Protein AF-A0A962VLW4-F1 (afdb_monomer)

Structure (mmCIF, N/CA/C/O backbone):
data_AF-A0A962VLW4-F1
#
_entry.id   AF-A0A962VLW4-F1
#
loop_
_atom_site.group_PDB
_atom_site.id
_atom_site.type_symbol
_atom_site.label_atom_id
_atom_site.label_alt_id
_atom_site.label_comp_id
_atom_site.label_asym_id
_atom_site.label_entity_id
_atom_site.label_seq_id
_atom_site.pdbx_PDB_ins_code
_atom_site.Cartn_x
_atom_site.Cartn_y
_atom_site.Cartn_z
_atom_site.occupancy
_atom_site.B_iso_or_equiv
_atom_site.auth_seq_id
_atom_site.auth_comp_id
_atom_site.auth_asym_id
_atom_site.auth_atom_id
_atom_site.pdbx_PDB_model_num
ATOM 1 N N . MET A 1 1 ? -20.636 58.704 33.403 1.00 30.73 1 MET A N 1
ATOM 2 C CA . MET A 1 1 ? -20.203 59.084 32.041 1.00 30.73 1 MET A CA 1
ATOM 3 C C . MET A 1 1 ? -18.701 58.892 31.957 1.00 30.73 1 MET A C 1
ATOM 5 O O . MET A 1 1 ? -17.996 59.416 32.808 1.00 30.73 1 MET A O 1
ATOM 9 N N . LYS A 1 2 ? -18.241 58.069 31.011 1.00 22.84 2 LYS A N 1
ATOM 10 C CA . LYS A 1 2 ? -16.819 57.825 30.738 1.00 22.84 2 LYS A CA 1
ATOM 11 C C . LYS A 1 2 ? -16.169 59.066 30.100 1.00 22.84 2 LYS A C 1
ATOM 13 O O . LYS A 1 2 ? -16.806 59.657 29.228 1.00 22.84 2 LYS A O 1
ATOM 18 N N . PRO A 1 3 ? -14.923 59.407 30.467 1.00 27.75 3 PRO A N 1
ATOM 19 C CA . PRO A 1 3 ? -14.009 60.211 29.666 1.00 27.75 3 PRO A CA 1
ATOM 20 C C . PRO A 1 3 ? -12.998 59.316 28.918 1.00 27.75 3 PRO A C 1
ATOM 22 O O . PRO A 1 3 ? -12.924 58.110 29.159 1.00 27.75 3 PRO A O 1
ATOM 25 N N . GLY A 1 4 ? -12.267 59.910 27.973 1.00 22.94 4 GLY A N 1
ATOM 26 C CA . GLY A 1 4 ? -11.311 59.228 27.097 1.00 22.94 4 GLY A CA 1
ATOM 27 C C . GLY A 1 4 ? -9.841 59.293 27.533 1.00 22.94 4 GLY A C 1
ATOM 28 O O . GLY A 1 4 ? -9.542 59.617 28.678 1.00 22.94 4 GLY A O 1
ATOM 29 N N . PHE A 1 5 ? -8.989 59.063 26.520 1.00 19.98 5 PHE A N 1
ATOM 30 C CA . PHE A 1 5 ? -7.532 59.253 26.383 1.00 19.98 5 PHE A CA 1
ATOM 31 C C . PHE A 1 5 ? -6.547 58.071 26.584 1.00 19.98 5 PHE A C 1
ATOM 33 O O . PHE A 1 5 ? -6.580 57.365 27.581 1.00 19.98 5 PHE A O 1
ATOM 40 N N . PHE A 1 6 ? -5.615 58.016 25.610 1.00 19.75 6 PHE A N 1
ATOM 41 C CA . PHE A 1 6 ? -4.212 57.548 25.584 1.00 19.75 6 PHE A CA 1
ATOM 42 C C . PHE A 1 6 ? -3.833 56.052 25.727 1.00 19.75 6 PHE A C 1
ATOM 44 O O . PHE A 1 6 ? -4.103 55.398 26.725 1.00 19.75 6 PHE A O 1
ATOM 51 N N . LEU A 1 7 ? -3.053 55.575 24.740 1.00 19.34 7 LEU A N 1
ATOM 52 C CA . LEU A 1 7 ? -1.964 54.592 24.905 1.00 19.34 7 LEU A CA 1
ATOM 53 C C . LEU A 1 7 ? -0.778 55.286 25.620 1.00 19.34 7 LEU A C 1
ATOM 55 O O . LEU A 1 7 ? -0.547 56.465 25.327 1.00 19.34 7 LEU A O 1
ATOM 59 N N . PRO A 1 8 ? -0.000 54.602 26.490 1.00 24.66 8 PRO A N 1
ATOM 60 C CA . PRO A 1 8 ? 1.215 53.934 25.997 1.00 24.66 8 PRO A CA 1
ATOM 61 C C . PRO A 1 8 ? 1.656 52.629 26.719 1.00 24.66 8 PRO A C 1
ATOM 63 O O . PRO A 1 8 ? 1.255 52.298 27.827 1.00 24.66 8 PRO A O 1
ATOM 66 N N . THR A 1 9 ? 2.513 51.928 25.979 1.00 19.70 9 THR A N 1
ATOM 67 C CA . THR A 1 9 ? 3.559 50.904 26.190 1.00 19.70 9 THR A CA 1
ATOM 68 C C . THR A 1 9 ? 4.062 50.415 27.579 1.00 19.70 9 THR A C 1
ATOM 70 O O . THR A 1 9 ? 4.363 51.205 28.464 1.00 19.70 9 THR A O 1
ATOM 73 N N . LEU A 1 10 ? 4.407 49.105 27.580 1.00 18.92 10 LEU A N 1
ATOM 74 C CA . LEU A 1 10 ? 5.617 48.404 28.108 1.00 18.92 10 LEU A CA 1
ATOM 75 C C . LEU A 1 10 ? 5.630 47.664 29.490 1.00 18.92 10 LEU A C 1
ATOM 77 O O . LEU A 1 10 ? 5.864 48.259 30.531 1.00 18.92 10 LEU A O 1
ATOM 81 N N . PHE A 1 11 ? 5.564 46.321 29.385 1.00 19.94 11 PHE A N 1
ATOM 82 C CA . PHE A 1 11 ? 6.452 45.243 29.908 1.00 19.94 11 PHE A CA 1
ATOM 83 C C . PHE A 1 11 ? 6.591 44.803 31.392 1.00 19.94 11 PHE A C 1
ATOM 85 O O . PHE A 1 11 ? 6.696 45.597 32.317 1.00 19.94 11 PHE A O 1
ATOM 92 N N . ALA A 1 12 ? 6.816 43.472 31.479 1.00 20.23 12 ALA A N 1
ATOM 93 C CA . ALA A 1 12 ? 7.325 42.585 32.547 1.00 20.23 12 ALA A CA 1
ATOM 94 C C . ALA A 1 12 ? 6.319 42.131 33.631 1.00 20.23 12 ALA A C 1
ATOM 96 O O . ALA A 1 12 ? 5.674 42.947 34.265 1.00 20.23 12 ALA A O 1
ATOM 97 N N . GLY A 1 13 ? 6.140 40.849 33.961 1.00 19.59 13 GLY A N 1
ATOM 98 C CA . GLY A 1 13 ? 6.722 39.586 33.506 1.00 19.59 13 GLY A CA 1
ATOM 99 C C . GLY A 1 13 ? 6.389 38.497 34.540 1.00 19.59 13 GLY A C 1
ATOM 100 O O . GLY A 1 13 ? 6.589 38.712 35.731 1.00 19.59 13 GLY A O 1
ATOM 101 N N . LEU A 1 14 ? 5.897 37.335 34.107 1.00 20.20 14 LEU A N 1
ATOM 102 C CA . LEU A 1 14 ? 6.077 36.084 34.845 1.00 20.20 14 LEU A CA 1
ATOM 103 C C . LEU A 1 14 ? 6.247 34.958 33.826 1.00 20.20 14 LEU A C 1
ATOM 105 O O . LEU A 1 14 ? 5.323 34.574 33.116 1.00 20.20 14 LEU A O 1
ATOM 109 N N . VAL A 1 15 ? 7.489 34.502 33.747 1.00 21.55 15 VAL A N 1
ATOM 110 C CA . VAL A 1 15 ? 7.930 33.301 33.052 1.00 21.55 15 VAL A CA 1
ATOM 111 C C . VAL A 1 15 ? 7.350 32.098 33.793 1.00 21.55 15 VAL A C 1
ATOM 113 O O . VAL A 1 15 ? 7.672 31.888 34.961 1.00 21.55 15 VAL A O 1
ATOM 116 N N . LEU A 1 16 ? 6.531 31.297 33.115 1.00 22.72 16 LEU A N 1
ATOM 117 C CA . LEU A 1 16 ? 6.403 29.878 33.426 1.00 22.72 16 LEU A CA 1
ATOM 118 C C . LEU A 1 16 ? 7.197 29.123 32.365 1.00 22.72 16 LEU A C 1
ATOM 120 O O . LEU A 1 16 ? 6.906 29.195 31.173 1.00 22.72 16 LEU A O 1
ATOM 124 N N . PHE A 1 17 ? 8.251 28.467 32.837 1.00 21.45 17 PHE A N 1
ATOM 125 C CA . PHE A 1 17 ? 9.095 27.565 32.077 1.00 21.45 17 PHE A CA 1
ATOM 126 C C . PHE A 1 17 ? 8.232 26.462 31.451 1.00 21.45 17 PHE A C 1
ATOM 128 O O . PHE A 1 17 ? 7.760 25.571 32.154 1.00 21.45 17 PHE A O 1
ATOM 135 N N . ALA A 1 18 ? 8.069 26.493 30.129 1.00 24.59 18 ALA A N 1
ATOM 136 C CA . ALA A 1 18 ? 7.929 25.255 29.382 1.00 24.59 18 ALA A CA 1
ATOM 137 C C . ALA A 1 18 ? 9.285 24.547 29.482 1.00 24.59 18 ALA A C 1
ATOM 139 O O . ALA A 1 18 ? 10.319 25.127 29.140 1.00 24.59 18 ALA A O 1
ATOM 140 N N . ALA A 1 19 ? 9.297 23.332 30.026 1.00 23.81 19 ALA A N 1
ATOM 141 C CA . ALA A 1 19 ? 10.472 22.483 29.945 1.00 23.81 19 ALA A CA 1
ATOM 142 C C . ALA A 1 19 ? 10.856 22.344 28.459 1.00 23.81 19 ALA A C 1
ATOM 144 O O . ALA A 1 19 ? 9.965 22.110 27.639 1.00 23.81 19 ALA A O 1
ATOM 145 N N . PRO A 1 20 ? 12.135 22.507 28.083 1.00 29.62 20 PRO A N 1
ATOM 146 C CA . PRO A 1 20 ? 12.558 22.186 26.733 1.00 29.62 20 PRO A CA 1
ATOM 147 C C . PRO A 1 20 ? 12.284 20.696 26.508 1.00 29.62 20 PRO A C 1
ATOM 149 O O . PRO A 1 20 ? 12.851 19.840 27.196 1.00 29.62 20 PRO A O 1
ATOM 152 N N . GLY A 1 21 ? 11.402 20.393 25.552 1.00 30.17 21 GLY A N 1
ATOM 153 C CA . GLY A 1 21 ? 11.440 19.101 24.881 1.00 30.17 21 GLY A CA 1
ATOM 154 C C . GLY A 1 21 ? 12.889 18.869 24.471 1.00 30.17 21 GLY A C 1
ATOM 155 O O . GLY A 1 21 ? 13.541 19.777 23.949 1.00 30.17 21 GLY A O 1
ATOM 156 N N . HIS A 1 22 ? 13.444 17.724 24.850 1.00 34.12 22 HIS A N 1
ATOM 157 C CA . HIS A 1 22 ? 14.814 17.404 24.490 1.00 34.12 22 HIS A CA 1
ATOM 158 C C . HIS A 1 22 ? 14.878 17.358 22.963 1.00 34.12 22 HIS A C 1
ATOM 160 O O . HIS A 1 22 ? 14.206 16.554 22.331 1.00 34.12 22 HIS A O 1
ATOM 166 N N . CYS A 1 23 ? 15.624 18.303 22.396 1.00 41.56 23 CYS A N 1
ATOM 167 C CA . CYS A 1 23 ? 15.861 18.433 20.968 1.00 41.56 23 CYS A CA 1
ATOM 168 C C . CYS A 1 23 ? 16.852 17.325 20.582 1.00 41.56 23 CYS A C 1
ATOM 170 O O . CYS A 1 23 ? 18.064 17.504 20.728 1.00 41.56 23 CYS A O 1
ATOM 172 N N . GLU A 1 24 ? 16.350 16.147 20.210 1.00 63.06 24 GLU A N 1
ATOM 173 C CA . GLU A 1 24 ? 17.194 15.043 19.751 1.00 63.06 24 GLU A CA 1
ATOM 174 C C . GLU A 1 24 ? 17.619 15.287 18.294 1.00 63.06 24 GLU A C 1
ATOM 176 O O . GLU A 1 24 ? 16.833 15.661 17.422 1.00 63.06 24 GLU A O 1
ATOM 181 N N . THR A 1 25 ? 18.921 15.161 18.030 1.00 78.50 25 THR A N 1
ATOM 182 C CA . THR A 1 25 ? 19.453 15.234 16.664 1.00 78.50 25 THR A CA 1
ATOM 183 C C . THR A 1 25 ? 18.962 14.034 15.858 1.00 78.50 25 THR A C 1
ATOM 185 O O . THR A 1 25 ? 18.935 12.949 16.429 1.00 78.50 25 THR A O 1
ATOM 188 N N . PRO A 1 26 ? 18.651 14.179 14.556 1.00 82.12 26 PRO A N 1
ATOM 189 C CA . PRO A 1 26 ? 18.207 13.043 13.751 1.00 82.12 26 PRO A CA 1
ATOM 190 C C . PRO A 1 26 ? 19.300 11.975 13.672 1.00 82.12 26 PRO A C 1
ATOM 192 O O . PRO A 1 26 ? 20.486 12.317 13.599 1.00 82.12 26 PRO A O 1
ATOM 195 N N . HIS A 1 27 ? 18.902 10.706 13.617 1.00 81.19 27 HIS A N 1
ATOM 196 C CA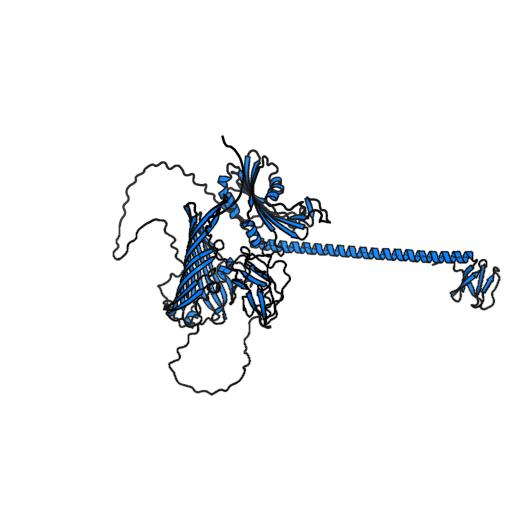 . HIS A 1 27 ? 19.777 9.552 13.431 1.00 81.19 27 HIS A CA 1
ATOM 197 C C . HIS A 1 27 ? 19.361 8.733 12.212 1.00 81.19 27 HIS A C 1
ATOM 199 O O . HIS A 1 27 ? 18.186 8.571 11.894 1.00 81.19 27 HIS A O 1
ATOM 205 N N . LEU A 1 28 ? 20.360 8.162 11.542 1.00 73.50 28 LEU A N 1
ATOM 206 C CA . LEU A 1 28 ? 20.132 7.125 10.546 1.00 73.50 28 LEU A CA 1
ATOM 207 C C . LEU A 1 28 ? 19.833 5.808 11.274 1.00 73.50 28 LEU A C 1
ATOM 209 O O . LEU A 1 28 ? 20.719 5.252 11.921 1.00 73.50 28 LEU A O 1
ATOM 213 N N . ILE A 1 29 ? 18.607 5.308 11.146 1.00 62.53 29 ILE A N 1
ATOM 214 C CA . ILE A 1 29 ? 18.164 4.065 11.795 1.00 62.53 29 ILE A CA 1
ATOM 215 C C . ILE A 1 29 ? 18.390 2.835 10.923 1.00 62.53 29 ILE A C 1
ATOM 217 O O . ILE A 1 29 ? 18.586 1.742 11.447 1.00 62.53 29 ILE A O 1
ATOM 221 N N . LYS A 1 30 ? 18.388 2.997 9.594 1.00 60.53 30 LYS A N 1
ATOM 222 C CA . LYS A 1 30 ? 18.561 1.886 8.654 1.00 60.53 30 LYS A CA 1
ATOM 223 C C . LYS A 1 30 ? 19.209 2.349 7.359 1.00 60.53 30 LYS A C 1
ATOM 225 O O . LYS A 1 30 ? 18.971 3.459 6.892 1.00 60.53 30 LYS A O 1
ATOM 230 N N . SER A 1 31 ? 20.008 1.470 6.762 1.00 64.44 31 SER A N 1
ATOM 231 C CA . SER A 1 31 ? 20.480 1.609 5.385 1.00 64.44 31 SER A CA 1
ATOM 232 C C . SER A 1 31 ? 20.332 0.292 4.627 1.00 64.44 31 SER A C 1
ATOM 234 O O . SER A 1 31 ? 20.364 -0.784 5.224 1.00 64.44 31 SER A O 1
ATOM 236 N N . ILE A 1 32 ? 20.134 0.371 3.315 1.00 65.62 32 ILE A N 1
ATOM 237 C CA . ILE A 1 32 ? 20.092 -0.765 2.394 1.00 65.62 32 ILE A CA 1
ATOM 238 C C . ILE A 1 32 ? 20.982 -0.396 1.209 1.00 65.62 32 ILE A C 1
ATOM 240 O O . ILE A 1 32 ? 20.646 0.562 0.535 1.00 65.62 32 ILE A O 1
ATOM 244 N N . PRO A 1 33 ? 22.076 -1.106 0.906 1.00 67.50 33 PRO A N 1
ATOM 245 C CA . PRO A 1 33 ? 22.703 -2.114 1.750 1.00 67.50 33 PRO A CA 1
ATOM 246 C C . PRO A 1 33 ? 23.015 -1.554 3.139 1.00 67.50 33 PRO A C 1
ATOM 248 O O . PRO A 1 33 ? 23.306 -0.366 3.277 1.00 67.50 33 PRO A O 1
ATOM 251 N N . ALA A 1 34 ? 22.941 -2.407 4.159 1.00 63.78 34 ALA A N 1
ATOM 252 C CA . ALA A 1 34 ? 23.273 -1.993 5.515 1.00 63.78 34 ALA A CA 1
ATOM 253 C C . ALA A 1 34 ? 24.737 -1.542 5.606 1.00 63.78 34 ALA A C 1
ATOM 255 O O . ALA A 1 34 ? 25.591 -2.030 4.859 1.00 63.78 34 ALA A O 1
ATOM 256 N N . ASP A 1 35 ? 25.040 -0.652 6.550 1.00 76.81 35 ASP A N 1
ATOM 257 C CA . ASP A 1 35 ? 26.423 -0.274 6.830 1.00 76.81 35 ASP A CA 1
ATOM 258 C C . ASP A 1 35 ? 27.287 -1.516 7.115 1.00 76.81 35 ASP A C 1
ATOM 260 O O . ASP A 1 35 ? 26.920 -2.417 7.871 1.00 76.81 35 ASP A O 1
ATOM 264 N N . ARG A 1 36 ? 28.452 -1.547 6.472 1.00 80.62 36 ARG A N 1
ATOM 265 C CA . ARG A 1 36 ? 29.439 -2.629 6.412 1.00 80.62 36 ARG A CA 1
ATOM 266 C C . ARG A 1 36 ? 28.944 -3.931 5.773 1.00 80.62 36 ARG A C 1
ATOM 268 O O . ARG A 1 36 ? 29.578 -4.966 5.977 1.00 80.62 36 ARG A O 1
ATOM 275 N N . ALA A 1 37 ? 27.866 -3.908 4.982 1.00 63.50 37 ALA A N 1
ATOM 276 C CA . ALA A 1 37 ? 27.416 -5.084 4.234 1.00 63.50 37 ALA A CA 1
ATOM 277 C C . ALA A 1 37 ? 28.526 -5.631 3.319 1.00 63.50 37 ALA A C 1
ATOM 279 O O . ALA A 1 37 ? 29.297 -4.869 2.738 1.00 63.50 37 ALA A O 1
ATOM 280 N N . VAL A 1 38 ? 28.598 -6.952 3.178 1.00 77.38 38 VAL A N 1
ATOM 281 C CA . VAL A 1 38 ? 29.501 -7.658 2.252 1.00 77.38 38 VAL A CA 1
ATOM 282 C C . VAL A 1 38 ? 28.675 -8.513 1.297 1.00 77.38 38 VAL A C 1
ATOM 284 O O . VAL A 1 38 ? 27.499 -8.760 1.557 1.00 77.38 38 VAL A O 1
ATOM 287 N N . ASP A 1 39 ? 29.272 -8.950 0.188 1.00 72.50 39 ASP A N 1
ATOM 288 C CA . ASP A 1 39 ? 28.590 -9.709 -0.869 1.00 72.50 39 ASP A CA 1
ATOM 289 C C . ASP A 1 39 ? 27.353 -8.998 -1.447 1.00 72.50 39 ASP A C 1
ATOM 291 O O . ASP A 1 39 ? 26.414 -9.632 -1.932 1.00 72.50 39 ASP A O 1
ATOM 295 N N . VAL A 1 40 ? 27.351 -7.661 -1.429 1.00 69.44 40 VAL A N 1
ATOM 296 C CA . VAL A 1 40 ? 26.283 -6.864 -2.039 1.00 69.44 40 VAL A CA 1
ATOM 297 C C . VAL A 1 40 ? 26.247 -7.147 -3.538 1.00 69.44 40 VAL A C 1
ATOM 299 O O . VAL A 1 40 ? 27.288 -7.164 -4.205 1.00 69.44 40 VAL A O 1
ATOM 302 N N . SER A 1 41 ? 25.047 -7.371 -4.077 1.00 72.69 41 SER A N 1
ATOM 303 C CA . SER A 1 41 ? 24.894 -7.626 -5.506 1.00 72.69 41 SER A CA 1
ATOM 304 C C . SER A 1 41 ? 25.476 -6.470 -6.319 1.00 72.69 41 SER A C 1
ATOM 306 O O . SER A 1 41 ? 25.178 -5.304 -6.072 1.00 72.69 41 SER A O 1
ATOM 308 N N . VAL A 1 42 ? 26.248 -6.787 -7.357 1.00 77.56 42 VAL A N 1
ATOM 309 C CA . VAL A 1 42 ? 26.709 -5.787 -8.335 1.00 77.56 42 VAL A CA 1
ATOM 310 C C . VAL A 1 42 ? 25.547 -5.154 -9.112 1.00 77.56 42 VAL A C 1
ATOM 312 O O . VAL A 1 42 ? 25.704 -4.081 -9.692 1.00 77.56 42 VAL A O 1
ATOM 315 N N . THR A 1 43 ? 24.372 -5.797 -9.092 1.00 72.50 43 THR A N 1
ATOM 316 C CA . THR A 1 43 ? 23.112 -5.287 -9.653 1.00 72.50 43 THR A CA 1
ATOM 317 C C . THR A 1 43 ? 22.252 -4.543 -8.632 1.00 72.50 43 THR A C 1
ATOM 319 O O . THR A 1 43 ? 21.115 -4.203 -8.951 1.00 72.50 43 THR A O 1
ATOM 322 N N . GLN A 1 44 ? 22.749 -4.303 -7.413 1.00 72.25 44 GLN A N 1
ATOM 323 C CA . GLN A 1 44 ? 22.084 -3.438 -6.440 1.00 72.25 44 GLN A CA 1
ATOM 324 C C . GLN A 1 44 ? 21.913 -2.052 -7.073 1.00 72.25 44 GLN A C 1
ATOM 326 O O . GLN A 1 44 ? 22.883 -1.318 -7.214 1.00 72.25 44 GLN A O 1
ATOM 331 N N . GLY A 1 45 ? 20.694 -1.713 -7.499 1.00 70.88 45 GLY A N 1
ATOM 332 C CA . GLY A 1 45 ? 20.424 -0.474 -8.240 1.00 70.88 45 GLY A CA 1
ATOM 333 C C . GLY A 1 45 ? 20.068 0.724 -7.361 1.00 70.88 45 GLY A C 1
ATOM 334 O O . GLY A 1 45 ? 19.928 1.838 -7.865 1.00 70.88 45 GLY A O 1
ATOM 335 N N . ARG A 1 46 ? 19.875 0.507 -6.056 1.00 77.56 46 ARG A N 1
ATOM 336 C CA . ARG A 1 46 ? 19.365 1.508 -5.111 1.00 77.56 46 ARG A CA 1
ATOM 337 C C . ARG A 1 46 ? 20.040 1.368 -3.753 1.00 77.56 46 ARG A C 1
ATOM 339 O O . ARG A 1 46 ? 20.308 0.249 -3.307 1.00 77.56 46 ARG A O 1
ATOM 346 N N . ILE A 1 47 ? 20.278 2.503 -3.108 1.00 79.19 47 ILE A N 1
ATOM 347 C CA . ILE A 1 47 ? 20.736 2.612 -1.731 1.00 79.19 47 ILE A CA 1
ATOM 348 C C . ILE A 1 47 ? 19.679 3.383 -0.940 1.00 79.19 47 ILE A C 1
ATOM 350 O O . ILE A 1 47 ? 19.449 4.545 -1.238 1.00 79.19 47 ILE A O 1
ATOM 354 N N . VAL A 1 48 ? 19.032 2.765 0.041 1.00 72.31 48 VAL A N 1
ATOM 355 C CA . VAL A 1 48 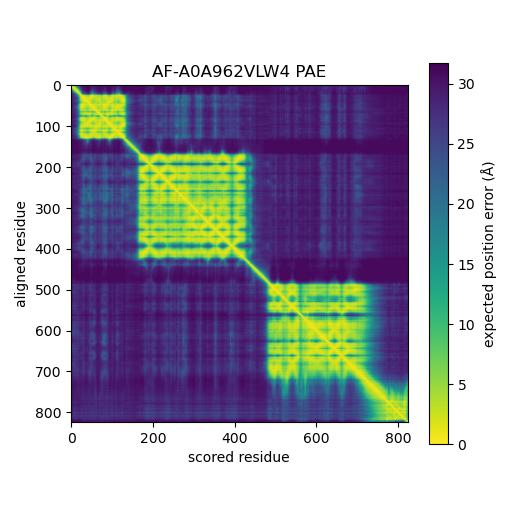? 17.951 3.375 0.835 1.00 72.31 48 VAL A CA 1
ATOM 356 C C . VAL A 1 48 ? 18.468 3.728 2.222 1.00 72.31 48 VAL A C 1
ATOM 358 O O . VAL A 1 48 ? 19.195 2.939 2.816 1.00 72.31 48 VAL A O 1
ATOM 361 N N . LEU A 1 49 ? 18.097 4.892 2.742 1.00 75.38 49 LEU A N 1
ATOM 362 C CA . LEU A 1 49 ? 18.463 5.429 4.049 1.00 75.38 49 LEU A CA 1
ATOM 363 C C . LEU A 1 49 ? 17.181 5.807 4.792 1.00 75.38 49 LEU A C 1
ATOM 365 O O . LEU A 1 49 ? 16.374 6.545 4.238 1.00 75.38 49 LEU A O 1
ATOM 369 N N . MET A 1 50 ? 16.999 5.331 6.021 1.00 60.34 50 MET A N 1
ATOM 370 C CA . MET A 1 50 ? 15.835 5.667 6.849 1.00 60.34 50 MET A CA 1
ATOM 371 C C . MET A 1 50 ? 16.262 6.396 8.120 1.00 60.34 50 MET A C 1
ATOM 373 O O . MET A 1 50 ? 17.266 6.020 8.736 1.00 60.34 50 MET A O 1
ATOM 377 N N . PHE A 1 51 ? 15.485 7.399 8.523 1.00 69.38 51 PHE A N 1
ATOM 378 C CA . PHE A 1 51 ? 15.735 8.253 9.685 1.00 69.38 51 PHE A CA 1
ATOM 379 C C . PHE A 1 51 ? 14.697 8.032 10.796 1.00 69.38 51 PHE A C 1
ATOM 381 O O . PHE A 1 51 ? 13.584 7.586 10.535 1.00 69.38 51 PHE A O 1
ATOM 388 N N . ASP A 1 52 ? 15.069 8.329 12.041 1.00 61.75 52 ASP A N 1
ATOM 389 C CA . ASP A 1 52 ? 14.200 8.233 13.231 1.00 61.75 52 ASP A CA 1
ATOM 390 C C . ASP A 1 52 ? 13.134 9.335 13.323 1.00 61.75 52 ASP A C 1
ATOM 392 O O . ASP A 1 52 ? 12.240 9.264 14.167 1.00 61.75 52 ASP A O 1
ATOM 396 N N . GLN A 1 53 ? 13.226 10.357 12.474 1.00 60.81 53 GLN A N 1
ATOM 397 C CA . GLN A 1 53 ? 12.334 11.507 12.477 1.00 60.81 53 GLN A CA 1
ATOM 398 C C . GLN A 1 53 ? 12.271 12.183 11.109 1.00 60.81 53 GLN A C 1
ATOM 400 O O . GLN A 1 53 ? 13.167 12.023 10.278 1.00 60.81 53 GLN A O 1
ATOM 405 N N . ASN A 1 54 ? 11.219 12.977 10.894 1.00 62.12 54 ASN A N 1
ATOM 406 C CA . ASN A 1 54 ? 10.986 13.666 9.628 1.00 62.12 54 ASN A CA 1
ATOM 407 C C . ASN A 1 54 ? 12.160 14.584 9.264 1.00 62.12 54 ASN A C 1
ATOM 409 O O . ASN A 1 54 ? 12.542 15.479 10.024 1.00 62.12 54 ASN A O 1
ATOM 413 N N . MET A 1 55 ? 12.677 14.400 8.058 1.00 74.94 55 MET A N 1
ATOM 414 C CA . MET A 1 55 ? 13.765 15.147 7.452 1.00 74.94 55 MET A CA 1
ATOM 415 C C . MET A 1 55 ? 13.236 16.128 6.408 1.00 74.94 55 MET A C 1
ATOM 417 O O . MET A 1 55 ? 12.155 15.984 5.837 1.00 74.94 55 MET A O 1
ATOM 421 N N . LYS A 1 56 ? 14.018 17.171 6.161 1.00 80.81 56 LYS A N 1
ATOM 422 C CA . LYS A 1 56 ? 13.734 18.187 5.157 1.00 80.81 56 LYS A CA 1
ATOM 423 C C . LYS A 1 56 ? 13.986 17.623 3.749 1.00 80.81 56 LYS A C 1
ATOM 425 O O . LYS A 1 56 ? 15.134 17.379 3.390 1.00 80.81 56 LYS A O 1
ATOM 430 N N . MET A 1 57 ? 12.929 17.461 2.951 1.00 76.75 57 MET A N 1
ATOM 431 C CA . MET A 1 57 ? 13.001 16.769 1.651 1.00 76.75 57 MET A CA 1
ATOM 432 C C . MET A 1 57 ? 13.614 17.599 0.505 1.00 76.75 57 MET A C 1
ATOM 434 O O . MET A 1 57 ? 14.069 17.057 -0.492 1.00 76.75 57 MET A O 1
ATOM 438 N N . ASP A 1 58 ? 13.705 18.922 0.630 1.00 76.19 58 ASP A N 1
ATOM 439 C CA . ASP A 1 58 ? 14.376 19.801 -0.344 1.00 76.19 58 ASP A CA 1
ATOM 440 C C . ASP A 1 58 ? 15.881 19.976 -0.054 1.00 76.19 58 ASP A C 1
ATOM 442 O O . ASP A 1 58 ? 16.533 20.862 -0.608 1.00 76.19 58 ASP A O 1
ATOM 446 N N . SER A 1 59 ? 16.458 19.169 0.845 1.00 79.38 59 SER A N 1
ATOM 447 C CA . SER A 1 59 ? 17.852 19.300 1.271 1.00 79.38 59 SER A CA 1
ATOM 448 C C . SER A 1 59 ? 18.496 17.943 1.560 1.00 79.38 59 SER A C 1
ATOM 450 O O . SER A 1 59 ? 17.925 17.086 2.220 1.00 79.38 59 SER A O 1
ATOM 452 N N . TRP A 1 60 ? 19.720 17.737 1.077 1.00 87.31 60 TRP A N 1
ATOM 453 C CA . TRP A 1 60 ? 20.550 16.576 1.410 1.00 87.31 60 TRP A CA 1
ATOM 454 C C . TRP A 1 60 ? 22.021 16.897 1.153 1.00 87.31 60 TRP A C 1
ATOM 456 O O . TRP A 1 60 ? 22.359 17.821 0.409 1.00 87.31 60 TRP A O 1
ATOM 466 N N . SER A 1 61 ? 22.937 16.158 1.781 1.00 85.12 61 SER A N 1
ATOM 467 C CA . SER A 1 61 ? 24.350 16.249 1.402 1.00 85.12 61 SER A CA 1
ATOM 468 C C . SER A 1 61 ? 25.055 14.910 1.505 1.00 85.12 61 SER A C 1
ATOM 470 O O . SER A 1 61 ? 25.329 14.423 2.602 1.00 85.12 61 SER A O 1
ATOM 472 N N . LEU A 1 62 ? 25.366 14.367 0.331 1.00 89.06 62 LEU A N 1
ATOM 473 C CA . LEU A 1 62 ? 26.199 13.191 0.128 1.00 89.06 62 LEU A CA 1
ATOM 474 C C . LEU A 1 62 ? 27.621 13.652 -0.193 1.00 89.06 62 LEU A C 1
ATOM 476 O O . LEU A 1 62 ? 27.822 14.568 -0.994 1.00 89.06 62 LEU A O 1
ATOM 480 N N . MET A 1 63 ? 28.598 13.044 0.461 1.00 83.56 63 MET A N 1
ATOM 481 C CA . MET A 1 63 ? 30.007 13.401 0.377 1.00 83.56 63 MET A CA 1
ATOM 482 C C . MET A 1 63 ? 30.841 12.134 0.182 1.00 83.56 63 MET A C 1
ATOM 484 O O . MET A 1 63 ? 30.492 11.054 0.666 1.00 83.56 63 MET A O 1
ATOM 488 N N . GLU A 1 64 ? 31.975 12.275 -0.496 1.00 84.50 64 GLU A N 1
ATOM 489 C CA . GLU A 1 64 ? 33.001 11.234 -0.522 1.00 84.50 64 GLU A CA 1
ATOM 490 C C . GLU A 1 64 ? 33.667 11.153 0.859 1.00 84.50 64 GLU A C 1
ATOM 492 O O . GLU A 1 64 ? 34.034 12.179 1.435 1.00 84.50 64 GLU A O 1
ATOM 497 N N . SER A 1 65 ? 33.831 9.942 1.399 1.00 78.06 65 SER A N 1
ATOM 498 C CA . SER A 1 65 ? 34.471 9.738 2.710 1.00 78.06 65 SER A CA 1
ATOM 499 C C . SER A 1 65 ? 36.000 9.878 2.666 1.00 78.06 65 SER A C 1
ATOM 501 O O . SER A 1 65 ? 36.643 9.995 3.706 1.00 78.06 65 SER A O 1
ATOM 503 N N . GLY A 1 66 ? 36.595 9.826 1.466 1.00 72.38 66 GLY A N 1
ATOM 504 C CA . GLY A 1 66 ? 38.043 9.866 1.235 1.00 72.38 66 GLY A CA 1
ATOM 505 C C . GLY A 1 66 ? 38.788 8.552 1.511 1.00 72.38 66 GLY A C 1
ATOM 506 O O . GLY A 1 66 ? 39.985 8.481 1.246 1.00 72.38 66 GLY A O 1
ATOM 507 N N . VAL A 1 67 ? 38.105 7.517 2.021 1.00 77.56 67 VAL A N 1
ATOM 508 C CA . VAL A 1 67 ? 38.704 6.207 2.361 1.00 77.56 67 VAL A CA 1
ATOM 509 C C . VAL A 1 67 ? 38.408 5.147 1.298 1.00 77.56 67 VAL A C 1
ATOM 511 O O . VAL A 1 67 ? 39.281 4.362 0.936 1.00 77.56 67 VAL A O 1
ATOM 514 N N . HIS A 1 68 ? 37.184 5.140 0.775 1.00 88.75 68 HIS A N 1
ATOM 515 C CA . HIS A 1 68 ? 36.712 4.201 -0.241 1.00 88.75 68 HIS A CA 1
ATOM 516 C C . HIS A 1 68 ? 36.007 4.968 -1.366 1.00 88.75 68 HIS A C 1
ATOM 518 O O . HIS A 1 68 ? 35.505 6.069 -1.114 1.00 88.75 68 HIS A O 1
ATOM 524 N N . PRO A 1 69 ? 35.970 4.426 -2.599 1.00 88.88 69 PRO A N 1
ATOM 525 C CA . PRO A 1 69 ? 35.283 5.069 -3.711 1.00 88.88 69 PRO A CA 1
ATOM 526 C C . PRO A 1 69 ? 33.808 5.322 -3.387 1.00 88.88 69 PRO A C 1
ATOM 528 O O . PRO A 1 69 ? 33.142 4.516 -2.734 1.00 88.88 69 PRO A O 1
ATOM 531 N N . PHE A 1 70 ? 33.291 6.445 -3.879 1.00 89.25 70 PHE A N 1
ATOM 532 C CA . PHE A 1 70 ? 31.864 6.734 -3.835 1.00 89.25 70 PHE A CA 1
ATOM 533 C C . PHE A 1 70 ? 31.142 5.914 -4.921 1.00 89.25 70 PHE A C 1
ATOM 535 O O . PHE A 1 70 ? 31.669 5.790 -6.033 1.00 89.25 70 PHE A O 1
ATOM 542 N N . PRO A 1 71 ? 29.969 5.318 -4.640 1.00 89.88 71 PRO A N 1
ATOM 543 C CA . PRO A 1 71 ? 29.281 4.488 -5.621 1.00 89.88 71 PRO A CA 1
ATOM 544 C C . PRO A 1 71 ? 28.822 5.305 -6.840 1.00 89.88 71 PRO A C 1
ATOM 546 O O . PRO A 1 71 ? 28.336 6.427 -6.689 1.00 89.88 71 PRO A O 1
ATOM 549 N N . PRO A 1 72 ? 28.961 4.771 -8.068 1.00 86.50 72 PRO A N 1
ATOM 550 C CA . PRO A 1 72 ? 28.621 5.504 -9.282 1.00 86.50 72 PRO A CA 1
ATOM 551 C C . PRO A 1 72 ? 27.115 5.796 -9.333 1.00 86.50 72 PRO A C 1
ATOM 553 O O . PRO A 1 72 ? 26.310 4.892 -9.527 1.00 86.50 72 PRO A O 1
ATOM 556 N N . MET A 1 73 ? 26.726 7.063 -9.186 1.00 84.44 73 MET A N 1
ATOM 557 C CA . MET A 1 73 ? 25.315 7.467 -9.170 1.00 84.44 73 MET A CA 1
ATOM 558 C C . MET A 1 73 ? 24.710 7.553 -10.575 1.00 84.44 73 MET A C 1
ATOM 560 O O . MET A 1 73 ? 25.390 7.862 -11.564 1.00 84.44 73 MET A O 1
ATOM 564 N N . SER A 1 74 ? 23.401 7.328 -10.646 1.00 75.50 74 SER A N 1
ATOM 565 C CA . SER A 1 74 ? 22.567 7.746 -11.775 1.00 75.50 74 SER A CA 1
ATOM 566 C C . SER A 1 74 ? 22.020 9.162 -11.528 1.00 75.50 74 SER A C 1
ATOM 568 O O . SER A 1 74 ? 21.841 9.533 -10.369 1.00 75.50 74 SER A O 1
ATOM 570 N N . PRO A 1 75 ? 21.765 9.975 -12.574 1.00 54.69 75 PRO A N 1
ATOM 571 C CA . PRO A 1 75 ? 21.093 11.265 -12.408 1.00 54.69 75 PRO A CA 1
ATOM 572 C C . PRO A 1 75 ? 19.728 11.069 -11.736 1.00 54.69 75 PRO A C 1
ATOM 574 O O . PRO A 1 75 ? 18.988 10.161 -12.119 1.00 54.69 75 PRO A O 1
ATOM 577 N N . MET A 1 76 ? 19.413 11.901 -10.746 1.00 59.16 76 MET A N 1
ATOM 578 C CA . MET A 1 76 ? 18.150 11.876 -10.009 1.00 59.16 76 MET A CA 1
ATOM 579 C C . MET A 1 76 ? 17.680 13.295 -9.737 1.00 59.16 76 MET A C 1
ATOM 581 O O . MET A 1 76 ? 18.459 14.103 -9.232 1.00 59.16 76 MET A O 1
ATOM 585 N N . ASP A 1 77 ? 16.409 13.547 -10.039 1.00 44.97 77 ASP A N 1
ATOM 586 C CA . ASP A 1 77 ? 15.769 14.837 -9.792 1.00 44.97 77 ASP A CA 1
ATOM 587 C C . ASP A 1 77 ? 15.185 14.920 -8.365 1.00 44.97 77 ASP A C 1
ATOM 589 O O . ASP A 1 77 ? 15.208 15.996 -7.773 1.00 44.97 77 ASP A O 1
ATOM 593 N N . GLU A 1 78 ? 14.769 13.791 -7.764 1.00 66.31 78 GLU A N 1
ATOM 594 C CA . GLU A 1 78 ? 14.201 13.744 -6.405 1.00 66.31 78 GLU A CA 1
ATOM 595 C C . GLU A 1 78 ? 14.603 12.451 -5.652 1.00 66.31 78 GLU A C 1
ATOM 597 O O . GLU A 1 78 ? 14.186 11.358 -6.035 1.00 66.31 78 GLU A O 1
ATOM 602 N N . PRO A 1 79 ? 15.484 12.532 -4.632 1.00 70.12 79 PRO A N 1
ATOM 603 C CA . PRO A 1 79 ? 15.980 11.367 -3.891 1.00 70.12 79 PRO A CA 1
ATOM 604 C C . PRO A 1 79 ? 15.208 11.026 -2.610 1.00 70.12 79 PRO A C 1
ATOM 606 O O . PRO A 1 79 ? 15.494 10.012 -1.983 1.00 70.12 79 PRO A O 1
ATOM 609 N N . TRP A 1 80 ? 14.248 11.847 -2.191 1.00 69.00 80 TRP A N 1
ATOM 610 C CA . TRP A 1 80 ? 13.408 11.558 -1.028 1.00 69.00 80 TRP A CA 1
ATOM 611 C C . TRP A 1 80 ? 12.157 10.797 -1.470 1.00 69.00 80 TRP A C 1
ATOM 613 O O . TRP A 1 80 ? 11.442 11.265 -2.349 1.00 69.00 80 TRP A O 1
ATOM 623 N N . LEU A 1 81 ? 11.912 9.627 -0.878 1.00 46.69 81 LEU A N 1
ATOM 624 C CA . LEU A 1 81 ? 10.685 8.851 -1.101 1.00 46.69 81 LEU A CA 1
ATOM 625 C C . LEU A 1 81 ? 9.549 9.354 -0.199 1.00 46.69 81 LEU A C 1
ATOM 627 O O . LEU A 1 81 ? 8.394 9.411 -0.609 1.00 46.69 81 LEU A O 1
ATOM 631 N N . ASP A 1 82 ? 9.902 9.737 1.026 1.00 46.12 82 ASP A N 1
ATOM 632 C CA . ASP A 1 82 ? 9.039 10.328 2.044 1.00 46.12 82 ASP A CA 1
ATOM 633 C C . ASP A 1 82 ? 9.926 11.101 3.056 1.00 46.12 82 ASP A C 1
ATOM 635 O O . ASP A 1 82 ? 11.157 11.081 2.929 1.00 46.12 82 ASP A O 1
ATOM 639 N N . PRO A 1 83 ? 9.366 11.795 4.068 1.00 58.72 83 PRO A N 1
ATOM 640 C CA . PRO A 1 83 ? 10.168 12.541 5.041 1.00 58.72 83 PRO A CA 1
ATOM 641 C C . PRO A 1 83 ? 11.138 11.696 5.883 1.00 58.72 83 PRO A C 1
ATOM 643 O O . PRO A 1 83 ? 12.049 12.256 6.484 1.00 58.72 83 PRO A O 1
ATOM 646 N N . LEU A 1 84 ? 10.969 10.380 5.968 1.00 54.81 84 LEU A N 1
ATOM 647 C CA . LEU A 1 84 ? 11.823 9.462 6.725 1.00 54.81 84 LEU A CA 1
ATOM 648 C C . LEU A 1 84 ? 12.799 8.694 5.832 1.00 54.81 84 LEU A C 1
ATOM 650 O O . LEU A 1 84 ? 13.786 8.172 6.349 1.00 54.81 84 LEU A O 1
ATOM 654 N N . THR A 1 85 ? 12.562 8.636 4.520 1.00 52.31 85 THR A N 1
ATOM 655 C CA . THR A 1 85 ? 13.242 7.702 3.620 1.00 52.31 85 THR A CA 1
ATOM 656 C C . THR A 1 85 ? 13.899 8.408 2.435 1.00 52.31 85 THR A C 1
ATOM 658 O O . THR A 1 85 ? 13.246 9.033 1.600 1.00 52.31 85 THR A O 1
ATOM 661 N N . PHE A 1 86 ? 15.216 8.244 2.313 1.00 81.31 86 PHE A N 1
ATOM 662 C CA . PHE A 1 86 ? 16.033 8.761 1.217 1.00 81.31 86 PHE A CA 1
ATOM 663 C C . PHE A 1 86 ? 16.584 7.609 0.371 1.00 81.31 86 PHE A C 1
ATOM 665 O O . PHE A 1 86 ? 17.297 6.745 0.877 1.00 81.31 86 PHE A O 1
ATOM 672 N N . GLU A 1 87 ? 16.293 7.599 -0.924 1.00 84.25 87 GLU A N 1
ATOM 673 C CA . GLU A 1 87 ? 16.780 6.620 -1.893 1.00 84.25 87 GLU A CA 1
ATOM 674 C C . GLU A 1 87 ? 17.834 7.246 -2.810 1.00 84.25 87 GLU A C 1
ATOM 676 O O . GLU A 1 87 ? 17.645 8.310 -3.386 1.00 84.25 87 GLU A O 1
ATOM 681 N N . LEU A 1 88 ? 18.946 6.546 -3.007 1.00 83.38 88 LEU A N 1
ATOM 682 C CA . LEU A 1 88 ? 19.996 6.882 -3.953 1.00 83.38 88 LEU A CA 1
ATOM 683 C C . LEU A 1 88 ? 20.098 5.801 -5.033 1.00 83.38 88 LEU A C 1
ATOM 685 O O . LEU A 1 88 ? 20.503 4.672 -4.762 1.00 83.38 88 LEU A O 1
ATOM 689 N N . LYS A 1 89 ? 19.805 6.148 -6.286 1.00 83.62 89 LYS A N 1
ATOM 690 C CA . LYS A 1 89 ? 19.979 5.253 -7.436 1.00 83.62 89 LYS A CA 1
ATOM 691 C C . LYS A 1 89 ? 21.447 5.181 -7.830 1.00 83.62 89 LYS A C 1
ATOM 693 O O . LYS A 1 89 ? 22.095 6.188 -8.132 1.00 83.62 89 LYS A O 1
ATOM 698 N N . VAL A 1 90 ? 21.956 3.961 -7.892 1.00 83.50 90 VAL A N 1
ATOM 699 C CA . VAL A 1 90 ? 23.335 3.663 -8.273 1.00 83.50 90 VAL A CA 1
ATOM 700 C C . VAL A 1 90 ? 23.353 2.844 -9.558 1.00 83.50 90 VAL A C 1
ATOM 702 O O . VAL A 1 90 ? 22.447 2.066 -9.853 1.00 83.50 90 VAL A O 1
ATOM 705 N N . LYS A 1 91 ? 24.378 3.070 -10.371 1.00 86.12 91 LYS A N 1
ATOM 706 C CA . LYS A 1 91 ? 24.679 2.251 -11.545 1.00 86.12 91 LYS A CA 1
ATOM 707 C C . LYS A 1 91 ? 25.246 0.911 -11.089 1.00 86.12 91 LYS A C 1
ATOM 709 O O . LYS A 1 91 ? 25.617 0.751 -9.928 1.00 86.12 91 LYS A O 1
ATOM 714 N N . THR A 1 92 ? 25.372 -0.020 -12.032 1.00 84.62 92 THR A N 1
ATOM 715 C CA . THR A 1 92 ? 26.062 -1.293 -11.814 1.00 84.62 92 THR A CA 1
ATOM 716 C C . THR A 1 92 ? 27.390 -1.067 -11.098 1.00 84.62 92 THR A C 1
ATOM 718 O O . THR A 1 92 ? 28.225 -0.270 -11.536 1.00 84.62 92 THR A O 1
ATOM 721 N N . LEU A 1 93 ? 27.553 -1.758 -9.977 1.00 87.19 93 LEU A N 1
ATOM 722 C CA . LEU A 1 93 ? 28.698 -1.610 -9.096 1.00 87.19 93 LEU A CA 1
ATOM 723 C C . LEU A 1 93 ? 29.841 -2.519 -9.562 1.00 87.19 93 LEU A C 1
ATOM 725 O O . LEU A 1 93 ? 29.613 -3.557 -10.184 1.00 87.19 93 LEU A O 1
ATOM 729 N N . GLN A 1 94 ? 31.083 -2.144 -9.258 1.00 90.25 94 GLN A N 1
ATOM 730 C CA . GLN A 1 94 ? 32.240 -2.981 -9.575 1.00 90.25 94 GLN A CA 1
ATOM 731 C C . GLN A 1 94 ? 32.283 -4.188 -8.631 1.00 90.25 94 GLN A C 1
ATOM 733 O O . GLN A 1 94 ? 32.061 -3.990 -7.437 1.00 90.25 94 GLN A O 1
ATOM 738 N N . PRO A 1 95 ? 32.563 -5.413 -9.111 1.00 87.56 95 PRO A N 1
ATOM 739 C CA . PRO A 1 95 ? 32.739 -6.584 -8.252 1.00 87.56 95 PRO A CA 1
ATOM 740 C C . PRO A 1 95 ? 33.879 -6.409 -7.236 1.00 87.56 95 PRO A C 1
ATOM 742 O O . PRO A 1 95 ? 34.862 -5.721 -7.510 1.00 87.56 95 PRO A O 1
ATOM 745 N N . GLY A 1 96 ? 33.764 -7.041 -6.065 1.00 87.12 96 GLY A N 1
ATOM 746 C CA . GLY A 1 96 ? 34.812 -7.076 -5.033 1.00 87.12 96 GLY A CA 1
ATOM 747 C C . GLY A 1 96 ? 35.247 -5.706 -4.498 1.00 87.12 96 GLY A C 1
ATOM 748 O O . GLY A 1 96 ? 36.369 -5.568 -4.015 1.00 87.12 96 GLY A O 1
ATOM 749 N N . THR A 1 97 ? 34.403 -4.683 -4.625 1.00 91.12 97 THR A N 1
ATOM 750 C CA . THR A 1 97 ? 34.748 -3.285 -4.345 1.00 91.12 97 THR A CA 1
ATOM 751 C C . THR A 1 97 ? 34.026 -2.798 -3.098 1.00 91.12 97 THR A C 1
ATOM 753 O O . THR A 1 97 ? 32.802 -2.901 -3.003 1.00 91.12 97 THR A O 1
ATOM 756 N N . THR A 1 98 ? 34.777 -2.239 -2.146 1.00 92.81 98 THR A N 1
ATOM 757 C CA . THR A 1 98 ? 34.213 -1.533 -0.990 1.00 92.81 98 THR A CA 1
ATOM 758 C C . THR A 1 98 ? 33.895 -0.092 -1.371 1.00 92.81 98 THR A C 1
ATOM 760 O O . THR A 1 98 ? 34.789 0.648 -1.774 1.00 92.81 98 THR A O 1
ATOM 763 N N . TYR A 1 99 ? 32.637 0.305 -1.224 1.00 92.88 99 TYR A N 1
ATOM 764 C CA . TYR A 1 99 ? 32.129 1.655 -1.427 1.00 92.88 99 TYR A CA 1
ATOM 765 C C . TYR A 1 99 ? 31.865 2.352 -0.092 1.00 92.88 99 TYR A C 1
ATOM 767 O O . TYR A 1 99 ? 31.577 1.696 0.910 1.00 92.88 99 TYR A O 1
ATOM 775 N N . ALA A 1 100 ? 31.933 3.686 -0.083 1.00 92.69 100 ALA A N 1
ATOM 776 C CA . ALA A 1 100 ? 31.541 4.498 1.066 1.00 92.69 100 ALA A CA 1
ATOM 777 C C . ALA A 1 100 ? 30.739 5.741 0.669 1.00 92.69 100 ALA A C 1
ATOM 779 O O . ALA A 1 100 ? 31.043 6.410 -0.317 1.00 92.69 100 ALA A O 1
ATOM 780 N N . ILE A 1 101 ? 29.753 6.078 1.497 1.00 92.88 101 ILE A N 1
ATOM 781 C CA . ILE A 1 101 ? 28.910 7.267 1.385 1.00 92.88 101 ILE A CA 1
ATOM 782 C C . ILE A 1 101 ? 28.963 7.994 2.720 1.00 92.88 101 ILE A C 1
ATOM 784 O O . ILE A 1 101 ? 28.599 7.429 3.748 1.00 92.88 101 ILE A O 1
ATOM 788 N N . GLN A 1 102 ? 29.387 9.254 2.714 1.00 93.62 102 GLN A N 1
ATOM 789 C CA . GLN A 1 102 ? 29.306 10.098 3.897 1.00 93.62 102 GLN A CA 1
ATOM 790 C C . GLN A 1 102 ? 28.079 11.014 3.808 1.00 93.62 102 GLN A C 1
ATOM 792 O O . GLN A 1 102 ? 27.916 11.772 2.852 1.00 93.62 102 GLN A O 1
ATOM 797 N N . LEU A 1 103 ? 27.224 10.948 4.822 1.00 92.38 103 LEU A N 1
ATOM 798 C CA . LEU A 1 103 ? 26.076 11.817 5.037 1.00 92.38 103 LEU A CA 1
ATOM 799 C C . LEU A 1 103 ? 26.517 13.003 5.892 1.00 92.38 103 LEU A C 1
ATOM 801 O O . LEU A 1 103 ? 27.004 12.833 7.013 1.00 92.38 103 LEU A O 1
ATOM 805 N N . ASN A 1 104 ? 26.330 14.207 5.353 1.00 92.12 104 ASN A N 1
ATOM 806 C CA . ASN A 1 104 ? 26.819 15.458 5.928 1.00 92.12 104 ASN A CA 1
ATOM 807 C C . ASN A 1 104 ? 28.354 15.503 6.097 1.00 92.12 104 ASN A C 1
ATOM 809 O O . ASN A 1 104 ? 29.099 14.542 5.941 1.00 92.12 104 ASN A O 1
ATOM 813 N N . GLY A 1 105 ? 28.877 16.687 6.372 1.00 82.81 105 GLY A N 1
ATOM 814 C CA . GLY A 1 105 ? 30.281 16.927 6.665 1.00 82.81 105 GLY A CA 1
ATOM 815 C C . GLY A 1 105 ? 30.433 18.179 7.516 1.00 82.81 105 GLY A C 1
ATOM 816 O O . GLY A 1 105 ? 29.467 18.891 7.788 1.00 82.81 105 GLY A O 1
ATOM 817 N N . ASN A 1 106 ? 31.669 18.512 7.886 1.00 76.62 106 ASN A N 1
ATOM 818 C CA . ASN A 1 106 ? 31.932 19.658 8.766 1.00 76.62 106 ASN A CA 1
ATOM 819 C C . ASN A 1 106 ? 31.426 21.003 8.201 1.00 76.62 106 ASN A C 1
ATOM 821 O O . ASN A 1 106 ? 31.156 21.921 8.970 1.00 76.62 106 ASN A O 1
ATOM 825 N N . LYS A 1 107 ? 31.288 21.121 6.869 1.00 73.88 107 LYS A N 1
ATOM 826 C CA . LYS A 1 107 ? 30.836 22.343 6.172 1.00 73.88 107 LYS A CA 1
ATOM 827 C C . LYS A 1 107 ? 29.495 22.215 5.436 1.00 73.88 107 LYS A C 1
ATOM 829 O O . LYS A 1 107 ? 28.876 23.237 5.168 1.00 73.88 107 LYS A O 1
ATOM 834 N N . ARG A 1 108 ? 29.056 21.003 5.075 1.00 78.56 108 ARG A N 1
ATOM 835 C CA . ARG A 1 108 ? 27.799 20.754 4.344 1.00 78.56 108 ARG A CA 1
ATOM 836 C C . ARG A 1 108 ? 26.897 19.884 5.206 1.00 78.56 108 ARG A C 1
ATOM 838 O O . ARG A 1 108 ? 27.281 18.771 5.540 1.00 78.56 108 ARG A O 1
ATOM 845 N N . LYS A 1 109 ? 25.742 20.415 5.596 1.00 88.19 109 LYS A N 1
ATOM 846 C CA . LYS A 1 109 ? 24.805 19.773 6.522 1.00 88.19 109 LYS A CA 1
ATOM 847 C C . LYS A 1 109 ? 23.414 19.751 5.900 1.00 88.19 109 LYS A C 1
ATOM 849 O O . LYS A 1 109 ? 22.543 20.495 6.324 1.00 88.19 109 LYS A O 1
ATOM 854 N N . GLY A 1 110 ? 23.273 19.009 4.808 1.00 82.31 110 GLY A N 1
ATOM 855 C CA . GLY A 1 110 ? 22.054 18.980 4.008 1.00 82.31 110 GLY A CA 1
ATOM 856 C C . GLY A 1 110 ? 20.992 18.026 4.552 1.00 82.31 110 GLY A C 1
ATOM 857 O O . GLY A 1 110 ? 19.814 18.320 4.415 1.00 82.31 110 GLY A O 1
ATOM 858 N N . PHE A 1 111 ? 21.372 16.935 5.220 1.00 89.44 111 PHE A N 1
ATOM 859 C CA . PHE A 1 111 ? 20.424 16.107 5.968 1.00 89.44 111 PHE A CA 1
ATOM 860 C C . PHE A 1 111 ? 20.084 16.797 7.287 1.00 89.44 111 PHE A C 1
ATOM 862 O O . PHE A 1 111 ? 20.942 16.906 8.169 1.00 89.44 111 PHE A O 1
ATOM 869 N N . VAL A 1 112 ? 18.856 17.303 7.389 1.00 87.12 112 VAL A N 1
ATOM 870 C CA . VAL A 1 112 ? 18.382 18.163 8.478 1.00 87.12 112 VAL A CA 1
ATOM 871 C C . VAL A 1 112 ? 16.955 17.771 8.851 1.00 87.12 112 VAL A C 1
ATOM 873 O O . VAL A 1 112 ? 16.154 17.506 7.960 1.00 87.12 112 VAL A O 1
ATOM 876 N N . ALA A 1 113 ? 16.631 17.766 10.144 1.00 78.81 113 ALA A N 1
ATOM 877 C CA . ALA A 1 113 ? 15.275 17.525 10.633 1.00 78.81 113 ALA A CA 1
ATOM 878 C C . ALA A 1 113 ? 14.293 18.606 10.139 1.00 78.81 113 ALA A C 1
ATOM 880 O O . ALA A 1 113 ? 14.616 19.795 10.152 1.00 78.81 113 ALA A O 1
ATOM 881 N N . ALA A 1 114 ? 13.085 18.214 9.735 1.00 65.56 114 ALA A N 1
ATOM 882 C CA . ALA A 1 114 ? 12.081 19.119 9.174 1.00 65.56 114 ALA A CA 1
ATOM 883 C C . ALA A 1 114 ? 11.544 20.137 10.198 1.00 65.56 114 ALA A C 1
ATOM 885 O O . ALA A 1 114 ? 11.294 21.287 9.844 1.00 65.56 114 ALA A O 1
ATOM 886 N N . GLN A 1 115 ? 11.386 19.722 11.460 1.00 62.94 115 GLN A N 1
ATOM 887 C CA . GLN A 1 115 ? 10.758 20.530 12.508 1.00 62.94 115 GLN A CA 1
ATOM 888 C C . GLN A 1 115 ? 11.756 21.473 13.198 1.00 62.94 115 GLN A C 1
ATOM 890 O O . GLN A 1 115 ? 11.578 22.690 13.167 1.00 62.94 115 GLN A O 1
ATOM 895 N N . ASP A 1 116 ? 12.849 20.926 13.737 1.00 74.38 116 ASP A N 1
ATOM 896 C CA . ASP A 1 116 ? 13.789 21.687 14.579 1.00 74.38 116 ASP A CA 1
ATOM 897 C C . ASP A 1 116 ? 15.047 22.159 13.839 1.00 74.38 116 ASP A C 1
ATOM 899 O O . ASP A 1 116 ? 15.923 22.809 14.412 1.00 74.38 116 ASP A O 1
ATOM 903 N N . GLN A 1 117 ? 15.161 21.822 12.552 1.00 81.06 117 GLN A N 1
ATOM 904 C CA . GLN A 1 117 ? 16.298 22.159 11.691 1.00 81.06 117 GLN A CA 1
ATOM 905 C C . GLN A 1 117 ? 17.670 21.724 12.238 1.00 81.06 117 GLN A C 1
ATOM 907 O O . GLN A 1 117 ? 18.714 22.270 11.865 1.00 81.06 117 GLN A O 1
ATOM 912 N N . LEU A 1 118 ? 17.688 20.702 13.099 1.00 86.25 118 LEU A N 1
ATOM 913 C CA . LEU A 1 118 ? 18.918 20.096 13.589 1.00 86.25 118 LEU A CA 1
ATOM 914 C C . LEU A 1 118 ? 19.541 19.198 12.508 1.00 86.25 118 LEU A C 1
ATOM 916 O O . LEU A 1 118 ? 18.854 18.345 11.942 1.00 86.25 118 LEU A O 1
ATOM 920 N N . PRO A 1 119 ? 20.838 19.364 12.196 1.00 90.19 119 PRO A N 1
ATOM 921 C CA . PRO A 1 119 ? 21.501 18.559 11.182 1.00 90.19 119 PRO A CA 1
ATOM 922 C C . PRO A 1 119 ? 21.865 17.168 11.706 1.00 90.19 119 PRO A C 1
ATOM 924 O O . PRO A 1 119 ? 22.339 17.034 12.834 1.00 90.19 119 PRO A O 1
ATOM 927 N N . LEU A 1 120 ? 21.753 16.161 10.838 1.00 91.12 120 LEU A N 1
ATOM 928 C CA . LEU A 1 120 ? 22.300 14.820 11.066 1.00 91.12 120 LEU A CA 1
ATOM 929 C C . LEU A 1 120 ? 23.811 14.928 11.359 1.00 91.12 120 LEU A C 1
ATOM 931 O O . LEU A 1 120 ? 24.533 15.586 10.589 1.00 91.12 120 LEU A O 1
ATOM 935 N N . PRO A 1 121 ? 24.320 14.318 12.445 1.00 90.75 121 PRO A N 1
ATOM 936 C CA . PRO A 1 121 ? 25.754 14.196 12.680 1.00 90.75 121 PRO A CA 1
ATOM 937 C C . PRO A 1 121 ? 26.465 13.539 11.490 1.00 90.75 121 PRO A C 1
ATOM 939 O O . PRO A 1 121 ? 25.865 12.778 10.734 1.00 90.75 121 PRO A O 1
ATOM 942 N N . VAL A 1 122 ? 27.758 13.822 11.305 1.00 90.06 122 VAL A N 1
ATOM 943 C CA . VAL A 1 122 ? 28.528 13.216 10.205 1.00 90.06 122 VAL A CA 1
ATOM 944 C C . VAL A 1 122 ? 28.470 11.695 10.334 1.00 90.06 122 VAL A C 1
ATOM 946 O O . VAL A 1 122 ? 28.979 11.138 11.304 1.00 90.06 122 VAL A O 1
ATOM 949 N N . THR A 1 123 ? 27.841 11.047 9.358 1.00 90.12 123 THR A N 1
ATOM 950 C CA . THR A 1 123 ? 27.537 9.614 9.388 1.00 90.12 123 THR A CA 1
ATOM 951 C C . THR A 1 123 ? 28.074 8.981 8.116 1.00 90.12 123 THR A C 1
ATOM 953 O O . THR A 1 123 ? 27.744 9.437 7.028 1.00 90.12 123 THR A O 1
ATOM 956 N N . THR A 1 124 ? 28.902 7.945 8.224 1.00 91.06 124 THR A N 1
ATOM 957 C CA . THR A 1 124 ? 29.477 7.262 7.055 1.00 91.06 124 THR A CA 1
ATOM 958 C C . THR A 1 124 ? 28.948 5.845 6.975 1.00 91.06 124 THR A C 1
ATOM 960 O O . THR A 1 124 ? 29.008 5.116 7.958 1.00 91.06 124 THR A O 1
ATOM 963 N N . ILE A 1 125 ? 28.486 5.467 5.788 1.00 89.94 125 ILE A N 1
ATOM 964 C CA . ILE A 1 125 ? 28.019 4.126 5.451 1.00 89.94 125 ILE A CA 1
ATOM 965 C C . ILE A 1 125 ? 29.026 3.512 4.491 1.00 89.94 125 ILE A C 1
ATOM 967 O O . ILE A 1 125 ? 29.508 4.179 3.574 1.00 89.94 125 ILE A O 1
ATOM 971 N N . THR A 1 126 ? 29.337 2.241 4.686 1.00 89.31 126 THR A N 1
ATOM 972 C CA . THR A 1 126 ? 30.247 1.460 3.848 1.00 89.31 126 THR A CA 1
ATOM 973 C C . THR A 1 126 ? 29.585 0.161 3.405 1.00 89.31 126 THR A C 1
ATOM 975 O O . THR A 1 126 ? 28.736 -0.353 4.115 1.00 89.31 126 THR A O 1
ATOM 978 N N . PHE A 1 127 ? 29.939 -0.396 2.250 1.00 85.44 127 PHE A N 1
ATOM 979 C CA . PHE A 1 127 ? 29.516 -1.750 1.857 1.00 85.44 127 PHE A CA 1
ATOM 980 C C . PHE A 1 127 ? 30.454 -2.321 0.789 1.00 85.44 127 PHE A C 1
ATOM 982 O O . PHE A 1 127 ? 31.110 -1.564 0.085 1.00 85.44 127 PHE A O 1
ATOM 989 N N . THR A 1 128 ? 30.531 -3.643 0.650 1.00 87.56 128 THR A N 1
ATOM 990 C CA . THR A 1 128 ? 31.427 -4.351 -0.276 1.00 87.56 128 THR A CA 1
ATOM 991 C C . THR A 1 128 ? 30.634 -5.274 -1.191 1.00 87.56 128 THR A C 1
ATOM 993 O O . THR A 1 128 ? 29.812 -6.064 -0.728 1.00 87.56 128 THR A O 1
ATOM 996 N N . THR A 1 129 ? 30.875 -5.180 -2.495 1.00 85.81 129 THR A N 1
ATOM 997 C CA . THR A 1 129 ? 30.205 -6.005 -3.509 1.00 85.81 129 THR A CA 1
ATOM 998 C C . THR A 1 129 ? 30.830 -7.391 -3.657 1.00 85.81 129 THR A C 1
ATOM 1000 O O . THR A 1 129 ? 32.012 -7.592 -3.374 1.00 85.81 129 THR A O 1
ATOM 1003 N N . ALA A 1 130 ? 30.045 -8.355 -4.143 1.00 78.00 130 ALA A N 1
ATOM 1004 C CA . ALA A 1 130 ? 30.524 -9.709 -4.427 1.00 78.00 130 ALA A CA 1
ATOM 1005 C C . ALA A 1 130 ? 31.640 -9.718 -5.495 1.00 78.00 130 ALA A C 1
ATOM 1007 O O . ALA A 1 130 ? 31.609 -8.928 -6.440 1.00 78.00 130 ALA A O 1
ATOM 1008 N N . ALA A 1 131 ? 32.628 -10.610 -5.362 1.00 75.50 131 ALA A N 1
ATOM 1009 C CA . ALA A 1 131 ? 33.697 -10.790 -6.351 1.00 75.50 131 ALA A CA 1
ATOM 1010 C C . ALA A 1 131 ? 33.176 -11.436 -7.655 1.00 75.50 131 ALA A C 1
ATOM 1012 O O . ALA A 1 131 ? 32.210 -12.199 -7.648 1.00 75.50 131 ALA A O 1
ATOM 1013 N N . GLU A 1 132 ? 33.816 -11.131 -8.786 1.00 45.00 132 GLU A N 1
ATOM 1014 C CA . GLU A 1 132 ? 33.396 -11.600 -10.111 1.00 45.00 132 GLU A CA 1
ATOM 1015 C C . GLU A 1 132 ? 33.524 -13.135 -10.216 1.00 45.00 132 GLU A C 1
ATOM 1017 O O . GLU A 1 132 ? 34.613 -13.682 -10.036 1.00 45.00 132 GLU A O 1
ATOM 1022 N N . GLY A 1 133 ? 32.411 -13.837 -10.485 1.00 44.34 133 GLY A N 1
ATOM 1023 C CA . GLY A 1 133 ? 32.406 -15.290 -10.734 1.00 44.34 133 GLY A CA 1
ATOM 1024 C C . GLY A 1 133 ? 31.460 -16.161 -9.894 1.00 44.34 133 GLY A C 1
ATOM 1025 O O . GLY A 1 133 ? 31.567 -17.383 -9.974 1.00 44.34 133 GLY A O 1
ATOM 1026 N N . VAL A 1 134 ? 30.524 -15.598 -9.121 1.00 35.69 134 VAL A N 1
ATOM 1027 C CA . VAL A 1 134 ? 29.551 -16.390 -8.339 1.00 35.69 134 VAL A CA 1
ATOM 1028 C C . VAL A 1 134 ? 28.129 -16.254 -8.904 1.00 35.69 134 VAL A C 1
ATOM 1030 O O . VAL A 1 134 ? 27.450 -15.269 -8.639 1.00 35.69 134 VAL A O 1
ATOM 1033 N N . LEU A 1 135 ? 27.668 -17.260 -9.659 1.00 29.97 135 LEU A N 1
ATOM 1034 C CA . LEU A 1 135 ? 26.264 -17.526 -10.042 1.00 29.97 135 LEU A CA 1
ATOM 1035 C C . LEU A 1 135 ? 26.055 -19.067 -10.193 1.00 29.97 135 LEU A C 1
ATOM 1037 O O . LEU A 1 135 ? 27.047 -19.785 -10.309 1.00 29.97 135 LEU A O 1
ATOM 1041 N N . PRO A 1 136 ? 24.813 -19.605 -10.119 1.00 36.34 136 PRO A N 1
ATOM 1042 C CA . PRO A 1 136 ? 24.248 -20.428 -9.038 1.00 36.34 136 PRO A CA 1
ATOM 1043 C C . PRO A 1 136 ? 24.480 -21.956 -9.169 1.00 36.34 136 PRO A C 1
ATOM 1045 O O . PRO A 1 136 ? 24.899 -22.465 -10.202 1.00 36.34 136 PRO A O 1
ATOM 1048 N N . ALA A 1 137 ? 24.192 -22.676 -8.077 1.00 41.84 137 ALA A N 1
ATOM 1049 C CA . ALA A 1 137 ? 24.555 -24.066 -7.763 1.00 41.84 137 ALA A CA 1
ATOM 1050 C C . ALA A 1 137 ? 24.239 -25.152 -8.820 1.00 41.84 137 ALA A C 1
ATOM 1052 O O . ALA A 1 137 ? 23.090 -25.308 -9.208 1.00 41.84 137 ALA A O 1
ATOM 1053 N N . ASP A 1 138 ? 25.234 -25.978 -9.185 1.00 31.05 138 ASP A N 1
ATOM 1054 C CA . ASP A 1 138 ? 25.299 -27.422 -8.866 1.00 31.05 138 ASP A CA 1
ATOM 1055 C C . ASP A 1 138 ? 26.559 -28.088 -9.468 1.00 31.05 138 ASP A C 1
ATOM 1057 O O . ASP A 1 138 ? 26.915 -27.835 -10.618 1.00 31.05 138 ASP A O 1
ATOM 1061 N N . LYS A 1 139 ? 27.149 -29.018 -8.697 1.00 28.67 139 LYS A N 1
ATOM 1062 C CA . LYS A 1 139 ? 28.211 -30.018 -8.995 1.00 28.67 139 LYS A CA 1
ATOM 1063 C C . LYS A 1 139 ? 29.528 -29.843 -8.231 1.00 28.67 139 LYS A C 1
ATOM 1065 O O . LYS A 1 139 ? 30.353 -28.973 -8.484 1.00 28.67 139 LYS A O 1
ATOM 1070 N N . ALA A 1 140 ? 29.733 -30.796 -7.327 1.00 31.89 140 ALA A N 1
ATOM 1071 C CA . ALA A 1 140 ? 30.925 -31.009 -6.526 1.00 31.89 140 ALA A CA 1
ATOM 1072 C C . ALA A 1 140 ? 32.145 -31.480 -7.344 1.00 31.89 140 ALA A C 1
ATOM 1074 O O . ALA A 1 140 ? 32.051 -32.457 -8.088 1.00 31.89 140 ALA A O 1
ATOM 1075 N N . LYS A 1 141 ? 33.314 -30.870 -7.090 1.00 25.30 141 LYS A N 1
ATOM 1076 C CA . LYS A 1 141 ? 34.601 -31.542 -6.786 1.00 25.30 141 LYS A CA 1
ATOM 1077 C C . LYS A 1 141 ? 35.650 -30.518 -6.291 1.00 25.30 141 LYS A C 1
ATOM 1079 O O . LYS A 1 141 ? 35.470 -29.329 -6.524 1.00 25.30 141 LYS A O 1
ATOM 1084 N N . PRO A 1 142 ? 36.686 -30.948 -5.541 1.00 29.64 142 PRO A N 1
ATOM 1085 C CA . PRO A 1 142 ? 37.261 -30.189 -4.434 1.00 29.64 142 PRO A CA 1
ATOM 1086 C C . PRO A 1 142 ? 38.430 -29.297 -4.856 1.00 29.64 142 PRO A C 1
ATOM 1088 O O . PRO A 1 142 ? 39.133 -29.585 -5.824 1.00 29.64 142 PRO A O 1
ATOM 1091 N N . ALA A 1 143 ? 38.655 -28.249 -4.064 1.00 27.66 143 ALA A N 1
ATOM 1092 C CA . ALA A 1 143 ? 39.772 -27.325 -4.205 1.00 27.66 143 ALA A CA 1
ATOM 1093 C C . ALA A 1 143 ? 41.146 -28.013 -3.999 1.00 27.66 143 ALA A C 1
ATOM 1095 O O . ALA A 1 143 ? 41.241 -28.966 -3.217 1.00 27.66 143 ALA A O 1
ATOM 1096 N N . PRO A 1 144 ? 42.222 -27.528 -4.654 1.00 26.12 144 PRO A N 1
ATOM 1097 C CA . PRO A 1 144 ? 43.576 -28.030 -4.454 1.00 26.12 144 PRO A CA 1
ATOM 1098 C C . PRO A 1 144 ? 44.110 -27.658 -3.067 1.00 26.12 144 PRO A C 1
ATOM 1100 O O . PRO A 1 144 ? 43.975 -26.526 -2.608 1.00 26.12 144 PRO A O 1
ATOM 1103 N N . GLN A 1 145 ? 44.751 -28.633 -2.427 1.00 27.14 145 GLN A N 1
ATOM 1104 C CA . GLN A 1 145 ? 45.469 -28.502 -1.164 1.00 27.14 145 GLN A CA 1
ATOM 1105 C C . GLN A 1 145 ? 46.664 -27.546 -1.290 1.00 27.14 145 GLN A C 1
ATOM 1107 O O . GLN A 1 145 ? 47.497 -27.704 -2.182 1.00 27.14 145 GLN A O 1
ATOM 1112 N N . VAL A 1 146 ? 46.802 -26.633 -0.328 1.00 29.02 146 VAL A N 1
ATOM 1113 C CA . VAL A 1 146 ? 48.076 -25.970 -0.028 1.00 29.02 146 VAL A CA 1
ATOM 1114 C C . VAL A 1 146 ? 48.807 -26.822 1.013 1.00 29.02 146 VAL A C 1
ATOM 1116 O O . VAL A 1 146 ? 48.272 -27.116 2.080 1.00 29.02 146 VAL A O 1
ATOM 1119 N N . GLN A 1 147 ? 50.007 -27.273 0.648 1.00 27.02 147 GLN A N 1
ATOM 1120 C CA . GLN A 1 147 ? 50.901 -28.113 1.444 1.00 27.02 147 GLN A CA 1
ATOM 1121 C C . GLN A 1 147 ? 51.750 -27.305 2.439 1.00 27.02 147 GLN A C 1
ATOM 1123 O O . GLN A 1 147 ? 52.210 -26.211 2.123 1.00 27.02 147 GLN A O 1
ATOM 1128 N N . GLY A 1 148 ? 52.054 -27.948 3.575 1.00 25.73 148 GLY A N 1
ATOM 1129 C CA . GLY A 1 148 ? 53.131 -27.628 4.528 1.00 25.73 148 GLY A CA 1
ATOM 1130 C C . GLY A 1 148 ? 52.579 -27.491 5.953 1.00 25.73 148 GLY A C 1
ATOM 1131 O O . GLY A 1 148 ? 51.944 -26.492 6.245 1.00 25.73 148 GLY A O 1
ATOM 1132 N N . ALA A 1 149 ? 52.718 -28.441 6.886 1.00 23.58 149 ALA A N 1
ATOM 1133 C CA . ALA A 1 149 ? 53.914 -29.192 7.294 1.00 23.58 149 ALA A CA 1
ATOM 1134 C C . ALA A 1 149 ? 53.548 -30.607 7.871 1.00 23.58 149 ALA A C 1
ATOM 1136 O O . ALA A 1 149 ? 52.369 -30.952 7.894 1.00 23.58 149 ALA A O 1
ATOM 1137 N N . PRO A 1 150 ? 54.524 -31.465 8.255 1.00 28.91 150 PRO A N 1
ATOM 1138 C CA . PRO A 1 150 ? 54.573 -32.907 7.944 1.00 28.91 150 PRO A CA 1
ATOM 1139 C C . PRO A 1 150 ? 53.755 -33.850 8.856 1.00 28.91 150 PRO A C 1
ATOM 1141 O O . PRO A 1 150 ? 53.412 -33.484 9.979 1.00 28.91 150 PRO A O 1
ATOM 1144 N N . PRO A 1 151 ? 53.497 -35.100 8.408 1.00 29.72 151 PRO A N 1
ATOM 1145 C CA . PRO A 1 151 ? 52.709 -36.078 9.147 1.00 29.72 151 PRO A CA 1
ATOM 1146 C C . PRO A 1 151 ? 53.580 -36.924 10.086 1.00 29.72 151 PRO A C 1
ATOM 1148 O O . PRO A 1 151 ? 54.665 -37.371 9.711 1.00 29.72 151 PRO A O 1
ATOM 1151 N N . LEU A 1 152 ? 53.059 -37.231 11.273 1.00 26.86 152 LEU A N 1
ATOM 1152 C CA . LEU A 1 152 ? 53.480 -38.402 12.041 1.00 26.86 152 LEU A CA 1
ATOM 1153 C C . LEU A 1 152 ? 52.340 -39.420 12.050 1.00 26.86 152 LEU A C 1
ATOM 1155 O O . LEU A 1 152 ? 51.173 -39.092 12.252 1.00 26.86 152 LEU A O 1
ATOM 1159 N N . ALA A 1 153 ? 52.723 -40.645 11.712 1.00 27.70 153 ALA A N 1
ATOM 1160 C CA . ALA A 1 153 ? 51.874 -41.751 11.326 1.00 27.70 153 ALA A CA 1
ATOM 1161 C C . ALA A 1 153 ? 51.216 -42.482 12.510 1.00 27.70 153 ALA A C 1
ATOM 1163 O O . ALA A 1 153 ? 51.780 -42.576 13.593 1.00 27.70 153 ALA A O 1
ATOM 1164 N N . ASN A 1 154 ? 50.038 -43.035 12.206 1.00 33.88 154 ASN A N 1
ATOM 1165 C CA . ASN A 1 154 ? 49.329 -44.190 12.767 1.00 33.88 154 ASN A CA 1
ATOM 1166 C C . ASN A 1 154 ? 49.855 -44.858 14.052 1.00 33.88 154 ASN A C 1
ATOM 1168 O O . ASN A 1 154 ? 50.906 -45.494 14.032 1.00 33.88 154 ASN A O 1
ATOM 1172 N N . SER A 1 155 ? 48.965 -44.996 15.040 1.00 25.50 155 SER A N 1
ATOM 1173 C CA . SER A 1 155 ? 48.762 -46.278 15.734 1.00 25.50 155 SER A CA 1
ATOM 1174 C C . SER A 1 155 ? 47.404 -46.338 16.436 1.00 25.50 155 SER A C 1
ATOM 1176 O O . SER A 1 155 ? 46.970 -45.387 17.080 1.00 25.50 155 SER A O 1
ATOM 1178 N N . GLN A 1 156 ? 46.749 -47.485 16.279 1.00 31.45 156 GLN A N 1
ATOM 1179 C CA . GLN A 1 156 ? 45.516 -47.903 16.934 1.00 31.45 156 GLN A CA 1
ATOM 1180 C C . GLN A 1 156 ? 45.605 -47.852 18.467 1.00 31.45 156 GLN A C 1
ATOM 1182 O O . GLN A 1 156 ? 46.652 -48.139 19.036 1.00 31.45 156 GLN A O 1
ATOM 1187 N N . GLY A 1 157 ? 44.443 -47.657 19.097 1.00 30.80 157 GLY A N 1
ATOM 1188 C CA . GLY A 1 157 ? 44.110 -48.258 20.388 1.00 30.80 157 GLY A CA 1
ATOM 1189 C C . GLY A 1 157 ? 44.567 -47.503 21.631 1.00 30.80 157 GLY A C 1
ATOM 1190 O O . GLY A 1 157 ? 45.614 -47.803 22.185 1.00 30.80 157 GLY A O 1
ATOM 1191 N N . ASN A 1 158 ? 43.706 -46.631 22.153 1.00 25.59 158 ASN A N 1
ATOM 1192 C CA . ASN A 1 158 ? 43.242 -46.762 23.535 1.00 25.59 158 ASN A CA 1
ATOM 1193 C C . ASN A 1 158 ? 42.028 -45.863 23.767 1.00 25.59 158 ASN A C 1
ATOM 1195 O O . ASN A 1 158 ? 41.975 -44.733 23.289 1.00 25.59 158 ASN A O 1
ATOM 1199 N N . GLN A 1 159 ? 41.040 -46.401 24.476 1.00 36.59 159 GLN A N 1
ATOM 1200 C CA . GLN A 1 159 ? 39.954 -45.621 25.049 1.00 36.59 159 GLN A CA 1
ATOM 1201 C C . GLN A 1 159 ? 40.556 -44.608 26.024 1.00 36.59 159 GLN A C 1
ATOM 1203 O O . GLN A 1 159 ? 41.211 -45.014 26.981 1.00 36.59 159 GLN A O 1
ATOM 1208 N N . ASP A 1 160 ? 40.303 -43.323 25.789 1.00 25.64 160 ASP A N 1
ATOM 1209 C CA . ASP A 1 160 ? 40.435 -42.285 26.807 1.00 25.64 160 ASP A CA 1
ATOM 1210 C C . ASP A 1 160 ? 39.022 -41.733 27.083 1.00 25.64 160 ASP A C 1
ATOM 1212 O O . ASP A 1 160 ? 38.383 -41.185 26.177 1.00 25.64 160 ASP A O 1
ATOM 1216 N N . PRO A 1 161 ? 38.460 -41.945 28.286 1.00 33.94 161 PRO A N 1
ATOM 1217 C CA . PRO A 1 161 ? 37.080 -41.618 28.614 1.00 33.94 161 PRO A CA 1
ATOM 1218 C C . PRO A 1 161 ? 36.952 -40.159 29.069 1.00 33.94 161 PRO A C 1
ATOM 1220 O O . PRO A 1 161 ? 36.497 -39.904 30.172 1.00 33.94 161 PRO A O 1
ATOM 1223 N N . THR A 1 162 ? 37.362 -39.188 28.252 1.00 29.86 162 THR A N 1
ATOM 1224 C CA . THR A 1 162 ? 37.250 -37.750 28.584 1.00 29.86 162 THR A CA 1
ATOM 1225 C C . THR A 1 162 ? 37.305 -36.869 27.330 1.00 29.86 162 THR A C 1
ATOM 1227 O O . THR A 1 162 ? 38.121 -35.963 27.200 1.00 29.86 162 THR A O 1
ATOM 1230 N N . ALA A 1 163 ? 36.381 -37.084 26.397 1.00 27.61 163 ALA A N 1
ATOM 1231 C CA . ALA A 1 163 ? 36.012 -36.065 25.419 1.00 27.61 163 ALA A CA 1
ATOM 1232 C C . ALA A 1 163 ? 34.504 -35.846 25.529 1.00 27.61 163 ALA A C 1
ATOM 1234 O O . ALA A 1 163 ? 33.719 -36.465 24.814 1.00 27.61 163 ALA A O 1
ATOM 1235 N N . ASN A 1 164 ? 34.101 -34.994 26.478 1.00 30.39 164 ASN A N 1
ATOM 1236 C CA . ASN A 1 164 ? 32.771 -34.393 26.482 1.00 30.39 164 ASN A CA 1
ATOM 1237 C C . ASN A 1 164 ? 32.581 -33.715 25.122 1.00 30.39 164 ASN A C 1
ATOM 1239 O O . ASN A 1 164 ? 33.150 -32.653 24.862 1.00 30.39 164 ASN A O 1
ATOM 1243 N N . GLY A 1 165 ? 31.853 -34.397 24.237 1.00 31.97 165 GLY A N 1
ATOM 1244 C CA . GLY A 1 165 ? 31.539 -33.938 22.898 1.00 31.97 165 GLY A CA 1
ATOM 1245 C C . GLY A 1 165 ? 30.845 -32.593 22.994 1.00 31.97 165 GLY A C 1
ATOM 1246 O O . GLY A 1 165 ? 29.730 -32.498 23.498 1.00 31.97 165 GLY A O 1
ATOM 1247 N N . MET A 1 166 ? 31.528 -31.549 22.532 1.00 35.50 166 MET A N 1
ATOM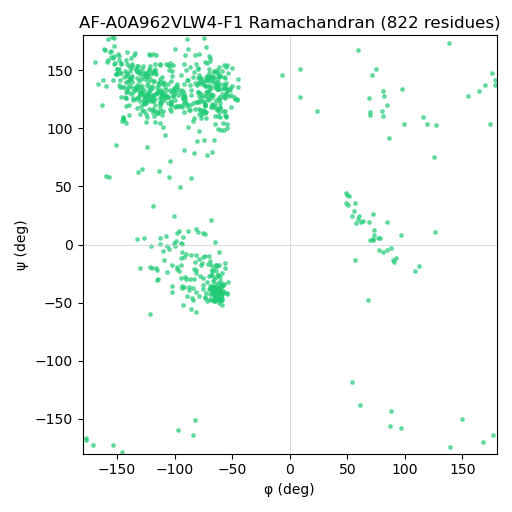 1248 C CA . MET A 1 166 ? 30.925 -30.246 22.305 1.00 35.50 166 MET A CA 1
ATOM 1249 C C . MET A 1 166 ? 29.763 -30.444 21.321 1.00 35.50 166 MET A C 1
ATOM 1251 O O . MET A 1 166 ? 29.991 -30.575 20.120 1.00 35.50 166 MET A O 1
ATOM 1255 N N . GLN A 1 167 ? 28.527 -30.531 21.828 1.00 47.72 167 GLN A N 1
ATOM 1256 C CA . GLN A 1 167 ? 27.310 -30.530 21.016 1.00 47.72 167 GLN A CA 1
ATOM 1257 C C . GLN A 1 167 ? 27.200 -29.160 20.345 1.00 47.72 167 GLN A C 1
ATOM 1259 O O . GLN A 1 167 ? 26.665 -28.200 20.895 1.00 47.72 167 GLN A O 1
ATOM 1264 N N . GLN A 1 168 ? 27.791 -29.050 19.162 1.00 54.91 168 GLN A N 1
ATOM 1265 C CA . GLN A 1 168 ? 27.669 -27.879 18.315 1.00 54.91 168 GLN A CA 1
ATOM 1266 C C . GLN A 1 168 ? 26.223 -27.821 17.804 1.00 54.91 168 GLN A C 1
ATOM 1268 O O . GLN A 1 168 ? 25.720 -28.823 17.298 1.00 54.91 168 GLN A O 1
ATOM 1273 N N . LEU A 1 169 ? 25.554 -26.670 17.962 1.00 62.44 169 LEU A N 1
ATOM 1274 C CA . LEU A 1 169 ? 24.216 -26.424 17.406 1.00 62.44 169 LEU A CA 1
ATOM 1275 C C . LEU A 1 169 ? 24.196 -26.864 15.939 1.00 62.44 169 LEU A C 1
ATOM 1277 O O . LEU A 1 169 ? 25.043 -26.421 15.168 1.00 62.44 169 LEU A O 1
ATOM 1281 N N . ARG A 1 170 ? 23.264 -27.732 15.550 1.00 71.69 170 ARG A N 1
ATOM 1282 C CA . ARG A 1 170 ? 23.193 -28.267 14.187 1.00 71.69 170 ARG A CA 1
ATOM 1283 C C . ARG A 1 170 ? 21.862 -27.899 13.547 1.00 71.69 170 ARG A C 1
ATOM 1285 O O . ARG A 1 170 ? 20.824 -27.984 14.196 1.00 71.69 170 ARG A O 1
ATOM 1292 N N . ILE A 1 171 ? 21.913 -27.481 12.284 1.00 81.94 171 ILE A N 1
ATOM 1293 C CA . ILE A 1 171 ? 20.766 -27.364 11.377 1.00 81.94 171 ILE A CA 1
ATOM 1294 C C . ILE A 1 171 ? 21.247 -27.866 10.017 1.00 81.94 171 ILE A C 1
ATOM 1296 O O . ILE A 1 171 ? 22.189 -27.297 9.458 1.00 81.94 171 ILE A O 1
ATOM 1300 N N . ASP A 1 172 ? 20.620 -28.915 9.485 1.00 84.69 172 ASP A N 1
ATOM 1301 C CA . ASP A 1 172 ? 20.995 -29.468 8.183 1.00 84.69 172 ASP A CA 1
ATOM 1302 C C . ASP A 1 172 ? 19.962 -29.160 7.099 1.00 84.69 172 ASP A C 1
ATOM 1304 O O . ASP A 1 172 ? 18.766 -28.998 7.347 1.00 84.69 172 ASP A O 1
ATOM 1308 N N . ARG A 1 173 ? 20.439 -29.160 5.853 1.00 89.62 173 ARG A N 1
ATOM 1309 C CA . ARG A 1 173 ? 19.586 -29.160 4.664 1.00 89.62 173 ARG A CA 1
ATOM 1310 C C . ARG A 1 173 ? 18.645 -30.371 4.670 1.00 89.62 173 ARG A C 1
ATOM 1312 O O . ARG A 1 173 ? 19.066 -31.490 4.951 1.00 89.62 173 ARG A O 1
ATOM 1319 N N . GLY A 1 174 ? 17.393 -30.142 4.286 1.00 88.12 174 GLY A N 1
ATOM 1320 C CA . GLY A 1 174 ? 16.325 -31.138 4.221 1.00 88.12 174 GLY A CA 1
ATOM 1321 C C . GLY A 1 174 ? 15.604 -31.364 5.549 1.00 88.12 174 GLY A C 1
ATOM 1322 O O . GLY A 1 174 ? 14.632 -32.115 5.584 1.00 88.12 174 GLY A O 1
ATOM 1323 N N . TRP A 1 175 ? 16.043 -30.730 6.641 1.00 91.19 175 TRP A N 1
ATOM 1324 C CA . TRP A 1 175 ? 15.297 -30.765 7.894 1.00 91.19 175 TRP A CA 1
ATOM 1325 C C . TRP A 1 175 ? 13.967 -30.044 7.748 1.00 91.19 175 TRP A C 1
ATOM 1327 O O . TRP A 1 175 ? 13.881 -28.995 7.106 1.00 91.19 175 TRP A O 1
ATOM 1337 N N . ARG A 1 176 ? 12.935 -30.631 8.356 1.00 92.75 176 ARG A N 1
ATOM 1338 C CA . ARG A 1 176 ? 11.566 -30.138 8.282 1.00 92.75 176 ARG A CA 1
ATOM 1339 C C . ARG A 1 176 ? 11.000 -29.864 9.660 1.00 92.75 176 ARG A C 1
ATOM 1341 O O . ARG A 1 176 ? 11.198 -30.646 10.592 1.00 92.75 176 ARG A O 1
ATOM 1348 N N . PHE A 1 177 ? 10.259 -28.770 9.744 1.00 88.31 177 PHE A N 1
ATOM 1349 C CA . PHE A 1 177 ? 9.600 -28.320 10.958 1.00 88.31 177 PHE A CA 1
ATOM 1350 C C . PHE A 1 177 ? 8.164 -27.945 10.639 1.00 88.31 177 PHE A C 1
ATOM 1352 O O . PHE A 1 177 ? 7.907 -27.223 9.679 1.00 88.31 177 PHE A O 1
ATOM 1359 N N . LYS A 1 178 ? 7.228 -28.403 11.463 1.00 86.56 178 LYS A N 1
ATOM 1360 C CA . LYS A 1 178 ? 5.870 -27.875 11.449 1.00 86.56 178 LYS A CA 1
ATOM 1361 C C . LYS A 1 178 ? 5.827 -26.659 12.359 1.00 86.56 178 LYS A C 1
ATOM 1363 O O . LYS A 1 178 ? 6.028 -26.783 13.566 1.00 86.56 178 LYS A O 1
ATOM 1368 N N . VAL A 1 179 ? 5.570 -25.493 11.785 1.00 85.62 179 VAL A N 1
ATOM 1369 C CA . VAL A 1 179 ? 5.586 -24.218 12.496 1.00 85.62 179 VAL A CA 1
ATOM 1370 C C . VAL A 1 179 ? 4.164 -23.699 12.633 1.00 85.62 179 VAL A C 1
ATOM 1372 O O . VAL A 1 179 ? 3.426 -23.605 11.657 1.00 85.62 179 VAL A O 1
ATOM 1375 N N . THR A 1 180 ? 3.777 -23.352 13.857 1.00 82.00 180 THR A N 1
ATOM 1376 C CA . THR A 1 180 ? 2.558 -22.588 14.138 1.00 82.00 180 THR A CA 1
ATOM 1377 C C . THR A 1 180 ? 2.957 -21.221 14.660 1.00 82.00 180 THR A C 1
ATOM 1379 O O . THR A 1 180 ? 3.628 -21.127 15.685 1.00 82.00 180 THR A O 1
ATOM 1382 N N . ARG A 1 181 ? 2.531 -20.165 13.970 1.00 84.25 181 ARG A N 1
ATOM 1383 C CA . ARG A 1 181 ? 2.639 -18.779 14.425 1.00 84.25 181 ARG A CA 1
ATOM 1384 C C . ARG A 1 181 ? 1.269 -18.244 14.775 1.00 84.25 181 ARG A C 1
ATOM 1386 O O . ARG A 1 181 ? 0.284 -18.514 14.089 1.00 84.25 181 ARG A O 1
ATOM 1393 N N . SER A 1 182 ? 1.189 -17.492 15.857 1.00 78.44 182 SER A N 1
ATOM 1394 C CA . SER A 1 182 ? -0.033 -16.831 16.282 1.00 78.44 182 SER A CA 1
ATOM 1395 C C . SER A 1 182 ? 0.289 -15.463 16.849 1.00 78.44 182 SER A C 1
ATOM 1397 O O . SER A 1 182 ? 1.170 -15.337 17.695 1.00 78.44 182 SER A O 1
ATOM 1399 N N . ILE A 1 183 ? -0.433 -14.454 16.385 1.00 79.38 183 ILE A N 1
ATOM 1400 C CA . ILE A 1 183 ? -0.370 -13.089 16.900 1.00 79.38 183 ILE A CA 1
ATOM 1401 C C . ILE A 1 183 ? -1.795 -12.726 17.268 1.00 79.38 183 ILE A C 1
ATOM 1403 O O . ILE A 1 183 ? -2.690 -12.821 16.435 1.00 79.38 183 ILE A O 1
ATOM 1407 N N . GLY A 1 184 ? -2.029 -12.367 18.520 1.00 76.25 184 GLY A N 1
ATOM 1408 C CA . GLY A 1 184 ? -3.352 -12.001 18.989 1.00 76.25 184 GLY A CA 1
ATOM 1409 C C . GLY A 1 184 ? -3.296 -10.796 19.899 1.00 76.25 184 GLY A C 1
ATOM 1410 O O . GLY A 1 184 ? -2.364 -10.643 20.683 1.00 76.25 184 GLY A O 1
ATOM 1411 N N . PHE A 1 185 ? -4.314 -9.956 19.806 1.00 77.31 185 PHE A N 1
ATOM 1412 C CA . PHE A 1 185 ? -4.497 -8.827 20.696 1.00 77.31 185 PHE A CA 1
ATOM 1413 C C . PHE A 1 185 ? -5.965 -8.677 21.061 1.00 77.31 185 PHE A C 1
ATOM 1415 O O . PHE A 1 185 ? -6.856 -8.892 20.242 1.00 77.31 185 PHE A O 1
ATOM 1422 N N . GLU A 1 186 ? -6.226 -8.322 22.310 1.00 79.12 186 GLU A N 1
ATOM 1423 C CA . GLU A 1 186 ? -7.561 -8.016 22.802 1.00 79.12 186 GLU A CA 1
ATOM 1424 C C . GLU A 1 186 ? -7.509 -6.835 23.753 1.00 79.12 186 GLU A C 1
ATOM 1426 O O . GLU A 1 186 ? -6.644 -6.765 24.625 1.00 79.12 186 GLU A O 1
ATOM 1431 N N . GLY A 1 187 ? -8.434 -5.901 23.606 1.00 78.62 187 GLY A N 1
ATOM 1432 C CA . GLY A 1 187 ? -8.406 -4.704 24.418 1.00 78.62 187 GLY A CA 1
ATOM 1433 C C . GLY A 1 187 ? -9.638 -3.853 24.293 1.00 78.62 187 GLY A C 1
ATOM 1434 O O . GLY A 1 187 ? -10.655 -4.239 23.717 1.00 78.62 187 GLY A O 1
ATOM 1435 N N . THR A 1 188 ? -9.537 -2.688 24.904 1.00 76.94 188 THR A N 1
ATOM 1436 C CA . THR A 1 188 ? -10.566 -1.664 24.877 1.00 76.94 188 THR A CA 1
ATOM 1437 C C . THR A 1 188 ? -9.920 -0.348 24.491 1.00 76.94 188 THR A C 1
ATOM 1439 O O . THR A 1 188 ? -8.925 0.075 25.081 1.00 76.94 188 THR A O 1
ATOM 1442 N N . GLU A 1 189 ? -10.502 0.292 23.492 1.00 76.75 189 GLU A N 1
ATOM 1443 C CA . GLU A 1 189 ? -10.258 1.680 23.154 1.00 76.75 189 GLU A CA 1
ATOM 1444 C C . GLU A 1 189 ? -11.269 2.537 23.922 1.00 76.75 189 GLU A C 1
ATOM 1446 O O . GLU A 1 189 ? -12.469 2.263 23.911 1.00 76.75 189 GLU A O 1
ATOM 1451 N N . SER A 1 190 ? -10.780 3.526 24.664 1.00 79.12 190 SER A N 1
ATOM 1452 C CA . SER A 1 190 ? -11.588 4.437 25.473 1.00 79.12 190 SER A CA 1
ATOM 1453 C C . SER A 1 190 ? -11.477 5.851 24.927 1.00 79.12 190 SER A C 1
ATOM 1455 O O . SER A 1 190 ? -10.367 6.359 24.762 1.00 79.12 190 SER A O 1
ATOM 1457 N N . TYR A 1 191 ? -12.618 6.502 24.723 1.00 72.75 191 TYR A N 1
ATOM 1458 C CA . TYR A 1 191 ? -12.699 7.881 24.248 1.00 72.75 191 TYR A CA 1
ATOM 1459 C C . TYR A 1 191 ? -13.086 8.838 25.384 1.00 72.75 191 TYR A C 1
ATOM 1461 O O . TYR A 1 191 ? -13.760 8.451 26.344 1.00 72.75 191 TYR A O 1
ATOM 1469 N N . GLN A 1 192 ? -12.713 10.120 25.273 1.00 64.69 192 GLN A N 1
ATOM 1470 C CA . GLN A 1 192 ? -13.083 11.153 26.263 1.00 64.69 192 GLN A CA 1
ATOM 1471 C C . GLN A 1 192 ? -14.604 11.291 26.489 1.00 64.69 192 GLN A C 1
ATOM 1473 O O . GLN A 1 192 ? -15.030 11.787 27.532 1.00 64.69 192 GLN A O 1
ATOM 1478 N N . THR A 1 193 ? -15.431 10.821 25.554 1.00 53.50 193 THR A N 1
ATOM 1479 C CA . THR A 1 193 ? -16.902 10.851 25.600 1.00 53.50 193 THR A CA 1
ATOM 1480 C C . THR A 1 193 ? -17.543 9.747 26.460 1.00 53.50 193 THR A C 1
ATOM 1482 O O . THR A 1 193 ? -18.763 9.608 26.453 1.00 53.50 193 THR A O 1
ATOM 1485 N N . VAL A 1 194 ? -16.767 9.001 27.263 1.00 48.16 194 VAL A N 1
ATOM 1486 C CA . VAL A 1 194 ? -17.214 7.849 28.091 1.00 48.16 194 VAL A CA 1
ATOM 1487 C C . VAL A 1 194 ? -17.604 6.613 27.252 1.00 48.16 194 VAL A C 1
ATOM 1489 O O . VAL A 1 194 ? -18.012 5.589 27.798 1.00 48.16 194 VAL A O 1
ATOM 1492 N N . GLU A 1 195 ? -17.430 6.658 25.929 1.00 60.72 195 GLU A N 1
ATOM 1493 C CA . GLU A 1 195 ? -17.605 5.497 25.053 1.00 60.72 195 GLU A CA 1
ATOM 1494 C C . GLU A 1 195 ? -16.364 4.592 25.081 1.00 60.72 195 GLU A C 1
ATOM 1496 O O . GLU A 1 195 ? -15.223 5.059 25.061 1.00 60.72 195 GLU A O 1
ATOM 1501 N N . GLN A 1 196 ? -16.602 3.280 25.148 1.00 70.00 196 GLN A N 1
ATOM 1502 C CA . GLN A 1 196 ? -15.576 2.239 25.122 1.00 70.00 196 GLN A CA 1
ATOM 1503 C C . GLN A 1 196 ? -15.882 1.248 24.000 1.00 70.00 196 GLN A C 1
ATOM 1505 O O . GLN A 1 196 ? -16.983 0.693 23.952 1.00 70.00 196 GLN A O 1
ATOM 1510 N N . ALA A 1 197 ? -14.906 1.004 23.128 1.00 66.00 197 ALA A N 1
ATOM 1511 C CA . ALA A 1 197 ? -14.990 0.032 22.047 1.00 66.00 197 ALA A CA 1
ATOM 1512 C C . ALA A 1 197 ? -14.027 -1.128 22.316 1.00 66.00 197 ALA A C 1
ATOM 1514 O O . ALA A 1 197 ? -12.825 -0.936 22.483 1.00 66.00 197 ALA A O 1
ATOM 1515 N N . ALA A 1 198 ? -14.552 -2.351 22.379 1.00 72.38 198 ALA A N 1
ATOM 1516 C CA . ALA A 1 198 ? -13.709 -3.535 22.467 1.00 72.38 198 ALA A CA 1
ATOM 1517 C C . ALA A 1 198 ? -13.168 -3.887 21.079 1.00 72.38 198 ALA A C 1
ATOM 1519 O O . ALA A 1 198 ? -13.915 -3.875 20.102 1.00 72.38 198 ALA A O 1
ATOM 1520 N N . PHE A 1 199 ? -11.901 -4.277 21.011 1.00 67.75 199 PHE A N 1
ATOM 1521 C CA . PHE A 1 199 ? -11.310 -4.863 19.815 1.00 67.75 199 PHE A CA 1
ATOM 1522 C C . PHE A 1 199 ? -10.641 -6.184 20.168 1.00 67.75 199 PHE A C 1
ATOM 1524 O O . PHE A 1 199 ? -10.127 -6.384 21.273 1.00 67.75 199 PHE A O 1
ATOM 1531 N N . ARG A 1 200 ? -10.660 -7.111 19.215 1.00 71.00 200 ARG A N 1
ATOM 1532 C CA . ARG A 1 200 ? -9.939 -8.374 19.317 1.00 71.00 200 ARG A CA 1
ATOM 1533 C C . ARG A 1 200 ? -9.495 -8.802 17.929 1.00 71.00 200 ARG A C 1
ATOM 1535 O O . ARG A 1 200 ? -10.287 -8.753 16.995 1.00 71.00 200 ARG A O 1
ATOM 1542 N N . SER A 1 201 ? -8.254 -9.243 17.818 1.00 73.44 201 SER A N 1
ATOM 1543 C CA . SER A 1 201 ? -7.695 -9.830 16.608 1.00 73.44 201 SER A CA 1
ATOM 1544 C C . SER A 1 201 ? -6.871 -11.059 16.961 1.00 73.44 201 SER A C 1
ATOM 1546 O O . SER A 1 201 ? -6.243 -11.111 18.018 1.00 73.44 201 SER A O 1
ATOM 1548 N N . LEU A 1 202 ? -6.889 -12.059 16.091 1.00 73.38 202 LEU A N 1
ATOM 1549 C CA . LEU A 1 202 ? -6.084 -13.263 16.184 1.00 73.38 202 LEU A CA 1
ATOM 1550 C C . LEU A 1 202 ? -5.699 -13.725 14.782 1.00 73.38 202 LEU A C 1
ATOM 1552 O O . LEU A 1 202 ? -6.496 -14.320 14.060 1.00 73.38 202 LEU A O 1
ATOM 1556 N N . GLN A 1 203 ? -4.444 -13.517 14.435 1.00 81.56 203 GLN A N 1
ATOM 1557 C CA . GLN A 1 203 ? -3.799 -14.148 13.303 1.00 81.56 203 GLN A CA 1
ATOM 1558 C C . GLN A 1 203 ? -3.245 -15.508 13.724 1.00 81.56 203 GLN A C 1
ATOM 1560 O O . GLN A 1 203 ? -2.555 -15.620 14.739 1.00 81.56 203 GLN A O 1
ATOM 1565 N N . LYS A 1 204 ? -3.499 -16.543 12.924 1.00 81.56 204 LYS A N 1
ATOM 1566 C CA . LYS A 1 204 ? -2.911 -17.871 13.085 1.00 81.56 204 LYS A CA 1
ATOM 1567 C C . LYS A 1 204 ? -2.468 -18.426 11.740 1.00 81.56 204 LYS A C 1
ATOM 1569 O O . LYS A 1 204 ? -3.274 -18.589 10.830 1.00 81.56 204 LYS A O 1
ATOM 1574 N N . VAL A 1 205 ? -1.195 -18.789 11.659 1.00 82.56 205 VAL A N 1
ATOM 1575 C CA . VAL A 1 205 ? -0.578 -19.370 10.468 1.00 82.56 205 VAL A CA 1
ATOM 1576 C C . VAL A 1 205 ? 0.097 -20.680 10.843 1.00 82.56 205 VAL A C 1
ATOM 1578 O O . VAL A 1 205 ? 0.816 -20.757 11.838 1.00 82.56 205 VAL A O 1
ATOM 1581 N N . VAL A 1 206 ? -0.136 -21.713 10.045 1.00 85.00 206 VAL A N 1
ATOM 1582 C CA . VAL A 1 206 ? 0.498 -23.025 10.160 1.00 85.00 206 VAL A CA 1
ATOM 1583 C C . VAL A 1 206 ? 1.158 -23.337 8.828 1.00 85.00 206 VAL A C 1
ATOM 1585 O O . VAL A 1 206 ? 0.509 -23.272 7.785 1.00 85.00 206 VAL A O 1
ATOM 1588 N N . PHE A 1 207 ? 2.442 -23.673 8.856 1.00 92.94 207 PHE A N 1
ATOM 1589 C CA . PHE A 1 207 ? 3.198 -24.042 7.666 1.00 92.94 207 PHE A CA 1
ATOM 1590 C C . PHE A 1 207 ? 4.254 -25.092 7.991 1.00 92.94 207 PHE A C 1
ATOM 1592 O O . PHE A 1 207 ? 4.722 -25.202 9.125 1.00 92.94 207 PHE A O 1
ATOM 1599 N N . THR A 1 208 ? 4.648 -25.856 6.980 1.00 94.25 208 THR A N 1
ATOM 1600 C CA . THR A 1 208 ? 5.849 -26.686 7.042 1.00 94.25 208 THR A CA 1
ATOM 1601 C C . THR A 1 208 ? 7.027 -25.890 6.496 1.00 94.25 208 THR A C 1
ATOM 1603 O O . THR A 1 208 ? 6.947 -25.352 5.394 1.00 94.25 208 THR A O 1
ATOM 1606 N N . GLU A 1 209 ? 8.117 -25.813 7.256 1.00 94.69 209 GLU A N 1
ATOM 1607 C CA . GLU A 1 209 ? 9.383 -25.220 6.829 1.00 94.69 209 GLU A CA 1
ATOM 1608 C C . GLU A 1 209 ? 10.388 -26.321 6.485 1.00 94.69 209 GLU A C 1
ATOM 1610 O O . GLU A 1 209 ? 10.720 -27.147 7.334 1.00 94.69 209 GLU A O 1
ATOM 1615 N N . GLU A 1 210 ? 10.869 -26.330 5.243 1.00 95.62 210 GLU A N 1
ATOM 1616 C CA . GLU A 1 210 ? 11.946 -27.190 4.754 1.00 95.62 210 GLU A CA 1
ATOM 1617 C C . GLU A 1 210 ? 13.221 -26.360 4.578 1.00 95.62 210 GLU A C 1
ATOM 1619 O O . GLU A 1 210 ? 13.259 -25.399 3.807 1.00 95.62 210 GLU A O 1
ATOM 1624 N N . VAL A 1 211 ? 14.294 -26.753 5.262 1.00 93.81 211 VAL A N 1
ATOM 1625 C CA . VAL A 1 211 ? 15.592 -26.078 5.166 1.00 93.81 211 VAL A CA 1
ATOM 1626 C C . VAL A 1 211 ? 16.253 -26.413 3.830 1.00 93.81 211 VAL A C 1
ATOM 1628 O O . VAL A 1 211 ? 16.673 -27.547 3.599 1.00 93.81 211 VAL A O 1
ATOM 1631 N N . LEU A 1 212 ? 16.416 -25.423 2.954 1.00 92.69 212 LEU A N 1
ATOM 1632 C CA . LEU A 1 212 ? 17.070 -25.609 1.655 1.00 92.69 212 LEU A CA 1
ATOM 1633 C C . LEU A 1 212 ? 18.571 -25.325 1.729 1.00 92.69 212 LEU A C 1
ATOM 1635 O O . LEU A 1 212 ? 19.367 -26.027 1.097 1.00 92.69 212 LEU A O 1
ATOM 1639 N N . LYS A 1 213 ? 18.965 -24.330 2.529 1.00 89.88 213 LYS A N 1
ATOM 1640 C CA . LYS A 1 213 ? 20.359 -23.915 2.688 1.00 89.88 213 LYS A CA 1
ATOM 1641 C C . LYS A 1 213 ? 20.625 -23.401 4.097 1.00 89.88 213 LYS A C 1
ATOM 1643 O O . LYS A 1 213 ? 19.815 -22.678 4.673 1.00 89.88 213 LYS A O 1
ATOM 1648 N N . THR A 1 214 ? 21.797 -23.736 4.626 1.00 84.12 214 THR A N 1
ATOM 1649 C CA . THR A 1 214 ? 22.266 -23.258 5.929 1.00 84.12 214 THR A CA 1
ATOM 1650 C C . THR A 1 214 ? 23.595 -22.528 5.801 1.00 84.12 214 THR A C 1
ATOM 1652 O O . THR A 1 214 ? 24.408 -22.815 4.919 1.00 84.12 214 THR A O 1
ATOM 1655 N N . ARG A 1 215 ? 23.820 -21.559 6.689 1.00 76.56 215 ARG A N 1
ATOM 1656 C CA . ARG A 1 215 ? 25.077 -20.813 6.812 1.00 76.56 215 ARG A CA 1
ATOM 1657 C C . ARG A 1 215 ? 25.347 -20.562 8.289 1.00 76.56 215 ARG A C 1
ATOM 1659 O O . ARG A 1 215 ? 24.485 -20.026 8.975 1.00 76.56 215 ARG A O 1
ATOM 1666 N N . LEU A 1 216 ? 26.523 -20.952 8.787 1.00 66.25 216 LEU A N 1
ATOM 1667 C CA . LEU A 1 216 ? 26.928 -20.733 10.189 1.00 66.25 216 LEU A CA 1
ATOM 1668 C C . LEU A 1 216 ? 25.852 -21.169 11.213 1.00 66.25 216 LEU A C 1
ATOM 1670 O O . LEU A 1 216 ? 25.556 -20.438 12.151 1.00 66.25 216 LEU A O 1
ATOM 1674 N N . ASN A 1 217 ? 25.239 -22.344 11.007 1.00 64.81 217 ASN A N 1
ATOM 1675 C CA . ASN A 1 217 ? 24.154 -22.892 11.842 1.00 64.81 217 ASN A CA 1
ATOM 1676 C C . ASN A 1 217 ? 22.880 -22.028 11.914 1.00 64.81 217 ASN A C 1
ATOM 1678 O O . ASN A 1 217 ? 22.100 -22.145 12.855 1.00 64.81 217 ASN A O 1
ATOM 1682 N N . THR A 1 218 ? 22.649 -21.197 10.899 1.00 74.75 218 THR A N 1
ATOM 1683 C CA . THR A 1 218 ? 21.390 -20.482 10.662 1.00 74.75 218 THR A CA 1
ATOM 1684 C C . THR A 1 218 ? 20.777 -20.921 9.335 1.00 74.75 218 THR A C 1
ATOM 1686 O O . THR A 1 218 ? 21.483 -21.410 8.446 1.00 74.75 218 THR A O 1
ATOM 1689 N N . ILE A 1 219 ? 19.460 -20.776 9.210 1.00 85.12 219 ILE A N 1
ATOM 1690 C CA . ILE A 1 219 ? 18.724 -21.048 7.972 1.00 85.12 219 ILE A CA 1
ATOM 1691 C C . ILE A 1 219 ? 18.924 -19.844 7.048 1.00 85.12 219 ILE A C 1
ATOM 1693 O O . ILE A 1 219 ? 18.540 -18.737 7.407 1.00 85.12 219 ILE A O 1
ATOM 1697 N N . ASP A 1 220 ? 19.563 -20.062 5.898 1.00 86.62 220 ASP A N 1
ATOM 1698 C CA . ASP A 1 220 ? 19.848 -19.042 4.870 1.00 86.62 220 ASP A CA 1
ATOM 1699 C C . ASP A 1 220 ? 18.740 -19.026 3.808 1.00 86.62 220 ASP A C 1
ATOM 1701 O O . ASP A 1 220 ? 18.352 -17.977 3.309 1.00 86.62 220 ASP A O 1
ATOM 1705 N N . GLU A 1 221 ? 18.201 -20.202 3.484 1.00 92.19 221 GLU A N 1
ATOM 1706 C CA . GLU A 1 221 ? 17.100 -20.370 2.537 1.00 92.19 221 GLU A CA 1
ATOM 1707 C C . GLU A 1 221 ? 16.190 -21.505 3.005 1.00 92.19 221 GLU A C 1
ATOM 1709 O O . GLU A 1 221 ? 16.669 -22.580 3.394 1.00 92.19 221 GLU A O 1
ATOM 1714 N N . ALA A 1 222 ? 14.882 -21.278 2.944 1.00 94.19 222 ALA A N 1
ATOM 1715 C CA . ALA A 1 222 ? 13.872 -22.266 3.286 1.00 94.19 222 ALA A CA 1
ATOM 1716 C C . ALA A 1 222 ? 12.692 -22.231 2.317 1.00 94.19 222 ALA A C 1
ATOM 1718 O O . ALA A 1 222 ? 12.366 -21.194 1.738 1.00 94.19 222 ALA A O 1
ATOM 1719 N N . ARG A 1 223 ? 12.022 -23.373 2.179 1.00 96.50 223 ARG A N 1
ATOM 1720 C CA . ARG A 1 223 ? 10.707 -23.464 1.549 1.00 96.50 223 ARG A CA 1
ATOM 1721 C C . ARG A 1 223 ? 9.645 -23.530 2.638 1.00 96.50 223 ARG A C 1
ATOM 1723 O O . ARG A 1 223 ? 9.753 -24.351 3.545 1.00 96.50 223 ARG A O 1
ATOM 1730 N N . ARG A 1 224 ? 8.613 -22.700 2.525 1.00 96.69 224 ARG A N 1
ATOM 1731 C CA . ARG A 1 224 ? 7.417 -22.738 3.370 1.00 96.69 224 ARG A CA 1
ATOM 1732 C C . ARG A 1 224 ? 6.243 -23.239 2.561 1.00 96.69 224 ARG A C 1
ATOM 1734 O O . ARG A 1 224 ? 5.914 -22.652 1.540 1.00 96.69 224 ARG A O 1
ATOM 1741 N N . GLU A 1 225 ? 5.597 -24.288 3.036 1.00 96.38 225 GLU A N 1
ATOM 1742 C CA . GLU A 1 225 ? 4.324 -24.757 2.496 1.00 96.38 225 GLU A CA 1
ATOM 1743 C C . GLU A 1 225 ? 3.228 -24.479 3.520 1.00 96.38 225 GLU A C 1
ATOM 1745 O O . GLU A 1 225 ? 3.258 -25.009 4.633 1.00 96.38 225 GLU A O 1
ATOM 1750 N N . VAL A 1 226 ? 2.292 -23.599 3.167 1.00 93.50 226 VAL A N 1
ATOM 1751 C CA . VAL A 1 226 ? 1.226 -23.157 4.068 1.00 93.50 226 VAL A CA 1
ATOM 1752 C C . VAL A 1 226 ? 0.181 -24.256 4.204 1.00 93.50 226 VAL A C 1
ATOM 1754 O O . VAL A 1 226 ? -0.409 -24.684 3.219 1.00 93.50 226 VAL A O 1
ATOM 1757 N N . GLU A 1 227 ? -0.089 -24.693 5.431 1.00 89.25 227 GLU A N 1
ATOM 1758 C CA . GLU A 1 227 ? -1.196 -25.607 5.728 1.00 89.25 227 GLU A CA 1
ATOM 1759 C C . GLU A 1 227 ? -2.500 -24.842 5.985 1.00 89.25 227 GLU A C 1
ATOM 1761 O O . GLU A 1 227 ? -3.568 -25.287 5.578 1.00 89.25 227 GLU A O 1
ATOM 1766 N N . SER A 1 228 ? -2.415 -23.699 6.670 1.00 85.19 228 SER A N 1
ATOM 1767 C CA . SER A 1 228 ? -3.556 -22.821 6.960 1.00 85.19 228 SER A CA 1
ATOM 1768 C C . SER A 1 228 ? -3.069 -21.428 7.355 1.00 85.19 228 SER A C 1
ATOM 1770 O O . SER A 1 228 ? -2.099 -21.331 8.111 1.00 85.19 228 SER A O 1
ATOM 1772 N N . ALA A 1 229 ? -3.752 -20.365 6.938 1.00 84.44 229 ALA A N 1
ATOM 1773 C CA . ALA A 1 229 ? -3.435 -18.995 7.341 1.00 84.44 229 ALA A CA 1
ATOM 1774 C C . ALA A 1 229 ? -4.722 -18.176 7.485 1.00 84.44 229 ALA A C 1
ATOM 1776 O O . ALA A 1 229 ? -5.376 -17.872 6.491 1.00 84.44 229 ALA A O 1
ATOM 1777 N N . HIS A 1 230 ? -5.083 -17.832 8.721 1.00 75.75 230 HIS A N 1
ATOM 1778 C CA . HIS A 1 230 ? -6.355 -17.187 9.037 1.00 75.75 230 HIS A CA 1
ATOM 1779 C C . HIS A 1 230 ? -6.155 -15.983 9.952 1.00 75.75 230 HIS A C 1
ATOM 1781 O O . HIS A 1 230 ? -5.462 -16.073 10.969 1.00 75.75 230 HIS A O 1
ATOM 1787 N N . LEU A 1 231 ? -6.832 -14.889 9.634 1.00 77.25 231 LEU A N 1
ATOM 1788 C CA . LEU A 1 231 ? -6.999 -13.726 10.490 1.00 77.25 231 LEU A CA 1
ATOM 1789 C C . LEU A 1 231 ? -8.423 -13.725 11.043 1.00 77.25 231 LEU A C 1
ATOM 1791 O O . LEU A 1 231 ? -9.386 -13.810 10.288 1.00 77.25 231 LEU A O 1
ATOM 1795 N N . HIS A 1 232 ? -8.558 -13.624 12.359 1.00 75.50 232 HIS A N 1
ATOM 1796 C CA . HIS A 1 232 ? -9.842 -13.477 13.025 1.00 75.50 232 HIS A CA 1
ATOM 1797 C C . HIS A 1 232 ? -9.922 -12.096 13.655 1.00 75.50 232 HIS A C 1
ATOM 1799 O O . HIS A 1 232 ? -9.143 -11.821 14.558 1.00 75.50 232 HIS A O 1
ATOM 1805 N N . SER A 1 233 ? -10.867 -11.254 13.258 1.00 70.31 233 SER A N 1
ATOM 1806 C CA . SER A 1 233 ? -11.046 -9.911 13.824 1.00 70.31 233 SER A CA 1
ATOM 1807 C C . SER A 1 233 ? -12.462 -9.724 14.362 1.00 70.31 233 SER A C 1
ATOM 1809 O O . SER A 1 233 ? -13.423 -10.279 13.837 1.00 70.31 233 SER A O 1
ATOM 1811 N N . LEU A 1 234 ? -12.610 -8.991 15.463 1.00 57.41 234 LEU A N 1
ATOM 1812 C CA . LEU A 1 234 ? -13.913 -8.686 16.042 1.00 57.41 234 LEU A CA 1
ATOM 1813 C C . LEU A 1 234 ? -14.629 -7.654 15.173 1.00 57.41 234 LEU A C 1
ATOM 1815 O O . LEU A 1 234 ? -14.139 -6.538 15.019 1.00 57.41 234 LEU A O 1
ATOM 1819 N N . ASP A 1 235 ? -15.807 -8.006 14.668 1.00 63.19 235 ASP A N 1
ATOM 1820 C CA . ASP A 1 235 ? -16.710 -7.043 14.050 1.00 63.19 235 ASP A CA 1
ATOM 1821 C C . ASP A 1 235 ? -17.377 -6.207 15.160 1.00 63.19 235 ASP A C 1
ATOM 1823 O O . ASP A 1 235 ? -18.143 -6.758 15.965 1.00 63.19 235 ASP A O 1
ATOM 1827 N N . PRO A 1 236 ? -17.124 -4.887 15.224 1.00 54.44 236 PRO A N 1
ATOM 1828 C CA . PRO A 1 236 ? -17.676 -4.024 16.264 1.00 54.44 236 PRO A CA 1
ATOM 1829 C C . PRO A 1 236 ? -19.207 -3.887 16.195 1.00 54.44 236 PRO A C 1
ATOM 1831 O O . PRO A 1 236 ? -19.826 -3.539 17.198 1.00 54.44 236 PRO A O 1
ATOM 1834 N N . GLN A 1 237 ? -19.842 -4.175 15.052 1.00 51.25 237 GLN A N 1
ATOM 1835 C CA . GLN A 1 237 ? -21.299 -4.105 14.888 1.00 51.25 237 GLN A CA 1
ATOM 1836 C C . GLN A 1 237 ? -21.988 -5.425 15.239 1.00 51.25 237 GLN A C 1
ATOM 1838 O O . GLN A 1 237 ? -23.021 -5.427 15.912 1.00 51.25 237 GLN A O 1
ATOM 1843 N N . ALA A 1 238 ? -21.430 -6.549 14.784 1.00 61.25 238 ALA A N 1
ATOM 1844 C CA . ALA A 1 238 ? -21.991 -7.871 15.059 1.00 61.25 238 ALA A CA 1
ATOM 1845 C C . ALA A 1 238 ? -21.607 -8.403 16.451 1.00 61.25 238 ALA A C 1
ATOM 1847 O O . ALA A 1 238 ? -22.284 -9.289 16.979 1.00 61.25 238 ALA A O 1
ATOM 1848 N N . GLY A 1 239 ? -20.516 -7.895 17.037 1.00 65.12 239 GLY A N 1
ATOM 1849 C CA . GLY A 1 239 ? -19.924 -8.423 18.266 1.00 65.12 239 GLY A CA 1
ATOM 1850 C C . GLY A 1 239 ? -19.403 -9.857 18.113 1.00 65.12 239 GLY A C 1
ATOM 1851 O O . GLY A 1 239 ? -19.267 -10.571 19.107 1.00 65.12 239 GLY A O 1
ATOM 1852 N N . GLN A 1 240 ? -19.162 -10.302 16.876 1.00 69.19 240 GLN A N 1
ATOM 1853 C CA . GLN A 1 240 ? -18.696 -11.647 16.531 1.00 69.19 240 GLN A CA 1
ATOM 1854 C C . GLN A 1 240 ? -17.320 -11.582 15.869 1.00 69.19 240 GLN A C 1
ATOM 1856 O O . GLN A 1 240 ? -16.984 -10.596 15.219 1.00 69.19 240 GLN A O 1
ATOM 1861 N N . MET A 1 241 ? -16.523 -12.640 16.029 1.00 65.00 241 MET A N 1
ATOM 1862 C CA . MET A 1 241 ? -15.254 -12.772 15.314 1.00 65.00 241 MET A CA 1
ATOM 1863 C C . MET A 1 241 ? -15.537 -13.128 13.850 1.00 65.00 241 MET A C 1
ATOM 1865 O O . MET A 1 241 ? -16.174 -14.147 13.582 1.00 65.00 241 MET A O 1
ATOM 1869 N N . MET A 1 242 ? -15.057 -12.309 12.922 1.00 62.56 242 MET A N 1
ATOM 1870 C CA . MET A 1 242 ? -14.988 -12.613 11.499 1.00 62.56 242 MET A CA 1
ATOM 1871 C C . MET A 1 242 ? -13.693 -13.349 11.194 1.00 62.56 242 MET A C 1
ATOM 1873 O O . MET A 1 242 ? -12.647 -12.964 11.698 1.00 62.56 242 MET A O 1
ATOM 1877 N N . GLU A 1 243 ? -13.765 -14.382 10.363 1.00 77.25 243 GLU A N 1
ATOM 1878 C CA . GLU A 1 243 ? -12.606 -15.126 9.876 1.00 77.25 243 GLU A CA 1
ATOM 1879 C C . GLU A 1 243 ? -12.310 -14.732 8.425 1.00 77.25 243 GLU A C 1
ATOM 1881 O O . GLU A 1 243 ? -13.212 -14.687 7.586 1.00 77.25 243 GLU A O 1
ATOM 1886 N N . GLN A 1 244 ? -11.041 -14.467 8.133 1.00 73.06 244 GLN A N 1
ATOM 1887 C CA . GLN A 1 244 ? -10.514 -14.189 6.806 1.00 73.06 244 GLN A CA 1
ATOM 1888 C C . GLN A 1 244 ? -9.348 -15.139 6.528 1.00 73.06 244 GLN A C 1
ATOM 1890 O O . GLN A 1 244 ? -8.373 -15.175 7.278 1.00 73.06 244 GLN A O 1
ATOM 1895 N N . GLU A 1 245 ? -9.435 -15.897 5.438 1.00 79.88 245 GLU A N 1
ATOM 1896 C CA . GLU A 1 245 ? -8.299 -16.660 4.918 1.00 79.88 245 GLU A CA 1
ATOM 1897 C C . GLU A 1 245 ? -7.299 -15.691 4.267 1.00 79.88 245 GLU A C 1
ATOM 1899 O O . GLU A 1 245 ? -7.683 -14.856 3.448 1.00 79.88 245 GLU A O 1
ATOM 1904 N N . MET A 1 246 ? -6.028 -15.769 4.668 1.00 79.31 246 MET A N 1
ATOM 1905 C CA . MET A 1 246 ? -4.969 -14.866 4.193 1.00 79.31 246 MET A CA 1
ATOM 1906 C C . MET A 1 246 ? -4.385 -15.355 2.867 1.00 79.31 246 MET A C 1
ATOM 1908 O O . MET A 1 246 ? -4.248 -14.591 1.918 1.00 79.31 246 MET A O 1
ATOM 1912 N N . VAL A 1 247 ? -4.067 -16.650 2.803 1.00 81.19 247 VAL A N 1
ATOM 1913 C CA . VAL A 1 247 ? -3.640 -17.349 1.587 1.00 81.19 247 VAL A CA 1
ATOM 1914 C C . VAL A 1 247 ? -4.217 -18.761 1.585 1.00 81.19 247 VAL A C 1
ATOM 1916 O O . VAL A 1 247 ? -4.351 -19.350 2.662 1.00 81.19 247 VAL A O 1
ATOM 1919 N N . PRO A 1 248 ? -4.498 -19.342 0.406 1.00 86.00 248 PRO A N 1
ATOM 1920 C CA . PRO A 1 248 ? -4.981 -20.711 0.318 1.00 86.00 248 PRO A CA 1
ATOM 1921 C C . PRO A 1 248 ? -3.991 -21.723 0.905 1.00 86.00 248 PRO A C 1
ATOM 1923 O O . PRO A 1 248 ? -2.771 -21.605 0.728 1.00 86.00 248 PRO A O 1
ATOM 1926 N N . ALA A 1 249 ? -4.516 -22.778 1.525 1.00 88.88 249 ALA A N 1
ATOM 1927 C CA . ALA A 1 249 ? -3.724 -23.954 1.879 1.00 88.88 249 ALA A CA 1
ATOM 1928 C C . ALA A 1 249 ? -3.006 -24.542 0.643 1.00 88.88 249 ALA A C 1
ATOM 1930 O O . ALA A 1 249 ? -3.569 -24.631 -0.449 1.00 88.88 249 ALA A O 1
ATOM 1931 N N . GLY A 1 250 ? -1.752 -24.956 0.818 1.00 89.06 250 GLY A N 1
ATOM 1932 C CA . GLY A 1 250 ? -0.866 -25.448 -0.240 1.00 89.06 250 GLY A CA 1
ATOM 1933 C C . GLY A 1 250 ? -0.052 -24.361 -0.951 1.00 89.06 250 GLY A C 1
ATOM 1934 O O . GLY A 1 250 ? 0.782 -24.696 -1.796 1.00 89.06 250 GLY A O 1
ATOM 1935 N N . THR A 1 251 ? -0.250 -23.079 -0.615 1.00 90.50 251 THR A N 1
ATOM 1936 C CA . THR A 1 251 ? 0.604 -21.986 -1.111 1.00 90.50 251 THR A CA 1
ATOM 1937 C C . THR A 1 251 ? 2.052 -22.223 -0.680 1.00 90.50 251 THR A C 1
ATOM 1939 O O . THR A 1 251 ? 2.312 -22.556 0.480 1.00 90.50 251 THR A O 1
ATOM 1942 N N . ARG A 1 252 ? 3.000 -22.066 -1.612 1.00 95.06 252 ARG A N 1
ATOM 1943 C CA . ARG A 1 252 ? 4.426 -22.292 -1.360 1.00 95.06 252 ARG A CA 1
ATOM 1944 C C . ARG A 1 252 ? 5.231 -21.019 -1.531 1.00 95.06 252 ARG A C 1
ATOM 1946 O O . ARG A 1 252 ? 5.168 -20.371 -2.572 1.00 95.06 252 ARG A O 1
ATOM 1953 N N . PHE A 1 253 ? 6.046 -20.731 -0.529 1.00 94.00 253 PHE A N 1
ATOM 1954 C CA . PHE A 1 253 ? 6.991 -19.631 -0.548 1.00 94.00 253 PHE A CA 1
ATOM 1955 C C . PHE A 1 253 ? 8.416 -20.145 -0.466 1.00 94.00 253 PHE A C 1
ATOM 1957 O O . PHE A 1 253 ? 8.705 -21.126 0.222 1.00 94.00 253 PHE A O 1
ATOM 1964 N N . ARG A 1 254 ? 9.320 -19.424 -1.114 1.00 94.50 254 ARG A N 1
ATOM 1965 C CA . ARG A 1 254 ? 10.754 -19.543 -0.889 1.00 94.50 254 ARG A CA 1
ATOM 1966 C C . ARG A 1 254 ? 11.216 -18.302 -0.144 1.00 94.50 254 ARG A C 1
ATOM 1968 O O . ARG A 1 254 ? 10.918 -17.183 -0.552 1.00 94.50 254 ARG A O 1
ATOM 1975 N N . VAL A 1 255 ? 11.899 -18.508 0.971 1.00 91.44 255 VAL A N 1
ATOM 1976 C CA . VAL A 1 255 ? 12.283 -17.453 1.908 1.00 91.44 255 VAL A CA 1
ATOM 1977 C C . VAL A 1 255 ? 13.797 -17.418 2.003 1.00 91.44 255 VAL A C 1
ATOM 1979 O O . VAL A 1 255 ? 14.412 -18.430 2.341 1.00 91.44 255 VAL A O 1
ATOM 1982 N N . ASN A 1 256 ? 14.385 -16.255 1.732 1.00 86.69 256 ASN A N 1
ATOM 1983 C CA . ASN A 1 256 ? 15.829 -16.055 1.791 1.00 86.69 256 ASN A CA 1
ATOM 1984 C C . ASN A 1 256 ? 16.172 -15.149 2.968 1.00 86.69 256 ASN A C 1
ATOM 1986 O O . ASN A 1 256 ? 15.883 -13.952 2.953 1.00 86.69 256 ASN A O 1
ATOM 1990 N N . HIS A 1 257 ? 16.818 -15.712 3.981 1.00 78.19 257 HIS A N 1
ATOM 1991 C CA . HIS A 1 257 ? 17.258 -14.981 5.157 1.00 78.19 257 HIS A CA 1
ATOM 1992 C C . HIS A 1 257 ? 18.678 -14.471 4.956 1.00 78.19 257 HIS A C 1
ATOM 1994 O O . HIS A 1 257 ? 19.613 -15.242 4.754 1.00 78.19 257 HIS A O 1
ATOM 2000 N N . SER A 1 258 ? 18.863 -13.161 5.082 1.00 66.56 258 SER A N 1
ATOM 2001 C CA . SER A 1 258 ? 20.185 -12.544 5.075 1.00 66.56 258 SER A CA 1
ATOM 2002 C C . SER A 1 258 ? 20.458 -11.823 6.398 1.00 66.56 258 SER A C 1
ATOM 2004 O O . SER A 1 258 ? 19.541 -11.531 7.170 1.00 66.56 258 SER A O 1
ATOM 2006 N N . PRO A 1 259 ? 21.721 -11.482 6.700 1.00 50.31 259 PRO A N 1
ATOM 2007 C CA . PRO A 1 259 ? 22.042 -10.556 7.781 1.00 50.31 259 PRO A CA 1
ATOM 2008 C C . PRO A 1 259 ? 21.369 -9.178 7.667 1.00 50.31 259 PRO A C 1
ATOM 2010 O O . PRO A 1 259 ? 21.336 -8.478 8.670 1.00 50.31 259 PRO A O 1
ATOM 2013 N N . HIS A 1 260 ? 20.835 -8.816 6.494 1.00 44.22 260 HIS A N 1
ATOM 2014 C CA . HIS A 1 260 ? 20.327 -7.482 6.152 1.00 44.22 260 HIS A CA 1
ATOM 2015 C C . HIS A 1 260 ? 18.803 -7.429 5.939 1.00 44.22 260 HIS A C 1
ATOM 2017 O O . HIS A 1 260 ? 18.276 -6.397 5.530 1.00 44.22 260 HIS A O 1
ATOM 2023 N N . GLY A 1 261 ? 18.096 -8.533 6.194 1.00 58.50 261 GLY A N 1
ATOM 2024 C CA . GLY A 1 261 ? 16.654 -8.657 5.987 1.00 58.50 261 GLY A CA 1
ATOM 2025 C C . GLY A 1 261 ? 16.273 -9.998 5.370 1.00 58.50 261 GLY A C 1
ATOM 2026 O O . GLY A 1 261 ? 17.140 -10.797 4.999 1.00 58.50 261 GLY A O 1
ATOM 2027 N N . THR A 1 262 ? 14.971 -10.247 5.269 1.00 70.12 262 THR A N 1
ATOM 2028 C CA . THR A 1 262 ? 14.433 -11.441 4.614 1.00 70.12 262 THR A CA 1
ATOM 2029 C C . THR A 1 262 ? 13.683 -11.043 3.353 1.00 70.12 262 THR A C 1
ATOM 2031 O O . THR A 1 262 ? 12.925 -10.080 3.387 1.00 70.12 262 THR A O 1
ATOM 2034 N N . THR A 1 263 ? 13.877 -11.788 2.266 1.00 77.50 263 THR A N 1
ATOM 2035 C CA . THR A 1 263 ? 13.092 -11.642 1.034 1.00 77.50 263 THR A CA 1
ATOM 2036 C C . THR A 1 263 ? 12.193 -12.855 0.823 1.00 77.50 263 THR A C 1
ATOM 2038 O O . THR A 1 263 ? 12.548 -13.986 1.177 1.00 77.50 263 THR A O 1
ATOM 2041 N N . LEU A 1 264 ? 11.002 -12.602 0.282 1.00 82.62 264 LEU A N 1
ATOM 2042 C CA . LEU A 1 264 ? 9.944 -13.586 0.085 1.00 82.62 264 LEU A CA 1
ATOM 2043 C C . LEU A 1 264 ? 9.702 -13.769 -1.413 1.00 82.62 264 LEU A C 1
ATOM 2045 O O . LEU A 1 264 ? 9.537 -12.796 -2.137 1.00 82.62 264 LEU A O 1
ATOM 2049 N N . PHE A 1 265 ? 9.656 -15.012 -1.877 1.00 85.12 265 PHE A N 1
ATOM 2050 C CA . PHE A 1 265 ? 9.357 -15.350 -3.265 1.00 85.12 265 PHE A CA 1
ATOM 2051 C C . PHE A 1 265 ? 8.185 -16.322 -3.317 1.00 85.12 265 PHE A C 1
ATOM 2053 O O . PHE A 1 265 ? 8.079 -17.221 -2.479 1.00 85.12 265 PHE A O 1
ATOM 2060 N N . ASP A 1 266 ? 7.350 -16.195 -4.339 1.00 84.19 266 ASP A N 1
ATOM 2061 C CA . ASP A 1 266 ? 6.433 -17.259 -4.733 1.00 84.19 266 ASP A CA 1
ATOM 2062 C C . ASP A 1 266 ? 7.262 -18.422 -5.307 1.00 84.19 266 ASP A C 1
ATOM 2064 O O . ASP A 1 266 ? 7.982 -18.261 -6.296 1.00 84.19 266 ASP A O 1
ATOM 2068 N N . ASP A 1 267 ? 7.200 -19.598 -4.671 1.00 80.19 267 ASP A N 1
ATOM 2069 C CA . ASP A 1 267 ? 8.005 -20.768 -5.063 1.00 80.19 267 ASP A CA 1
ATOM 2070 C C . ASP A 1 267 ? 7.580 -21.325 -6.434 1.00 80.19 267 ASP A C 1
ATOM 2072 O O . ASP A 1 267 ? 8.366 -21.987 -7.109 1.00 80.19 267 ASP A O 1
ATOM 2076 N N . SER A 1 268 ? 6.341 -21.062 -6.866 1.00 77.12 268 SER A N 1
ATOM 2077 C CA . SER A 1 268 ? 5.804 -21.556 -8.136 1.00 77.12 268 SER A CA 1
ATOM 2078 C C . SER A 1 268 ? 6.239 -20.713 -9.335 1.00 77.12 268 SER A C 1
ATOM 2080 O O . SER A 1 268 ? 6.586 -21.263 -10.382 1.00 77.12 268 SER A O 1
ATOM 2082 N N . SER A 1 269 ? 6.245 -19.387 -9.181 1.00 73.69 269 SER A N 1
ATOM 2083 C CA . SER A 1 269 ? 6.577 -18.439 -10.250 1.00 73.69 269 SER A CA 1
ATOM 2084 C C . SER A 1 269 ? 8.026 -17.945 -10.191 1.00 73.69 269 SER A C 1
ATOM 2086 O O . SER A 1 269 ? 8.560 -17.478 -11.198 1.00 73.69 269 SER A O 1
ATOM 2088 N N . GLY A 1 270 ? 8.676 -18.048 -9.028 1.00 74.88 270 GLY A N 1
ATOM 2089 C CA . GLY A 1 270 ? 10.004 -17.497 -8.763 1.00 74.88 270 GLY A CA 1
ATOM 2090 C C . GLY A 1 270 ? 10.028 -15.971 -8.627 1.00 74.88 270 GLY A C 1
ATOM 2091 O O . GLY A 1 270 ? 11.115 -15.405 -8.501 1.00 74.88 270 GLY A O 1
ATOM 2092 N N . GLN A 1 271 ? 8.867 -15.308 -8.665 1.00 70.94 271 GLN A N 1
ATOM 2093 C CA . GLN A 1 271 ? 8.757 -13.861 -8.503 1.00 70.94 271 GLN A CA 1
ATOM 2094 C C . GLN A 1 271 ? 8.887 -13.457 -7.035 1.00 70.94 271 GLN A C 1
ATOM 2096 O O . GLN A 1 271 ? 8.418 -14.154 -6.136 1.00 70.94 271 GLN A O 1
ATOM 2101 N N . GLU A 1 272 ? 9.540 -12.322 -6.804 1.00 75.56 272 GLU A N 1
ATOM 2102 C CA . GLU A 1 272 ? 9.638 -11.707 -5.482 1.00 75.56 272 GLU A CA 1
ATOM 2103 C C . GLU A 1 272 ? 8.298 -11.076 -5.089 1.00 75.56 272 GLU A C 1
ATOM 2105 O O . GLU A 1 272 ? 7.642 -10.428 -5.907 1.00 75.56 272 GLU A O 1
ATOM 2110 N N . ILE A 1 273 ? 7.892 -11.293 -3.841 1.00 65.00 273 ILE A N 1
ATOM 2111 C CA . ILE A 1 273 ? 6.658 -10.776 -3.258 1.00 65.00 273 ILE A CA 1
ATOM 2112 C C . ILE A 1 273 ? 7.000 -9.510 -2.477 1.00 65.00 273 ILE A C 1
ATOM 2114 O O . ILE A 1 273 ? 7.762 -9.559 -1.514 1.00 65.00 273 ILE A O 1
ATOM 2118 N N . TRP A 1 274 ? 6.398 -8.396 -2.894 1.00 60.88 274 TRP A N 1
ATOM 2119 C CA . TRP A 1 274 ? 6.582 -7.065 -2.300 1.00 60.88 274 TRP A CA 1
ATOM 2120 C C . TRP A 1 274 ? 5.394 -6.608 -1.451 1.00 60.88 274 TRP A C 1
ATOM 2122 O O . TRP A 1 274 ? 5.440 -5.536 -0.856 1.00 60.88 274 TRP A O 1
ATOM 2132 N N . ASP A 1 275 ? 4.327 -7.407 -1.411 1.00 67.88 275 ASP A N 1
ATOM 2133 C CA . ASP A 1 275 ? 3.157 -7.147 -0.579 1.00 67.88 275 ASP A CA 1
ATOM 2134 C C . ASP A 1 275 ? 3.573 -7.150 0.899 1.00 67.88 275 ASP A C 1
ATOM 2136 O O . ASP A 1 275 ? 4.077 -8.152 1.412 1.00 67.88 275 ASP A O 1
ATOM 2140 N N . VAL A 1 276 ? 3.418 -5.999 1.554 1.00 57.94 276 VAL A N 1
ATOM 2141 C CA . VAL A 1 276 ? 3.948 -5.750 2.900 1.00 57.94 276 VAL A CA 1
ATOM 2142 C C . VAL A 1 276 ? 3.282 -6.657 3.932 1.00 57.94 276 VAL A C 1
ATOM 2144 O O . VAL A 1 276 ? 3.988 -7.213 4.772 1.00 57.94 276 VAL A O 1
ATOM 2147 N N . ASP A 1 277 ? 1.976 -6.903 3.814 1.00 65.19 277 ASP A N 1
ATOM 2148 C CA . ASP A 1 277 ? 1.227 -7.775 4.725 1.00 65.19 277 ASP A CA 1
ATOM 2149 C C . ASP A 1 277 ? 1.698 -9.228 4.576 1.00 65.19 277 ASP A C 1
ATOM 2151 O O . ASP A 1 277 ? 1.962 -9.938 5.550 1.00 65.19 277 ASP A O 1
ATOM 2155 N N . MET A 1 278 ? 1.888 -9.674 3.334 1.00 75.19 278 MET A N 1
ATOM 2156 C CA . MET A 1 278 ? 2.406 -11.008 3.034 1.00 75.19 278 MET A CA 1
ATOM 2157 C C . MET A 1 278 ? 3.846 -11.184 3.519 1.00 75.19 278 MET A C 1
ATOM 2159 O O . MET A 1 278 ? 4.193 -12.228 4.082 1.00 75.19 278 MET A O 1
ATOM 2163 N N . VAL A 1 279 ? 4.692 -10.173 3.327 1.00 73.56 279 VAL A N 1
ATOM 2164 C CA . VAL A 1 279 ? 6.078 -10.177 3.799 1.00 73.56 279 VAL A CA 1
ATOM 2165 C C . VAL A 1 279 ? 6.115 -10.193 5.326 1.00 73.56 279 VAL A C 1
ATOM 2167 O O . VAL A 1 279 ? 6.784 -11.058 5.887 1.00 73.56 279 VAL A O 1
ATOM 2170 N N . ALA A 1 280 ? 5.354 -9.345 6.017 1.00 72.81 280 ALA A N 1
ATOM 2171 C CA . ALA A 1 280 ? 5.303 -9.307 7.480 1.00 72.81 280 ALA A CA 1
ATOM 2172 C C . ALA A 1 280 ? 4.868 -10.653 8.089 1.00 72.81 280 ALA A C 1
ATOM 2174 O O . ALA A 1 280 ? 5.373 -11.078 9.127 1.00 72.81 280 ALA A O 1
ATOM 2175 N N . VAL A 1 281 ? 3.980 -11.386 7.415 1.00 79.44 281 VAL A N 1
ATOM 2176 C CA . VAL A 1 281 ? 3.442 -12.662 7.910 1.00 79.44 281 VAL A CA 1
ATOM 2177 C C . VAL A 1 281 ? 4.351 -13.849 7.568 1.00 79.44 281 VAL A C 1
ATOM 2179 O O . VAL A 1 281 ? 4.627 -14.708 8.419 1.00 79.44 281 VAL A O 1
ATOM 2182 N N . PHE A 1 282 ? 4.826 -13.918 6.321 1.00 87.56 282 PHE A N 1
ATOM 2183 C CA . PHE A 1 282 ? 5.487 -15.099 5.757 1.00 87.56 282 PHE A CA 1
ATOM 2184 C C . PHE A 1 282 ? 6.987 -14.939 5.520 1.00 87.56 282 PHE A C 1
ATOM 2186 O O . PHE A 1 282 ? 7.626 -15.941 5.200 1.00 87.56 282 PHE A O 1
ATOM 2193 N N . ALA A 1 283 ? 7.583 -13.763 5.715 1.00 84.00 283 ALA A N 1
ATOM 2194 C CA . ALA A 1 283 ? 9.034 -13.582 5.673 1.00 84.00 283 ALA A CA 1
ATOM 2195 C C . ALA A 1 283 ? 9.745 -13.833 7.020 1.00 84.00 283 ALA A C 1
ATOM 2197 O O . ALA A 1 283 ? 10.806 -14.449 6.975 1.00 84.00 283 ALA A O 1
ATOM 2198 N N . PRO A 1 284 ? 9.218 -13.499 8.221 1.00 85.62 284 PRO A N 1
ATOM 2199 C CA . PRO A 1 284 ? 9.954 -13.627 9.486 1.00 85.62 284 PRO A CA 1
ATOM 2200 C C . PRO A 1 284 ? 10.729 -14.940 9.664 1.00 85.62 284 PRO A C 1
ATOM 2202 O O . PRO A 1 284 ? 10.177 -16.010 9.368 1.00 85.62 284 PRO A O 1
ATOM 2205 N N . PRO A 1 285 ? 11.985 -14.926 10.145 1.00 84.75 285 PRO A N 1
ATOM 2206 C CA . PRO A 1 285 ? 12.775 -16.143 10.322 1.00 84.75 285 PRO A CA 1
ATOM 2207 C C . PRO A 1 285 ? 12.181 -17.056 11.397 1.00 84.75 285 PRO A C 1
ATOM 2209 O O . PRO A 1 285 ? 11.657 -16.589 12.405 1.00 84.75 285 PRO A O 1
ATOM 2212 N N . MET A 1 286 ? 12.273 -18.377 11.207 1.00 85.62 286 MET A N 1
ATOM 2213 C CA . MET A 1 286 ? 11.912 -19.332 12.265 1.00 85.62 286 MET A CA 1
ATOM 2214 C C . MET A 1 286 ? 12.871 -19.227 13.461 1.00 85.62 286 MET A C 1
ATOM 2216 O O . MET A 1 286 ? 12.472 -19.460 14.599 1.00 85.62 286 MET A O 1
ATOM 2220 N N . VAL A 1 287 ? 14.126 -18.841 13.216 1.00 85.62 287 VAL A N 1
ATOM 2221 C CA . VAL A 1 287 ? 15.158 -18.688 14.246 1.00 85.62 287 VAL A CA 1
ATOM 2222 C C . VAL A 1 287 ? 15.460 -17.200 14.458 1.00 85.62 287 VAL A C 1
ATOM 2224 O O . VAL A 1 287 ? 16.277 -16.638 13.721 1.00 85.62 287 VAL A O 1
ATOM 2227 N N . PRO A 1 288 ? 14.816 -16.533 15.434 1.00 81.00 288 PRO A N 1
ATOM 2228 C CA . PRO A 1 288 ? 15.156 -15.158 15.782 1.00 81.00 288 PRO A CA 1
ATOM 2229 C C . PRO A 1 288 ? 16.534 -15.094 16.457 1.00 81.00 288 PRO A C 1
ATOM 2231 O O . PRO A 1 288 ? 17.024 -16.073 17.021 1.00 81.00 288 PRO A O 1
ATOM 2234 N N . ARG A 1 289 ? 17.187 -13.929 16.427 1.00 83.25 289 ARG A N 1
ATOM 2235 C CA . ARG A 1 289 ? 18.568 -13.757 16.925 1.00 83.25 289 ARG A CA 1
ATOM 2236 C C . ARG A 1 289 ? 18.595 -13.246 18.368 1.00 83.25 289 ARG A C 1
ATOM 2238 O O . ARG A 1 289 ? 19.283 -12.268 18.665 1.00 83.25 289 ARG A O 1
ATOM 2245 N N . LEU A 1 290 ? 17.835 -13.896 19.251 1.00 86.19 290 LEU A N 1
ATOM 2246 C CA . LEU A 1 290 ? 17.557 -13.426 20.618 1.00 86.19 290 LEU A CA 1
ATOM 2247 C C . LEU A 1 290 ? 18.421 -14.062 21.711 1.00 86.19 290 LEU A C 1
ATOM 2249 O O . LEU A 1 290 ? 18.218 -13.764 22.883 1.00 86.19 290 LEU A O 1
ATOM 2253 N N . TRP A 1 291 ? 19.381 -14.913 21.372 1.00 86.44 291 TRP A N 1
ATOM 2254 C CA . TRP A 1 291 ? 20.305 -15.524 22.328 1.00 86.44 291 TRP A CA 1
ATOM 2255 C C . TRP A 1 291 ? 21.734 -15.519 21.775 1.00 86.44 291 TRP A C 1
ATOM 2257 O O . TRP A 1 291 ? 21.931 -15.462 20.554 1.00 86.44 291 TRP A O 1
ATOM 2267 N N . PRO A 1 292 ? 22.752 -15.548 22.653 1.00 81.38 292 PRO A N 1
ATOM 2268 C CA . PRO A 1 292 ? 24.141 -15.602 22.227 1.00 81.38 292 PRO A CA 1
ATOM 2269 C C . PRO A 1 292 ? 24.450 -16.896 21.466 1.00 81.38 292 PRO A C 1
ATOM 2271 O O . PRO A 1 292 ? 23.902 -17.961 21.744 1.00 81.38 292 PRO A O 1
ATOM 2274 N N . GLN A 1 293 ? 25.384 -16.797 20.521 1.00 70.75 293 GLN A N 1
ATOM 2275 C CA . GLN A 1 293 ? 25.939 -17.957 19.832 1.00 70.75 293 GLN A CA 1
ATOM 2276 C C . GLN A 1 293 ? 26.872 -18.706 20.791 1.00 70.75 293 GLN A C 1
ATOM 2278 O O . GLN A 1 293 ? 27.845 -18.131 21.278 1.00 70.75 293 GLN A O 1
ATOM 2283 N N . GLY A 1 294 ? 26.580 -19.975 21.074 1.00 68.12 294 GLY A N 1
ATOM 2284 C CA . GLY A 1 294 ? 27.380 -20.806 21.977 1.00 68.12 294 GLY A CA 1
ATOM 2285 C C . GLY A 1 294 ? 26.532 -21.679 22.898 1.00 68.12 294 GLY A C 1
ATOM 2286 O O . GLY A 1 294 ? 25.313 -21.751 22.760 1.00 68.12 294 GLY A O 1
ATOM 2287 N N . LEU A 1 295 ? 27.196 -22.367 23.829 1.00 72.81 295 LEU A N 1
ATOM 2288 C CA . LEU A 1 295 ? 26.520 -23.211 24.810 1.00 72.81 295 LEU A CA 1
ATOM 2289 C C . LEU A 1 295 ? 25.828 -22.330 25.856 1.00 72.81 295 LEU A C 1
ATOM 2291 O O . LEU A 1 295 ? 26.491 -21.557 26.550 1.00 72.81 295 LEU A O 1
ATOM 2295 N N . LEU A 1 296 ? 24.509 -22.465 25.967 1.00 84.50 296 LEU A N 1
ATOM 2296 C CA . LEU A 1 296 ? 23.724 -21.791 26.993 1.00 84.50 296 LEU A CA 1
ATOM 2297 C C . LEU A 1 296 ? 23.939 -22.465 28.348 1.00 84.50 296 LEU A C 1
ATOM 2299 O O . LEU A 1 296 ? 23.984 -23.691 28.445 1.00 84.50 296 LEU A O 1
ATOM 2303 N N . GLN A 1 297 ? 24.070 -21.655 29.394 1.00 87.31 297 GLN A N 1
ATOM 2304 C CA . GLN A 1 297 ? 24.251 -22.124 30.766 1.00 87.31 297 GLN A CA 1
ATOM 2305 C C . GLN A 1 297 ? 23.133 -21.599 31.658 1.00 87.31 297 GLN A C 1
ATOM 2307 O O . GLN A 1 297 ? 22.722 -20.447 31.520 1.00 87.31 297 GLN A O 1
ATOM 2312 N N . SER A 1 298 ? 22.667 -22.421 32.601 1.00 87.94 298 SER A N 1
ATOM 2313 C CA . SER A 1 298 ? 21.672 -21.993 33.590 1.00 87.94 298 SER A CA 1
ATOM 2314 C C . SER A 1 298 ? 22.154 -20.746 34.347 1.00 87.94 298 SER A C 1
ATOM 2316 O O . SER A 1 298 ? 23.320 -20.643 34.731 1.00 87.94 298 SER A O 1
ATOM 2318 N N . GLY A 1 299 ? 21.270 -19.761 34.504 1.00 87.69 299 GLY A N 1
ATOM 2319 C CA . GLY A 1 299 ? 21.556 -18.468 35.126 1.00 87.69 299 GLY A CA 1
ATOM 2320 C C . GLY A 1 299 ? 22.248 -17.433 34.229 1.00 87.69 299 GLY A C 1
ATOM 2321 O O . GLY A 1 299 ? 22.381 -16.280 34.648 1.00 87.69 299 GLY A O 1
ATOM 2322 N N . GLN A 1 300 ? 22.668 -17.787 33.009 1.00 91.75 300 GLN A N 1
ATOM 2323 C CA . GLN A 1 300 ? 23.273 -16.844 32.062 1.00 91.75 300 GLN A CA 1
ATOM 2324 C C . GLN A 1 300 ? 22.278 -15.740 31.692 1.00 91.75 300 GLN A C 1
ATOM 2326 O O . GLN A 1 300 ? 21.135 -16.044 31.370 1.00 91.75 300 GLN A O 1
ATOM 2331 N N . LYS A 1 301 ? 22.714 -14.472 31.707 1.00 95.38 301 LYS A N 1
ATOM 2332 C CA . LYS A 1 301 ? 21.878 -13.294 31.413 1.00 95.38 301 LYS A CA 1
ATOM 2333 C C . LYS A 1 301 ? 22.446 -12.465 30.270 1.00 95.38 301 LYS A C 1
ATOM 2335 O O . LYS A 1 301 ? 23.665 -12.370 30.134 1.00 95.38 301 LYS A O 1
ATOM 2340 N N . TRP A 1 302 ? 21.573 -11.841 29.490 1.00 94.69 302 TRP A N 1
ATOM 2341 C CA . TRP A 1 302 ? 21.936 -10.880 28.449 1.00 94.69 302 TRP A CA 1
ATOM 2342 C C . TRP A 1 302 ? 20.770 -9.930 28.161 1.00 94.69 302 TRP A C 1
ATOM 2344 O O . TRP A 1 302 ? 19.635 -10.169 28.572 1.00 94.69 302 TRP A O 1
ATOM 2354 N N . SER A 1 303 ? 21.050 -8.840 27.456 1.00 93.12 303 SER A N 1
ATOM 2355 C CA . SER A 1 303 ? 20.037 -7.882 27.026 1.00 93.12 303 SER A CA 1
ATOM 2356 C C . SER A 1 303 ? 20.401 -7.265 25.681 1.00 93.12 303 SER A C 1
ATOM 2358 O O . SER A 1 303 ? 21.573 -7.232 25.306 1.00 93.12 303 SER A O 1
ATOM 2360 N N . TYR A 1 304 ? 19.385 -6.788 24.962 1.00 90.06 304 TYR A N 1
ATOM 2361 C CA . TYR A 1 304 ? 19.534 -6.034 23.713 1.00 90.06 304 TYR A CA 1
ATOM 2362 C C . TYR A 1 304 ? 18.681 -4.771 23.776 1.00 90.06 304 TYR A C 1
ATOM 2364 O O . TYR A 1 304 ? 17.635 -4.767 24.433 1.00 90.06 304 TYR A O 1
ATOM 2372 N N . GLN A 1 305 ? 19.127 -3.703 23.112 1.00 87.94 305 GLN A N 1
ATOM 2373 C CA . GLN A 1 305 ? 18.470 -2.397 23.176 1.00 87.94 305 GLN A CA 1
ATOM 2374 C C . GLN A 1 305 ? 18.467 -1.674 21.824 1.00 87.94 305 GLN A C 1
ATOM 2376 O O . GLN A 1 305 ? 19.347 -1.886 20.991 1.00 87.94 305 GLN A O 1
ATOM 2381 N N . GLY A 1 306 ? 17.498 -0.777 21.633 1.00 73.06 306 GLY A N 1
ATOM 2382 C CA . GLY A 1 306 ? 17.447 0.135 20.488 1.00 73.06 306 GLY A CA 1
ATOM 2383 C C . GLY A 1 306 ? 17.363 -0.597 19.146 1.00 73.06 306 GLY A C 1
ATOM 2384 O O . GLY A 1 306 ? 16.643 -1.585 19.021 1.00 73.06 306 GLY A O 1
ATOM 2385 N N . ALA A 1 307 ? 18.109 -0.123 18.145 1.00 65.75 307 ALA A N 1
ATOM 2386 C CA . ALA A 1 307 ? 18.121 -0.703 16.798 1.00 65.75 307 ALA A CA 1
ATOM 2387 C C . ALA A 1 307 ? 18.585 -2.172 16.772 1.00 65.75 307 ALA A C 1
ATOM 2389 O O . ALA A 1 307 ? 18.080 -2.966 15.984 1.00 65.75 307 ALA A O 1
ATOM 2390 N N . GLU A 1 308 ? 19.475 -2.569 17.691 1.00 74.94 308 GLU A N 1
ATOM 2391 C CA . GLU A 1 308 ? 19.933 -3.958 17.789 1.00 74.94 308 GLU A CA 1
ATOM 2392 C C . GLU A 1 308 ? 18.776 -4.916 18.120 1.00 74.94 308 GLU A C 1
ATOM 2394 O O . GLU A 1 308 ? 18.759 -6.058 17.666 1.00 74.94 308 GLU A O 1
ATOM 2399 N N . LEU A 1 309 ? 17.791 -4.463 18.900 1.00 76.69 309 LEU A N 1
ATOM 2400 C CA . LEU A 1 309 ? 16.613 -5.261 19.226 1.00 76.69 309 LEU A CA 1
ATOM 2401 C C . LEU A 1 309 ? 15.691 -5.450 18.012 1.00 76.69 309 LEU A C 1
ATOM 2403 O O . LEU A 1 309 ? 15.158 -6.546 17.816 1.00 76.69 309 LEU A O 1
ATOM 2407 N N . VAL A 1 310 ? 15.546 -4.403 17.195 1.00 67.00 310 VAL A N 1
ATOM 2408 C CA . VAL A 1 310 ? 14.700 -4.396 15.990 1.00 67.00 310 VAL A CA 1
ATOM 2409 C C . VAL A 1 310 ? 15.148 -5.472 15.007 1.00 67.00 310 VAL A C 1
ATOM 2411 O O . VAL A 1 310 ? 14.344 -6.298 14.581 1.00 67.00 310 VAL A O 1
ATOM 2414 N N . ASP A 1 311 ? 16.453 -5.562 14.758 1.00 66.31 311 ASP A N 1
ATOM 2415 C CA . ASP A 1 311 ? 17.026 -6.550 13.839 1.00 66.31 311 ASP A CA 1
ATOM 2416 C C . ASP A 1 311 ? 16.937 -8.005 14.351 1.00 66.31 311 ASP A C 1
ATOM 2418 O O . ASP A 1 311 ? 17.181 -8.955 13.598 1.00 66.31 311 ASP A O 1
ATOM 2422 N N . ARG A 1 312 ? 16.631 -8.214 15.641 1.00 74.62 312 ARG A N 1
ATOM 2423 C CA . ARG A 1 312 ? 16.704 -9.530 16.300 1.00 74.62 312 ARG A CA 1
ATOM 2424 C C . ARG A 1 312 ? 15.361 -10.223 16.501 1.00 74.62 312 ARG A C 1
ATOM 2426 O O . ARG A 1 312 ? 15.342 -11.455 16.432 1.00 74.62 312 ARG A O 1
ATOM 2433 N N . ILE A 1 313 ? 14.284 -9.483 16.791 1.00 73.31 313 ILE A N 1
ATOM 2434 C CA . ILE A 1 313 ? 12.973 -10.077 17.109 1.00 73.31 313 ILE A CA 1
ATOM 2435 C C . ILE A 1 313 ? 12.333 -10.669 15.857 1.00 73.31 313 ILE A C 1
ATOM 2437 O O . ILE A 1 313 ? 11.913 -11.822 15.916 1.00 73.31 313 ILE A O 1
ATOM 2441 N N . GLY A 1 314 ? 12.293 -9.926 14.744 1.00 68.50 314 GLY A N 1
ATOM 2442 C CA . GLY A 1 314 ? 11.850 -10.364 13.410 1.00 68.50 314 GLY A CA 1
ATOM 2443 C C . GLY A 1 314 ? 10.428 -10.939 13.288 1.00 68.50 314 GLY A C 1
ATOM 2444 O O . GLY A 1 314 ? 9.963 -11.099 12.172 1.00 68.50 314 GLY A O 1
ATOM 2445 N N . LEU A 1 315 ? 9.765 -11.276 14.400 1.00 69.56 315 LEU A N 1
ATOM 2446 C CA . LEU A 1 315 ? 8.448 -11.911 14.516 1.00 69.56 315 LEU A CA 1
ATOM 2447 C C . LEU A 1 315 ? 7.310 -10.902 14.703 1.00 69.56 315 LEU A C 1
ATOM 2449 O O . LEU A 1 315 ? 6.151 -11.274 14.549 1.00 69.56 315 LEU A O 1
ATOM 2453 N N . ILE A 1 316 ? 7.650 -9.675 15.093 1.00 71.88 316 ILE A N 1
ATOM 2454 C CA . ILE A 1 316 ? 6.758 -8.524 15.237 1.00 71.88 316 ILE A CA 1
ATOM 2455 C C . ILE A 1 316 ? 7.528 -7.253 14.891 1.00 71.88 316 ILE A C 1
ATOM 2457 O O . ILE A 1 316 ? 8.729 -7.168 15.174 1.00 71.88 316 ILE A O 1
ATOM 2461 N N . ASP A 1 317 ? 6.823 -6.273 14.335 1.00 69.12 317 ASP A N 1
ATOM 2462 C CA . ASP A 1 317 ? 7.387 -4.981 13.956 1.00 69.12 317 ASP A CA 1
ATOM 2463 C C . ASP A 1 317 ? 7.537 -4.082 15.183 1.00 69.12 317 ASP A C 1
ATOM 2465 O O . ASP A 1 317 ? 6.595 -3.466 15.685 1.00 69.12 317 ASP A O 1
ATOM 2469 N N . VAL A 1 318 ? 8.756 -4.068 15.718 1.00 70.38 318 VAL A N 1
ATOM 2470 C CA . VAL A 1 318 ? 9.125 -3.313 16.917 1.00 70.38 318 VAL A CA 1
ATOM 2471 C C . VAL A 1 318 ? 9.900 -2.047 16.558 1.00 70.38 318 VAL A C 1
ATOM 2473 O O . VAL A 1 318 ? 10.793 -2.059 15.716 1.00 70.38 318 VAL A O 1
ATOM 2476 N N . LEU A 1 319 ? 9.620 -0.958 17.268 1.00 67.25 319 LEU A N 1
ATOM 2477 C CA . LEU A 1 319 ? 10.252 0.353 17.107 1.00 67.25 319 LEU A CA 1
ATOM 2478 C C . LEU A 1 319 ? 11.242 0.621 18.257 1.00 67.25 319 LEU A C 1
ATOM 2480 O O . LEU A 1 319 ? 11.109 1.576 19.024 1.00 67.25 319 LEU A O 1
ATOM 2484 N N . GLY A 1 320 ? 12.229 -0.267 18.412 1.00 76.81 320 GLY A N 1
ATOM 2485 C CA . GLY A 1 320 ? 13.293 -0.172 19.422 1.00 76.81 320 GLY A CA 1
ATOM 2486 C C . GLY A 1 320 ? 12.939 -0.806 20.772 1.00 76.81 320 GLY A C 1
ATOM 2487 O O . GLY A 1 320 ? 12.291 -1.847 20.829 1.00 76.81 320 GLY A O 1
ATOM 2488 N N . GLY A 1 321 ? 13.387 -0.200 21.876 1.00 84.94 321 GLY A N 1
ATOM 2489 C CA . GLY A 1 321 ? 13.118 -0.679 23.240 1.00 84.94 321 GLY A CA 1
ATOM 2490 C C . GLY A 1 321 ? 14.229 -1.535 23.850 1.00 84.94 321 GLY A C 1
ATOM 2491 O O . GLY A 1 321 ? 15.389 -1.441 23.454 1.00 84.94 321 GLY A O 1
ATOM 2492 N N . THR A 1 322 ? 13.871 -2.344 24.842 1.00 92.69 322 THR A N 1
ATOM 2493 C CA . THR A 1 322 ? 14.768 -3.169 25.658 1.00 92.69 322 THR A CA 1
ATOM 2494 C C . THR A 1 322 ? 14.215 -4.579 25.796 1.00 92.69 322 THR A C 1
ATOM 2496 O O . THR A 1 322 ? 13.041 -4.764 26.111 1.00 92.69 322 THR A O 1
ATOM 2499 N N . ILE A 1 323 ? 15.075 -5.583 25.638 1.00 93.62 323 ILE A N 1
ATOM 2500 C CA . ILE A 1 323 ? 14.780 -6.956 26.048 1.00 93.62 323 ILE A CA 1
ATOM 2501 C C . ILE A 1 323 ? 15.839 -7.426 27.036 1.00 93.62 323 ILE A C 1
ATOM 2503 O O . ILE A 1 323 ? 17.035 -7.267 26.797 1.00 93.62 323 ILE A O 1
ATOM 2507 N N . GLU A 1 324 ? 15.401 -8.009 28.141 1.00 96.12 324 GLU A N 1
ATOM 2508 C CA . GLU A 1 324 ? 16.262 -8.616 29.152 1.00 96.12 324 GLU A CA 1
ATOM 2509 C C . GLU A 1 324 ? 15.925 -10.094 29.248 1.00 96.12 324 GLU A C 1
ATOM 2511 O O . GLU A 1 324 ? 14.767 -10.448 29.457 1.00 96.12 324 GLU A O 1
ATOM 2516 N N . LEU A 1 325 ? 16.926 -10.956 29.089 1.00 96.75 325 LEU A N 1
ATOM 2517 C CA . LEU A 1 325 ? 16.761 -12.402 29.009 1.00 96.75 325 LEU A CA 1
ATOM 2518 C C . LEU A 1 325 ? 17.738 -13.106 29.944 1.00 96.75 325 LEU A C 1
ATOM 2520 O O . LEU A 1 325 ? 18.852 -12.641 30.198 1.00 96.75 325 LEU A O 1
ATOM 2524 N N . HIS A 1 326 ? 17.320 -14.259 30.448 1.00 95.94 326 HIS A N 1
ATOM 2525 C CA . HIS A 1 326 ? 18.193 -15.174 31.160 1.00 95.94 326 HIS A CA 1
ATOM 2526 C C . HIS A 1 326 ? 17.771 -16.623 30.956 1.00 95.94 326 HIS A C 1
ATOM 2528 O O . HIS A 1 326 ? 16.587 -16.906 30.792 1.00 95.94 326 HIS A O 1
ATOM 2534 N N . VAL A 1 327 ? 18.725 -17.550 31.011 1.00 94.25 327 VAL A N 1
ATOM 2535 C CA . VAL A 1 327 ? 18.415 -18.980 31.121 1.00 94.25 327 VAL A CA 1
ATOM 2536 C C . VAL A 1 327 ? 17.922 -19.233 32.542 1.00 94.25 327 VAL A C 1
ATOM 2538 O O . VAL A 1 327 ? 18.697 -19.134 33.494 1.00 94.25 327 VAL A O 1
ATOM 2541 N N . ALA A 1 328 ? 16.631 -19.506 32.693 1.00 90.12 328 ALA A N 1
ATOM 2542 C CA . ALA A 1 328 ? 16.019 -19.816 33.977 1.00 90.12 328 ALA A CA 1
ATOM 2543 C C . ALA A 1 328 ? 16.407 -21.223 34.443 1.00 90.12 328 ALA A C 1
ATOM 2545 O O . ALA A 1 328 ? 16.807 -21.393 35.591 1.00 90.12 328 ALA A O 1
ATOM 2546 N N . ASP A 1 329 ? 16.328 -22.203 33.541 1.00 88.38 329 ASP A N 1
ATOM 2547 C CA . ASP A 1 329 ? 16.719 -23.582 33.813 1.00 88.38 329 ASP A CA 1
ATOM 2548 C C . ASP A 1 329 ? 17.101 -24.326 32.524 1.00 88.38 329 ASP A C 1
ATOM 2550 O O . ASP A 1 329 ? 16.830 -23.856 31.414 1.00 88.38 329 ASP A O 1
ATOM 2554 N N . ILE A 1 330 ? 17.735 -25.486 32.672 1.00 85.94 330 ILE A N 1
ATOM 2555 C CA . ILE A 1 330 ? 17.990 -26.443 31.593 1.00 85.94 330 ILE A CA 1
ATOM 2556 C C . ILE A 1 330 ? 17.407 -27.774 32.046 1.00 85.94 330 ILE A C 1
ATOM 2558 O O . ILE A 1 330 ? 17.881 -28.357 33.020 1.00 85.94 330 ILE A O 1
ATOM 2562 N N . THR A 1 331 ? 16.351 -28.222 31.369 1.00 80.12 331 THR A N 1
ATOM 2563 C CA . THR A 1 331 ? 15.640 -29.450 31.741 1.00 80.12 331 THR A CA 1
ATOM 2564 C C . THR A 1 331 ? 15.285 -30.278 30.510 1.00 80.12 331 THR A C 1
ATOM 2566 O O . THR A 1 331 ? 15.061 -29.702 29.443 1.00 80.12 331 THR A O 1
ATOM 2569 N N . PRO A 1 332 ? 15.178 -31.613 30.633 1.00 71.25 332 PRO A N 1
ATOM 2570 C CA . PRO A 1 332 ? 14.699 -32.454 29.546 1.00 71.25 332 PRO A CA 1
ATOM 2571 C C . PRO A 1 332 ? 13.263 -32.096 29.157 1.00 71.25 332 PRO A C 1
ATOM 2573 O O . PRO A 1 332 ? 12.358 -32.111 29.996 1.00 71.25 332 PRO A O 1
ATOM 2576 N N . ASP A 1 333 ? 13.033 -31.835 27.874 1.00 67.50 333 ASP A N 1
ATOM 2577 C CA . ASP A 1 333 ? 11.692 -31.658 27.337 1.00 67.50 333 ASP A CA 1
ATOM 2578 C C . ASP A 1 333 ? 10.920 -32.988 27.389 1.00 67.50 333 ASP A C 1
ATOM 2580 O O . ASP A 1 333 ? 11.395 -34.006 26.875 1.00 67.50 333 ASP A O 1
ATOM 2584 N N . PRO A 1 334 ? 9.709 -33.016 27.968 1.00 54.75 334 PRO A N 1
ATOM 2585 C CA . PRO A 1 334 ? 8.963 -34.255 28.167 1.00 54.75 334 PRO A CA 1
ATOM 2586 C C . PRO A 1 334 ? 8.467 -34.901 26.865 1.00 54.75 334 PRO A C 1
ATOM 2588 O O . PRO A 1 334 ? 8.109 -36.079 26.877 1.00 54.75 334 PRO A O 1
ATOM 2591 N N . SER A 1 335 ? 8.413 -34.157 25.754 1.00 52.41 335 SER A N 1
ATOM 2592 C CA . SER A 1 335 ? 7.910 -34.656 24.467 1.00 52.41 335 SER A CA 1
ATOM 2593 C C . SER A 1 335 ? 9.000 -35.274 23.584 1.00 52.41 335 SER A C 1
ATOM 2595 O O . SER A 1 335 ? 8.740 -36.207 22.821 1.00 52.41 335 SER A O 1
ATOM 2597 N N . THR A 1 336 ? 10.235 -34.794 23.718 1.00 63.78 336 THR A N 1
ATOM 2598 C CA . THR A 1 336 ? 11.374 -35.163 22.861 1.00 63.78 336 THR A CA 1
ATOM 2599 C C . THR A 1 336 ? 12.532 -35.808 23.623 1.00 63.78 336 THR A C 1
ATOM 2601 O O . THR A 1 336 ? 13.363 -36.487 23.015 1.00 63.78 336 THR A O 1
ATOM 2604 N N . GLY A 1 337 ? 12.599 -35.607 24.941 1.00 65.38 337 GLY A N 1
ATOM 2605 C CA . GLY A 1 337 ? 13.702 -36.027 25.803 1.00 65.38 337 GLY A CA 1
ATOM 2606 C C . GLY A 1 337 ? 14.987 -35.211 25.631 1.00 65.38 337 GLY A C 1
ATOM 2607 O O . GLY A 1 337 ? 15.997 -35.553 26.240 1.00 65.38 337 GLY A O 1
ATOM 2608 N N . LEU A 1 338 ? 14.979 -34.165 24.798 1.00 72.12 338 LEU A N 1
ATOM 2609 C CA . LEU A 1 338 ? 16.136 -33.296 24.586 1.00 72.12 338 LEU A CA 1
ATOM 2610 C C . LEU A 1 338 ? 16.290 -32.326 25.759 1.00 72.12 338 LEU A C 1
ATOM 2612 O O . LEU A 1 338 ? 15.298 -31.788 26.239 1.00 72.12 338 LEU A O 1
ATOM 2616 N N . GLU A 1 339 ? 17.521 -32.059 26.191 1.00 78.31 339 GLU A N 1
ATOM 2617 C CA . GLU A 1 339 ? 17.788 -30.974 27.143 1.00 78.31 339 GLU A CA 1
ATOM 2618 C C . GLU A 1 339 ? 17.378 -29.640 26.521 1.00 78.31 339 GLU A C 1
ATOM 2620 O O . GLU A 1 339 ? 17.849 -29.298 25.440 1.00 78.31 339 GLU A O 1
ATOM 2625 N N . VAL A 1 340 ? 16.512 -28.879 27.183 1.00 81.50 340 VAL A N 1
ATOM 2626 C CA . VAL A 1 340 ? 15.989 -27.599 26.700 1.00 81.50 340 VAL A CA 1
ATOM 2627 C C . VAL A 1 340 ? 16.374 -26.488 27.664 1.00 81.50 340 VAL A C 1
ATOM 2629 O O . VAL A 1 340 ? 16.035 -26.521 28.846 1.00 81.50 340 VAL A O 1
ATOM 2632 N N . ALA A 1 341 ? 17.052 -25.470 27.135 1.00 86.25 341 ALA A N 1
ATOM 2633 C CA . ALA A 1 341 ? 17.272 -24.212 27.826 1.00 86.25 341 ALA A CA 1
ATOM 2634 C C . ALA A 1 341 ? 15.974 -23.397 27.829 1.00 86.25 341 ALA A C 1
ATOM 2636 O O . ALA A 1 341 ? 15.502 -22.946 26.782 1.00 86.25 341 ALA A O 1
ATOM 2637 N N . GLN A 1 342 ? 15.422 -23.192 29.022 1.00 86.50 342 GLN A N 1
ATOM 2638 C CA . GLN A 1 342 ? 14.253 -22.358 29.262 1.00 86.50 342 GLN A CA 1
ATOM 2639 C C . GLN A 1 342 ? 14.712 -20.926 29.510 1.00 86.50 342 GLN A C 1
ATOM 2641 O O . GLN A 1 342 ? 15.176 -20.573 30.592 1.00 86.50 342 GLN A O 1
ATOM 2646 N N . ILE A 1 343 ? 14.599 -20.082 28.497 1.00 90.38 343 ILE A N 1
ATOM 2647 C CA . ILE A 1 343 ? 14.971 -18.674 28.561 1.00 90.38 343 ILE A CA 1
ATOM 2648 C C . ILE A 1 343 ? 13.741 -17.863 28.956 1.00 90.38 343 ILE A C 1
ATOM 2650 O O . ILE A 1 343 ? 12.668 -18.005 28.363 1.00 90.38 343 ILE A O 1
ATOM 2654 N N . ARG A 1 344 ? 13.884 -17.014 29.969 1.00 95.19 344 ARG A N 1
ATOM 2655 C CA . ARG A 1 344 ? 12.818 -16.161 30.495 1.00 95.19 344 ARG A CA 1
ATOM 2656 C C . ARG A 1 344 ? 13.275 -14.714 30.552 1.00 95.19 344 ARG A C 1
ATOM 2658 O O . ARG A 1 344 ? 14.468 -14.430 30.681 1.00 95.19 344 ARG A O 1
ATOM 2665 N N . GLY A 1 345 ? 12.334 -13.786 30.474 1.00 95.50 345 GLY A N 1
ATOM 2666 C CA . GLY A 1 345 ? 12.693 -12.379 30.474 1.00 95.50 345 GLY A CA 1
ATOM 2667 C C . GLY A 1 345 ? 11.539 -11.418 30.293 1.00 95.50 345 GLY A C 1
ATOM 2668 O O . GLY A 1 345 ? 10.377 -11.788 30.458 1.00 95.50 345 GLY A O 1
ATOM 2669 N N . ARG A 1 346 ? 11.886 -10.179 29.953 1.00 97.00 346 ARG A N 1
ATOM 2670 C CA . ARG A 1 346 ? 10.938 -9.088 29.744 1.00 97.00 346 ARG A CA 1
ATOM 2671 C C . ARG A 1 346 ? 11.340 -8.258 28.532 1.00 97.00 346 ARG A C 1
ATOM 2673 O O . ARG A 1 346 ? 12.514 -7.943 28.357 1.00 97.00 346 ARG A O 1
ATOM 2680 N N . LEU A 1 347 ? 10.356 -7.918 27.716 1.00 94.12 347 LEU A N 1
ATOM 2681 C CA . LEU A 1 347 ? 10.442 -7.050 26.554 1.00 94.12 347 LEU A CA 1
ATOM 2682 C C . LEU A 1 347 ? 9.648 -5.780 26.855 1.00 94.12 347 LEU A C 1
ATOM 2684 O O . LEU A 1 347 ? 8.473 -5.862 27.193 1.00 94.12 347 LEU A O 1
ATOM 2688 N N . VAL A 1 348 ? 10.275 -4.620 26.708 1.00 94.31 348 VAL A N 1
ATOM 2689 C CA . VAL A 1 348 ? 9.612 -3.316 26.753 1.00 94.31 348 VAL A CA 1
ATOM 2690 C C . VAL A 1 348 ? 9.934 -2.604 25.452 1.00 94.31 348 VAL A C 1
ATOM 2692 O O . VAL A 1 348 ? 11.077 -2.231 25.206 1.00 94.31 348 VAL A O 1
ATOM 2695 N N . THR A 1 349 ? 8.942 -2.448 24.589 1.00 88.19 349 THR A N 1
ATOM 2696 C CA . THR A 1 349 ? 9.122 -1.906 23.241 1.00 88.19 349 THR A CA 1
ATOM 2697 C C . THR A 1 349 ? 7.910 -1.083 22.814 1.00 88.19 349 THR A C 1
ATOM 2699 O O . THR A 1 349 ? 6.972 -0.884 23.586 1.00 88.19 349 THR A O 1
ATOM 2702 N N . LYS A 1 350 ? 7.945 -0.562 21.594 1.00 81.12 350 LYS A N 1
ATOM 2703 C CA . LYS A 1 350 ? 6.790 -0.026 20.885 1.00 81.12 350 LYS A CA 1
ATOM 2704 C C . LYS A 1 350 ? 6.537 -0.917 19.676 1.00 81.12 350 LYS A C 1
ATOM 2706 O O . LYS A 1 350 ? 7.494 -1.326 19.032 1.00 81.12 350 LYS A O 1
ATOM 2711 N N . VAL A 1 351 ? 5.282 -1.217 19.389 1.00 72.88 351 VAL A N 1
ATOM 2712 C CA . VAL A 1 351 ? 4.860 -2.021 18.241 1.00 72.88 351 VAL A CA 1
ATOM 2713 C C . VAL A 1 351 ? 4.066 -1.122 17.311 1.00 72.88 351 VAL A C 1
ATOM 2715 O O . VAL A 1 351 ? 3.205 -0.373 17.783 1.00 72.88 351 VAL A O 1
ATOM 2718 N N . ASP A 1 352 ? 4.382 -1.182 16.024 1.00 63.06 352 ASP A N 1
ATOM 2719 C CA . ASP A 1 352 ? 3.593 -0.536 14.982 1.00 63.06 352 ASP A CA 1
ATOM 2720 C C . ASP A 1 352 ? 2.458 -1.475 14.550 1.00 63.06 352 ASP A C 1
ATOM 2722 O O . ASP A 1 352 ? 2.690 -2.657 14.305 1.00 63.06 352 ASP A O 1
ATOM 2726 N N . LEU A 1 353 ? 1.226 -0.970 14.537 1.00 58.97 353 LEU A N 1
ATOM 2727 C CA . LEU A 1 353 ? 0.027 -1.690 14.093 1.00 58.97 353 LEU A CA 1
ATOM 2728 C C . LEU A 1 353 ? -0.619 -0.980 12.890 1.00 58.97 353 LEU A C 1
ATOM 2730 O O . LEU A 1 353 ? -1.846 -0.929 12.798 1.00 58.97 353 LEU A O 1
ATOM 2734 N N . ASP A 1 354 ? 0.203 -0.360 12.037 1.00 50.94 354 ASP A N 1
ATOM 2735 C CA . ASP A 1 354 ? -0.118 0.422 10.829 1.00 50.94 354 ASP A CA 1
ATOM 2736 C C . ASP A 1 354 ? -0.843 1.749 11.088 1.00 50.94 354 ASP A C 1
ATOM 2738 O O . ASP A 1 354 ? -0.488 2.796 10.546 1.00 50.94 354 ASP A O 1
ATOM 2742 N N . THR A 1 355 ? -1.885 1.728 11.919 1.00 49.09 355 THR A N 1
ATOM 2743 C CA . THR A 1 355 ? -2.694 2.910 12.251 1.00 49.09 355 THR A CA 1
ATOM 2744 C C . THR A 1 355 ? -2.292 3.556 13.572 1.00 49.09 355 THR A C 1
ATOM 2746 O O . THR A 1 355 ? -2.656 4.702 13.834 1.00 49.09 355 THR A O 1
ATOM 2749 N N . VAL A 1 356 ? -1.594 2.816 14.439 1.00 59.72 356 VAL A N 1
ATOM 2750 C CA . VAL A 1 356 ? -1.215 3.279 15.776 1.00 59.72 356 VAL A CA 1
ATOM 2751 C C . VAL A 1 356 ? 0.051 2.586 16.264 1.00 59.72 356 VAL A C 1
ATOM 2753 O O . VAL A 1 356 ? 0.224 1.381 16.103 1.00 59.72 356 VAL A O 1
ATOM 2756 N N . VAL A 1 357 ? 0.901 3.351 16.944 1.00 67.75 357 VAL A N 1
ATOM 2757 C CA . VAL A 1 357 ? 2.058 2.822 17.666 1.00 67.75 357 VAL A CA 1
ATOM 2758 C C . VAL A 1 357 ? 1.685 2.631 19.132 1.00 67.75 357 VAL A C 1
ATOM 2760 O O . VAL A 1 357 ? 1.358 3.593 19.831 1.00 67.75 357 VAL A O 1
ATOM 2763 N N . LEU A 1 358 ? 1.763 1.395 19.624 1.00 76.81 358 LEU A N 1
ATOM 2764 C CA . LEU A 1 358 ? 1.457 1.057 21.015 1.00 76.81 358 LEU A CA 1
ATOM 2765 C C . LEU A 1 358 ? 2.725 0.672 21.770 1.00 76.81 358 LEU A C 1
ATOM 2767 O O . LEU A 1 358 ? 3.569 -0.058 21.264 1.00 76.81 358 LEU A O 1
ATOM 2771 N N . GLY A 1 359 ? 2.848 1.112 23.020 1.00 87.88 359 GLY A N 1
ATOM 2772 C CA . GLY A 1 359 ? 3.817 0.535 23.945 1.00 87.88 359 GLY A CA 1
ATOM 2773 C C . GLY A 1 359 ? 3.455 -0.919 24.241 1.00 87.88 359 GLY A C 1
ATOM 2774 O O . GLY A 1 359 ? 2.288 -1.220 24.477 1.00 87.88 359 GLY A O 1
ATOM 2775 N N . PHE A 1 360 ? 4.444 -1.807 24.244 1.00 91.50 360 PHE A N 1
ATOM 2776 C CA . PHE A 1 360 ? 4.292 -3.230 24.517 1.00 91.50 360 PHE A CA 1
ATOM 2777 C C . PHE A 1 360 ? 5.255 -3.658 25.623 1.00 91.50 360 PHE A C 1
ATOM 2779 O O . PHE A 1 360 ? 6.474 -3.601 25.461 1.00 91.50 360 PHE A O 1
ATOM 2786 N N . ASP A 1 361 ? 4.692 -4.071 26.755 1.00 95.12 361 ASP A N 1
ATOM 2787 C CA . ASP A 1 361 ? 5.416 -4.556 27.930 1.00 95.12 361 ASP A CA 1
ATOM 2788 C C . ASP A 1 361 ? 5.036 -6.016 28.174 1.00 95.12 361 ASP A C 1
ATOM 2790 O O . ASP A 1 361 ? 3.914 -6.315 28.596 1.00 95.12 361 ASP A O 1
ATOM 2794 N N . ALA A 1 362 ? 5.955 -6.921 27.847 1.00 93.06 362 ALA A N 1
ATOM 2795 C CA . ALA A 1 362 ? 5.686 -8.340 27.713 1.00 93.06 362 ALA A CA 1
ATOM 2796 C C . ALA A 1 362 ? 6.693 -9.228 28.429 1.00 93.06 362 ALA A C 1
ATOM 2798 O O . ALA A 1 362 ? 7.898 -8.989 28.420 1.00 93.06 362 ALA A O 1
ATOM 2799 N N . ASN A 1 363 ? 6.187 -10.317 28.997 1.00 93.50 363 ASN A N 1
ATOM 2800 C CA . ASN A 1 363 ? 7.011 -11.430 29.431 1.00 93.50 363 ASN A CA 1
ATOM 2801 C C . ASN A 1 363 ? 7.503 -12.198 28.205 1.00 93.50 363 ASN A C 1
ATOM 2803 O O . ASN A 1 363 ? 6.764 -12.383 27.236 1.00 93.50 363 ASN A O 1
ATOM 2807 N N . VAL A 1 364 ? 8.747 -12.658 28.273 1.00 94.12 364 VAL A N 1
ATOM 2808 C CA . VAL A 1 364 ? 9.389 -13.445 27.223 1.00 94.12 364 VAL A CA 1
ATOM 2809 C C . VAL A 1 364 ? 9.591 -14.865 27.727 1.00 94.12 364 VAL A C 1
ATOM 2811 O O . VAL A 1 364 ? 10.177 -15.066 28.793 1.00 94.12 364 VAL A O 1
ATOM 2814 N N . GLU A 1 365 ? 9.154 -15.844 26.944 1.00 86.25 365 GLU A N 1
ATOM 2815 C CA . GLU A 1 365 ? 9.411 -17.263 27.177 1.00 86.25 365 GLU A CA 1
ATOM 2816 C C . GLU A 1 365 ? 9.952 -17.884 25.886 1.00 86.25 365 GLU A C 1
ATOM 2818 O O . GLU A 1 365 ? 9.290 -17.859 24.849 1.00 86.25 365 GLU A O 1
ATOM 2823 N N . ILE A 1 366 ? 11.171 -18.415 25.926 1.00 87.56 366 ILE A N 1
ATOM 2824 C CA . ILE A 1 366 ? 11.799 -19.087 24.787 1.00 87.56 366 ILE A CA 1
ATOM 2825 C C . ILE A 1 366 ? 12.337 -20.432 25.266 1.00 87.56 366 ILE A C 1
ATOM 2827 O O . ILE A 1 366 ? 13.048 -20.483 26.265 1.00 87.56 366 ILE A O 1
ATOM 2831 N N . ASP A 1 367 ? 12.029 -21.500 24.541 1.00 82.06 367 ASP A N 1
ATOM 2832 C CA . ASP A 1 367 ? 12.478 -22.853 24.862 1.00 82.06 367 ASP A CA 1
ATOM 2833 C C . ASP A 1 367 ? 13.340 -23.380 23.708 1.00 82.06 367 ASP A C 1
ATOM 2835 O O . ASP A 1 367 ? 12.860 -23.549 22.582 1.00 82.06 367 ASP A O 1
ATOM 2839 N N . ILE A 1 368 ? 14.634 -23.597 23.976 1.00 85.62 368 ILE A N 1
ATOM 2840 C CA . ILE A 1 368 ? 15.636 -23.967 22.963 1.00 85.62 368 ILE A CA 1
ATOM 2841 C C . ILE A 1 368 ? 16.303 -25.293 23.325 1.00 85.62 368 ILE A C 1
ATOM 2843 O O . ILE A 1 368 ? 17.013 -25.351 24.331 1.00 85.62 368 ILE A O 1
ATOM 2847 N N . PRO A 1 369 ? 16.150 -26.347 22.510 1.00 81.31 369 PRO A N 1
ATOM 2848 C CA . PRO A 1 369 ? 16.862 -27.598 22.730 1.00 81.31 369 PRO A CA 1
ATOM 2849 C C . PRO A 1 369 ? 18.366 -27.437 22.524 1.00 81.31 369 PRO A C 1
ATOM 2851 O O . PRO A 1 369 ? 18.833 -26.953 21.492 1.00 81.31 369 PRO A O 1
ATOM 2854 N N . LEU A 1 370 ? 19.144 -27.880 23.505 1.00 75.81 370 LEU A N 1
ATOM 2855 C CA . LEU A 1 370 ? 20.593 -27.927 23.431 1.00 75.81 370 LEU A CA 1
ATOM 2856 C C . LEU A 1 370 ? 21.006 -28.853 22.279 1.00 75.81 370 LEU A C 1
ATOM 2858 O O . LEU A 1 370 ? 20.573 -29.998 22.180 1.00 75.81 370 LEU A O 1
ATOM 2862 N N . GLY A 1 371 ? 21.819 -28.322 21.365 1.00 70.50 371 GLY A N 1
ATOM 2863 C CA . GLY A 1 371 ? 22.240 -29.018 20.146 1.00 70.50 371 GLY A CA 1
ATOM 2864 C C . GLY A 1 371 ? 21.363 -28.759 18.914 1.00 70.50 371 GLY A C 1
ATOM 2865 O O . GLY A 1 371 ? 21.812 -29.043 17.803 1.00 70.50 371 GLY A O 1
ATOM 2866 N N . LEU A 1 372 ? 20.186 -28.137 19.063 1.00 76.38 372 LEU A N 1
ATOM 2867 C CA . LEU A 1 372 ? 19.336 -27.705 17.950 1.00 76.38 372 LEU A CA 1
ATOM 2868 C C . LEU A 1 372 ? 19.294 -26.176 17.870 1.00 76.38 372 LEU A C 1
ATOM 2870 O O . LEU A 1 372 ? 18.896 -25.493 18.806 1.00 76.38 372 LEU A O 1
ATOM 2874 N N . GLY A 1 373 ? 19.663 -25.617 16.718 1.00 71.69 373 GLY A N 1
ATOM 2875 C CA . GLY A 1 373 ? 19.627 -24.165 16.489 1.00 71.69 373 GLY A CA 1
ATOM 2876 C C . GLY A 1 373 ? 18.226 -23.570 16.291 1.00 71.69 373 GLY A C 1
ATOM 2877 O O . GLY A 1 373 ? 18.125 -22.416 15.891 1.00 71.69 373 GLY A O 1
ATOM 2878 N N . VAL A 1 374 ? 17.158 -24.339 16.521 1.00 83.94 374 VAL A N 1
ATOM 2879 C CA . VAL A 1 374 ? 15.759 -23.955 16.283 1.00 83.94 374 VAL A CA 1
ATOM 2880 C C . VAL A 1 374 ? 14.993 -23.987 17.610 1.00 83.94 374 VAL A C 1
ATOM 2882 O O . VAL A 1 374 ? 14.976 -25.039 18.252 1.00 83.94 374 VAL A O 1
ATOM 2885 N N . PRO A 1 375 ? 14.352 -22.881 18.033 1.00 85.06 375 PRO A N 1
ATOM 2886 C CA . PRO A 1 375 ? 13.567 -22.865 19.263 1.00 85.06 375 PRO A CA 1
ATOM 2887 C C . PRO A 1 375 ? 12.278 -23.672 19.085 1.00 85.06 375 PRO A C 1
ATOM 2889 O O . PRO A 1 375 ? 11.581 -23.514 18.083 1.00 85.06 375 PRO A O 1
ATOM 2892 N N . PHE A 1 376 ? 11.917 -24.489 20.073 1.00 78.38 376 PHE A N 1
ATOM 2893 C CA . PHE A 1 376 ? 10.614 -25.162 20.092 1.00 78.38 376 PHE A CA 1
ATOM 2894 C C . PHE A 1 376 ? 9.481 -24.188 20.379 1.00 78.38 376 PHE A C 1
ATOM 2896 O O . PHE A 1 376 ? 8.388 -24.352 19.837 1.00 78.38 376 PHE A O 1
ATOM 2903 N N . MET A 1 377 ? 9.749 -23.155 21.179 1.00 82.62 377 MET A N 1
ATOM 2904 C CA . MET A 1 377 ? 8.790 -22.102 21.477 1.00 82.62 377 MET A CA 1
ATOM 2905 C C . MET A 1 377 ? 9.480 -20.740 21.557 1.00 82.62 377 MET A C 1
ATOM 2907 O O . MET A 1 377 ? 10.553 -20.616 22.142 1.00 82.62 377 MET A O 1
ATOM 2911 N N . VAL A 1 378 ? 8.829 -19.716 21.010 1.00 83.00 378 VAL A N 1
ATOM 2912 C CA . VAL A 1 378 ? 9.098 -18.298 21.280 1.00 83.00 378 VAL A CA 1
ATOM 2913 C C . VAL A 1 378 ? 7.764 -17.641 21.595 1.00 83.00 378 VAL A C 1
ATOM 2915 O O . VAL A 1 378 ? 6.843 -17.709 20.783 1.00 83.00 378 VAL A O 1
ATOM 2918 N N . LYS A 1 379 ? 7.647 -17.015 22.762 1.00 84.69 379 LYS A N 1
ATOM 2919 C CA . LYS A 1 379 ? 6.416 -16.379 23.217 1.00 84.69 379 LYS A CA 1
ATOM 2920 C C . LYS A 1 379 ? 6.705 -15.011 23.826 1.00 84.69 379 LYS A C 1
ATOM 2922 O O . LYS A 1 379 ? 7.567 -14.883 24.694 1.00 84.69 379 LYS A O 1
ATOM 2927 N N . PHE A 1 380 ? 5.936 -14.019 23.394 1.00 88.62 380 PHE A N 1
ATOM 2928 C CA . PHE A 1 380 ? 5.829 -12.702 24.010 1.00 88.62 380 PHE A CA 1
ATOM 2929 C C . PHE A 1 380 ? 4.397 -12.531 24.493 1.00 88.62 380 PHE A C 1
ATOM 2931 O O . PHE A 1 380 ? 3.473 -12.706 23.704 1.00 88.62 380 PHE A O 1
ATOM 2938 N N . ASP A 1 381 ? 4.194 -12.221 25.767 1.00 86.38 381 ASP A N 1
ATOM 2939 C CA . ASP A 1 381 ? 2.852 -12.096 26.338 1.00 86.38 381 ASP A CA 1
ATOM 2940 C C . ASP A 1 381 ? 2.784 -10.949 27.337 1.00 86.38 381 ASP A C 1
ATOM 2942 O O . ASP A 1 381 ? 3.516 -10.934 28.331 1.00 86.38 381 ASP A O 1
ATOM 2946 N N . GLY A 1 382 ? 1.933 -9.962 27.064 1.00 88.88 382 GLY A N 1
ATOM 2947 C CA . GLY A 1 382 ? 1.951 -8.738 27.846 1.00 88.88 382 GLY A CA 1
ATOM 2948 C C . GLY A 1 382 ? 0.904 -7.700 27.514 1.00 88.88 382 GLY A C 1
ATOM 2949 O O . GLY A 1 382 ? -0.089 -7.964 26.838 1.00 88.88 382 GLY A O 1
ATOM 2950 N N . ARG A 1 383 ? 1.121 -6.500 28.049 1.00 93.50 383 ARG A N 1
ATOM 2951 C CA . ARG A 1 383 ? 0.202 -5.370 27.936 1.00 93.50 383 ARG A CA 1
ATOM 2952 C C . ARG A 1 383 ? 0.600 -4.482 26.765 1.00 93.50 383 ARG A C 1
ATOM 2954 O O . ARG A 1 383 ? 1.757 -4.093 26.644 1.00 93.50 383 ARG A O 1
ATOM 2961 N N . LEU A 1 384 ? -0.390 -4.132 25.959 1.00 86.62 384 LEU A N 1
ATOM 2962 C CA . LEU A 1 384 ? -0.330 -3.094 24.942 1.00 86.62 384 LEU A CA 1
ATOM 2963 C C . LEU A 1 384 ? -1.000 -1.833 25.494 1.00 86.62 384 LEU A C 1
ATOM 2965 O O . LEU A 1 384 ? -2.092 -1.907 26.065 1.00 86.62 384 LEU A O 1
ATOM 2969 N N . SER A 1 385 ? -0.364 -0.678 25.342 1.00 88.69 385 SER A N 1
ATOM 2970 C CA . SER A 1 385 ? -0.941 0.595 25.771 1.00 88.69 385 SER A CA 1
ATOM 2971 C C . SER A 1 385 ? -0.499 1.750 24.890 1.00 88.69 385 SER A C 1
ATOM 2973 O O . SER A 1 385 ? 0.685 1.872 24.584 1.00 88.69 385 SER A O 1
ATOM 2975 N N . GLY A 1 386 ? -1.421 2.637 24.546 1.00 81.81 386 GLY A N 1
ATOM 2976 C CA . GLY A 1 386 ? -1.124 3.843 23.780 1.00 81.81 386 GLY A CA 1
ATOM 2977 C C . GLY A 1 386 ? -2.227 4.873 23.934 1.00 81.81 386 GLY A C 1
ATOM 2978 O O . GLY A 1 386 ? -3.301 4.575 24.447 1.00 81.81 386 GLY A O 1
ATOM 2979 N N . SER A 1 387 ? -1.960 6.096 23.510 1.00 80.12 387 SER A N 1
ATOM 2980 C CA . SER A 1 387 ? -2.961 7.156 23.477 1.00 80.12 387 SER A CA 1
ATOM 2981 C C . SER A 1 387 ? -2.664 8.091 22.322 1.00 80.12 387 SER A C 1
ATOM 2983 O O . SER A 1 387 ? -1.496 8.332 22.018 1.00 80.12 387 SER A O 1
ATOM 2985 N N . GLY A 1 388 ? -3.709 8.648 21.732 1.00 69.81 388 GLY A N 1
ATOM 2986 C CA . GLY A 1 388 ? -3.608 9.616 20.652 1.00 69.81 388 GLY A CA 1
ATOM 2987 C C . GLY A 1 388 ? -4.832 10.515 20.626 1.00 69.81 388 GLY A C 1
ATOM 2988 O O . GLY A 1 388 ? -5.671 10.469 21.526 1.00 69.81 388 GLY A O 1
ATOM 2989 N N . ALA A 1 389 ? -4.935 11.334 19.590 1.00 68.19 389 ALA A N 1
ATOM 2990 C CA . ALA A 1 389 ? -6.123 12.121 19.319 1.00 68.19 389 ALA A CA 1
ATOM 2991 C C . ALA A 1 389 ? -6.377 12.163 17.814 1.00 68.19 389 ALA A C 1
ATOM 2993 O O . ALA A 1 389 ? -5.437 12.131 17.019 1.00 68.19 389 ALA A O 1
ATOM 2994 N N . PHE A 1 390 ? -7.648 12.205 17.437 1.00 55.53 390 PHE A N 1
ATOM 2995 C CA . PHE A 1 390 ? -8.087 12.476 16.072 1.00 55.53 390 PHE A CA 1
ATOM 2996 C C . PHE A 1 390 ? -9.193 13.527 16.120 1.00 55.53 390 PHE A C 1
ATOM 2998 O O . PHE A 1 390 ? -9.874 13.669 17.133 1.00 55.53 390 PHE A O 1
ATOM 3005 N N . GLU A 1 391 ? -9.367 14.289 15.047 1.00 60.66 391 GLU A N 1
ATOM 3006 C CA . GLU A 1 391 ? -10.479 15.233 14.952 1.00 60.66 391 GLU A CA 1
ATOM 3007 C C . GLU A 1 391 ? -11.765 14.482 14.598 1.00 60.66 391 GLU A C 1
ATOM 3009 O O . GLU A 1 391 ? -11.797 13.695 13.649 1.00 60.66 391 GLU A O 1
ATOM 3014 N N . ASP A 1 392 ? -12.819 14.703 15.383 1.00 53.94 392 ASP A N 1
ATOM 3015 C CA . ASP A 1 392 ? -14.146 14.176 15.091 1.00 53.94 392 ASP A CA 1
ATOM 3016 C C . ASP A 1 392 ? -14.823 14.937 13.937 1.00 53.94 392 ASP A C 1
ATOM 3018 O O . ASP A 1 392 ? -14.314 15.926 13.405 1.00 53.94 392 ASP A O 1
ATOM 3022 N N . ASP A 1 393 ? -16.026 14.503 13.561 1.00 40.09 393 ASP A N 1
ATOM 3023 C CA . ASP A 1 393 ? -16.792 15.082 12.450 1.00 40.09 393 ASP A CA 1
ATOM 3024 C C . ASP A 1 393 ? -17.158 16.576 12.633 1.00 40.09 393 ASP A C 1
ATOM 3026 O O . ASP A 1 393 ? -17.719 17.191 11.719 1.00 40.09 393 ASP A O 1
ATOM 3030 N N . ARG A 1 394 ? -16.874 17.168 13.803 1.00 51.12 394 ARG A N 1
ATOM 3031 C CA . ARG A 1 394 ? -17.086 18.584 14.140 1.00 51.12 394 ARG A CA 1
ATOM 3032 C C . ARG A 1 394 ? -15.775 19.374 14.221 1.00 51.12 394 ARG A C 1
ATOM 3034 O O . ARG A 1 394 ? -15.811 20.538 14.621 1.00 51.12 394 ARG A O 1
ATOM 3041 N N . GLY A 1 395 ? -14.645 18.765 13.850 1.00 52.03 395 GLY A N 1
ATOM 3042 C CA . GLY A 1 395 ? -13.311 19.350 13.998 1.00 52.03 395 GLY A CA 1
ATOM 3043 C C . GLY A 1 395 ? -12.878 19.463 15.460 1.00 52.03 395 GLY A C 1
ATOM 3044 O O . GLY A 1 395 ? -12.026 20.286 15.790 1.00 52.03 395 GLY A O 1
ATOM 3045 N N . GLN A 1 396 ? -13.510 18.705 16.362 1.00 55.97 396 GLN A N 1
ATOM 3046 C CA . GLN A 1 396 ? -13.149 18.689 17.768 1.00 55.97 396 GLN A CA 1
ATOM 3047 C C . GLN A 1 396 ? -12.143 17.564 18.009 1.00 55.97 396 GLN A C 1
ATOM 3049 O O . GLN A 1 396 ? -12.388 16.408 17.673 1.00 55.97 396 GLN A O 1
ATOM 3054 N N . GLU A 1 397 ? -10.999 17.907 18.596 1.00 64.62 397 GLU A N 1
ATOM 3055 C CA . GLU A 1 397 ? -9.968 16.938 18.954 1.00 64.62 397 GLU A CA 1
ATOM 3056 C C . GLU A 1 397 ? -10.515 15.953 19.999 1.00 64.62 397 GLU A C 1
ATOM 3058 O O . GLU A 1 397 ? -10.873 16.334 21.118 1.00 64.62 397 GLU A O 1
ATOM 3063 N N . LEU A 1 398 ? -10.598 14.680 19.619 1.00 66.06 398 LEU A N 1
ATOM 3064 C CA . LEU A 1 398 ? -11.133 13.599 20.428 1.00 66.06 398 LEU A CA 1
ATOM 3065 C C . LEU A 1 398 ? -9.989 12.651 20.785 1.00 66.06 398 LEU A C 1
ATOM 3067 O O . LEU A 1 398 ? -9.483 11.888 19.960 1.00 66.06 398 LEU A O 1
ATOM 3071 N N . ALA A 1 399 ? -9.539 12.739 22.036 1.00 76.69 399 ALA A N 1
ATOM 3072 C CA . ALA A 1 399 ? -8.469 11.879 22.518 1.00 76.69 399 ALA A CA 1
ATOM 3073 C C . ALA A 1 399 ? -8.983 10.458 22.778 1.00 76.69 399 ALA A C 1
ATOM 3075 O O . ALA A 1 399 ? -10.070 10.262 23.339 1.00 76.69 399 ALA A O 1
ATOM 3076 N N . TYR A 1 400 ? -8.156 9.480 22.426 1.00 75.00 400 TYR A N 1
ATOM 3077 C CA . TYR A 1 400 ? -8.375 8.067 22.686 1.00 75.00 400 TYR A CA 1
ATOM 3078 C C . TYR A 1 400 ? -7.217 7.481 23.496 1.00 75.00 400 TYR A C 1
ATOM 3080 O O . TYR A 1 400 ? -6.068 7.923 23.414 1.00 75.00 400 TYR A O 1
ATOM 3088 N N . ALA A 1 401 ? -7.529 6.458 24.281 1.00 81.88 401 ALA A N 1
ATOM 3089 C CA . ALA A 1 401 ? -6.562 5.637 24.991 1.00 81.88 401 ALA A CA 1
ATOM 3090 C C . ALA A 1 401 ? -6.854 4.163 24.716 1.00 81.88 401 ALA A C 1
ATOM 3092 O O . ALA A 1 401 ? -7.997 3.720 24.795 1.00 81.88 401 ALA A O 1
ATOM 3093 N N . ILE A 1 402 ? -5.812 3.403 24.412 1.00 78.94 402 ILE A N 1
ATOM 3094 C CA . ILE A 1 402 ? -5.875 1.970 24.156 1.00 78.94 402 ILE A CA 1
ATOM 3095 C C . ILE A 1 402 ? -5.229 1.250 25.329 1.00 78.94 402 ILE A C 1
ATOM 3097 O O . ILE A 1 402 ? -4.076 1.512 25.673 1.00 78.94 402 ILE A O 1
ATOM 3101 N N . GLU A 1 403 ? -5.963 0.297 25.896 1.00 86.44 403 GLU A N 1
ATOM 3102 C CA . GLU A 1 403 ? -5.416 -0.711 26.793 1.00 86.44 403 GLU A CA 1
ATOM 3103 C C . GLU A 1 403 ? -5.770 -2.103 26.280 1.00 86.44 403 GLU A C 1
ATOM 3105 O O . GLU A 1 403 ? -6.940 -2.455 26.124 1.00 86.44 403 GLU A O 1
ATOM 3110 N N . ALA A 1 404 ? -4.747 -2.911 26.032 1.00 84.31 404 ALA A N 1
ATOM 3111 C CA . ALA A 1 404 ? -4.890 -4.241 25.472 1.00 84.31 404 ALA A CA 1
ATOM 3112 C C . ALA A 1 404 ? -3.923 -5.238 26.108 1.00 84.31 404 ALA A C 1
ATOM 3114 O O . ALA A 1 404 ? -2.959 -4.887 26.791 1.00 84.31 404 ALA A O 1
ATOM 3115 N N . LYS A 1 405 ? -4.190 -6.514 25.859 1.00 83.94 405 LYS A N 1
ATOM 3116 C CA . LYS A 1 405 ? -3.249 -7.614 26.016 1.00 83.94 405 LYS A CA 1
ATOM 3117 C C . LYS A 1 405 ? -2.859 -8.102 24.635 1.00 83.94 405 LYS A C 1
ATOM 3119 O O . LYS A 1 405 ? -3.724 -8.241 23.775 1.00 83.94 405 LYS A O 1
ATOM 3124 N N . GLY A 1 406 ? -1.573 -8.341 24.437 1.00 80.75 406 GLY A N 1
ATOM 3125 C CA . GLY A 1 406 ? -1.014 -8.868 23.202 1.00 80.75 406 GLY A CA 1
ATOM 3126 C C . GLY A 1 406 ? -0.221 -10.134 23.480 1.00 80.75 406 GLY A C 1
ATOM 3127 O O . GLY A 1 406 ? 0.560 -10.178 24.433 1.00 80.75 406 GLY A O 1
ATOM 3128 N N . THR A 1 407 ? -0.398 -11.137 22.627 1.00 79.88 407 THR A N 1
ATOM 3129 C CA . THR A 1 407 ? 0.396 -12.360 22.637 1.00 79.88 407 THR A CA 1
ATOM 3130 C C . THR A 1 407 ? 0.941 -12.639 21.245 1.00 79.88 407 THR A C 1
ATOM 3132 O O . THR A 1 407 ? 0.206 -12.654 20.260 1.00 79.88 407 THR A O 1
ATOM 3135 N N . VAL A 1 408 ? 2.230 -12.939 21.180 1.00 80.94 408 VAL A N 1
ATOM 3136 C CA . VAL A 1 408 ? 2.921 -13.459 20.002 1.00 80.94 408 VAL A CA 1
ATOM 3137 C C . VAL A 1 408 ? 3.462 -14.823 20.384 1.00 80.94 408 VAL A C 1
ATOM 3139 O O . VAL A 1 408 ? 4.122 -14.957 21.411 1.00 80.94 408 VAL A O 1
ATOM 3142 N N . LEU A 1 409 ? 3.184 -15.841 19.581 1.00 78.56 409 LEU A N 1
ATOM 3143 C CA . LEU A 1 409 ? 3.592 -17.214 19.837 1.00 78.56 409 LEU A CA 1
ATOM 3144 C C . LEU A 1 409 ? 4.080 -17.858 18.544 1.00 78.56 409 LEU A C 1
ATOM 3146 O O . LEU A 1 409 ? 3.373 -17.869 17.541 1.00 78.56 409 LEU A O 1
ATOM 3150 N N . GLN A 1 410 ? 5.261 -18.456 18.595 1.00 86.94 410 GLN A N 1
ATOM 3151 C CA . GLN A 1 410 ? 5.761 -19.371 17.584 1.00 86.94 410 GLN A CA 1
ATOM 3152 C C . GLN A 1 410 ? 6.070 -20.708 18.249 1.00 86.94 410 GLN A C 1
ATOM 3154 O O . GLN A 1 410 ? 6.803 -20.747 19.234 1.00 86.94 410 GLN A O 1
ATOM 3159 N N . ILE A 1 411 ? 5.550 -21.794 17.686 1.00 76.88 411 ILE A N 1
ATOM 3160 C CA . ILE A 1 411 ? 5.893 -23.167 18.058 1.00 76.88 411 ILE A CA 1
ATOM 3161 C C . ILE A 1 411 ? 6.482 -23.852 16.830 1.00 76.88 411 ILE A C 1
ATOM 3163 O O . ILE A 1 411 ? 5.853 -23.828 15.772 1.00 76.88 411 ILE A O 1
ATOM 3167 N N . ALA A 1 412 ? 7.654 -24.471 16.967 1.00 83.00 412 ALA A N 1
ATOM 3168 C CA . ALA A 1 412 ? 8.283 -25.256 15.908 1.00 83.00 412 ALA A CA 1
ATOM 3169 C C . ALA A 1 412 ? 8.425 -26.714 16.352 1.00 83.00 412 ALA A C 1
ATOM 3171 O O . ALA A 1 412 ? 9.218 -27.045 17.230 1.00 83.00 412 ALA A O 1
ATOM 3172 N N . GLN A 1 413 ? 7.651 -27.594 15.724 1.00 82.25 413 GLN A N 1
ATOM 3173 C CA . GLN A 1 413 ? 7.700 -29.025 15.975 1.00 82.25 413 GLN A CA 1
ATOM 3174 C C . GLN A 1 413 ? 8.650 -29.695 14.968 1.00 82.25 413 GLN A C 1
ATOM 3176 O O . GLN A 1 413 ? 8.384 -29.646 13.762 1.00 82.25 413 GLN A O 1
ATOM 3181 N N . PRO A 1 414 ? 9.746 -30.328 15.419 1.00 80.94 414 PRO A N 1
ATOM 3182 C CA . PRO A 1 414 ? 10.673 -31.023 14.532 1.00 80.94 414 PRO A CA 1
ATOM 3183 C C . PRO A 1 414 ? 10.042 -32.289 13.943 1.00 80.94 414 PRO A C 1
ATOM 3185 O O . PRO A 1 414 ? 9.308 -33.010 14.621 1.00 80.94 414 PRO A O 1
ATOM 3188 N N . ALA A 1 415 ? 10.369 -32.596 12.689 1.00 83.19 415 ALA A N 1
ATOM 3189 C CA . ALA A 1 415 ? 10.037 -33.887 12.098 1.00 83.19 415 ALA A CA 1
ATOM 3190 C C . ALA A 1 415 ? 10.861 -35.031 12.729 1.00 83.19 415 ALA A C 1
ATOM 3192 O O . ALA A 1 415 ? 11.919 -34.810 13.327 1.00 83.19 415 ALA A O 1
ATOM 3193 N N . ASN A 1 416 ? 10.398 -36.275 12.576 1.00 77.50 416 ASN A N 1
ATOM 3194 C CA . ASN A 1 416 ? 11.027 -37.452 13.192 1.00 77.50 416 ASN A CA 1
ATOM 3195 C C . ASN A 1 416 ? 12.499 -37.624 12.786 1.00 77.50 416 ASN A C 1
ATOM 3197 O O . ASN A 1 416 ? 13.316 -38.051 13.598 1.00 77.50 416 ASN A O 1
ATOM 3201 N N . GLU A 1 417 ? 12.848 -37.269 11.549 1.00 80.44 417 GLU A N 1
ATOM 3202 C CA . GLU A 1 417 ? 14.223 -37.278 11.049 1.00 80.44 417 GLU A CA 1
ATOM 3203 C C . GLU A 1 417 ? 15.159 -36.344 11.834 1.00 80.44 417 GLU A C 1
ATOM 3205 O O . GLU A 1 417 ? 16.322 -36.685 12.050 1.00 80.44 417 GLU A O 1
ATOM 3210 N N . VAL A 1 418 ? 14.651 -35.205 12.311 1.00 81.56 418 VAL A N 1
ATOM 3211 C CA . VAL A 1 418 ? 15.414 -34.246 13.120 1.00 81.56 418 VAL A CA 1
ATOM 3212 C C . VAL A 1 418 ? 15.620 -34.806 14.527 1.00 81.56 418 VAL A C 1
ATOM 3214 O O . VAL A 1 418 ? 16.739 -34.805 15.034 1.00 81.56 418 VAL A O 1
ATOM 3217 N N . LEU A 1 419 ? 14.566 -35.362 15.135 1.00 74.38 419 LEU A N 1
ATOM 3218 C CA . LEU A 1 419 ? 14.648 -35.994 16.459 1.00 74.38 419 LEU A CA 1
ATOM 3219 C C . LEU A 1 419 ? 15.631 -37.171 16.471 1.00 74.38 419 LEU A C 1
ATOM 3221 O O . LEU A 1 419 ? 16.477 -37.256 17.362 1.00 74.38 419 LEU A O 1
ATOM 3225 N N . ALA A 1 420 ? 15.577 -38.028 15.447 1.00 75.19 420 ALA A N 1
ATOM 3226 C CA . ALA A 1 420 ? 16.492 -39.154 15.294 1.00 75.19 420 ALA A CA 1
ATOM 3227 C C . ALA A 1 420 ? 17.957 -38.701 15.164 1.00 75.19 420 ALA A C 1
ATOM 3229 O O . ALA A 1 420 ? 18.847 -39.327 15.739 1.00 75.19 420 ALA A O 1
ATOM 3230 N N . ALA A 1 421 ? 18.216 -37.600 14.449 1.00 76.12 421 ALA A N 1
ATOM 3231 C CA . ALA A 1 421 ? 19.559 -37.042 14.296 1.00 76.12 421 ALA A CA 1
ATOM 3232 C C . ALA A 1 421 ? 20.129 -36.455 15.601 1.00 76.12 421 ALA A C 1
ATOM 3234 O O . ALA A 1 421 ? 21.349 -36.420 15.769 1.00 76.12 421 ALA A O 1
ATOM 3235 N N . LEU A 1 422 ? 19.263 -36.014 16.517 1.00 71.00 422 LEU A N 1
ATOM 3236 C CA . LEU A 1 422 ? 19.634 -35.422 17.806 1.00 71.00 422 LEU A CA 1
ATOM 3237 C C . LEU A 1 422 ? 19.654 -36.436 18.962 1.00 71.00 422 LEU A C 1
ATOM 3239 O O . LEU A 1 422 ? 19.942 -36.064 20.096 1.00 71.00 422 LEU A O 1
ATOM 3243 N N . GLY A 1 423 ? 19.364 -37.714 18.693 1.00 64.38 423 GLY A N 1
ATOM 3244 C CA . GLY A 1 423 ? 19.290 -38.753 19.725 1.00 64.38 423 GLY A CA 1
ATOM 3245 C C . GLY A 1 423 ? 18.042 -38.666 20.612 1.00 64.38 423 GLY A C 1
ATOM 3246 O O . GLY A 1 423 ? 17.979 -39.345 21.635 1.00 64.38 423 GLY A O 1
ATOM 3247 N N . GLY A 1 424 ? 17.048 -37.858 20.225 1.00 59.09 424 GLY A N 1
ATOM 3248 C CA . GLY A 1 424 ? 15.746 -37.805 20.882 1.00 59.09 424 GLY A CA 1
ATOM 3249 C C . GLY A 1 424 ? 14.945 -39.074 20.598 1.00 59.09 424 GLY A C 1
ATOM 3250 O O . GLY A 1 424 ? 14.980 -39.618 19.492 1.00 59.09 424 GLY A O 1
ATOM 3251 N N . THR A 1 425 ? 14.204 -39.555 21.595 1.00 53.69 425 THR A N 1
ATOM 3252 C CA . THR A 1 425 ? 13.273 -40.676 21.407 1.00 53.69 425 THR A CA 1
ATOM 3253 C C . THR A 1 425 ? 11.867 -40.088 21.343 1.00 53.69 425 THR A C 1
ATOM 3255 O O . THR A 1 425 ? 11.497 -39.391 22.286 1.00 53.69 425 THR A O 1
ATOM 3258 N N . PRO A 1 426 ? 11.069 -40.317 20.283 1.00 49.00 426 PRO A N 1
ATOM 3259 C CA . PRO A 1 426 ? 9.704 -39.809 20.235 1.00 49.00 426 PRO A CA 1
ATOM 3260 C C . PRO A 1 426 ? 8.909 -40.392 21.405 1.00 49.00 426 PRO A C 1
ATOM 3262 O O . PRO A 1 426 ? 8.625 -41.592 21.428 1.00 49.00 426 PRO A O 1
ATOM 3265 N N . VAL A 1 427 ? 8.559 -39.567 22.388 1.00 41.56 427 VAL A N 1
ATOM 3266 C CA . VAL A 1 427 ? 7.647 -39.987 23.448 1.00 41.56 427 VAL A CA 1
ATOM 3267 C C . VAL A 1 427 ? 6.244 -39.711 22.928 1.00 41.56 427 VAL A C 1
ATOM 3269 O O . VAL A 1 427 ? 5.877 -38.564 22.687 1.00 41.56 427 VAL A O 1
ATOM 3272 N N . GLN A 1 428 ? 5.433 -40.755 22.736 1.00 39.41 428 GLN A N 1
ATOM 3273 C CA . GLN A 1 428 ? 3.985 -40.574 22.610 1.00 39.41 428 GLN A CA 1
ATOM 3274 C C . GLN A 1 428 ? 3.454 -40.108 23.972 1.00 39.41 428 GLN A C 1
ATOM 3276 O O . GLN A 1 428 ? 2.968 -40.909 24.768 1.00 39.41 428 GLN A O 1
ATOM 3281 N N . SER A 1 429 ? 3.600 -38.819 24.284 1.00 32.28 429 SER A N 1
ATOM 3282 C CA . SER A 1 429 ? 3.005 -38.248 25.482 1.00 32.28 429 SER A CA 1
ATOM 3283 C C . SER A 1 429 ? 1.514 -38.022 25.220 1.00 32.28 429 SER A C 1
ATOM 3285 O O . SER A 1 429 ? 1.088 -37.252 24.365 1.00 32.28 429 SER A O 1
ATOM 3287 N N . THR A 1 430 ? 0.678 -38.737 25.969 1.00 29.94 430 THR A N 1
ATOM 3288 C CA . THR A 1 430 ? -0.771 -38.501 26.042 1.00 29.94 430 THR A CA 1
ATOM 3289 C C . THR A 1 430 ? -1.130 -37.357 26.998 1.00 29.94 430 THR A C 1
ATOM 3291 O O . THR A 1 430 ? -2.298 -37.203 27.349 1.00 29.94 430 THR A O 1
ATOM 3294 N N . GLN A 1 431 ? -0.162 -36.546 27.439 1.00 30.45 431 GLN A N 1
ATOM 3295 C CA . GLN A 1 431 ? -0.407 -35.362 28.263 1.00 30.45 431 GLN A CA 1
ATOM 3296 C C . GLN A 1 431 ? 0.591 -34.236 27.966 1.00 30.45 431 GLN A C 1
ATOM 3298 O O . GLN A 1 431 ? 1.797 -34.436 28.068 1.00 30.45 431 GLN A O 1
ATOM 3303 N N . GLY A 1 432 ? 0.043 -33.048 27.683 1.00 32.34 432 GLY A N 1
ATOM 3304 C CA . GLY A 1 432 ? 0.749 -31.764 27.645 1.00 32.34 432 GLY A CA 1
ATOM 3305 C C . GLY A 1 432 ? 0.707 -31.090 26.273 1.00 32.34 432 GLY A C 1
ATOM 3306 O O . GLY A 1 432 ? 1.471 -31.463 25.400 1.00 32.34 432 GLY A O 1
ATOM 3307 N N . VAL A 1 433 ? -0.143 -30.061 26.136 1.00 29.34 433 VAL A N 1
ATOM 3308 C CA . VAL A 1 433 ? -0.489 -29.278 24.924 1.00 29.34 433 VAL A CA 1
ATOM 3309 C C . VAL A 1 433 ? -1.514 -29.971 24.014 1.00 29.34 433 VAL A C 1
ATOM 3311 O O . VAL A 1 433 ? -1.276 -31.044 23.466 1.00 29.34 433 VAL A O 1
ATOM 3314 N N . ASP A 1 434 ? -2.709 -29.375 23.879 1.00 30.27 434 ASP A N 1
ATOM 3315 C CA . ASP A 1 434 ? -3.717 -29.904 22.959 1.00 30.27 434 ASP A CA 1
ATOM 3316 C C . ASP A 1 434 ? -3.206 -29.832 21.510 1.00 30.27 434 ASP A C 1
ATOM 3318 O O . ASP A 1 434 ? -2.483 -28.918 21.114 1.00 30.27 434 ASP A O 1
ATOM 3322 N N . THR A 1 435 ? -3.540 -30.848 20.719 1.00 26.83 435 THR A N 1
ATOM 3323 C CA . THR A 1 435 ? -2.977 -31.132 19.388 1.00 26.83 435 THR A CA 1
ATOM 3324 C C . THR A 1 435 ? -3.352 -30.111 18.304 1.00 26.83 435 THR A C 1
ATOM 3326 O O . THR A 1 435 ? -3.308 -30.422 17.116 1.00 26.83 435 THR A O 1
ATOM 3329 N N . ARG A 1 436 ? -3.746 -28.887 18.677 1.00 32.66 436 ARG A N 1
ATOM 3330 C CA . ARG A 1 436 ? -4.152 -27.833 17.741 1.00 32.66 436 ARG A CA 1
ATOM 3331 C C . ARG A 1 436 ? -3.327 -26.555 17.810 1.00 32.66 436 ARG A C 1
ATOM 3333 O O . ARG A 1 436 ? -3.640 -25.654 17.031 1.00 32.66 436 ARG A O 1
ATOM 3340 N N . GLY A 1 437 ? -2.326 -26.426 18.687 1.00 31.34 437 GLY A N 1
ATOM 3341 C CA . GLY A 1 437 ? -1.469 -25.226 18.734 1.00 31.34 437 GLY A CA 1
ATOM 3342 C C . GLY A 1 437 ? -2.272 -23.915 18.752 1.00 31.34 437 GLY A C 1
ATOM 3343 O O . GLY A 1 437 ? -1.932 -22.960 18.061 1.00 31.34 437 GLY A O 1
ATOM 3344 N N . ALA A 1 438 ? -3.429 -23.905 19.419 1.00 27.64 438 ALA A N 1
ATOM 3345 C CA . ALA A 1 438 ? -4.330 -22.762 19.453 1.00 27.64 438 ALA A CA 1
ATOM 3346 C C . ALA A 1 438 ? -4.158 -22.007 20.774 1.00 27.64 438 ALA A C 1
ATOM 3348 O O . ALA A 1 438 ? -4.298 -22.591 21.848 1.00 27.64 438 ALA A O 1
ATOM 3349 N N . LEU A 1 439 ? -3.929 -20.694 20.690 1.00 31.58 439 LEU A N 1
ATOM 3350 C CA . LEU A 1 439 ? -4.220 -19.776 21.789 1.00 31.58 439 LEU A CA 1
ATOM 3351 C C . LEU A 1 439 ? -5.704 -19.929 22.157 1.00 31.58 439 LEU A C 1
ATOM 3353 O O . LEU A 1 439 ? -6.587 -19.621 21.355 1.00 31.58 439 LEU A O 1
ATOM 3357 N N . ARG A 1 440 ? -6.001 -20.412 23.368 1.00 28.44 440 ARG A N 1
ATOM 3358 C CA . ARG A 1 440 ? -7.351 -20.313 23.933 1.00 28.44 440 ARG A CA 1
ATOM 3359 C C . ARG A 1 440 ? -7.533 -18.910 24.498 1.00 28.44 440 ARG A C 1
ATOM 3361 O O . ARG A 1 440 ? -7.303 -18.693 25.683 1.00 28.44 440 ARG A O 1
ATOM 3368 N N . VAL A 1 441 ? -7.991 -17.974 23.673 1.00 30.52 441 VAL A N 1
ATOM 3369 C CA . VAL A 1 441 ? -8.715 -16.811 24.201 1.00 30.52 441 VAL A CA 1
ATOM 3370 C C . VAL A 1 441 ? -10.100 -17.328 24.618 1.00 30.52 441 VAL A C 1
ATOM 3372 O O . VAL A 1 441 ? -10.796 -17.907 23.779 1.00 30.52 441 VAL A O 1
ATOM 3375 N N . PRO A 1 442 ? -10.514 -17.235 25.895 1.00 23.84 442 PRO A N 1
ATOM 3376 C CA . PRO A 1 442 ? -11.806 -17.757 26.323 1.00 23.84 442 PRO A CA 1
ATOM 3377 C C . PRO A 1 442 ? -12.936 -17.021 25.589 1.00 23.84 442 PRO A C 1
ATOM 3379 O O . PRO A 1 442 ? -13.207 -15.847 25.823 1.00 23.84 442 PRO A O 1
ATOM 3382 N N . LEU A 1 443 ? -13.619 -17.740 24.697 1.00 26.94 443 LEU A N 1
ATOM 3383 C CA . LEU A 1 443 ? -14.740 -17.245 23.891 1.00 26.94 443 LEU A CA 1
ATOM 3384 C C . LEU A 1 443 ? -16.060 -17.103 24.669 1.00 26.94 443 LEU A C 1
ATOM 3386 O O . LEU A 1 443 ? -17.091 -16.853 24.063 1.00 26.94 443 LEU A O 1
ATOM 3390 N N . ASN A 1 444 ? -16.062 -17.221 26.000 1.00 30.70 444 ASN A N 1
ATOM 3391 C CA . ASN A 1 444 ? -17.276 -17.067 26.801 1.00 30.70 444 ASN A CA 1
ATOM 3392 C C . ASN A 1 444 ? -16.991 -16.353 28.124 1.00 30.70 444 ASN A C 1
ATOM 3394 O O . ASN A 1 444 ? -16.496 -16.971 29.062 1.00 30.70 444 ASN A O 1
ATOM 3398 N N . ALA A 1 445 ? -17.372 -15.077 28.216 1.00 27.19 445 ALA A N 1
ATOM 3399 C CA . ALA A 1 445 ? -17.622 -14.405 29.493 1.00 27.19 445 ALA A CA 1
ATOM 3400 C C . ALA A 1 445 ? -18.553 -13.191 29.324 1.00 27.19 445 ALA A C 1
ATOM 3402 O O . ALA A 1 445 ? -18.230 -12.068 29.698 1.00 27.19 445 ALA A O 1
ATOM 3403 N N . GLY A 1 446 ? -19.755 -13.414 28.795 1.00 26.30 446 GLY A N 1
ATOM 3404 C CA . GLY A 1 446 ? -20.874 -12.504 29.026 1.00 26.30 446 GLY A CA 1
ATOM 3405 C C . GLY A 1 446 ? -21.553 -12.810 30.364 1.00 26.30 446 GLY A C 1
ATOM 3406 O O . GLY A 1 446 ? -22.581 -13.479 30.350 1.00 26.30 446 GLY A O 1
ATOM 3407 N N . ARG A 1 447 ? -20.982 -12.362 31.500 1.00 27.50 447 ARG A N 1
ATOM 3408 C CA . ARG A 1 447 ? -21.696 -11.968 32.748 1.00 27.50 447 ARG A CA 1
ATOM 3409 C C . ARG A 1 447 ? -20.745 -11.640 33.920 1.00 27.50 447 ARG A C 1
ATOM 3411 O O . ARG A 1 447 ? -20.217 -12.522 34.579 1.00 27.50 447 ARG A O 1
ATOM 3418 N N . SER A 1 448 ? -20.600 -10.340 34.169 1.00 25.64 448 SER A N 1
ATOM 3419 C CA . SER A 1 448 ? -20.607 -9.608 35.451 1.00 25.64 448 SER A CA 1
ATOM 3420 C C . SER A 1 448 ? -20.269 -10.317 36.794 1.00 25.64 448 SER A C 1
ATOM 3422 O O . SER A 1 448 ? -21.113 -11.019 37.341 1.00 25.64 448 SER A O 1
ATOM 3424 N N . VAL A 1 449 ? -19.139 -9.883 37.389 1.00 24.31 449 VAL A N 1
ATOM 3425 C CA . VAL A 1 449 ? -18.982 -9.276 38.747 1.00 24.31 449 VAL A CA 1
ATOM 3426 C C . VAL A 1 449 ? -18.828 -10.170 40.011 1.00 24.31 449 VAL A C 1
ATOM 3428 O O . VAL A 1 449 ? -19.751 -10.855 40.429 1.00 24.31 449 VAL A O 1
ATOM 3431 N N . LEU A 1 450 ? -17.669 -9.953 40.673 1.00 24.61 450 LEU A N 1
ATOM 3432 C CA . LEU A 1 450 ? -17.275 -10.086 42.102 1.00 24.61 450 LEU A CA 1
ATOM 3433 C C . LEU A 1 450 ? -17.152 -11.479 42.755 1.00 24.61 450 LEU A C 1
ATOM 3435 O O . LEU A 1 450 ? -18.149 -12.115 43.066 1.00 24.61 450 LEU A O 1
ATOM 3439 N N . ALA A 1 451 ? -15.926 -11.864 43.141 1.00 23.00 451 ALA A N 1
ATOM 3440 C CA . ALA A 1 451 ? -15.413 -11.741 44.522 1.00 23.00 451 ALA A CA 1
ATOM 3441 C C . ALA A 1 451 ? -14.081 -12.504 44.701 1.00 23.00 451 ALA A C 1
ATOM 3443 O O . ALA A 1 451 ? -13.917 -13.630 44.239 1.00 23.00 451 ALA A O 1
ATOM 3444 N N . TYR A 1 452 ? -13.142 -11.864 45.396 1.00 21.78 452 TYR A N 1
ATOM 3445 C CA . TYR A 1 452 ? -11.943 -12.457 45.990 1.00 21.78 452 TYR A CA 1
ATOM 3446 C C . TYR A 1 452 ? -12.349 -13.314 47.205 1.00 21.78 452 TYR A C 1
ATOM 3448 O O . TYR A 1 452 ? -13.067 -12.801 48.059 1.00 21.78 452 TYR A O 1
ATOM 3456 N N . ASP A 1 453 ? -11.927 -14.580 47.281 1.00 25.19 453 ASP A N 1
ATOM 3457 C CA . ASP A 1 453 ? -11.131 -15.130 48.398 1.00 25.19 453 ASP A CA 1
ATOM 3458 C C . ASP A 1 453 ? -10.883 -16.641 48.253 1.00 25.19 453 ASP A C 1
ATOM 3460 O O . ASP A 1 453 ? -11.646 -17.380 47.634 1.00 25.19 453 ASP A O 1
ATOM 3464 N N . GLY A 1 454 ? -9.723 -17.066 48.753 1.00 23.50 454 GLY A N 1
ATOM 3465 C CA . GLY A 1 454 ? -9.070 -18.316 48.393 1.00 23.50 454 GLY A CA 1
ATOM 3466 C C . GLY A 1 454 ? -9.412 -19.578 49.193 1.00 23.50 454 GLY A C 1
ATOM 3467 O O . GLY A 1 454 ? -10.062 -19.570 50.230 1.00 23.50 454 GLY A O 1
ATOM 3468 N N . ALA A 1 455 ? -8.777 -20.638 48.686 1.00 24.78 455 ALA A N 1
ATOM 3469 C CA . ALA A 1 455 ? -8.274 -21.844 49.345 1.00 24.78 455 ALA A CA 1
ATOM 3470 C C . ALA A 1 455 ? -9.213 -23.024 49.695 1.00 24.78 455 ALA A C 1
ATOM 3472 O O . ALA A 1 455 ? -10.177 -22.923 50.446 1.00 24.78 455 ALA A O 1
ATOM 3473 N N . SER A 1 456 ? -8.695 -24.203 49.302 1.00 26.31 456 SER A N 1
ATOM 3474 C CA . SER A 1 456 ? -8.902 -25.580 49.812 1.00 26.31 456 SER A CA 1
ATOM 3475 C C . SER A 1 456 ? -10.148 -26.365 49.361 1.00 26.31 456 SER A C 1
ATOM 3477 O O . SER A 1 456 ? -11.262 -26.095 49.788 1.00 26.31 456 SER A O 1
ATOM 3479 N N . GLY A 1 457 ? -9.934 -27.411 48.541 1.00 22.59 457 GLY A N 1
ATOM 3480 C CA . GLY A 1 457 ? -10.921 -28.474 48.250 1.00 22.59 457 GLY A CA 1
ATOM 3481 C C . GLY A 1 457 ? -10.949 -29.571 49.331 1.00 22.59 457 GLY A C 1
ATOM 3482 O O . GLY A 1 457 ? -10.524 -29.302 50.451 1.00 22.59 457 GLY A O 1
ATOM 3483 N N . PRO A 1 458 ? -11.294 -30.841 49.019 1.00 34.09 458 PRO A N 1
ATOM 3484 C CA . PRO A 1 458 ? -12.155 -31.372 47.954 1.00 34.09 458 PRO A CA 1
ATOM 3485 C C . PRO A 1 458 ? -13.324 -32.224 48.522 1.00 34.09 458 PRO A C 1
ATOM 3487 O O . PRO A 1 458 ? -13.247 -32.726 49.640 1.00 34.09 458 PRO A O 1
ATOM 3490 N N . GLY A 1 459 ? -14.368 -32.503 47.729 1.00 22.86 459 GLY A N 1
ATOM 3491 C CA . GLY A 1 459 ? -15.252 -33.640 48.026 1.00 22.86 459 GLY A CA 1
ATOM 3492 C C . GLY A 1 459 ? -16.687 -33.573 47.501 1.00 22.86 459 GLY A C 1
ATOM 3493 O O . GLY A 1 459 ? -17.441 -32.667 47.830 1.00 22.86 459 GLY A O 1
ATOM 3494 N N . SER A 1 460 ? -17.067 -34.649 46.803 1.00 25.42 460 SER A N 1
ATOM 3495 C CA . SER A 1 460 ? -18.426 -35.202 46.631 1.00 25.42 460 SER A CA 1
ATOM 3496 C C . SER A 1 460 ? -19.483 -34.450 45.795 1.00 25.42 460 SER A C 1
ATOM 3498 O O . SER A 1 460 ? -20.093 -33.477 46.216 1.00 25.42 460 SER A O 1
ATOM 3500 N N . ARG A 1 461 ? -19.800 -35.066 44.642 1.00 22.66 461 ARG A N 1
ATOM 3501 C CA . ARG A 1 461 ? -21.151 -35.189 44.038 1.00 22.66 461 ARG A CA 1
ATOM 3502 C C . ARG A 1 461 ? -22.157 -35.715 45.090 1.00 22.66 461 ARG A C 1
ATOM 3504 O O . ARG A 1 461 ? -21.709 -36.499 45.930 1.00 22.66 461 ARG A O 1
ATOM 3511 N N . PRO A 1 462 ? -23.475 -35.401 45.027 1.00 33.06 462 PRO A N 1
ATOM 3512 C CA . PRO A 1 462 ? -24.354 -36.001 44.004 1.00 33.06 462 PRO A CA 1
ATOM 3513 C C . PRO A 1 462 ? -25.599 -35.183 43.547 1.00 33.06 462 PRO A C 1
ATOM 3515 O O . PRO A 1 462 ? -25.937 -34.139 44.082 1.00 33.06 462 PRO A O 1
ATOM 3518 N N . GLU A 1 463 ? -26.207 -35.729 42.488 1.00 24.12 463 GLU A N 1
ATOM 3519 C CA . GLU A 1 463 ? -27.594 -35.755 41.965 1.00 24.12 463 GLU A CA 1
ATOM 3520 C C . GLU A 1 463 ? -28.776 -34.905 42.504 1.00 24.12 463 GLU A C 1
ATOM 3522 O O . GLU A 1 463 ? -29.001 -34.749 43.700 1.00 24.12 463 GLU A O 1
ATOM 3527 N N . SER A 1 464 ? -29.681 -34.641 41.538 1.00 24.31 464 SER A N 1
ATOM 3528 C CA . SER A 1 464 ? -31.117 -34.293 41.641 1.00 24.31 464 SER A CA 1
ATOM 3529 C C . SER A 1 464 ? -31.425 -32.857 42.100 1.00 24.31 464 SER A C 1
ATOM 3531 O O . SER A 1 464 ? -30.643 -32.262 42.820 1.00 24.31 464 SER A O 1
ATOM 3533 N N . SER A 1 465 ? -32.526 -32.204 41.736 1.00 25.59 465 SER A N 1
ATOM 3534 C CA . SER A 1 465 ? -33.745 -32.593 41.021 1.00 25.59 465 SER A CA 1
ATOM 3535 C C . SER A 1 465 ? -34.446 -31.327 40.491 1.00 25.59 465 SER A C 1
ATOM 3537 O O . SER A 1 465 ? -34.080 -30.203 40.825 1.00 25.59 465 SER A O 1
ATOM 3539 N N . ALA A 1 466 ? -35.425 -31.553 39.617 1.00 26.56 466 ALA A N 1
ATOM 3540 C CA . ALA A 1 466 ? -36.459 -30.615 39.190 1.00 26.56 466 ALA A CA 1
ATOM 3541 C C . ALA A 1 466 ? -37.091 -29.828 40.353 1.00 26.56 466 ALA A C 1
ATOM 3543 O O . ALA A 1 466 ? -37.341 -30.415 41.396 1.00 26.56 466 ALA A O 1
ATOM 3544 N N . ASP A 1 467 ? -37.401 -28.546 40.126 1.00 26.94 467 ASP A N 1
ATOM 3545 C CA . ASP A 1 467 ? -38.726 -27.990 40.433 1.00 26.94 467 ASP A CA 1
ATOM 3546 C C . ASP A 1 467 ? -38.964 -26.650 39.708 1.00 26.94 467 ASP A C 1
ATOM 3548 O O . ASP A 1 467 ? -38.240 -25.664 39.862 1.00 26.94 467 ASP A O 1
ATOM 3552 N N . GLU A 1 468 ? -40.010 -26.650 38.879 1.00 27.33 468 GLU A N 1
ATOM 3553 C CA . GLU A 1 468 ? -40.754 -25.464 38.463 1.00 27.33 468 GLU A CA 1
ATOM 3554 C C . GLU A 1 468 ? -41.470 -24.857 39.678 1.00 27.33 468 GLU A C 1
ATOM 3556 O O . GLU A 1 468 ? -41.938 -25.600 40.528 1.00 27.33 468 GLU A O 1
ATOM 3561 N N . VAL A 1 469 ? -41.640 -23.529 39.713 1.00 27.73 469 VAL A N 1
ATOM 3562 C CA . VAL A 1 469 ? -42.906 -22.817 40.007 1.00 27.73 469 VAL A CA 1
ATOM 3563 C C . VAL A 1 469 ? -42.636 -21.305 39.980 1.00 27.73 469 VAL A C 1
ATOM 3565 O O . VAL A 1 469 ? -41.688 -20.818 40.588 1.00 27.73 469 VAL A O 1
ATOM 3568 N N . GLY A 1 470 ? -43.547 -20.545 39.358 1.00 27.36 470 GLY A N 1
ATOM 3569 C CA . GLY A 1 470 ? -43.917 -19.233 39.907 1.00 27.36 470 GLY A CA 1
ATOM 3570 C C . GLY A 1 470 ? -43.792 -18.021 38.992 1.00 27.36 470 GLY A C 1
ATOM 3571 O O . GLY A 1 470 ? -42.935 -17.167 39.180 1.00 27.36 470 GLY A O 1
ATOM 3572 N N . SER A 1 471 ? -44.732 -17.894 38.057 1.00 26.23 471 SER A N 1
ATOM 3573 C CA . SER A 1 471 ? -45.073 -16.654 37.351 1.00 26.23 471 SER A CA 1
ATOM 3574 C C . SER A 1 471 ? -45.343 -15.478 38.309 1.00 26.23 471 SER A C 1
ATOM 3576 O O . SER A 1 471 ? -46.218 -15.576 39.166 1.00 26.23 471 SER A O 1
ATOM 3578 N N . SER A 1 472 ? -44.749 -14.313 38.034 1.00 27.36 472 SER A N 1
ATOM 3579 C CA . SER A 1 472 ? -45.374 -13.018 38.331 1.00 27.36 472 SER A CA 1
ATOM 3580 C C . SER A 1 472 ? -45.111 -12.034 37.191 1.00 27.36 472 SER A C 1
ATOM 3582 O O . SER A 1 472 ? -43.980 -11.633 36.926 1.00 27.36 472 SER A O 1
ATOM 3584 N N . ARG A 1 473 ? -46.190 -11.691 36.479 1.00 29.05 473 ARG A N 1
ATOM 3585 C CA . ARG A 1 473 ? -46.251 -10.611 35.494 1.00 29.05 473 ARG A CA 1
ATOM 3586 C C . ARG A 1 473 ? -46.397 -9.286 36.235 1.00 29.05 473 ARG A C 1
ATOM 3588 O O . ARG A 1 473 ? -47.415 -9.066 36.884 1.00 29.05 473 ARG A O 1
ATOM 3595 N N . THR A 1 474 ? -45.469 -8.366 36.015 1.00 29.75 474 THR A N 1
ATOM 3596 C CA . THR A 1 474 ? -45.700 -6.931 36.204 1.00 29.75 474 THR A CA 1
ATOM 3597 C C . THR A 1 474 ? -45.598 -6.232 34.856 1.00 29.75 474 THR A C 1
ATOM 3599 O O . THR A 1 474 ? -44.560 -6.184 34.200 1.00 29.75 474 THR A O 1
ATOM 3602 N N . THR A 1 475 ? -46.745 -5.724 34.423 1.00 32.31 475 THR A N 1
ATOM 3603 C CA . THR A 1 475 ? -46.947 -4.845 33.277 1.00 32.31 475 THR A CA 1
ATOM 3604 C C . THR A 1 475 ? -46.259 -3.503 33.516 1.00 32.31 475 THR A C 1
ATOM 3606 O O . THR A 1 475 ? -46.775 -2.662 34.247 1.00 32.31 475 THR A O 1
ATOM 3609 N N . GLY A 1 476 ? -45.110 -3.295 32.878 1.00 29.19 476 GLY A N 1
ATOM 3610 C CA . GLY A 1 476 ? -44.521 -1.979 32.650 1.00 29.19 476 GLY A CA 1
ATOM 3611 C C . GLY A 1 476 ? -44.556 -1.688 31.156 1.00 29.19 476 GLY A C 1
ATOM 3612 O O . GLY A 1 476 ? -43.927 -2.402 30.376 1.00 29.19 476 GLY A O 1
ATOM 3613 N N . ALA A 1 477 ? -45.324 -0.678 30.750 1.00 37.72 477 ALA A N 1
ATOM 3614 C CA . ALA A 1 477 ? -45.379 -0.195 29.378 1.00 37.72 477 ALA A CA 1
ATOM 3615 C C . ALA A 1 477 ? -43.981 0.273 28.944 1.00 37.72 477 ALA A C 1
ATOM 3617 O O . ALA A 1 477 ? -43.538 1.371 29.272 1.00 37.72 477 ALA A O 1
ATOM 3618 N N . ARG A 1 478 ? -43.263 -0.595 28.228 1.00 33.06 478 ARG A N 1
ATOM 3619 C CA . ARG A 1 478 ? -41.994 -0.264 27.587 1.00 33.06 478 ARG A CA 1
ATOM 3620 C C . ARG A 1 478 ? -42.343 0.526 26.333 1.00 33.06 478 ARG A C 1
ATOM 3622 O O . ARG A 1 478 ? -42.940 -0.026 25.410 1.00 33.06 478 ARG A O 1
ATOM 3629 N N . ALA A 1 479 ? -42.009 1.815 26.326 1.00 35.09 479 ALA A N 1
ATOM 3630 C CA . ALA A 1 479 ? -41.984 2.606 25.107 1.00 35.09 479 ALA A CA 1
ATOM 3631 C C . ALA A 1 479 ? -41.262 1.787 24.029 1.00 35.09 479 ALA A C 1
ATOM 3633 O O . ALA A 1 479 ? -40.157 1.286 24.260 1.00 35.09 479 ALA A O 1
ATOM 3634 N N . ALA A 1 480 ? -41.934 1.569 22.900 1.00 31.34 480 ALA A N 1
ATOM 3635 C CA . ALA A 1 480 ? -41.373 0.838 21.782 1.00 31.34 480 ALA A CA 1
ATOM 3636 C C . ALA A 1 480 ? -40.151 1.612 21.282 1.00 31.34 480 ALA A C 1
ATOM 3638 O O . ALA A 1 480 ? -40.278 2.599 20.561 1.00 31.34 480 ALA A O 1
ATOM 3639 N N . VAL A 1 481 ? -38.962 1.170 21.691 1.00 34.75 481 VAL A N 1
ATOM 3640 C CA . VAL A 1 481 ? -37.718 1.515 21.011 1.00 34.75 481 VAL A CA 1
ATOM 3641 C C . VAL A 1 481 ? -37.939 1.092 19.562 1.00 34.75 481 VAL A C 1
ATOM 3643 O O . VAL A 1 481 ? -38.092 -0.104 19.293 1.00 34.75 481 VAL A O 1
ATOM 3646 N N . LYS A 1 482 ? -38.058 2.062 18.646 1.00 37.19 482 LYS A N 1
ATOM 3647 C CA . LYS A 1 482 ? -38.054 1.794 17.205 1.00 37.19 482 LYS A CA 1
ATOM 3648 C C . LYS A 1 482 ? -36.771 1.015 16.932 1.00 37.19 482 LYS A C 1
ATOM 3650 O O . LYS A 1 482 ? -35.688 1.585 16.987 1.00 37.19 482 LYS A O 1
ATOM 3655 N N . ARG A 1 483 ? -36.888 -0.299 16.725 1.00 35.06 483 ARG A N 1
ATOM 3656 C CA . ARG A 1 483 ? -35.768 -1.125 16.273 1.00 35.06 483 ARG A CA 1
ATOM 3657 C C . ARG A 1 483 ? -35.275 -0.507 14.969 1.00 35.06 483 ARG A C 1
ATOM 3659 O O . ARG A 1 483 ? -36.096 -0.287 14.077 1.00 35.06 483 ARG A O 1
ATOM 3666 N N . SER A 1 484 ? -33.982 -0.203 14.888 1.00 42.06 484 SER A N 1
ATOM 3667 C CA . SER A 1 484 ? -33.369 0.242 13.640 1.00 42.06 484 SER A CA 1
ATOM 3668 C C . SER A 1 484 ? -33.711 -0.769 12.539 1.00 42.06 484 SER A C 1
ATOM 3670 O O . SER A 1 484 ? -33.687 -1.977 12.808 1.00 42.06 484 SER A O 1
ATOM 3672 N N . PRO A 1 485 ? -34.114 -0.312 11.344 1.00 54.53 485 PRO A N 1
ATOM 3673 C CA . PRO A 1 485 ? -34.469 -1.208 10.254 1.00 54.53 485 PRO A CA 1
ATOM 3674 C C . PRO A 1 485 ? -33.297 -2.151 9.952 1.00 54.53 485 PRO A C 1
ATOM 3676 O O . PRO A 1 485 ? -32.155 -1.725 9.800 1.00 54.53 485 PRO A O 1
ATOM 3679 N N . VAL A 1 486 ? -33.578 -3.454 9.919 1.00 58.38 486 VAL A N 1
ATOM 3680 C CA . VAL A 1 486 ? -32.596 -4.467 9.523 1.00 58.38 486 VAL A CA 1
ATOM 3681 C C . VAL A 1 486 ? -32.520 -4.445 8.002 1.00 58.38 486 VAL A C 1
ATOM 3683 O O . VAL A 1 486 ? -33.482 -4.816 7.332 1.00 58.38 486 VAL A O 1
ATOM 3686 N N . HIS A 1 487 ? -31.387 -4.008 7.462 1.00 68.25 487 HIS A N 1
ATOM 3687 C CA . HIS A 1 487 ? -31.121 -4.026 6.027 1.00 68.25 487 HIS A CA 1
ATOM 3688 C C . HIS A 1 487 ? -30.374 -5.314 5.673 1.00 68.25 487 HIS A C 1
ATOM 3690 O O . HIS A 1 487 ? -29.296 -5.575 6.204 1.00 68.25 487 HIS A O 1
ATOM 3696 N N . ARG A 1 488 ? -30.952 -6.143 4.797 1.00 76.69 488 ARG A N 1
ATOM 3697 C CA . ARG A 1 488 ? -30.255 -7.294 4.211 1.00 76.69 488 ARG A CA 1
ATOM 3698 C C . ARG A 1 488 ? -29.534 -6.837 2.946 1.00 76.69 488 ARG A C 1
ATOM 3700 O O . ARG A 1 488 ? -30.088 -6.049 2.186 1.00 76.69 488 ARG A O 1
ATOM 3707 N N . TYR A 1 489 ? -28.333 -7.356 2.711 1.00 82.88 489 TYR A N 1
ATOM 3708 C CA . TYR A 1 489 ? -27.532 -7.054 1.527 1.00 82.88 489 TYR A CA 1
ATOM 3709 C C . TYR A 1 489 ? -27.306 -8.314 0.691 1.00 82.88 489 TYR A C 1
ATOM 3711 O O . TYR A 1 489 ? -27.219 -9.419 1.227 1.00 82.88 489 TYR A O 1
ATOM 3719 N N . ARG A 1 490 ? -27.182 -8.139 -0.623 1.00 87.81 490 ARG A N 1
ATOM 3720 C CA . ARG A 1 490 ? -26.702 -9.152 -1.567 1.00 87.81 490 ARG A CA 1
ATOM 3721 C C . ARG A 1 490 ? -25.357 -8.711 -2.130 1.00 87.81 490 ARG A C 1
ATOM 3723 O O . ARG A 1 490 ? -25.191 -7.536 -2.449 1.00 87.81 490 ARG A O 1
ATOM 3730 N N . LEU A 1 491 ? -24.423 -9.642 -2.292 1.00 85.12 491 LEU A N 1
ATOM 3731 C CA . LEU A 1 491 ? -23.208 -9.372 -3.052 1.00 85.12 491 LEU A CA 1
ATOM 3732 C C . LEU A 1 491 ? -23.571 -9.267 -4.538 1.00 85.12 491 LEU A C 1
ATOM 3734 O O . LEU A 1 491 ? -24.200 -10.167 -5.096 1.00 85.12 491 LEU A O 1
ATOM 3738 N N . TYR A 1 492 ? -23.217 -8.151 -5.161 1.00 86.81 492 TYR A N 1
ATOM 3739 C CA . TYR A 1 492 ? -23.313 -7.938 -6.597 1.00 86.81 492 TYR A CA 1
ATOM 3740 C C . TYR A 1 492 ? -21.916 -8.010 -7.194 1.00 86.81 492 TYR A C 1
ATOM 3742 O O . TYR A 1 492 ? -21.019 -7.305 -6.741 1.00 86.81 492 TYR A O 1
ATOM 3750 N N . GLU A 1 493 ? -21.755 -8.847 -8.210 1.00 90.19 493 GLU A N 1
ATOM 3751 C CA . GLU A 1 493 ? -20.598 -8.843 -9.098 1.00 90.19 493 GLU A CA 1
ATOM 3752 C C . GLU A 1 493 ? -20.981 -8.074 -10.363 1.00 90.19 493 GLU A C 1
ATOM 3754 O O . GLU A 1 493 ? -22.079 -8.261 -10.898 1.00 90.19 493 GLU A O 1
ATOM 3759 N N . ASP A 1 494 ? -20.088 -7.202 -10.827 1.00 89.12 494 ASP A N 1
ATOM 3760 C CA . ASP A 1 494 ? -20.244 -6.494 -12.091 1.00 89.12 494 ASP A CA 1
ATOM 3761 C C . ASP A 1 494 ? -20.556 -7.465 -13.239 1.00 89.12 494 ASP A C 1
ATOM 3763 O O . ASP A 1 494 ? -19.758 -8.331 -13.596 1.00 89.12 494 ASP A O 1
ATOM 3767 N N . VAL A 1 495 ? -21.722 -7.289 -13.856 1.00 85.94 495 VAL A N 1
ATOM 3768 C CA . VAL A 1 495 ? -22.193 -8.163 -14.937 1.00 85.94 495 VAL A CA 1
ATOM 3769 C C . VAL A 1 495 ? -21.541 -7.859 -16.284 1.00 85.94 495 VAL A C 1
ATOM 3771 O O . VAL A 1 495 ? -21.704 -8.640 -17.220 1.00 85.94 495 VAL A O 1
ATOM 3774 N N . THR A 1 496 ? -20.844 -6.725 -16.410 1.00 85.06 496 THR A N 1
ATOM 3775 C CA . THR A 1 496 ? -20.251 -6.299 -17.682 1.00 85.06 496 THR A CA 1
ATOM 3776 C C . THR A 1 496 ? -18.920 -6.995 -17.933 1.00 85.06 496 THR A C 1
ATOM 3778 O O . THR A 1 496 ? -18.775 -7.706 -18.926 1.00 85.06 496 THR A O 1
ATOM 3781 N N . GLU A 1 497 ? -17.963 -6.847 -17.019 1.00 83.88 497 GLU A N 1
ATOM 3782 C CA . GLU A 1 497 ? -16.627 -7.422 -17.151 1.00 83.88 497 GLU A CA 1
ATOM 3783 C C . GLU A 1 497 ? -16.141 -8.152 -15.894 1.00 83.88 497 GLU A C 1
ATOM 3785 O O . GLU A 1 497 ? -15.000 -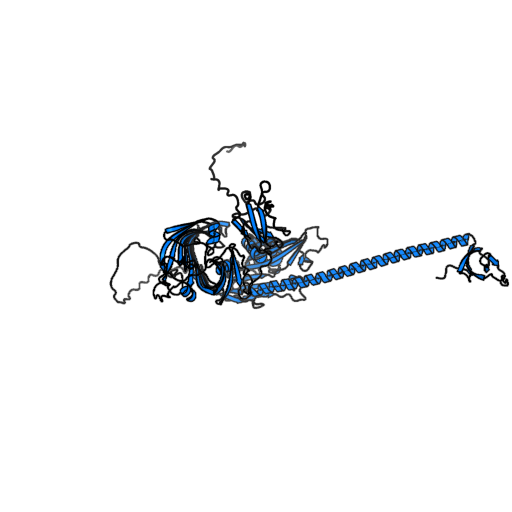8.616 -15.872 1.00 83.88 497 GLU A O 1
ATOM 3790 N N . LYS A 1 498 ? -16.990 -8.285 -14.864 1.00 87.25 498 LYS A N 1
ATOM 3791 C CA . LYS A 1 498 ? -16.617 -8.817 -13.541 1.00 87.25 498 LYS A CA 1
ATOM 3792 C C . LYS A 1 498 ? -15.475 -8.027 -12.905 1.00 87.25 498 LYS A C 1
ATOM 3794 O O . LYS A 1 498 ? -14.593 -8.582 -12.243 1.00 87.25 498 LYS A O 1
ATOM 3799 N N . ALA A 1 499 ? -15.489 -6.718 -13.146 1.00 77.50 499 ALA A N 1
ATOM 3800 C CA . ALA A 1 499 ? -14.427 -5.811 -12.743 1.00 77.50 499 ALA A CA 1
ATOM 3801 C C . ALA A 1 499 ? -14.450 -5.494 -11.247 1.00 77.50 499 ALA A C 1
ATOM 3803 O O . ALA A 1 499 ? -13.405 -5.234 -10.665 1.00 77.50 499 ALA A O 1
ATOM 3804 N N . PHE A 1 500 ? -15.619 -5.525 -10.609 1.00 85.25 500 PHE A N 1
ATOM 3805 C CA . PHE A 1 500 ? -15.768 -5.190 -9.197 1.00 85.25 500 PHE A CA 1
ATOM 3806 C C . PHE A 1 500 ? -16.910 -5.968 -8.545 1.00 85.25 500 PHE A C 1
ATOM 3808 O O . PHE A 1 500 ? -17.800 -6.496 -9.216 1.00 85.25 500 PHE A O 1
ATOM 3815 N N . THR A 1 501 ? -16.901 -5.985 -7.216 1.00 80.44 501 THR A N 1
ATOM 3816 C CA . THR A 1 501 ? -17.998 -6.465 -6.380 1.00 80.44 501 THR A CA 1
ATOM 3817 C C . THR A 1 501 ? -18.434 -5.393 -5.388 1.00 80.44 501 THR A C 1
ATOM 3819 O O . THR A 1 501 ? -17.605 -4.616 -4.916 1.00 80.44 501 THR A O 1
ATOM 3822 N N . VAL A 1 502 ? -19.719 -5.354 -5.042 1.00 86.56 502 VAL A N 1
ATOM 3823 C CA . VAL A 1 502 ? -20.280 -4.406 -4.065 1.00 86.56 502 VAL A CA 1
ATOM 3824 C C . VAL A 1 502 ? -21.496 -5.015 -3.366 1.00 86.56 502 VAL A C 1
ATOM 3826 O O . VAL A 1 502 ? -22.239 -5.795 -3.963 1.00 86.56 502 VAL A O 1
ATOM 3829 N N . LEU A 1 503 ? -21.714 -4.686 -2.094 1.00 85.75 503 LEU A N 1
ATOM 3830 C CA . LEU A 1 503 ? -22.918 -5.081 -1.366 1.00 85.75 503 LEU A CA 1
ATOM 3831 C C . LEU A 1 503 ? -24.078 -4.153 -1.723 1.00 85.75 503 LEU A C 1
ATOM 3833 O O . LEU A 1 503 ? -23.950 -2.934 -1.681 1.00 85.75 503 LEU A O 1
ATOM 3837 N N . ILE A 1 504 ? -25.231 -4.734 -2.046 1.00 88.25 504 ILE A N 1
ATOM 3838 C CA . ILE A 1 504 ? -26.421 -4.002 -2.486 1.00 88.25 504 ILE A CA 1
ATOM 3839 C C . ILE A 1 504 ? -27.592 -4.341 -1.573 1.00 88.25 504 ILE A C 1
ATOM 3841 O O . ILE A 1 504 ? -27.862 -5.529 -1.384 1.00 88.25 504 ILE A O 1
ATOM 3845 N N . PRO A 1 505 ? -28.309 -3.351 -1.015 1.00 88.56 505 PRO A N 1
ATOM 3846 C CA . PRO A 1 505 ? -29.464 -3.627 -0.176 1.00 88.56 505 PRO A CA 1
ATOM 3847 C C . PRO A 1 505 ? -30.547 -4.398 -0.941 1.00 88.56 505 PRO A C 1
ATOM 3849 O O . PRO A 1 505 ? -30.763 -4.207 -2.141 1.00 88.56 505 PRO A O 1
ATOM 3852 N N . GLU A 1 506 ? -31.241 -5.293 -0.245 1.00 85.75 506 GLU A N 1
ATOM 3853 C CA . GLU A 1 506 ? -32.359 -6.046 -0.806 1.00 85.75 506 GLU A CA 1
ATOM 3854 C C . GLU A 1 506 ? -33.450 -5.073 -1.294 1.00 85.75 506 GLU A C 1
ATOM 3856 O O . GLU A 1 506 ? -33.834 -4.144 -0.586 1.00 85.75 506 GLU A O 1
ATOM 3861 N N . GLY A 1 507 ? -33.912 -5.254 -2.535 1.00 85.50 507 GLY A N 1
ATOM 3862 C CA . GLY A 1 507 ? -34.874 -4.358 -3.194 1.00 85.50 507 GLY A CA 1
ATOM 3863 C C . GLY A 1 507 ? -34.257 -3.202 -3.995 1.00 85.50 507 GLY A C 1
ATOM 3864 O O . GLY A 1 507 ? -34.943 -2.636 -4.847 1.00 85.50 507 GLY A O 1
ATOM 3865 N N . TRP A 1 508 ? -32.970 -2.890 -3.807 1.00 92.25 508 TRP A N 1
ATOM 3866 C CA . TRP A 1 508 ? -32.298 -1.836 -4.573 1.00 92.25 508 TRP A CA 1
ATOM 3867 C C . TRP A 1 508 ? -31.901 -2.319 -5.971 1.00 92.25 508 TRP A C 1
ATOM 3869 O O . TRP A 1 508 ? -31.533 -3.482 -6.193 1.00 92.25 508 TRP A O 1
ATOM 3879 N N . LYS A 1 509 ? -31.970 -1.393 -6.926 1.00 92.50 509 LYS A N 1
ATOM 3880 C CA . LYS A 1 509 ? -31.674 -1.622 -8.339 1.00 92.50 509 LYS A CA 1
ATOM 3881 C C . LYS A 1 509 ? -30.288 -1.112 -8.700 1.00 92.50 509 LYS A C 1
ATOM 3883 O O . LYS A 1 509 ? -29.766 -0.199 -8.068 1.00 92.50 509 LYS A O 1
ATOM 3888 N N . THR A 1 510 ? -29.721 -1.713 -9.738 1.00 92.44 510 THR A N 1
ATOM 3889 C CA . THR A 1 510 ? -28.411 -1.371 -10.294 1.00 92.44 510 THR A CA 1
ATOM 3890 C C . THR A 1 510 ? -28.510 -1.079 -11.771 1.00 92.44 510 THR A C 1
ATOM 3892 O O . THR A 1 510 ? -29.205 -1.801 -12.486 1.00 92.44 510 THR A O 1
ATOM 3895 N N . GLU A 1 511 ? -27.751 -0.097 -12.232 1.00 88.50 511 GLU A N 1
ATOM 3896 C CA . GLU A 1 511 ? -27.636 0.262 -13.641 1.00 88.50 511 GLU A CA 1
ATOM 3897 C C . GLU A 1 511 ? -26.177 0.580 -13.982 1.00 88.50 511 GLU A C 1
ATOM 3899 O O . GLU A 1 511 ? -25.453 1.159 -13.174 1.00 88.50 511 GLU A O 1
ATOM 3904 N N . GLY A 1 512 ? -25.742 0.206 -15.185 1.00 86.06 512 GLY A N 1
ATOM 3905 C CA . GLY A 1 512 ? -24.376 0.441 -15.653 1.00 86.06 512 GLY A CA 1
ATOM 3906 C C . GLY A 1 512 ? -23.374 -0.652 -15.261 1.00 86.06 512 GLY A C 1
ATOM 3907 O O . GLY A 1 512 ? -23.743 -1.805 -15.045 1.00 86.06 512 GLY A O 1
ATOM 3908 N N . GLY A 1 513 ? -22.097 -0.283 -15.223 1.00 83.75 513 GLY A N 1
ATOM 3909 C CA . GLY A 1 513 ? -20.937 -1.152 -15.045 1.00 83.75 513 GLY A CA 1
ATOM 3910 C C . GLY A 1 513 ? -19.722 -0.565 -15.767 1.00 83.75 513 GLY A C 1
ATOM 3911 O O . GLY A 1 513 ? -19.608 0.655 -15.932 1.00 83.75 513 GLY A O 1
ATOM 3912 N N . ILE A 1 514 ? -18.824 -1.428 -16.233 1.00 83.56 514 ILE A N 1
ATOM 3913 C CA . ILE A 1 514 ? -17.733 -1.017 -17.112 1.00 83.56 514 ILE A CA 1
ATOM 3914 C C . ILE A 1 514 ? -18.288 -0.664 -18.494 1.00 83.56 514 ILE A C 1
ATOM 3916 O O . ILE A 1 514 ? -18.966 -1.449 -19.157 1.00 83.56 514 ILE A O 1
ATOM 3920 N N . MET A 1 515 ? -17.970 0.544 -18.938 1.00 79.06 515 MET A N 1
ATOM 3921 C CA . MET A 1 515 ? -18.342 1.090 -20.229 1.00 79.06 515 MET A CA 1
ATOM 3922 C C . MET A 1 515 ? -17.204 0.945 -21.232 1.00 79.06 515 MET A C 1
ATOM 3924 O O . MET A 1 515 ? -16.044 1.257 -20.949 1.00 79.06 515 MET A O 1
ATOM 3928 N N . ARG A 1 516 ? -17.585 0.569 -22.454 1.00 68.50 516 ARG A N 1
ATOM 3929 C CA . ARG A 1 516 ? -16.742 0.663 -23.646 1.00 68.50 516 ARG A CA 1
ATOM 3930 C C . ARG A 1 516 ? -17.322 1.710 -24.579 1.00 68.50 516 ARG A C 1
ATOM 3932 O O . ARG A 1 516 ? -18.499 1.640 -24.930 1.00 68.50 516 ARG A O 1
ATOM 3939 N N . ILE A 1 517 ? -16.494 2.661 -24.988 1.00 69.06 517 ILE A N 1
ATOM 3940 C CA . ILE A 1 517 ? -16.886 3.663 -25.973 1.00 69.06 517 ILE A CA 1
ATOM 3941 C C . ILE A 1 517 ? -16.794 3.029 -27.361 1.00 69.06 517 ILE A C 1
ATOM 3943 O O . ILE A 1 517 ? -15.817 2.357 -27.696 1.00 69.06 517 ILE A O 1
ATOM 3947 N N . ALA A 1 518 ? -17.845 3.191 -28.166 1.00 62.50 518 ALA A N 1
ATOM 3948 C CA . ALA A 1 518 ? -17.853 2.666 -29.524 1.00 62.50 518 ALA A CA 1
ATOM 3949 C C . ALA A 1 518 ? -16.721 3.315 -30.344 1.00 62.50 518 ALA A C 1
ATOM 3951 O O . ALA A 1 518 ? -16.491 4.515 -30.186 1.00 62.50 518 ALA A O 1
ATOM 3952 N N . PRO A 1 519 ? -16.066 2.598 -31.279 1.00 62.12 519 PRO A N 1
ATOM 3953 C CA . PRO A 1 519 ? -14.954 3.154 -32.054 1.00 62.12 519 PRO A CA 1
ATOM 3954 C C . PRO A 1 519 ? -15.266 4.476 -32.770 1.00 62.12 519 PRO A C 1
ATOM 3956 O O . PRO A 1 519 ? -14.400 5.332 -32.902 1.00 62.12 519 PRO A O 1
ATOM 3959 N N . SER A 1 520 ? -16.517 4.671 -33.192 1.00 57.06 520 SER A N 1
ATOM 3960 C CA . SER A 1 520 ? -16.998 5.898 -33.840 1.00 57.06 520 SER A CA 1
ATOM 3961 C C . SER A 1 520 ? -17.204 7.086 -32.891 1.00 57.06 520 SER A C 1
ATOM 3963 O O . SER A 1 520 ? -17.477 8.189 -33.352 1.00 57.06 520 SER A O 1
ATOM 3965 N N . GLN A 1 521 ? -17.147 6.856 -31.580 1.00 60.94 521 GLN A N 1
ATOM 3966 C CA . GLN A 1 521 ? -17.364 7.843 -30.519 1.00 60.94 521 GLN A CA 1
ATOM 3967 C C . GLN A 1 521 ? -16.086 8.131 -29.718 1.00 60.94 521 GLN A C 1
ATOM 3969 O O . GLN A 1 521 ? -16.125 8.946 -28.802 1.00 60.94 521 GLN A O 1
ATOM 3974 N N . ILE A 1 522 ? -14.961 7.495 -30.066 1.00 65.75 522 ILE A N 1
ATOM 3975 C CA . ILE A 1 522 ? -13.658 7.745 -29.445 1.00 65.75 522 ILE A CA 1
ATOM 3976 C C . ILE A 1 522 ? -13.203 9.162 -29.795 1.00 65.75 522 ILE A C 1
ATOM 3978 O O . ILE A 1 522 ? -12.993 9.481 -30.966 1.00 65.75 522 ILE A O 1
ATOM 3982 N N . GLN A 1 523 ? -13.027 10.003 -28.778 1.00 62.94 523 GLN A N 1
ATOM 3983 C CA . GLN A 1 523 ? -12.490 11.357 -28.927 1.00 62.94 523 GLN A CA 1
ATOM 3984 C C . GLN A 1 523 ? -11.142 11.505 -28.220 1.00 62.94 523 GLN A C 1
ATOM 3986 O O . GLN A 1 523 ? -10.282 12.262 -28.667 1.00 62.94 523 GLN A O 1
ATOM 3991 N N . THR A 1 524 ? -10.944 10.763 -27.136 1.00 64.12 524 THR A N 1
ATOM 3992 C CA . THR A 1 524 ? -9.766 10.818 -26.275 1.00 64.12 524 THR A CA 1
ATOM 3993 C C . THR A 1 524 ? -8.985 9.508 -26.288 1.00 64.12 524 THR A C 1
ATOM 3995 O O . THR A 1 524 ? -9.493 8.455 -26.677 1.00 64.12 524 THR A O 1
ATOM 3998 N N . ILE A 1 525 ? -7.732 9.546 -25.827 1.00 63.00 525 ILE A N 1
ATOM 3999 C CA . ILE A 1 525 ? -6.941 8.317 -25.674 1.00 63.00 525 ILE A CA 1
ATOM 4000 C C . ILE A 1 525 ? -7.557 7.380 -24.624 1.00 63.00 525 ILE A C 1
ATOM 4002 O O . ILE A 1 525 ? -7.455 6.164 -24.751 1.00 63.00 525 ILE A O 1
ATOM 4006 N N . VAL A 1 526 ? -8.271 7.931 -23.639 1.00 59.75 526 VAL A N 1
ATOM 4007 C CA . VAL A 1 526 ? -8.989 7.153 -22.618 1.00 59.75 526 VAL A CA 1
ATOM 4008 C C . VAL A 1 526 ? -10.301 6.582 -23.132 1.00 59.75 526 VAL A C 1
ATOM 4010 O O . VAL A 1 526 ? -10.678 5.505 -22.690 1.00 59.75 526 VAL A O 1
ATOM 4013 N N . ASP A 1 527 ? -10.952 7.206 -24.117 1.00 64.56 527 ASP A N 1
ATOM 4014 C CA . ASP A 1 527 ? -12.079 6.573 -24.816 1.00 64.56 527 ASP A CA 1
ATOM 4015 C C . ASP A 1 527 ? -11.652 5.316 -25.580 1.00 64.56 527 ASP A C 1
ATOM 4017 O O . ASP A 1 527 ? -12.424 4.366 -25.687 1.00 64.56 527 ASP A O 1
ATOM 4021 N N . GLY A 1 528 ? -10.444 5.332 -26.155 1.00 62.59 528 GLY A N 1
ATOM 4022 C CA . GLY A 1 528 ? -9.965 4.263 -27.031 1.00 62.59 528 GLY A CA 1
ATOM 4023 C C . GLY A 1 528 ? -9.146 3.174 -26.344 1.00 62.59 528 GLY A C 1
ATOM 4024 O O . GLY A 1 528 ? -9.259 2.009 -26.719 1.00 62.59 528 GLY A O 1
ATOM 4025 N N . CYS A 1 529 ? -8.319 3.540 -25.364 1.00 64.12 529 CYS A N 1
ATOM 4026 C CA . CYS A 1 529 ? -7.450 2.612 -24.636 1.00 64.12 529 CYS A CA 1
ATOM 4027 C C . CYS A 1 529 ? -7.937 2.319 -23.211 1.00 64.12 529 CYS A C 1
ATOM 4029 O O . CYS A 1 529 ? -7.570 1.288 -22.655 1.00 64.12 529 CYS A O 1
ATOM 4031 N N . GLY A 1 530 ? -8.727 3.215 -22.612 1.00 65.44 530 GLY A N 1
ATOM 4032 C CA . GLY A 1 530 ? -9.218 3.091 -21.241 1.00 65.44 530 GLY A CA 1
ATOM 4033 C C . GLY A 1 530 ? -10.568 2.384 -21.141 1.00 65.44 530 GLY A C 1
ATOM 4034 O O . GLY A 1 530 ? -11.316 2.259 -22.110 1.00 65.44 530 GLY A O 1
ATOM 4035 N N . LYS A 1 531 ? -10.893 1.934 -19.928 1.00 69.38 531 LYS A N 1
ATOM 4036 C CA . LYS A 1 531 ? -12.222 1.439 -19.558 1.00 69.38 531 LYS A CA 1
ATOM 4037 C C . LYS A 1 531 ? -12.835 2.428 -18.573 1.00 69.38 531 LYS A C 1
ATOM 4039 O O . LYS A 1 531 ? -12.173 2.812 -17.614 1.00 69.38 531 LYS A O 1
ATOM 4044 N N . LYS A 1 532 ? -14.074 2.858 -18.820 1.00 78.06 532 LYS A N 1
ATOM 4045 C CA . LYS A 1 532 ? -14.761 3.864 -17.992 1.00 78.06 532 LYS A CA 1
ATOM 4046 C C . LYS A 1 532 ? -15.759 3.187 -17.062 1.00 78.06 532 LYS A C 1
ATOM 4048 O O . LYS A 1 532 ? -16.385 2.212 -17.458 1.00 78.06 532 LYS A O 1
ATOM 4053 N N . LEU A 1 533 ? -15.941 3.705 -15.852 1.00 81.88 533 LEU A N 1
ATOM 4054 C CA . LEU A 1 533 ? -16.969 3.225 -14.929 1.00 81.88 533 LEU A CA 1
ATOM 4055 C C . LEU A 1 533 ? -18.142 4.204 -14.922 1.00 81.88 533 LEU A C 1
ATOM 4057 O O . LEU A 1 533 ? -17.972 5.373 -14.594 1.00 81.88 533 LEU A O 1
ATOM 4061 N N . TYR A 1 534 ? -19.339 3.720 -15.236 1.00 88.44 534 TYR A N 1
ATOM 4062 C CA . TYR A 1 534 ? -20.576 4.402 -14.865 1.00 88.44 534 TYR A CA 1
ATOM 4063 C C . TYR A 1 534 ? -21.477 3.384 -14.208 1.00 88.44 534 TYR A C 1
ATOM 4065 O O . TYR A 1 534 ? -21.930 2.450 -14.866 1.00 88.44 534 TYR A O 1
ATOM 4073 N N . PHE A 1 535 ? -21.720 3.538 -12.915 1.00 91.06 535 PHE A N 1
ATOM 4074 C CA . PHE A 1 535 ? -22.483 2.559 -12.159 1.00 91.06 535 PHE A CA 1
ATOM 4075 C C . PHE A 1 535 ? -23.356 3.257 -11.131 1.00 91.06 535 PHE A C 1
ATOM 4077 O O . PHE A 1 535 ? -22.870 4.063 -10.342 1.00 91.06 535 PHE A O 1
ATOM 4084 N N . SER A 1 536 ? -24.648 2.955 -11.149 1.00 92.81 536 SER A N 1
ATOM 4085 C CA . SER A 1 536 ? -25.634 3.540 -10.253 1.00 92.81 536 SER A CA 1
ATOM 4086 C C . SER A 1 536 ? -26.347 2.450 -9.472 1.00 92.81 536 SER A C 1
ATOM 4088 O O . SER A 1 536 ? -26.755 1.432 -10.030 1.00 92.81 536 SER A O 1
ATOM 4090 N N . ILE A 1 537 ? -26.515 2.681 -8.177 1.00 93.12 537 ILE A N 1
ATOM 4091 C CA . ILE A 1 537 ? -27.286 1.851 -7.262 1.00 93.12 537 ILE A CA 1
ATOM 4092 C C . ILE A 1 537 ? -28.361 2.753 -6.673 1.00 93.12 537 ILE A C 1
ATOM 4094 O O . ILE A 1 537 ? -28.033 3.801 -6.119 1.00 93.12 537 ILE A O 1
ATOM 4098 N N . HIS A 1 538 ? -29.633 2.384 -6.779 1.00 92.75 538 HIS A N 1
ATOM 4099 C CA . HIS A 1 538 ? -30.716 3.221 -6.274 1.00 92.75 538 HIS A CA 1
ATOM 4100 C C . HIS A 1 538 ? -31.846 2.422 -5.634 1.00 92.75 538 HIS A C 1
ATOM 4102 O O . HIS A 1 538 ? -32.193 1.316 -6.056 1.00 92.75 538 HIS A O 1
ATOM 4108 N N . ASP A 1 539 ? -32.453 3.036 -4.629 1.00 91.69 539 ASP A N 1
ATOM 4109 C CA . ASP A 1 539 ? -33.684 2.580 -4.014 1.00 91.69 539 ASP A CA 1
ATOM 4110 C C . ASP A 1 539 ? -34.893 3.132 -4.785 1.00 91.69 539 ASP A C 1
ATOM 4112 O O . ASP A 1 539 ? -35.055 4.358 -4.856 1.00 91.69 539 ASP A O 1
ATOM 4116 N N . PRO A 1 540 ? -35.772 2.285 -5.347 1.00 88.56 540 PRO A N 1
ATOM 4117 C CA . PRO A 1 540 ? -37.002 2.764 -5.968 1.00 88.56 540 PRO A CA 1
ATOM 4118 C C . PRO A 1 540 ? -37.954 3.465 -4.980 1.00 88.56 540 PRO A C 1
ATOM 4120 O O . PRO A 1 540 ? -38.720 4.328 -5.412 1.00 88.56 540 PRO A O 1
ATOM 4123 N N . ASP A 1 541 ? -37.896 3.146 -3.681 1.00 86.44 541 ASP A N 1
ATOM 4124 C CA . ASP A 1 541 ? -38.857 3.635 -2.685 1.00 86.44 541 ASP A CA 1
ATOM 4125 C C . ASP A 1 541 ? -38.391 4.919 -1.991 1.00 86.44 541 ASP A C 1
ATOM 4127 O O . ASP A 1 541 ? -39.129 5.908 -1.911 1.00 86.44 541 ASP A O 1
ATOM 4131 N N . SER A 1 542 ? -37.167 4.927 -1.452 1.00 83.75 542 SER A N 1
ATOM 4132 C CA . SER A 1 542 ? -36.612 6.120 -0.798 1.00 83.75 542 SER A CA 1
ATOM 4133 C C . SER A 1 542 ? -36.016 7.125 -1.777 1.00 83.75 542 SER A C 1
ATOM 4135 O O . SER A 1 542 ? -35.796 8.269 -1.384 1.00 83.75 542 SER A O 1
ATOM 4137 N N . ARG A 1 543 ? -35.770 6.728 -3.035 1.00 86.94 543 ARG A N 1
ATOM 4138 C CA . ARG A 1 543 ? -35.011 7.507 -4.029 1.00 86.94 543 ARG A CA 1
ATOM 4139 C C . ARG A 1 543 ? -33.593 7.860 -3.559 1.00 86.94 543 ARG A C 1
ATOM 4141 O O . ARG A 1 543 ? -32.987 8.782 -4.106 1.00 86.94 543 ARG A O 1
ATOM 4148 N N . ALA A 1 544 ? -33.072 7.149 -2.556 1.00 88.94 544 ALA A N 1
ATOM 4149 C CA . ALA A 1 544 ? -31.664 7.193 -2.199 1.00 88.94 544 ALA A CA 1
ATOM 4150 C C . ALA A 1 544 ? -30.842 6.508 -3.295 1.00 88.94 544 ALA A C 1
ATOM 4152 O O . ALA A 1 544 ? -31.285 5.526 -3.892 1.00 88.94 544 ALA A O 1
ATOM 4153 N N . SER A 1 545 ? -29.657 7.031 -3.586 1.00 91.56 545 SER A N 1
ATOM 4154 C CA . SER A 1 545 ? -28.807 6.489 -4.639 1.00 91.56 545 SER A CA 1
ATOM 4155 C C . SER A 1 545 ? -27.329 6.725 -4.378 1.00 91.56 545 SER A C 1
ATOM 4157 O O . SER A 1 545 ? -26.954 7.667 -3.679 1.00 91.56 545 SER A O 1
ATOM 4159 N N . ILE A 1 546 ? -26.510 5.869 -4.981 1.00 93.38 546 ILE A N 1
ATOM 4160 C CA . ILE A 1 546 ? -25.069 6.028 -5.140 1.00 93.38 546 ILE A CA 1
ATOM 4161 C C . ILE A 1 546 ? -24.780 5.953 -6.627 1.00 93.38 546 ILE A C 1
ATOM 4163 O O . ILE A 1 546 ? -25.267 5.043 -7.294 1.00 93.38 546 ILE A O 1
ATOM 4167 N N . THR A 1 547 ? -24.022 6.898 -7.169 1.00 91.50 547 THR A N 1
ATOM 4168 C CA . THR A 1 547 ? -23.647 6.874 -8.587 1.00 91.50 547 THR A CA 1
ATOM 4169 C C . THR A 1 547 ? -22.177 7.208 -8.762 1.00 91.50 547 THR A C 1
ATOM 4171 O O . THR A 1 547 ? -21.716 8.245 -8.294 1.00 91.50 547 THR A O 1
ATOM 4174 N N . TYR A 1 548 ? -21.467 6.323 -9.454 1.00 89.75 548 TYR A N 1
ATOM 4175 C CA . TYR A 1 548 ? -20.104 6.499 -9.935 1.00 89.75 548 TYR A CA 1
ATOM 4176 C C . TYR A 1 548 ? -20.151 7.054 -11.357 1.00 89.75 548 TYR A C 1
ATOM 4178 O O . TYR A 1 548 ? -20.892 6.538 -12.200 1.00 89.75 548 TYR A O 1
ATOM 4186 N N . PHE A 1 549 ? -19.370 8.098 -11.618 1.00 88.38 549 PHE A N 1
ATOM 4187 C CA . PHE A 1 549 ? -19.330 8.786 -12.904 1.00 88.38 549 PHE A CA 1
ATOM 4188 C C . PHE A 1 549 ? -18.067 8.444 -13.701 1.00 88.38 549 PHE A C 1
ATOM 4190 O O . PHE A 1 549 ? -17.022 8.184 -13.103 1.00 88.38 549 PHE A O 1
ATOM 4197 N N . PRO A 1 550 ? -18.146 8.476 -15.045 1.00 83.56 550 PRO A N 1
ATOM 4198 C CA . PRO A 1 550 ? -17.016 8.162 -15.901 1.00 83.56 550 PRO A CA 1
ATOM 4199 C C . PRO A 1 550 ? -15.919 9.225 -15.814 1.00 83.56 550 PRO A C 1
ATOM 4201 O O . PRO A 1 550 ? -16.188 10.425 -15.744 1.00 83.56 550 PRO A O 1
ATOM 4204 N N . THR A 1 551 ? -14.679 8.758 -15.898 1.00 80.38 551 THR A N 1
ATOM 4205 C CA . THR A 1 551 ? -13.467 9.581 -15.919 1.00 80.38 551 THR A CA 1
ATOM 4206 C C . THR A 1 551 ? -13.148 10.090 -17.325 1.00 80.38 551 THR A C 1
ATOM 4208 O O . THR A 1 551 ? -13.312 9.371 -18.313 1.00 80.38 551 THR A O 1
ATOM 4211 N N . GLU A 1 552 ? -12.631 11.317 -17.408 1.00 79.06 552 GLU A N 1
ATOM 4212 C CA . GLU A 1 552 ? -12.120 11.950 -18.631 1.00 79.06 552 GLU A CA 1
ATOM 4213 C C . GLU A 1 552 ? -10.722 12.526 -18.388 1.00 79.06 552 GLU A C 1
ATOM 4215 O O . GLU A 1 552 ? -10.455 13.031 -17.301 1.00 79.06 552 GLU A O 1
ATOM 4220 N N . ILE A 1 553 ? -9.846 12.522 -19.399 1.00 81.06 553 ILE A N 1
ATOM 4221 C CA . ILE A 1 553 ? -8.558 13.229 -19.304 1.00 81.06 553 ILE A CA 1
ATOM 4222 C C . ILE A 1 553 ? -8.668 14.627 -19.903 1.00 81.06 553 ILE A C 1
ATOM 4224 O O . ILE A 1 553 ? -9.095 14.826 -21.048 1.00 81.06 553 ILE A O 1
ATOM 4228 N N . PHE A 1 554 ? -8.201 15.593 -19.125 1.00 86.31 554 PHE A N 1
ATOM 4229 C CA . PHE A 1 554 ? -8.143 16.997 -19.472 1.00 86.31 554 PHE A CA 1
ATOM 4230 C C . PHE A 1 554 ? -6.702 17.469 -19.620 1.00 86.31 554 PHE A C 1
ATOM 4232 O O . PHE A 1 554 ? -5.763 16.943 -19.024 1.00 86.31 554 PHE A O 1
ATOM 4239 N N . HIS A 1 555 ? -6.547 18.514 -20.419 1.00 83.50 555 HIS A N 1
ATOM 4240 C CA . HIS A 1 555 ? -5.286 19.201 -20.614 1.00 83.50 555 HIS A CA 1
ATOM 4241 C C . HIS A 1 555 ? -5.489 20.703 -20.425 1.00 83.50 555 HIS A C 1
ATOM 4243 O O . HIS A 1 555 ? -6.450 21.280 -20.927 1.00 83.50 555 HIS A O 1
ATOM 4249 N N . THR A 1 556 ? -4.569 21.339 -19.716 1.00 84.31 556 THR A N 1
ATOM 4250 C CA . THR A 1 556 ? -4.548 22.776 -19.458 1.00 84.31 556 THR A CA 1
ATOM 4251 C C . THR A 1 556 ? -3.176 23.311 -19.844 1.00 84.31 556 THR A C 1
ATOM 4253 O O . THR A 1 556 ? -2.161 22.721 -19.494 1.00 84.31 556 THR A O 1
ATOM 4256 N N . SER A 1 557 ? -3.120 24.449 -20.530 1.00 73.19 557 SER A N 1
ATOM 4257 C CA . SER A 1 557 ? -1.854 25.111 -20.876 1.00 73.19 557 SER A CA 1
ATOM 4258 C C . SER A 1 557 ? -1.722 26.429 -20.127 1.00 73.19 557 SER A C 1
ATOM 4260 O O . SER A 1 557 ? -2.709 27.149 -19.974 1.00 73.19 557 SER A O 1
ATOM 4262 N N . ALA A 1 558 ? -0.510 26.774 -19.694 1.00 63.47 558 ALA A N 1
ATOM 4263 C CA . ALA A 1 558 ? -0.257 28.039 -19.021 1.00 63.47 558 ALA A CA 1
ATOM 4264 C C . ALA A 1 558 ? -0.586 29.226 -19.956 1.00 63.47 558 ALA A C 1
ATOM 4266 O O . ALA A 1 558 ? -0.227 29.193 -21.145 1.00 63.47 558 ALA A O 1
ATOM 4267 N N . PRO A 1 559 ? -1.243 30.287 -19.451 1.00 56.25 559 PRO A N 1
ATOM 4268 C CA . PRO A 1 559 ? -1.630 31.436 -20.265 1.00 56.25 559 PRO A CA 1
ATOM 4269 C C . PRO A 1 559 ? -0.441 32.023 -21.040 1.00 56.25 559 PRO A C 1
ATOM 4271 O O . PRO A 1 559 ? 0.604 32.305 -20.462 1.00 56.25 559 PRO A O 1
ATOM 4274 N N . GLY A 1 560 ? -0.589 32.196 -22.358 1.00 53.44 560 GLY A N 1
ATOM 4275 C CA . GLY A 1 560 ? 0.425 32.832 -23.215 1.00 53.44 560 GLY A CA 1
ATOM 4276 C C . GLY A 1 560 ? 1.623 31.961 -23.621 1.00 53.44 560 GLY A C 1
ATOM 4277 O O . GLY A 1 560 ? 2.532 32.469 -24.268 1.00 53.44 560 GLY A O 1
ATOM 4278 N N . THR A 1 561 ? 1.638 30.668 -23.278 1.00 50.38 561 THR A N 1
ATOM 4279 C CA . THR A 1 561 ? 2.796 29.782 -23.526 1.00 50.38 561 THR A CA 1
ATOM 4280 C C . THR A 1 561 ? 2.591 28.731 -24.620 1.00 50.38 561 THR A C 1
ATOM 4282 O O . THR A 1 561 ? 3.562 28.120 -25.067 1.00 50.38 561 THR A O 1
ATOM 4285 N N . SER A 1 562 ? 1.355 28.505 -25.075 1.00 50.34 562 SER A N 1
ATOM 4286 C CA . SER A 1 562 ? 1.086 27.535 -26.142 1.00 50.34 562 SER A CA 1
ATOM 4287 C C . SER A 1 562 ? 1.109 28.200 -27.519 1.00 50.34 562 SER A C 1
ATOM 4289 O O . SER A 1 562 ? 0.231 28.993 -27.858 1.00 50.34 562 SER A O 1
ATOM 4291 N N . TRP A 1 563 ? 2.089 27.827 -28.344 1.00 43.34 563 TRP A N 1
ATOM 4292 C CA . TRP A 1 563 ? 2.135 28.151 -29.777 1.00 43.34 563 TRP A CA 1
ATOM 4293 C C . TRP A 1 563 ? 1.028 27.426 -30.573 1.00 43.34 563 TRP A C 1
ATOM 4295 O O . TRP A 1 563 ? 0.608 27.897 -31.627 1.00 43.34 563 TRP A O 1
ATOM 4305 N N . LEU A 1 564 ? 0.499 26.324 -30.028 1.00 51.62 564 LEU A N 1
ATOM 4306 C CA . LEU A 1 564 ? -0.714 25.628 -30.464 1.00 51.62 564 LEU A CA 1
ATOM 4307 C C . LEU A 1 564 ? -1.905 26.194 -29.676 1.00 51.62 564 LEU A C 1
ATOM 4309 O O . LEU A 1 564 ? -2.306 25.644 -28.649 1.00 51.62 564 LEU A O 1
ATOM 4313 N N . SER A 1 565 ? -2.440 27.341 -30.091 1.00 53.22 565 SER A N 1
ATOM 4314 C CA . SER A 1 565 ? -3.596 27.967 -29.429 1.00 53.22 565 SER A CA 1
ATOM 4315 C C . SER A 1 565 ? -4.887 27.179 -29.700 1.00 53.22 565 SER A C 1
ATOM 4317 O O . SER A 1 565 ? -5.705 27.562 -30.533 1.00 53.22 565 SER A O 1
ATOM 4319 N N . VAL A 1 566 ? -5.063 26.048 -29.017 1.00 63.31 566 VAL A N 1
ATOM 4320 C CA . VAL A 1 566 ? -6.298 25.255 -29.036 1.00 63.31 566 VAL A CA 1
ATOM 4321 C C . VAL A 1 566 ? -7.305 25.897 -28.081 1.00 63.31 566 VAL A C 1
ATOM 4323 O O . VAL A 1 566 ? -7.013 26.100 -26.904 1.00 63.31 566 VAL A O 1
ATOM 4326 N N . ALA A 1 567 ? -8.485 26.258 -28.589 1.00 68.81 567 ALA A N 1
ATOM 4327 C CA . ALA A 1 567 ? -9.521 26.903 -27.783 1.00 68.81 567 ALA A CA 1
ATOM 4328 C C . ALA A 1 567 ? -10.069 25.953 -26.692 1.00 68.81 567 ALA A C 1
ATOM 4330 O O . ALA A 1 567 ? -10.143 24.741 -26.926 1.00 68.81 567 ALA A O 1
ATOM 4331 N N . PRO A 1 568 ? -10.506 26.470 -25.525 1.00 75.50 568 PRO A N 1
ATOM 4332 C CA . PRO A 1 568 ? -11.181 25.664 -24.509 1.00 75.50 568 PRO A CA 1
ATOM 4333 C C . PRO A 1 568 ? -12.328 24.827 -25.092 1.00 75.50 568 PRO A C 1
ATOM 4335 O O . PRO A 1 568 ? -13.118 25.310 -25.903 1.00 75.50 568 PRO A O 1
ATOM 4338 N N . GLY A 1 569 ? -12.416 23.563 -24.679 1.00 72.50 569 GLY A N 1
ATOM 4339 C CA . GLY A 1 569 ? -13.421 22.603 -25.140 1.00 72.50 569 GLY A CA 1
ATOM 4340 C C . GLY A 1 569 ? -13.036 21.789 -26.380 1.00 72.50 569 GLY A C 1
ATOM 4341 O O . GLY A 1 569 ? -13.690 20.781 -26.638 1.00 72.50 569 GLY A O 1
ATOM 4342 N N . GLN A 1 570 ? -11.986 22.169 -27.114 1.00 77.69 570 GLN A N 1
ATOM 4343 C CA . GLN A 1 570 ? -11.425 21.360 -28.205 1.00 77.69 570 GLN A CA 1
ATOM 4344 C C . GLN A 1 570 ? -10.545 20.220 -27.664 1.00 77.69 570 GLN A C 1
ATOM 4346 O O . GLN A 1 570 ? -10.128 20.241 -26.507 1.00 77.69 570 GLN A O 1
ATOM 4351 N N . VAL A 1 571 ? -10.250 19.223 -28.501 1.00 73.31 571 VAL A N 1
ATOM 4352 C CA . VAL A 1 571 ? -9.416 18.067 -28.132 1.00 73.31 571 VAL A CA 1
ATOM 4353 C C . VAL A 1 571 ? -7.999 18.242 -28.680 1.00 73.31 571 VAL A C 1
ATOM 4355 O O . VAL A 1 571 ? -7.817 18.452 -29.876 1.00 73.31 571 VAL A O 1
ATOM 4358 N N . LEU A 1 572 ? -6.990 18.115 -27.816 1.00 68.69 572 LEU A N 1
ATOM 4359 C CA . LEU A 1 572 ? -5.569 18.133 -28.167 1.00 68.69 572 LEU A CA 1
ATOM 4360 C C . LEU A 1 572 ? -4.919 16.828 -27.700 1.00 68.69 572 LEU A C 1
ATOM 4362 O O . LEU A 1 572 ? -5.019 16.480 -26.529 1.00 68.69 572 LEU A O 1
ATOM 4366 N N . ASN A 1 573 ? -4.257 16.099 -28.606 1.00 63.72 573 ASN A N 1
ATOM 4367 C CA . ASN A 1 573 ? -3.616 14.806 -28.313 1.00 63.72 573 ASN A CA 1
ATOM 4368 C C . ASN A 1 573 ? -4.537 13.801 -27.591 1.00 63.72 573 ASN A C 1
ATOM 4370 O O . ASN A 1 573 ? -4.086 13.014 -26.764 1.00 63.72 573 ASN A O 1
ATOM 4374 N N . GLY A 1 574 ? -5.837 13.835 -27.895 1.00 66.94 574 GLY A N 1
ATOM 4375 C CA . GLY A 1 574 ? -6.820 12.980 -27.237 1.00 66.94 574 GLY A CA 1
ATOM 4376 C C . GLY A 1 574 ? -7.118 13.375 -25.787 1.00 66.94 574 GLY A C 1
ATOM 4377 O O . GLY A 1 574 ? -7.502 12.509 -25.014 1.00 66.94 574 GLY A O 1
ATOM 4378 N N . MET A 1 575 ? -6.939 14.642 -25.410 1.00 76.38 575 MET A N 1
ATOM 4379 C CA . MET A 1 575 ? -7.317 15.204 -24.108 1.00 76.38 575 MET A CA 1
ATOM 4380 C C . MET A 1 575 ? -8.142 16.474 -24.316 1.00 76.38 575 MET A C 1
ATOM 4382 O O . MET A 1 575 ? -7.866 17.254 -25.232 1.00 76.38 575 MET A O 1
ATOM 4386 N N . LYS A 1 576 ? -9.161 16.705 -23.485 1.00 82.50 576 LYS A N 1
ATOM 4387 C CA . LYS A 1 576 ? -10.021 17.889 -23.629 1.00 82.50 576 LYS A CA 1
ATOM 4388 C C . LYS A 1 576 ? -9.339 19.128 -23.047 1.00 82.50 576 LYS A C 1
ATOM 4390 O O . LYS A 1 576 ? -8.985 19.143 -21.869 1.00 82.50 576 LYS A O 1
ATOM 4395 N N . GLN A 1 577 ? -9.184 20.174 -23.858 1.00 81.94 577 GLN A N 1
ATOM 4396 C CA . GLN A 1 577 ? -8.577 21.434 -23.436 1.00 81.94 577 GLN A CA 1
ATOM 4397 C C . GLN A 1 577 ? -9.481 22.159 -22.436 1.00 81.94 577 GLN A C 1
ATOM 4399 O O . GLN A 1 577 ? -10.636 22.471 -22.741 1.00 81.94 577 GLN A O 1
ATOM 4404 N N . MET A 1 578 ? -8.925 22.505 -21.281 1.00 86.25 578 MET A N 1
ATOM 4405 C CA . MET A 1 578 ? -9.569 23.291 -20.237 1.00 86.25 578 MET A CA 1
ATOM 4406 C C . MET A 1 578 ? -8.798 24.597 -20.006 1.00 86.25 578 MET A C 1
ATOM 4408 O O . MET A 1 578 ? -7.581 24.648 -20.197 1.00 86.25 578 MET A O 1
ATOM 4412 N N . PRO A 1 579 ? -9.492 25.687 -19.629 1.00 81.75 579 PRO A N 1
ATOM 4413 C CA . PRO A 1 579 ? -8.845 26.978 -19.403 1.00 81.75 579 PRO A CA 1
ATOM 4414 C C . PRO A 1 579 ? -7.968 26.978 -18.144 1.00 81.75 579 PRO A C 1
ATOM 4416 O O . PRO A 1 579 ? -7.010 27.739 -18.063 1.00 81.75 579 PRO A O 1
ATOM 4419 N N . GLN A 1 580 ? -8.296 26.131 -17.168 1.00 86.69 580 GLN A N 1
ATOM 4420 C CA . GLN A 1 580 ? -7.570 25.969 -15.916 1.00 86.69 580 GLN A CA 1
ATOM 4421 C C . GLN A 1 580 ? -7.776 24.553 -15.369 1.00 86.69 580 GLN A C 1
ATOM 4423 O O . GLN A 1 580 ? -8.722 23.862 -15.755 1.00 86.69 580 GLN A O 1
ATOM 4428 N N . VAL A 1 581 ? -6.899 24.139 -14.456 1.00 88.56 581 VAL A N 1
ATOM 4429 C CA . VAL A 1 581 ? -7.104 22.939 -13.636 1.00 88.56 581 VAL A CA 1
ATOM 4430 C C . VAL A 1 581 ? -8.187 23.245 -12.603 1.00 88.56 581 VAL A C 1
ATOM 4432 O O . VAL A 1 581 ? -8.134 24.291 -11.957 1.00 88.56 581 VAL A O 1
ATOM 4435 N N . LEU A 1 582 ? -9.173 22.360 -12.468 1.00 92.31 582 LEU A N 1
ATOM 4436 C CA . LEU A 1 582 ? -10.240 22.496 -11.476 1.00 92.31 582 LEU A CA 1
ATOM 4437 C C . LEU A 1 582 ? -9.887 21.717 -10.206 1.00 92.31 582 LEU A C 1
ATOM 4439 O O . LEU A 1 582 ? -9.281 20.650 -10.289 1.00 92.31 582 LEU A O 1
ATOM 4443 N N . THR A 1 583 ? -10.296 22.220 -9.039 1.00 93.88 583 THR A N 1
ATOM 4444 C CA . THR A 1 583 ? -10.326 21.390 -7.819 1.00 93.88 583 THR A CA 1
ATOM 4445 C C . THR A 1 583 ? -11.433 20.331 -7.927 1.00 93.88 583 THR A C 1
ATOM 4447 O O . THR A 1 583 ? -12.350 20.499 -8.742 1.00 93.88 583 THR A O 1
ATOM 4450 N N . PRO A 1 584 ? -11.412 19.253 -7.121 1.00 95.62 584 PRO A N 1
ATOM 4451 C CA . PRO A 1 584 ? -12.455 18.229 -7.183 1.00 95.62 584 PRO A CA 1
ATOM 4452 C C . PRO A 1 584 ? -13.880 18.782 -7.018 1.00 95.62 584 PRO A C 1
ATOM 4454 O O . PRO A 1 584 ? -14.764 18.457 -7.813 1.00 95.62 584 PRO A O 1
ATOM 4457 N N . SER A 1 585 ? -14.103 19.706 -6.081 1.00 93.88 585 SER A N 1
ATOM 4458 C CA . SER A 1 585 ? -15.416 20.341 -5.891 1.00 93.88 585 SER A CA 1
ATOM 4459 C C . SER A 1 585 ? -15.810 21.234 -7.072 1.00 93.88 585 SER A C 1
ATOM 4461 O O . SER A 1 585 ? -16.972 21.256 -7.481 1.00 93.88 585 SER A O 1
ATOM 4463 N N . GLN A 1 586 ? -14.849 21.945 -7.675 1.00 94.88 586 GLN A N 1
ATOM 4464 C CA . GLN A 1 586 ? -15.094 22.741 -8.883 1.00 94.88 586 GLN A CA 1
ATOM 4465 C C . GLN A 1 586 ? -15.429 21.860 -10.090 1.00 94.88 586 GLN A C 1
ATOM 4467 O O . GLN A 1 586 ? -16.309 22.213 -10.873 1.00 94.88 586 GLN A O 1
ATOM 4472 N N . TYR A 1 587 ? -14.760 20.716 -10.237 1.00 94.69 587 TYR A N 1
ATOM 4473 C CA . TYR A 1 587 ? -15.049 19.729 -11.274 1.00 94.69 587 TYR A CA 1
ATOM 4474 C C . TYR A 1 587 ? -16.475 19.181 -11.139 1.00 94.69 587 TYR A C 1
ATOM 4476 O O . TYR A 1 587 ? -17.230 19.174 -12.117 1.00 94.69 587 TYR A O 1
ATOM 4484 N N . VAL A 1 588 ? -16.888 18.817 -9.922 1.00 95.00 588 VAL A N 1
ATOM 4485 C CA . VAL A 1 588 ? -18.272 18.413 -9.641 1.00 95.00 588 VAL A CA 1
ATOM 4486 C C . VAL A 1 588 ? -19.244 19.536 -10.008 1.00 95.00 588 VAL A C 1
ATOM 4488 O O . VAL A 1 588 ? -20.167 19.307 -10.788 1.00 95.00 588 VAL A O 1
ATOM 4491 N N . ALA A 1 589 ? -19.021 20.757 -9.519 1.00 94.62 589 ALA A N 1
ATOM 4492 C CA . ALA A 1 589 ? -19.944 21.873 -9.714 1.00 94.62 589 ALA A CA 1
ATOM 4493 C C . ALA A 1 589 ? -20.074 22.340 -11.170 1.00 94.62 589 ALA A C 1
ATOM 4495 O O . ALA A 1 589 ? -21.163 22.721 -11.599 1.00 94.62 589 ALA A O 1
ATOM 4496 N N . GLN A 1 590 ? -18.979 22.323 -11.931 1.00 92.50 590 GLN A N 1
ATOM 4497 C CA . GLN A 1 590 ? -18.936 22.890 -13.281 1.00 92.50 590 GLN A CA 1
ATOM 4498 C C . GLN A 1 590 ? -19.153 21.848 -14.383 1.00 92.50 590 GLN A C 1
ATOM 4500 O O . GLN A 1 590 ? -19.545 22.223 -15.487 1.00 92.50 590 GLN A O 1
ATOM 4505 N N . ILE A 1 591 ? -18.900 20.560 -14.116 1.00 91.00 591 ILE A N 1
ATOM 4506 C CA . ILE A 1 591 ? -18.918 19.508 -15.145 1.00 91.00 591 ILE A CA 1
ATOM 4507 C C . ILE A 1 591 ? -19.929 18.408 -14.817 1.00 91.00 591 ILE A C 1
ATOM 4509 O O . ILE A 1 591 ? -20.861 18.174 -15.593 1.00 91.00 591 ILE A O 1
ATOM 4513 N N . VAL A 1 592 ? -19.774 17.727 -13.680 1.00 92.94 592 VAL A N 1
ATOM 4514 C CA . VAL A 1 592 ? -20.547 16.502 -13.400 1.00 92.94 592 VAL A CA 1
ATOM 4515 C C . VAL A 1 592 ? -21.973 16.811 -12.948 1.00 92.94 592 VAL A C 1
ATOM 4517 O O . VAL A 1 592 ? -22.929 16.203 -13.430 1.00 92.94 592 VAL A O 1
ATOM 4520 N N . PHE A 1 593 ? -22.156 17.780 -12.054 1.00 94.94 593 PHE A N 1
ATOM 4521 C CA . PHE A 1 593 ? -23.471 18.129 -11.522 1.00 94.94 593 PHE A CA 1
ATOM 4522 C C . PHE A 1 593 ? -24.415 18.681 -12.607 1.00 94.94 593 PHE A C 1
ATOM 4524 O O . PHE A 1 593 ? -25.519 18.152 -12.731 1.00 94.94 593 PHE A O 1
ATOM 4531 N N . PRO A 1 594 ? -24.021 19.651 -13.462 1.00 93.31 594 PRO A N 1
ATOM 4532 C CA . PRO A 1 594 ? -24.921 20.183 -14.488 1.00 93.31 594 PRO A CA 1
ATOM 4533 C C . PRO A 1 594 ? -25.313 19.146 -15.547 1.00 93.31 594 PRO A C 1
ATOM 4535 O O . PRO A 1 594 ? -26.438 19.159 -16.038 1.00 93.31 594 PRO A O 1
ATOM 4538 N N . SER A 1 595 ? -24.398 18.233 -15.891 1.00 89.31 595 SER A N 1
ATOM 4539 C CA . SER A 1 595 ? -24.661 17.177 -16.876 1.00 89.31 595 SER A CA 1
ATOM 4540 C C . SER A 1 595 ? -25.545 16.060 -16.316 1.00 89.31 595 SER A C 1
ATOM 4542 O O . SER A 1 595 ? -26.423 15.563 -17.017 1.00 89.31 595 SER A O 1
ATOM 4544 N N . SER A 1 596 ? -25.359 15.689 -15.047 1.00 90.69 596 SER A N 1
ATOM 4545 C CA . SER A 1 596 ? -26.161 14.654 -14.383 1.00 90.69 596 SER A CA 1
ATOM 4546 C C . SER A 1 596 ? -27.509 15.162 -13.856 1.00 90.69 596 SER A C 1
ATOM 4548 O O . SER A 1 596 ? -28.450 14.374 -13.714 1.00 90.69 596 SER A O 1
ATOM 4550 N N . ARG A 1 597 ? -27.631 16.469 -13.576 1.00 91.88 597 ARG A N 1
ATOM 4551 C CA . ARG A 1 597 ? -28.839 17.127 -13.046 1.00 91.88 597 ARG A CA 1
ATOM 4552 C C . ARG A 1 597 ? -29.212 18.397 -13.823 1.00 91.88 597 ARG A C 1
ATOM 4554 O O . ARG A 1 597 ? -29.293 19.470 -13.225 1.00 91.88 597 ARG A O 1
ATOM 4561 N N . PRO A 1 598 ? -29.526 18.287 -15.123 1.00 91.75 598 PRO A N 1
ATOM 4562 C CA . PRO A 1 598 ? -29.890 19.451 -15.934 1.00 91.75 598 PRO A CA 1
ATOM 4563 C C . PRO A 1 598 ? -31.147 20.177 -15.420 1.00 91.75 598 PRO A C 1
ATOM 4565 O O . PRO A 1 598 ? -31.264 21.386 -15.584 1.00 91.75 598 PRO A O 1
ATOM 4568 N N . ASP A 1 599 ? -32.053 19.457 -14.748 1.00 93.00 599 ASP A N 1
ATOM 4569 C CA . ASP A 1 599 ? -33.331 19.989 -14.251 1.00 93.00 599 ASP A CA 1
ATOM 4570 C C . ASP A 1 599 ? -33.295 20.425 -12.771 1.00 93.00 599 ASP A C 1
ATOM 4572 O O . ASP A 1 599 ? -34.347 20.604 -12.148 1.00 93.00 599 ASP A O 1
ATOM 4576 N N . ALA A 1 600 ? -32.111 20.518 -12.154 1.00 93.56 600 ALA A N 1
ATOM 4577 C CA . ALA A 1 600 ? -31.991 20.963 -10.767 1.00 93.56 600 ALA A CA 1
ATOM 4578 C C . ALA A 1 600 ? -32.236 22.473 -10.636 1.00 93.56 600 ALA A C 1
ATOM 4580 O O . ALA A 1 600 ? -31.790 23.278 -11.450 1.00 93.56 600 ALA A O 1
ATOM 4581 N N . SER A 1 601 ? -32.911 22.866 -9.559 1.00 93.31 601 SER A N 1
ATOM 4582 C CA . SER A 1 601 ? -33.177 24.266 -9.212 1.00 93.31 601 SER A CA 1
ATOM 4583 C C . SER A 1 601 ? -32.885 24.518 -7.730 1.00 93.31 601 SER A C 1
ATOM 4585 O O . SER A 1 601 ? -32.705 23.572 -6.965 1.00 93.31 601 SER A O 1
ATOM 4587 N N . ASN A 1 602 ? -32.771 25.783 -7.310 1.00 92.25 602 ASN A N 1
ATOM 4588 C CA . ASN A 1 602 ? -32.471 26.161 -5.917 1.00 92.25 602 ASN A CA 1
ATOM 4589 C C . ASN A 1 602 ? -31.240 25.443 -5.324 1.00 92.25 602 ASN A C 1
ATOM 4591 O O . ASN A 1 602 ? -31.267 24.981 -4.178 1.00 92.25 602 ASN A O 1
ATOM 4595 N N . VAL A 1 603 ? -30.177 25.315 -6.122 1.00 93.62 603 VAL A N 1
ATOM 4596 C CA . VAL A 1 603 ? -28.944 24.615 -5.739 1.00 93.62 603 VAL A CA 1
ATOM 4597 C C . VAL A 1 603 ? -28.215 25.394 -4.643 1.00 93.62 603 VAL A C 1
ATOM 4599 O O . VAL A 1 603 ? -27.976 26.593 -4.772 1.00 93.62 603 VAL A O 1
ATOM 4602 N N . GLN A 1 604 ? -27.860 24.700 -3.569 1.00 89.31 604 GLN A N 1
ATOM 4603 C CA . GLN A 1 604 ? -27.085 25.195 -2.440 1.00 89.31 604 GLN A CA 1
ATOM 4604 C C . GLN A 1 604 ? -25.878 24.287 -2.253 1.00 89.31 604 GLN A C 1
ATOM 4606 O O . GLN A 1 604 ? -26.028 23.078 -2.080 1.00 89.31 604 GLN A O 1
ATOM 4611 N N . TRP A 1 605 ? -24.697 24.890 -2.296 1.00 88.94 605 TRP A N 1
ATOM 4612 C CA . TRP A 1 605 ? -23.430 24.218 -2.045 1.00 88.94 605 TRP A CA 1
ATOM 4613 C C . TRP A 1 605 ? -23.078 24.375 -0.568 1.00 88.94 605 TRP A C 1
ATOM 4615 O O . TRP A 1 605 ? -23.134 25.486 -0.035 1.00 88.94 605 TRP A O 1
ATOM 4625 N N . GLY A 1 606 ? -22.788 23.256 0.084 1.00 81.12 606 GLY A N 1
ATOM 4626 C CA . GLY A 1 606 ? -22.342 23.186 1.465 1.00 81.12 606 GLY A CA 1
ATOM 4627 C C . GLY A 1 606 ? -20.840 23.409 1.599 1.00 81.12 606 GLY A C 1
ATOM 4628 O O . GLY A 1 606 ? -20.170 23.907 0.691 1.00 81.12 606 GLY A O 1
ATOM 4629 N N . GLU A 1 607 ? -20.316 23.040 2.762 1.00 81.38 607 GLU A N 1
ATOM 4630 C CA . GLU A 1 607 ? -18.889 23.124 3.044 1.00 81.38 607 GLU A CA 1
ATOM 4631 C C . GLU A 1 607 ? -18.094 22.126 2.191 1.00 81.38 607 GLU A C 1
ATOM 4633 O O . GLU A 1 607 ? -18.520 20.991 1.964 1.00 81.38 607 GLU A O 1
ATOM 4638 N N . ILE A 1 608 ? -16.929 22.571 1.718 1.00 89.19 608 ILE A N 1
ATOM 4639 C CA . ILE A 1 608 ? -15.956 21.725 1.029 1.00 89.19 608 ILE A CA 1
ATOM 4640 C C . ILE A 1 608 ? -15.031 21.134 2.090 1.00 89.19 608 ILE A C 1
ATOM 4642 O O . ILE A 1 608 ? -14.330 21.875 2.776 1.00 89.19 608 ILE A O 1
ATOM 4646 N N . LYS A 1 609 ? -15.002 19.806 2.193 1.00 85.62 609 LYS A N 1
ATOM 4647 C CA . LYS A 1 609 ? -14.131 19.069 3.111 1.00 85.62 609 LYS A CA 1
ATOM 4648 C C . LYS A 1 609 ? -12.957 18.453 2.346 1.00 85.62 609 LYS A C 1
ATOM 4650 O O . LYS A 1 609 ? -13.192 17.581 1.501 1.00 85.62 609 LYS A O 1
ATOM 4655 N N . PRO A 1 610 ? -11.706 18.859 2.626 1.00 87.56 610 PRO A N 1
ATOM 4656 C CA . PRO A 1 610 ? -10.526 18.180 2.105 1.00 87.56 610 PRO A CA 1
ATOM 4657 C C . PRO A 1 610 ? -10.448 16.747 2.639 1.00 87.56 610 PRO A C 1
ATOM 4659 O O . PRO A 1 610 ? -10.645 16.511 3.827 1.00 87.56 610 PRO A O 1
ATOM 4662 N N . LEU A 1 611 ? -10.129 15.792 1.770 1.00 83.50 611 LEU A N 1
ATOM 4663 C CA . LEU A 1 611 ? -9.946 14.382 2.120 1.00 83.50 611 LEU A CA 1
ATOM 4664 C C . LEU A 1 611 ? -8.479 13.991 1.917 1.00 83.50 611 LEU A C 1
ATOM 4666 O O . LEU A 1 611 ? -8.149 13.173 1.060 1.00 83.50 611 LEU A O 1
ATOM 4670 N N . THR A 1 612 ? -7.585 14.615 2.684 1.00 83.75 612 THR A N 1
ATOM 4671 C CA . THR A 1 612 ? -6.128 14.444 2.538 1.00 83.75 612 THR A CA 1
ATOM 4672 C C . THR A 1 612 ? -5.699 12.993 2.722 1.00 83.75 612 THR A C 1
ATOM 4674 O O . THR A 1 612 ? -4.977 12.474 1.884 1.00 83.75 612 THR A O 1
ATOM 4677 N N . SER A 1 613 ? -6.247 12.287 3.713 1.00 66.31 613 SER A N 1
ATOM 4678 C CA . SER A 1 613 ? -5.958 10.865 3.943 1.00 66.31 613 SER A CA 1
ATOM 4679 C C . SER A 1 613 ? -6.300 9.972 2.744 1.00 66.31 613 SER A C 1
ATOM 4681 O O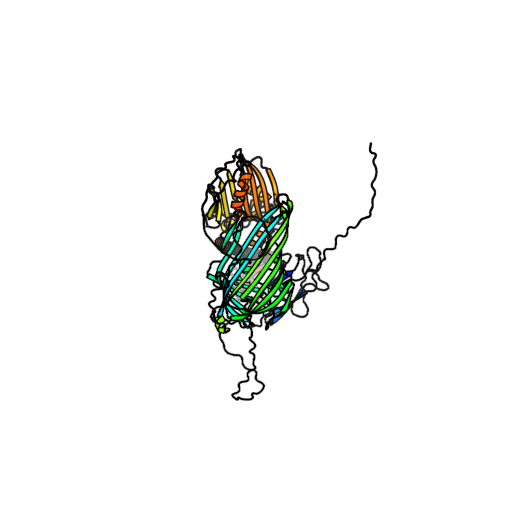 . SER A 1 613 ? -5.567 9.027 2.454 1.00 66.31 613 SER A O 1
ATOM 4683 N N . LEU A 1 614 ? -7.378 10.286 2.018 1.00 73.50 614 LEU A N 1
ATOM 4684 C CA . LEU A 1 614 ? -7.777 9.576 0.801 1.00 73.50 614 LEU A CA 1
ATOM 4685 C C . LEU A 1 614 ? -6.850 9.908 -0.372 1.00 73.50 614 LEU A C 1
ATOM 4687 O O . LEU A 1 614 ? -6.461 9.003 -1.104 1.00 73.50 614 LEU A O 1
ATOM 4691 N N . ALA A 1 615 ? -6.473 11.179 -0.527 1.00 73.50 615 ALA A N 1
ATOM 4692 C CA . ALA A 1 615 ? -5.498 11.604 -1.528 1.00 73.50 615 ALA A CA 1
ATOM 4693 C C . ALA A 1 615 ? -4.121 10.960 -1.290 1.00 73.50 615 ALA A C 1
ATOM 4695 O O . ALA A 1 615 ? -3.514 10.454 -2.230 1.00 73.50 615 ALA A O 1
ATOM 4696 N N . ASP A 1 616 ? -3.669 10.902 -0.037 1.00 72.75 616 ASP A N 1
ATOM 4697 C CA . ASP A 1 616 ? -2.388 10.311 0.348 1.00 72.75 616 ASP A CA 1
ATOM 4698 C C . ASP A 1 616 ? -2.394 8.790 0.164 1.00 72.75 616 ASP A C 1
ATOM 4700 O O . ASP A 1 616 ? -1.432 8.221 -0.351 1.00 72.75 616 ASP A O 1
ATOM 4704 N N . ALA A 1 617 ? -3.485 8.118 0.548 1.00 59.78 617 ALA A N 1
ATOM 4705 C CA . ALA A 1 617 ? -3.654 6.688 0.309 1.00 59.78 617 ALA A CA 1
ATOM 4706 C C . ALA A 1 617 ? -3.671 6.362 -1.191 1.00 59.78 617 ALA A C 1
ATOM 4708 O O . ALA A 1 617 ? -3.027 5.401 -1.609 1.00 59.78 617 ALA A O 1
ATOM 4709 N N . TRP A 1 618 ? -4.351 7.180 -2.002 1.00 70.50 618 TRP A N 1
ATOM 4710 C CA . TRP A 1 618 ? -4.366 7.031 -3.458 1.00 70.50 618 TRP A CA 1
ATOM 4711 C C . TRP A 1 618 ? -2.974 7.223 -4.062 1.00 70.50 618 TRP A C 1
ATOM 4713 O O . TRP A 1 618 ? -2.525 6.397 -4.853 1.00 70.50 618 TRP A O 1
ATOM 4723 N N . ASN A 1 619 ? -2.254 8.260 -3.626 1.00 69.38 619 ASN A N 1
ATOM 4724 C CA . ASN A 1 619 ? -0.881 8.512 -4.053 1.00 69.38 619 ASN A CA 1
ATOM 4725 C C . ASN A 1 619 ? 0.050 7.340 -3.729 1.00 69.38 619 ASN A C 1
ATOM 4727 O O . ASN A 1 619 ? 0.791 6.894 -4.600 1.00 69.38 619 ASN A O 1
ATOM 4731 N N . ARG A 1 620 ? -0.024 6.789 -2.510 1.00 66.00 620 ARG A N 1
ATOM 4732 C CA . ARG A 1 620 ? 0.774 5.613 -2.128 1.00 66.00 620 ARG A CA 1
ATOM 4733 C C . ARG A 1 620 ? 0.437 4.380 -2.966 1.00 66.00 620 ARG A C 1
ATOM 4735 O O . ARG A 1 620 ? 1.346 3.653 -3.359 1.00 66.00 620 ARG A O 1
ATOM 4742 N N . ALA A 1 621 ? -0.848 4.154 -3.233 1.00 52.88 621 ALA A N 1
ATOM 4743 C CA . ALA A 1 621 ? -1.325 2.961 -3.924 1.00 52.88 621 ALA A CA 1
ATOM 4744 C C . ALA A 1 621 ? -1.062 2.974 -5.439 1.00 52.88 621 ALA A C 1
ATOM 4746 O O . ALA A 1 621 ? -0.808 1.915 -6.006 1.00 52.88 621 ALA A O 1
ATOM 4747 N N . PHE A 1 622 ? -1.136 4.139 -6.093 1.00 58.53 622 PHE A N 1
ATOM 4748 C CA . PHE A 1 622 ? -1.127 4.223 -7.561 1.00 58.53 622 PHE A CA 1
ATOM 4749 C C . PHE A 1 622 ? 0.010 5.056 -8.158 1.00 58.53 622 PHE A C 1
ATOM 4751 O O . PHE A 1 622 ? 0.313 4.872 -9.333 1.00 58.53 622 PHE A O 1
ATOM 4758 N N . HIS A 1 623 ? 0.646 5.939 -7.383 1.00 60.00 623 HIS A N 1
ATOM 4759 C CA . HIS A 1 623 ? 1.611 6.918 -7.903 1.00 60.00 623 HIS A CA 1
ATOM 4760 C C . HIS A 1 623 ? 2.973 6.894 -7.197 1.00 60.00 623 HIS A C 1
ATOM 4762 O O . HIS A 1 623 ? 3.838 7.714 -7.501 1.00 60.00 623 HIS A O 1
ATOM 4768 N N . SER A 1 624 ? 3.200 5.947 -6.282 1.00 52.19 624 SER A N 1
ATOM 4769 C CA . SER A 1 624 ? 4.461 5.808 -5.535 1.00 52.19 624 SER A CA 1
ATOM 4770 C C . SER A 1 624 ? 5.675 5.496 -6.420 1.00 52.19 624 SER A C 1
ATOM 4772 O O . SER A 1 624 ? 6.811 5.727 -6.011 1.00 52.19 624 SER A O 1
ATOM 4774 N N . GLU A 1 625 ? 5.446 5.018 -7.646 1.00 48.75 625 GLU A N 1
ATOM 4775 C CA . GLU A 1 625 ? 6.487 4.685 -8.623 1.00 48.75 625 GLU A CA 1
ATOM 4776 C C . GLU A 1 625 ? 6.599 5.697 -9.782 1.00 48.75 625 GLU A C 1
ATOM 4778 O O . GLU A 1 625 ? 7.464 5.537 -10.653 1.00 48.75 625 GLU A O 1
ATOM 4783 N N . ASP A 1 626 ? 5.753 6.737 -9.816 1.00 47.94 626 ASP A N 1
ATOM 4784 C CA . ASP A 1 626 ? 5.696 7.667 -10.946 1.00 47.94 626 ASP A CA 1
ATOM 4785 C C . ASP A 1 626 ? 6.940 8.581 -11.002 1.00 47.94 626 ASP A C 1
ATOM 4787 O O . ASP A 1 626 ? 7.300 9.210 -10.007 1.00 47.94 626 ASP A O 1
ATOM 4791 N N . PRO A 1 627 ? 7.599 8.732 -12.174 1.00 47.00 627 PRO A N 1
ATOM 4792 C CA . PRO A 1 627 ? 8.818 9.539 -12.306 1.00 47.00 627 PRO A CA 1
ATOM 4793 C C . PRO A 1 627 ? 8.649 11.031 -11.991 1.00 47.00 627 PRO A C 1
ATOM 4795 O O . PRO A 1 627 ? 9.625 11.700 -11.664 1.00 47.00 627 PRO A O 1
ATOM 4798 N N . VAL A 1 628 ? 7.432 11.556 -12.156 1.00 55.81 628 VAL A N 1
ATOM 4799 C CA . VAL A 1 628 ? 7.033 12.899 -11.729 1.00 55.81 628 VAL A CA 1
ATOM 4800 C C . VAL A 1 628 ? 5.814 12.698 -10.842 1.00 55.81 628 VAL A C 1
ATOM 4802 O O . VAL A 1 628 ? 4.750 12.391 -11.393 1.00 55.81 628 VAL A O 1
ATOM 4805 N N . PRO A 1 629 ? 5.949 12.835 -9.511 1.00 61.88 629 PRO A N 1
ATOM 4806 C CA . PRO A 1 629 ? 4.857 12.540 -8.604 1.00 61.88 629 PRO A CA 1
ATOM 4807 C C . PRO A 1 629 ? 3.682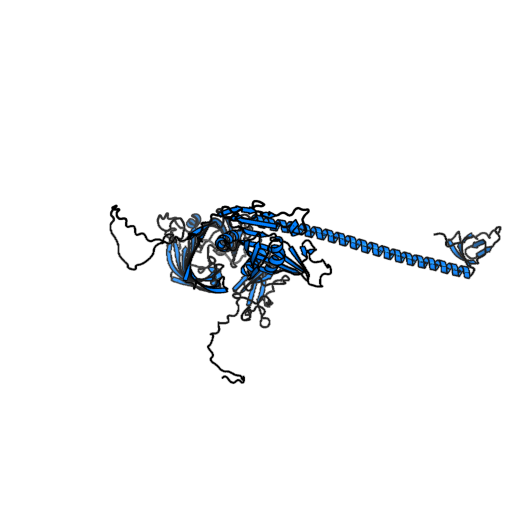 13.469 -8.926 1.00 61.88 629 PRO A C 1
ATOM 4809 O O . PRO A 1 629 ? 3.824 14.700 -8.890 1.00 61.88 629 PRO A O 1
ATOM 4812 N N . PRO A 1 630 ? 2.525 12.915 -9.315 1.00 76.31 630 PRO A N 1
ATOM 4813 C CA . PRO A 1 630 ? 1.373 13.726 -9.614 1.00 76.31 630 PRO A CA 1
ATOM 4814 C C . PRO A 1 630 ? 0.826 14.332 -8.325 1.00 76.31 630 PRO A C 1
ATOM 4816 O O . PRO A 1 630 ? 0.855 13.750 -7.240 1.00 76.31 630 PRO A O 1
ATOM 4819 N N . ARG A 1 631 ? 0.277 15.536 -8.441 1.00 86.69 631 ARG A N 1
ATOM 4820 C CA . ARG A 1 631 ? -0.452 16.146 -7.340 1.00 86.69 631 ARG A CA 1
ATOM 4821 C C . ARG A 1 631 ? -1.867 15.592 -7.340 1.00 86.69 631 ARG A C 1
ATOM 4823 O O . ARG A 1 631 ? -2.631 15.864 -8.269 1.00 86.69 631 ARG A O 1
ATOM 4830 N N . VAL A 1 632 ? -2.200 14.888 -6.265 1.00 87.94 632 VAL A N 1
ATOM 4831 C CA . VAL A 1 632 ? -3.525 14.329 -6.007 1.00 87.94 632 VAL A CA 1
ATOM 4832 C C . VAL A 1 632 ? -4.254 15.183 -4.982 1.00 87.94 632 VAL A C 1
ATOM 4834 O O . VAL A 1 632 ? -3.701 15.548 -3.947 1.00 87.94 632 VAL A O 1
ATOM 4837 N N . ILE A 1 633 ? -5.500 15.535 -5.282 1.00 93.44 633 ILE A N 1
ATOM 4838 C CA . ILE A 1 633 ? -6.386 16.258 -4.370 1.00 93.44 633 ILE A CA 1
ATOM 4839 C C . ILE A 1 633 ? -7.707 15.507 -4.321 1.00 93.44 633 ILE A C 1
ATOM 4841 O O . ILE A 1 633 ? -8.295 15.233 -5.364 1.00 93.44 633 ILE A O 1
ATOM 4845 N N . ALA A 1 634 ? -8.198 15.234 -3.118 1.00 91.69 634 ALA A N 1
ATOM 4846 C CA . ALA A 1 634 ? -9.529 14.693 -2.900 1.00 91.69 634 ALA A CA 1
ATOM 4847 C C . ALA A 1 634 ? -10.345 15.660 -2.042 1.00 91.69 634 ALA A C 1
ATOM 4849 O O . ALA A 1 634 ? -9.855 16.182 -1.039 1.00 91.69 634 ALA A O 1
ATOM 4850 N N . GLU A 1 635 ? -11.588 15.904 -2.440 1.00 95.12 635 GLU A N 1
ATOM 4851 C CA . GLU A 1 635 ? -12.526 16.740 -1.692 1.00 95.12 635 GLU A CA 1
ATOM 4852 C C . GLU A 1 635 ? -13.899 16.076 -1.678 1.00 95.12 635 GLU A C 1
ATOM 4854 O O . GLU A 1 635 ? -14.266 15.329 -2.594 1.00 95.12 635 GLU A O 1
ATOM 4859 N N . SER A 1 636 ? -14.673 16.396 -0.648 1.00 91.06 636 SER A N 1
ATOM 4860 C CA . SER A 1 636 ? -16.109 16.160 -0.643 1.00 91.06 636 SER A CA 1
ATOM 4861 C C . SER A 1 636 ? -16.881 17.458 -0.456 1.00 91.06 636 SER A C 1
ATOM 4863 O O . SER A 1 636 ? -16.410 18.379 0.208 1.00 91.06 636 SER A O 1
ATOM 4865 N N . VAL A 1 637 ? -18.060 17.541 -1.068 1.00 91.19 637 VAL A N 1
ATOM 4866 C CA . VAL A 1 637 ? -18.946 18.701 -0.980 1.00 91.19 637 VAL A CA 1
ATOM 4867 C C . VAL A 1 637 ? -20.397 18.249 -0.891 1.00 91.19 637 VAL A C 1
ATOM 4869 O O . VAL A 1 637 ? -20.855 17.393 -1.651 1.00 91.19 637 VAL A O 1
ATOM 4872 N N . GLU A 1 638 ? -21.128 18.829 0.054 1.00 89.50 638 GLU A N 1
ATOM 4873 C CA . GLU A 1 638 ? -22.567 18.614 0.175 1.00 89.50 638 GLU A CA 1
ATOM 4874 C C . GLU A 1 638 ? -23.327 19.527 -0.787 1.00 89.50 638 GLU A C 1
ATOM 4876 O O . GLU A 1 638 ? -22.997 20.702 -0.956 1.00 89.50 638 GLU A O 1
ATOM 4881 N N . VAL A 1 639 ? -24.369 19.000 -1.421 1.00 90.00 639 VAL A N 1
ATOM 4882 C CA . VAL A 1 639 ? -25.208 19.750 -2.356 1.00 90.00 639 VAL A CA 1
ATOM 4883 C C . VAL A 1 639 ? -26.667 19.487 -2.049 1.00 90.00 639 VAL A C 1
ATOM 4885 O O . VAL A 1 639 ? -27.122 18.342 -2.062 1.00 90.00 639 VAL A O 1
ATOM 4888 N N . ALA A 1 640 ? -27.420 20.561 -1.829 1.00 92.06 640 ALA A N 1
ATOM 4889 C CA . ALA A 1 640 ? -28.864 20.509 -1.680 1.00 92.06 640 ALA A CA 1
ATOM 4890 C C . ALA A 1 640 ? -29.555 21.202 -2.858 1.00 92.06 640 ALA A C 1
ATOM 4892 O O . ALA A 1 640 ? -29.192 22.316 -3.229 1.00 92.06 640 ALA A O 1
ATOM 4893 N N . TYR A 1 641 ? -30.562 20.571 -3.458 1.00 94.62 641 TYR A N 1
ATOM 4894 C CA . TYR A 1 641 ? -31.252 21.117 -4.633 1.00 94.62 641 TYR A CA 1
ATOM 4895 C C . TYR A 1 641 ? -32.688 20.605 -4.751 1.00 94.62 641 TYR A C 1
ATOM 4897 O O . TYR A 1 641 ? -33.045 19.574 -4.183 1.00 94.62 641 TYR A O 1
ATOM 4905 N N . ASP A 1 642 ? -33.513 21.317 -5.514 1.00 91.38 642 ASP A N 1
ATOM 4906 C CA . ASP A 1 642 ? -34.881 20.917 -5.829 1.00 91.38 642 ASP A CA 1
ATOM 4907 C C . ASP A 1 642 ? -34.922 20.237 -7.192 1.00 91.38 642 ASP A C 1
ATOM 4909 O O . ASP A 1 642 ? -34.454 20.785 -8.196 1.00 91.38 642 ASP A O 1
ATOM 4913 N N . ARG A 1 643 ? -35.528 19.050 -7.244 1.00 92.19 643 ARG A N 1
ATOM 4914 C CA . ARG A 1 643 ? -35.783 18.332 -8.495 1.00 92.19 643 ARG A CA 1
ATOM 4915 C C . ARG A 1 643 ? -37.134 17.643 -8.441 1.00 92.19 643 ARG A C 1
ATOM 4917 O O . ARG A 1 643 ? -37.412 16.874 -7.522 1.00 92.19 643 ARG A O 1
ATOM 4924 N N . ALA A 1 644 ? -37.970 17.913 -9.443 1.00 87.94 644 ALA A N 1
ATOM 4925 C CA . ALA A 1 644 ? -39.330 17.374 -9.537 1.00 87.94 644 ALA A CA 1
ATOM 4926 C C . ALA A 1 644 ? -40.149 17.563 -8.236 1.00 87.94 644 ALA A C 1
ATOM 4928 O O . ALA A 1 644 ? -40.815 16.642 -7.769 1.00 87.94 644 ALA A O 1
ATOM 4929 N N . GLY A 1 645 ? -40.055 18.747 -7.617 1.00 87.62 645 GLY A N 1
ATOM 4930 C CA . GLY A 1 645 ? -40.794 19.094 -6.395 1.00 87.62 645 GLY A CA 1
ATOM 4931 C C . GLY A 1 645 ? -40.295 18.431 -5.104 1.00 87.62 645 GLY A C 1
ATOM 4932 O O . GLY A 1 645 ? -40.961 18.538 -4.081 1.00 87.62 645 GLY A O 1
ATOM 4933 N N . THR A 1 646 ? -39.151 17.738 -5.124 1.00 90.69 646 THR A N 1
ATOM 4934 C CA . THR A 1 646 ? -38.518 17.138 -3.936 1.00 90.69 646 THR A CA 1
ATOM 4935 C C . THR A 1 646 ? -37.167 17.800 -3.670 1.00 90.69 646 THR A C 1
ATOM 4937 O O . THR A 1 646 ? -36.389 17.984 -4.610 1.00 90.69 646 THR A O 1
ATOM 4940 N N . ARG A 1 647 ? -36.878 18.124 -2.402 1.00 91.12 647 ARG A N 1
ATOM 4941 C CA . ARG A 1 647 ? -35.556 18.596 -1.965 1.00 91.12 647 ARG A CA 1
ATOM 4942 C C . ARG A 1 647 ? -34.630 17.400 -1.770 1.00 91.12 647 ARG A C 1
ATOM 4944 O O . ARG A 1 647 ? -34.938 16.512 -0.977 1.00 91.12 647 ARG A O 1
ATOM 4951 N N . PHE A 1 648 ? -33.505 17.396 -2.466 1.00 90.81 648 PHE A N 1
ATOM 4952 C CA . PHE A 1 648 ? -32.437 16.411 -2.329 1.00 90.81 648 PHE A CA 1
ATOM 4953 C C . PHE A 1 648 ? -31.281 16.979 -1.516 1.00 90.81 648 PHE A C 1
ATOM 4955 O O . PHE A 1 648 ? -31.032 18.182 -1.574 1.00 90.81 648 PHE A O 1
ATOM 4962 N N . ALA A 1 649 ? -30.585 16.103 -0.795 1.00 89.25 649 ALA A N 1
ATOM 4963 C CA . ALA A 1 649 ? -29.261 16.348 -0.242 1.00 89.25 649 ALA A CA 1
ATOM 4964 C C . ALA A 1 649 ? -28.334 15.201 -0.647 1.00 89.25 649 ALA A C 1
ATOM 4966 O O . ALA A 1 649 ? -28.676 14.021 -0.524 1.00 89.25 649 ALA A O 1
ATOM 4967 N N . GLU A 1 650 ? -27.172 15.570 -1.165 1.00 90.56 650 GLU A N 1
ATOM 4968 C CA . GLU A 1 650 ? -26.186 14.650 -1.707 1.00 90.56 650 GLU A CA 1
ATOM 4969 C C . GLU A 1 650 ? -24.786 15.036 -1.259 1.00 90.56 650 GLU A C 1
ATOM 4971 O O . GLU A 1 650 ? -24.431 16.211 -1.270 1.00 90.56 650 GLU A O 1
ATOM 4976 N N . LEU A 1 651 ? -23.985 14.031 -0.924 1.00 91.00 651 LEU A N 1
ATOM 4977 C CA . LEU A 1 651 ? -22.558 14.165 -0.700 1.00 91.00 651 LEU A CA 1
ATOM 4978 C C . LEU A 1 651 ? -21.831 13.722 -1.966 1.00 91.00 651 LEU A C 1
ATOM 4980 O O . LEU A 1 651 ? -21.952 12.574 -2.403 1.00 91.00 651 LEU A O 1
ATOM 4984 N N . TRP A 1 652 ? -21.088 14.648 -2.553 1.00 93.00 652 TRP A N 1
ATOM 4985 C CA . TRP A 1 652 ? -20.238 14.400 -3.704 1.00 93.00 652 TRP A CA 1
ATOM 4986 C C . TRP A 1 652 ? -18.804 14.243 -3.239 1.00 93.00 652 TRP A C 1
ATOM 4988 O O . TRP A 1 652 ? -18.311 15.108 -2.526 1.00 93.00 652 TRP A O 1
ATOM 4998 N N . THR A 1 653 ? -18.131 13.192 -3.687 1.00 91.38 653 THR A N 1
ATOM 4999 C CA . THR A 1 653 ? -16.710 12.964 -3.429 1.00 91.38 653 THR A CA 1
ATOM 5000 C C . THR A 1 653 ? -15.995 12.779 -4.754 1.00 91.38 653 THR A C 1
ATOM 5002 O O . THR A 1 653 ? -16.408 11.966 -5.583 1.00 91.38 653 THR A O 1
ATOM 5005 N N . ALA A 1 654 ? -14.917 13.527 -4.958 1.00 93.56 654 ALA A N 1
ATOM 5006 C CA . ALA A 1 654 ? -14.092 13.408 -6.148 1.00 93.56 654 ALA A CA 1
ATOM 5007 C C . ALA A 1 654 ? -12.609 13.485 -5.787 1.00 93.56 654 ALA A C 1
ATOM 5009 O O . ALA A 1 654 ? -12.220 14.162 -4.833 1.00 93.56 654 ALA A O 1
ATOM 5010 N N . LEU A 1 655 ? -11.796 12.800 -6.583 1.00 92.75 655 LEU A N 1
ATOM 5011 C CA . LEU A 1 655 ? -10.343 12.806 -6.494 1.00 92.75 655 LEU A CA 1
ATOM 5012 C C . LEU A 1 655 ? -9.790 13.174 -7.867 1.00 92.75 655 LEU A C 1
ATOM 5014 O O . LEU A 1 655 ? -10.223 12.612 -8.869 1.00 92.75 655 LEU A O 1
ATOM 5018 N N . ILE A 1 656 ? -8.895 14.158 -7.911 1.00 92.81 656 ILE A N 1
ATOM 5019 C CA . ILE A 1 656 ? -8.247 14.629 -9.134 1.00 92.81 656 ILE A CA 1
ATOM 5020 C C . ILE A 1 656 ? -6.744 14.452 -9.004 1.00 92.81 656 ILE A C 1
ATOM 5022 O O . ILE A 1 656 ? -6.129 14.987 -8.079 1.00 92.81 656 ILE A O 1
ATOM 5026 N N . THR A 1 657 ? -6.172 13.794 -10.002 1.00 89.25 657 THR A N 1
ATOM 5027 C CA . THR A 1 657 ? -4.735 13.651 -10.210 1.00 89.25 657 THR A CA 1
ATOM 5028 C C . THR A 1 657 ? -4.277 14.644 -11.268 1.00 89.25 657 THR A C 1
ATOM 5030 O O . THR A 1 657 ? -4.909 14.808 -12.316 1.00 89.25 657 THR A O 1
ATOM 5033 N N . THR A 1 658 ? -3.182 15.349 -10.991 1.00 88.06 658 THR A N 1
ATOM 5034 C CA . THR A 1 658 ? -2.621 16.380 -11.869 1.00 88.06 658 THR A CA 1
ATOM 5035 C C . THR A 1 658 ? -1.127 16.152 -12.077 1.00 88.06 658 THR A C 1
ATOM 5037 O O . THR A 1 658 ? -0.367 16.026 -11.122 1.00 88.06 658 THR A O 1
ATOM 5040 N N . THR A 1 659 ? -0.683 16.166 -13.329 1.00 81.62 659 THR A N 1
ATOM 5041 C CA . THR A 1 659 ? 0.728 16.037 -13.705 1.00 81.62 659 THR A CA 1
ATOM 5042 C C . THR A 1 659 ? 1.097 17.218 -14.584 1.00 81.62 659 THR A C 1
ATOM 5044 O O . THR A 1 659 ? 0.482 17.452 -15.626 1.00 81.62 659 THR A O 1
ATOM 5047 N N . SER A 1 660 ? 2.100 17.989 -14.171 1.00 78.44 660 SER A N 1
ATOM 5048 C CA . SER A 1 660 ? 2.564 19.149 -14.935 1.00 78.44 660 SER A CA 1
ATOM 5049 C C . SER A 1 660 ? 3.909 18.861 -15.581 1.00 78.44 660 SER A C 1
ATOM 5051 O O . SER A 1 660 ? 4.850 18.452 -14.910 1.00 78.44 660 SER A O 1
ATOM 5053 N N . VAL A 1 661 ? 3.999 19.104 -16.886 1.00 64.69 661 VAL A N 1
ATOM 5054 C CA . VAL A 1 661 ? 5.229 18.988 -17.669 1.00 64.69 661 VAL A CA 1
ATOM 5055 C C . VAL A 1 661 ? 5.411 20.288 -18.449 1.00 64.69 661 VAL A C 1
ATOM 5057 O O . VAL A 1 661 ? 4.610 20.635 -19.321 1.00 64.69 661 VAL A O 1
ATOM 5060 N N . ASN A 1 662 ? 6.481 21.024 -18.145 1.00 68.25 662 ASN A N 1
ATOM 5061 C CA . ASN A 1 662 ? 6.745 22.362 -18.682 1.00 68.25 662 ASN A CA 1
ATOM 5062 C C . ASN A 1 662 ? 5.563 23.324 -18.447 1.00 68.25 662 ASN A C 1
ATOM 5064 O O . ASN A 1 662 ? 5.201 23.609 -17.311 1.00 68.25 662 ASN A O 1
ATOM 5068 N N . THR A 1 663 ? 4.964 23.841 -19.522 1.00 67.62 663 THR A N 1
ATOM 5069 C CA . THR A 1 663 ? 3.843 24.790 -19.488 1.00 67.62 663 THR A CA 1
ATOM 5070 C C . THR A 1 663 ? 2.482 24.117 -19.670 1.00 67.62 663 THR A C 1
ATOM 5072 O O . THR A 1 663 ? 1.479 24.796 -19.887 1.00 67.62 663 THR A O 1
ATOM 5075 N N . SER A 1 664 ? 2.441 22.785 -19.631 1.00 70.31 664 SER A N 1
ATOM 5076 C CA . SER A 1 664 ? 1.242 21.984 -19.863 1.00 70.31 664 SER A CA 1
ATOM 5077 C C . SER A 1 664 ? 0.948 21.108 -18.651 1.00 70.31 664 SER A C 1
ATOM 5079 O O . SER A 1 664 ? 1.830 20.432 -18.130 1.00 70.31 664 SER A O 1
ATOM 5081 N N . THR A 1 665 ? -0.304 21.104 -18.214 1.00 82.62 665 THR A N 1
ATOM 5082 C CA . THR A 1 665 ? -0.794 20.283 -17.111 1.00 82.62 665 THR A CA 1
ATOM 5083 C C . THR A 1 665 ? -1.843 19.325 -17.641 1.00 82.62 665 THR A C 1
ATOM 5085 O O . THR A 1 665 ? -2.873 19.745 -18.170 1.00 82.62 665 THR A O 1
ATOM 5088 N N . VAL A 1 666 ? -1.586 18.033 -17.486 1.00 81.62 666 VAL A N 1
ATOM 5089 C CA . VAL A 1 666 ? -2.573 16.977 -17.700 1.00 81.62 666 VAL A CA 1
ATOM 5090 C C . VAL A 1 666 ? -3.245 16.703 -16.366 1.00 81.62 666 VAL A C 1
ATOM 5092 O O . VAL A 1 666 ? -2.588 16.688 -15.327 1.00 81.62 666 VAL A O 1
ATOM 5095 N N . TRP A 1 667 ? -4.557 16.527 -16.373 1.00 88.38 667 TRP A N 1
ATOM 5096 C CA . TRP A 1 667 ? -5.289 16.202 -15.161 1.00 88.38 667 TRP A CA 1
ATOM 5097 C C . TRP A 1 667 ? -6.517 15.361 -15.459 1.00 88.38 667 TRP A C 1
ATOM 5099 O O . TRP A 1 667 ? -7.098 15.450 -16.541 1.00 88.38 667 TRP A O 1
ATOM 5109 N N . LEU A 1 668 ? -6.907 14.531 -14.501 1.00 87.19 668 LEU A N 1
ATOM 5110 C CA . LEU A 1 668 ? -8.039 13.627 -14.637 1.00 87.19 668 LEU A CA 1
ATOM 5111 C C . LEU A 1 668 ? -8.685 13.372 -13.269 1.00 87.19 668 LEU A C 1
ATOM 5113 O O . LEU A 1 668 ? -7.984 13.381 -12.259 1.00 87.19 668 LEU A O 1
ATOM 5117 N N . PRO A 1 669 ? -10.010 13.176 -13.214 1.00 90.19 669 PRO A N 1
ATOM 5118 C CA . PRO A 1 669 ? -10.692 12.717 -12.021 1.00 90.19 669 PRO A CA 1
ATOM 5119 C C . PRO A 1 669 ? -10.615 11.189 -11.944 1.00 90.19 669 PRO A C 1
ATOM 5121 O O . PRO A 1 669 ? -11.316 10.504 -12.688 1.00 90.19 669 PRO A O 1
ATOM 5124 N N . ASP A 1 670 ? -9.796 10.631 -11.059 1.00 81.44 670 ASP A N 1
ATOM 5125 C CA . ASP A 1 670 ? -9.682 9.173 -10.903 1.00 81.44 670 ASP A CA 1
ATOM 5126 C C . ASP A 1 670 ? -11.020 8.529 -10.545 1.00 81.44 670 ASP A C 1
ATOM 5128 O O . ASP A 1 670 ? -11.355 7.450 -11.030 1.00 81.44 670 ASP A O 1
ATOM 5132 N N . PHE A 1 671 ? -11.825 9.234 -9.750 1.00 84.75 671 PHE A N 1
ATOM 5133 C CA . PHE A 1 671 ? -13.238 8.939 -9.596 1.00 84.75 671 PHE A CA 1
ATOM 5134 C C . PHE A 1 671 ? -14.029 10.191 -9.214 1.00 84.75 671 PHE A C 1
ATOM 5136 O O . PHE A 1 671 ? -13.529 11.125 -8.581 1.00 84.75 671 PHE A O 1
ATOM 5143 N N . ALA A 1 672 ? -15.315 10.161 -9.551 1.00 91.12 672 ALA A N 1
ATOM 5144 C CA . ALA A 1 672 ? -16.328 11.017 -8.962 1.00 91.12 672 ALA A CA 1
ATOM 5145 C C . ALA A 1 672 ? -17.520 10.146 -8.568 1.00 91.12 672 ALA A C 1
ATOM 5147 O O . ALA A 1 672 ? -18.053 9.391 -9.385 1.00 91.12 672 ALA A O 1
ATOM 5148 N N . VAL A 1 673 ? -17.924 10.243 -7.307 1.00 91.69 673 VAL A N 1
ATOM 5149 C CA . VAL A 1 673 ? -19.037 9.484 -6.744 1.00 91.69 673 VAL A CA 1
ATOM 5150 C C . VAL A 1 673 ? -19.974 10.423 -6.003 1.00 91.69 673 VAL A C 1
ATOM 5152 O O . VAL A 1 673 ? -19.542 11.350 -5.322 1.00 91.69 673 VAL A O 1
ATOM 5155 N N . VAL A 1 674 ? -21.272 10.182 -6.142 1.00 93.12 674 VAL A N 1
ATOM 5156 C CA . VAL A 1 674 ? -22.308 10.862 -5.365 1.00 93.12 674 VAL A CA 1
ATOM 5157 C C . VAL A 1 674 ? -23.087 9.847 -4.556 1.00 93.12 674 VAL A C 1
ATOM 5159 O O . VAL A 1 674 ? -23.406 8.775 -5.068 1.00 93.12 674 VAL A O 1
ATOM 5162 N N . ALA A 1 675 ? -23.430 10.201 -3.322 1.00 90.75 675 ALA A N 1
ATOM 5163 C CA . ALA A 1 675 ? -24.362 9.451 -2.499 1.00 90.75 675 ALA A CA 1
ATOM 5164 C C . ALA A 1 675 ? -25.363 10.391 -1.832 1.00 90.75 675 ALA A C 1
ATOM 5166 O O . ALA A 1 675 ? -24.988 11.413 -1.263 1.00 90.75 675 ALA A O 1
ATOM 5167 N N . GLY A 1 676 ? -26.649 10.061 -1.890 1.00 89.25 676 GLY A N 1
ATOM 5168 C CA . GLY A 1 676 ? -27.668 10.894 -1.263 1.00 89.25 676 GLY A CA 1
ATOM 5169 C C . GLY A 1 676 ? -29.086 10.539 -1.664 1.00 89.25 676 GLY A C 1
ATOM 5170 O O . GLY A 1 676 ? -29.336 9.510 -2.289 1.00 89.25 676 GLY A O 1
ATOM 5171 N N . GLY A 1 677 ? -30.027 11.396 -1.282 1.00 91.50 677 GLY A N 1
ATOM 5172 C CA . GLY A 1 677 ? -31.452 11.177 -1.496 1.00 91.50 677 GLY A CA 1
ATOM 5173 C C . GLY A 1 677 ? -32.299 12.362 -1.029 1.00 91.50 677 GLY A C 1
ATOM 5174 O O . GLY A 1 677 ? -31.767 13.442 -0.762 1.00 91.50 677 GLY A O 1
ATOM 5175 N N . PRO A 1 678 ? -33.627 12.193 -0.941 1.00 90.25 678 PRO A N 1
ATOM 5176 C CA . PRO A 1 678 ? -34.522 13.204 -0.388 1.00 90.25 678 PRO A CA 1
ATOM 5177 C C . PRO A 1 678 ? -34.128 13.609 1.041 1.00 90.25 678 PRO A C 1
ATOM 5179 O O . PRO A 1 678 ? -33.816 12.748 1.867 1.00 90.25 678 PRO A O 1
ATOM 5182 N N . VAL A 1 679 ? -34.156 14.912 1.345 1.00 83.75 679 VAL A N 1
ATOM 5183 C CA . VAL A 1 679 ? -33.702 15.467 2.641 1.00 83.75 679 VAL A CA 1
ATOM 5184 C C . VAL A 1 679 ? -34.441 14.857 3.833 1.00 83.75 679 VAL A C 1
ATOM 5186 O O . VAL A 1 679 ? -33.845 14.640 4.880 1.00 83.75 679 VAL A O 1
ATOM 5189 N N . ASP A 1 680 ? -35.719 14.521 3.672 1.00 79.31 680 ASP A N 1
ATOM 5190 C CA . ASP A 1 680 ? -36.552 13.904 4.710 1.00 79.31 680 ASP A CA 1
ATOM 5191 C C . ASP A 1 680 ? -36.166 12.449 5.034 1.00 79.31 680 ASP A C 1
ATOM 5193 O O . ASP A 1 680 ? -36.674 11.882 6.003 1.00 79.31 680 ASP A O 1
ATOM 5197 N N . ARG A 1 681 ? -35.289 11.826 4.235 1.00 79.12 681 ARG A N 1
ATOM 5198 C CA . ARG A 1 681 ? -34.909 10.408 4.369 1.00 79.12 681 ARG A CA 1
ATOM 5199 C C . ARG A 1 681 ? -33.409 10.146 4.374 1.00 79.12 681 ARG A C 1
ATOM 5201 O O . ARG A 1 681 ? -33.000 9.082 4.836 1.00 79.12 681 ARG A O 1
ATOM 5208 N N . VAL A 1 682 ? -32.595 11.071 3.868 1.00 76.94 682 VAL A N 1
ATOM 5209 C CA . VAL A 1 682 ? -31.157 10.850 3.653 1.00 76.94 682 VAL A CA 1
ATOM 5210 C C . VAL A 1 682 ? -30.408 10.533 4.949 1.00 76.94 682 VAL A C 1
ATOM 5212 O O . VAL A 1 682 ? -29.577 9.632 4.953 1.00 76.94 682 VAL A O 1
ATOM 5215 N N . GLU A 1 683 ? -30.763 11.175 6.065 1.00 75.00 683 GLU A N 1
ATOM 5216 C CA . GLU A 1 683 ? -30.136 10.929 7.371 1.00 75.00 683 GLU A CA 1
ATOM 5217 C C . GLU A 1 683 ? -30.370 9.486 7.843 1.00 75.00 683 GLU A C 1
ATOM 5219 O O . GLU A 1 683 ? -29.441 8.797 8.259 1.00 75.00 683 GLU A O 1
ATOM 5224 N N . ALA A 1 684 ? -31.594 8.975 7.677 1.00 75.81 684 ALA A N 1
ATOM 5225 C CA . ALA A 1 684 ? -31.920 7.589 8.005 1.00 75.81 684 ALA A CA 1
ATOM 5226 C C . ALA A 1 684 ? -31.225 6.581 7.070 1.00 75.81 684 ALA A C 1
ATOM 5228 O O . ALA A 1 684 ? -30.992 5.439 7.464 1.00 75.81 684 ALA A O 1
ATOM 5229 N N . MET A 1 685 ? -30.903 6.990 5.839 1.00 75.88 685 MET A N 1
ATOM 5230 C CA . MET A 1 685 ? -30.236 6.157 4.833 1.00 75.88 685 MET A CA 1
ATOM 5231 C C . MET A 1 685 ? -28.710 6.269 4.852 1.00 75.88 685 MET A C 1
ATOM 5233 O O . MET A 1 685 ? -28.047 5.437 4.236 1.00 75.88 685 MET A O 1
ATOM 5237 N N . ALA A 1 686 ? -28.132 7.227 5.580 1.00 73.44 686 ALA A N 1
ATOM 5238 C CA . ALA A 1 686 ? -26.687 7.444 5.626 1.00 73.44 686 ALA A CA 1
ATOM 5239 C C . ALA A 1 686 ? -25.880 6.183 6.011 1.00 73.44 686 ALA A C 1
ATOM 5241 O O . ALA A 1 686 ? -24.893 5.899 5.327 1.00 73.44 686 ALA A O 1
ATOM 5242 N N . PRO A 1 687 ? -26.295 5.353 6.996 1.00 74.12 687 PRO A N 1
ATOM 5243 C CA . PRO A 1 687 ? -25.582 4.111 7.309 1.00 74.12 687 PRO A CA 1
ATOM 5244 C C . PRO A 1 687 ? -25.604 3.097 6.158 1.00 74.12 687 PRO A C 1
ATOM 5246 O O . PRO A 1 687 ? -24.604 2.426 5.910 1.00 74.12 687 PRO A O 1
ATOM 5249 N N . VAL A 1 688 ? -26.725 3.010 5.431 1.00 79.38 688 VAL A N 1
ATOM 5250 C CA . VAL A 1 688 ? -26.879 2.112 4.275 1.00 79.38 688 VAL A CA 1
ATOM 5251 C C . VAL A 1 688 ? -26.000 2.589 3.124 1.00 79.38 688 VAL A C 1
ATOM 5253 O O . VAL A 1 688 ? -25.254 1.800 2.552 1.00 79.38 688 VAL A O 1
ATOM 5256 N N . LEU A 1 689 ? -26.031 3.889 2.822 1.00 77.94 689 LEU A N 1
ATOM 5257 C CA . LEU A 1 689 ? -25.205 4.491 1.776 1.00 77.94 689 LEU A CA 1
ATOM 5258 C C . LEU A 1 689 ? -23.707 4.303 2.073 1.00 77.94 689 LEU A C 1
ATOM 5260 O O . LEU A 1 689 ? -22.955 3.886 1.193 1.00 77.94 689 LEU A O 1
ATOM 5264 N N . LYS A 1 690 ? -23.285 4.523 3.326 1.00 76.00 690 LYS A N 1
ATOM 5265 C CA . LYS A 1 690 ? -21.905 4.280 3.770 1.00 76.00 690 LYS A CA 1
ATOM 5266 C C . LYS A 1 690 ? -21.505 2.816 3.581 1.00 76.00 690 LYS A C 1
ATOM 5268 O O . LYS A 1 690 ? -20.453 2.568 3.005 1.00 76.00 690 LYS A O 1
ATOM 5273 N N . ALA A 1 691 ? -22.342 1.866 4.008 1.00 69.56 691 ALA A N 1
ATOM 5274 C CA . ALA A 1 691 ? -22.062 0.434 3.878 1.00 69.56 691 ALA A CA 1
ATOM 5275 C C . ALA A 1 691 ? -21.886 -0.008 2.415 1.00 69.56 691 ALA A C 1
ATOM 5277 O O . ALA A 1 691 ? -20.998 -0.799 2.105 1.00 69.56 691 ALA A O 1
ATOM 5278 N N . VAL A 1 692 ? -22.699 0.526 1.500 1.00 76.50 692 VAL A N 1
ATOM 5279 C CA . VAL A 1 692 ? -22.564 0.229 0.069 1.00 76.50 692 VAL A CA 1
ATOM 5280 C C . VAL A 1 692 ? -21.237 0.772 -0.472 1.00 76.50 692 VAL A C 1
ATOM 5282 O O . VAL A 1 692 ? -20.491 0.014 -1.088 1.00 76.50 692 VAL A O 1
ATOM 5285 N N . ILE A 1 693 ? -20.887 2.030 -0.177 1.00 74.50 693 ILE A N 1
ATOM 5286 C CA . ILE A 1 693 ? -19.622 2.646 -0.625 1.00 74.50 693 ILE A CA 1
ATOM 5287 C C . ILE A 1 693 ? -18.407 1.883 -0.084 1.00 74.50 693 ILE A C 1
ATOM 5289 O O . ILE A 1 693 ? -17.504 1.550 -0.850 1.00 74.50 693 ILE A O 1
ATOM 5293 N N . THR A 1 694 ? -18.379 1.565 1.214 1.00 70.12 694 THR A N 1
ATOM 5294 C CA . THR A 1 694 ? -17.229 0.893 1.845 1.00 70.12 694 THR A CA 1
ATOM 5295 C C . THR A 1 694 ? -17.082 -0.568 1.434 1.00 70.12 694 THR A C 1
ATOM 5297 O O . THR A 1 694 ? -16.008 -1.141 1.617 1.00 70.12 694 THR A O 1
ATOM 5300 N N . SER A 1 695 ? -18.126 -1.180 0.869 1.00 73.81 695 SER A N 1
ATOM 5301 C CA . SER A 1 695 ? -18.100 -2.559 0.370 1.00 73.81 695 SER A CA 1
ATOM 5302 C C . SER A 1 695 ? -17.587 -2.705 -1.063 1.00 73.81 695 SER A C 1
ATOM 5304 O O . SER A 1 695 ? -17.377 -3.830 -1.514 1.00 73.81 695 SER A O 1
ATOM 5306 N N . PHE A 1 696 ? -17.393 -1.601 -1.790 1.00 78.19 696 PHE A N 1
ATOM 5307 C CA . PHE A 1 696 ? -16.899 -1.650 -3.162 1.00 78.19 696 PHE A CA 1
ATOM 5308 C C . PHE A 1 696 ? -15.477 -2.234 -3.182 1.00 78.19 696 PHE A C 1
ATOM 5310 O O . PHE A 1 696 ? -14.579 -1.760 -2.481 1.00 78.19 696 PHE A O 1
ATOM 5317 N N . ARG A 1 697 ? -15.269 -3.298 -3.957 1.00 76.38 697 ARG A N 1
ATOM 5318 C CA . ARG A 1 697 ? -13.978 -3.978 -4.122 1.00 76.38 697 ARG A CA 1
ATOM 5319 C C . ARG A 1 697 ? -13.713 -4.196 -5.598 1.00 76.38 697 ARG A C 1
ATOM 5321 O O . ARG A 1 697 ? -14.543 -4.772 -6.294 1.00 76.38 697 ARG A O 1
ATOM 5328 N N . MET A 1 698 ? -12.554 -3.754 -6.063 1.00 75.44 698 MET A N 1
ATOM 5329 C CA . MET A 1 698 ? -12.102 -4.031 -7.421 1.00 75.44 698 MET A CA 1
ATOM 5330 C C . MET A 1 698 ? -11.524 -5.445 -7.505 1.00 75.44 698 MET A C 1
ATOM 5332 O O . MET A 1 698 ? -10.859 -5.893 -6.576 1.00 75.44 698 MET A O 1
ATOM 5336 N N . ASN A 1 699 ? -11.742 -6.134 -8.621 1.00 79.44 699 ASN A N 1
ATOM 5337 C CA . ASN A 1 699 ? -11.111 -7.411 -8.922 1.00 79.44 699 ASN A CA 1
ATOM 5338 C C . ASN A 1 699 ? -9.624 -7.178 -9.275 1.00 79.44 699 ASN A C 1
ATOM 5340 O O . ASN A 1 699 ? -9.347 -6.577 -10.320 1.00 79.44 699 ASN A O 1
ATOM 5344 N N . PRO A 1 700 ? -8.662 -7.656 -8.458 1.00 68.62 700 PRO A N 1
ATOM 5345 C CA . PRO A 1 700 ? -7.241 -7.364 -8.661 1.00 68.62 700 PRO A CA 1
ATOM 5346 C C . PRO A 1 700 ? -6.699 -7.914 -9.983 1.00 68.62 700 PRO A C 1
ATOM 5348 O O . PRO A 1 700 ? -5.933 -7.241 -10.668 1.00 68.62 700 PRO A O 1
ATOM 5351 N N . SER A 1 701 ? -7.142 -9.106 -10.395 1.00 69.31 701 SER A N 1
ATOM 5352 C CA . SER A 1 701 ? -6.717 -9.711 -11.662 1.00 69.31 701 SER A CA 1
ATOM 5353 C C . SER A 1 701 ? -7.266 -8.952 -12.868 1.00 69.31 701 SER A C 1
ATOM 5355 O O . SER A 1 701 ? -6.567 -8.780 -13.865 1.00 69.31 701 SER A O 1
ATOM 5357 N N . TRP A 1 702 ? -8.510 -8.468 -12.791 1.00 80.12 702 TRP A N 1
ATOM 5358 C CA . TRP A 1 702 ? -9.073 -7.614 -13.840 1.00 80.12 702 TRP A CA 1
ATOM 5359 C C . TRP A 1 702 ? -8.332 -6.273 -13.921 1.00 80.12 702 TRP A C 1
ATOM 5361 O O . TRP A 1 702 ? -8.012 -5.829 -15.022 1.00 80.12 702 TRP A O 1
ATOM 5371 N N . MET A 1 703 ? -8.009 -5.668 -12.773 1.00 72.06 703 MET A N 1
ATOM 5372 C CA . MET A 1 703 ? -7.272 -4.403 -12.698 1.00 72.06 703 MET A CA 1
ATOM 5373 C C . MET A 1 703 ? -5.857 -4.536 -13.277 1.00 72.06 703 MET A C 1
ATOM 5375 O O . MET A 1 703 ? -5.474 -3.743 -14.132 1.00 72.06 703 MET A O 1
ATOM 5379 N N . ALA A 1 704 ? -5.112 -5.581 -12.905 1.00 66.81 704 ALA A N 1
ATOM 5380 C CA . ALA A 1 704 ? -3.781 -5.845 -13.455 1.00 66.81 704 ALA A CA 1
ATOM 5381 C C . ALA A 1 704 ? -3.809 -6.017 -14.986 1.00 66.81 704 ALA A C 1
ATOM 5383 O O . ALA A 1 704 ? -2.984 -5.442 -15.697 1.00 66.81 704 ALA A O 1
ATOM 5384 N N . ASN A 1 705 ? -4.801 -6.748 -15.509 1.00 71.81 705 ASN A N 1
ATOM 5385 C CA . ASN A 1 705 ? -4.990 -6.900 -16.953 1.00 71.81 705 ASN A CA 1
ATOM 5386 C C . ASN A 1 705 ? -5.366 -5.576 -17.630 1.00 71.81 705 ASN A C 1
ATOM 5388 O O . ASN A 1 705 ? -4.876 -5.290 -18.715 1.00 71.81 705 ASN A O 1
ATOM 5392 N N . MET A 1 706 ? -6.206 -4.755 -16.996 1.00 74.31 706 MET A N 1
ATOM 5393 C CA . MET A 1 706 ? -6.583 -3.439 -17.513 1.00 74.31 706 MET A CA 1
ATOM 5394 C C . MET A 1 706 ? -5.370 -2.506 -17.609 1.00 74.31 706 MET A C 1
ATOM 5396 O O . MET A 1 706 ? -5.191 -1.876 -18.649 1.00 74.31 706 MET A O 1
ATOM 5400 N N . ILE A 1 707 ? -4.505 -2.475 -16.589 1.00 65.81 707 ILE A N 1
ATOM 5401 C CA . ILE A 1 707 ? -3.257 -1.694 -16.597 1.00 65.81 707 ILE A CA 1
ATOM 5402 C C . ILE A 1 707 ? -2.338 -2.168 -17.731 1.00 65.81 707 ILE A C 1
ATOM 5404 O O . ILE A 1 707 ? -1.847 -1.353 -18.512 1.00 65.81 707 ILE A O 1
ATOM 5408 N N . ALA A 1 708 ? -2.153 -3.484 -17.877 1.00 69.31 708 ALA A N 1
ATOM 5409 C CA . ALA A 1 708 ? -1.338 -4.055 -18.947 1.00 69.31 708 ALA A CA 1
ATOM 5410 C C . ALA A 1 708 ? -1.915 -3.774 -20.351 1.00 69.31 708 ALA A C 1
ATOM 5412 O O . ALA A 1 708 ? -1.171 -3.420 -21.268 1.00 69.31 708 ALA A O 1
ATOM 5413 N N . ASP A 1 709 ? -3.235 -3.887 -20.526 1.00 68.81 709 ASP A N 1
ATOM 5414 C CA . ASP A 1 709 ? -3.934 -3.581 -21.780 1.00 68.81 709 ASP A CA 1
ATOM 5415 C C . ASP A 1 709 ? -3.829 -2.090 -22.130 1.00 68.81 709 ASP A C 1
ATOM 5417 O O . ASP A 1 709 ? -3.598 -1.733 -23.292 1.00 68.81 709 ASP A O 1
ATOM 5421 N N . PHE A 1 710 ? -3.958 -1.217 -21.128 1.00 67.81 710 PHE A N 1
ATOM 5422 C CA . PHE A 1 710 ? -3.819 0.227 -21.276 1.00 67.81 710 PHE A CA 1
ATOM 5423 C C . PHE A 1 710 ? -2.388 0.609 -21.677 1.00 67.81 710 PHE A C 1
ATOM 5425 O O . PHE A 1 710 ? -2.197 1.355 -22.641 1.00 67.81 710 PHE A O 1
ATOM 5432 N N . ASP A 1 711 ? -1.371 0.041 -21.026 1.00 64.50 711 ASP A N 1
ATOM 5433 C CA . ASP A 1 711 ? 0.042 0.231 -21.374 1.00 64.50 711 ASP A CA 1
ATOM 5434 C C . ASP A 1 711 ? 0.356 -0.296 -22.790 1.00 64.50 711 ASP A C 1
ATOM 5436 O O . ASP A 1 711 ? 0.954 0.394 -23.620 1.00 64.50 711 ASP A O 1
ATOM 5440 N N . ALA A 1 712 ? -0.141 -1.482 -23.147 1.00 70.38 712 ALA A N 1
ATOM 5441 C CA . ALA A 1 712 ? 0.023 -2.032 -24.491 1.00 70.38 712 ALA A CA 1
ATOM 5442 C C . ALA A 1 712 ? -0.669 -1.175 -25.570 1.00 70.38 712 ALA A C 1
ATOM 5444 O O . ALA A 1 712 ? -0.131 -1.002 -26.672 1.00 70.38 712 ALA A O 1
ATOM 5445 N N . CYS A 1 713 ? -1.858 -0.638 -25.283 1.00 67.50 713 CYS A N 1
ATOM 5446 C CA . CYS A 1 713 ? -2.597 0.239 -26.190 1.00 67.50 713 CYS A CA 1
ATOM 5447 C C . CYS A 1 713 ? -1.900 1.593 -26.362 1.00 67.50 713 CYS A C 1
ATOM 5449 O O . CYS A 1 713 ? -1.656 2.023 -27.491 1.00 67.50 713 CYS A O 1
ATOM 5451 N N . THR A 1 714 ? -1.491 2.231 -25.266 1.00 63.16 714 THR A N 1
ATOM 5452 C CA . THR A 1 714 ? -0.782 3.517 -25.298 1.00 63.16 714 THR A CA 1
ATOM 5453 C C . THR A 1 714 ? 0.582 3.402 -25.983 1.00 63.16 714 THR A C 1
ATOM 5455 O O . THR A 1 714 ? 0.904 4.248 -26.817 1.00 63.16 714 THR A O 1
ATOM 5458 N N . LYS A 1 715 ? 1.335 2.308 -25.786 1.00 66.38 715 LYS A N 1
ATOM 5459 C CA . LYS A 1 715 ? 2.569 2.013 -26.547 1.00 66.38 715 LYS A CA 1
ATOM 5460 C C . LYS A 1 715 ? 2.323 1.877 -28.051 1.00 66.38 715 LYS A C 1
ATOM 5462 O O . LYS A 1 715 ? 3.117 2.371 -28.855 1.00 66.38 715 LYS A O 1
ATOM 5467 N N . LYS A 1 716 ? 1.216 1.247 -28.468 1.00 64.62 716 LYS A N 1
ATOM 5468 C CA . LYS A 1 716 ? 0.823 1.180 -29.891 1.00 64.62 716 LYS A CA 1
ATOM 5469 C C . LYS A 1 716 ? 0.485 2.562 -30.450 1.00 64.62 716 LYS A C 1
ATOM 5471 O O . LYS A 1 716 ? 0.888 2.871 -31.574 1.00 64.62 716 LYS A O 1
ATOM 5476 N N . VAL A 1 717 ? -0.212 3.398 -29.680 1.00 60.97 717 VAL A N 1
ATOM 5477 C CA . VAL A 1 717 ? -0.519 4.784 -30.067 1.00 60.97 717 VAL A CA 1
ATOM 5478 C C . VAL A 1 717 ? 0.765 5.611 -30.187 1.00 60.97 717 VAL A C 1
ATOM 5480 O O . VAL A 1 717 ? 0.961 6.258 -31.213 1.00 60.97 717 VAL A O 1
ATOM 5483 N N . ALA A 1 718 ? 1.682 5.522 -29.220 1.00 57.59 718 ALA A N 1
ATOM 5484 C CA . ALA A 1 718 ? 2.974 6.210 -29.250 1.00 57.59 718 ALA A CA 1
ATOM 5485 C C . ALA A 1 718 ? 3.812 5.809 -30.476 1.00 57.59 718 ALA A C 1
ATOM 5487 O O . ALA A 1 718 ? 4.256 6.672 -31.232 1.00 57.59 718 ALA A O 1
ATOM 5488 N N . LYS A 1 719 ? 3.923 4.505 -30.760 1.00 58.97 719 LYS A N 1
ATOM 5489 C CA . LYS A 1 719 ? 4.612 3.992 -31.957 1.00 58.97 719 LYS A CA 1
ATOM 5490 C C . LYS A 1 719 ? 3.970 4.479 -33.260 1.00 58.97 719 LYS A C 1
ATOM 5492 O O . LYS A 1 719 ? 4.661 4.758 -34.239 1.00 58.97 719 LYS A O 1
ATOM 5497 N N . THR A 1 720 ? 2.643 4.589 -33.286 1.00 58.75 720 THR A N 1
ATOM 5498 C CA . THR A 1 720 ? 1.916 5.131 -34.443 1.00 58.75 720 THR A CA 1
ATOM 5499 C C . THR A 1 720 ? 2.222 6.620 -34.629 1.00 58.75 720 THR A C 1
ATOM 5501 O O . THR A 1 720 ? 2.477 7.051 -35.751 1.00 58.75 720 THR A O 1
ATOM 5504 N N . GLN A 1 721 ? 2.284 7.399 -33.545 1.00 52.06 721 GLN A N 1
ATOM 5505 C CA . GLN A 1 721 ? 2.667 8.813 -33.593 1.00 52.06 721 GLN A CA 1
ATOM 5506 C C . GLN A 1 721 ? 4.125 9.018 -34.024 1.00 52.06 721 GLN A C 1
ATOM 5508 O O . GLN A 1 721 ? 4.397 9.924 -34.807 1.00 52.06 721 GLN A O 1
ATOM 5513 N N . GLU A 1 722 ? 5.060 8.174 -33.584 1.00 54.91 722 GLU A N 1
ATOM 5514 C CA . GLU A 1 722 ? 6.446 8.186 -34.076 1.00 54.91 722 GLU A CA 1
ATOM 5515 C C . GLU A 1 722 ? 6.515 7.903 -35.579 1.00 54.91 722 GLU A C 1
ATOM 5517 O O . GLU A 1 722 ? 7.222 8.599 -36.306 1.00 54.91 722 GLU A O 1
ATOM 5522 N N . GLY A 1 723 ? 5.726 6.941 -36.068 1.00 52.59 723 GLY A N 1
ATOM 5523 C CA . GLY A 1 723 ? 5.601 6.664 -37.499 1.00 52.59 723 GLY A CA 1
ATOM 5524 C C . GLY A 1 723 ? 5.059 7.856 -38.296 1.00 52.59 723 GLY A C 1
ATOM 5525 O O . GLY A 1 723 ? 5.558 8.140 -39.386 1.00 52.59 723 GLY A O 1
ATOM 5526 N N . ILE A 1 724 ? 4.082 8.585 -37.745 1.00 56.19 724 ILE A N 1
ATOM 5527 C CA . ILE A 1 724 ? 3.553 9.822 -38.341 1.00 56.19 724 ILE A CA 1
ATOM 5528 C C . ILE A 1 724 ? 4.629 10.915 -38.354 1.00 56.19 724 ILE A C 1
ATOM 5530 O O . ILE A 1 724 ? 4.873 11.499 -39.406 1.00 56.19 724 ILE A O 1
ATOM 5534 N N . ARG A 1 725 ? 5.340 11.140 -37.242 1.00 53.00 725 ARG A N 1
ATOM 5535 C CA . ARG A 1 725 ? 6.430 12.130 -37.164 1.00 53.00 725 ARG A CA 1
ATOM 5536 C C . ARG A 1 725 ? 7.574 11.807 -38.120 1.00 53.00 725 ARG A C 1
ATOM 5538 O O . ARG A 1 725 ? 8.115 12.708 -38.749 1.00 53.00 725 ARG A O 1
ATOM 5545 N N . GLU A 1 726 ? 7.927 10.535 -38.282 1.00 59.28 726 GLU A N 1
ATOM 5546 C CA . GLU A 1 726 ? 8.938 10.119 -39.259 1.00 59.28 726 GLU A CA 1
ATOM 5547 C C . GLU A 1 726 ? 8.446 10.337 -40.697 1.00 59.28 726 GLU A C 1
ATOM 5549 O O . GLU A 1 726 ? 9.212 10.744 -41.575 1.00 59.28 726 GLU A O 1
ATOM 5554 N N . HIS A 1 727 ? 7.149 10.139 -40.948 1.00 53.22 727 HIS A N 1
ATOM 5555 C CA . HIS A 1 727 ? 6.537 10.473 -42.229 1.00 53.22 727 HIS A CA 1
ATOM 5556 C C . HIS A 1 727 ? 6.559 11.987 -42.500 1.00 53.22 727 HIS A C 1
ATOM 5558 O O . HIS A 1 727 ? 6.941 12.399 -43.594 1.00 53.22 727 HIS A O 1
ATOM 5564 N N . GLU A 1 728 ? 6.235 12.820 -41.511 1.00 49.50 728 GLU A N 1
ATOM 5565 C CA . GLU A 1 728 ? 6.321 14.286 -41.586 1.00 49.50 728 GLU A CA 1
ATOM 5566 C C . GLU A 1 728 ? 7.763 14.778 -41.747 1.00 49.50 728 GLU A C 1
ATOM 5568 O O . GLU A 1 728 ? 8.025 15.692 -42.532 1.00 49.50 728 GLU A O 1
ATOM 5573 N N . ARG A 1 729 ? 8.729 14.139 -41.077 1.00 64.00 729 ARG A N 1
ATOM 5574 C CA . ARG A 1 729 ? 10.161 14.421 -41.230 1.00 64.00 729 ARG A CA 1
ATOM 5575 C C . ARG A 1 729 ? 10.621 14.100 -42.647 1.00 64.00 729 ARG A C 1
ATOM 5577 O O . ARG A 1 729 ? 11.307 14.912 -43.259 1.00 64.00 729 ARG A O 1
ATOM 5584 N N . ARG A 1 730 ? 10.187 12.968 -43.208 1.00 68.25 730 ARG A N 1
ATOM 5585 C CA . ARG A 1 730 ? 10.427 12.608 -44.616 1.00 68.25 730 ARG A CA 1
ATOM 5586 C C . ARG A 1 730 ? 9.791 13.600 -45.585 1.00 68.25 730 ARG A C 1
ATOM 5588 O O . ARG A 1 730 ? 10.433 13.960 -46.568 1.00 68.25 730 ARG A O 1
ATOM 5595 N N . ILE A 1 731 ? 8.553 14.036 -45.335 1.00 61.25 731 ILE A N 1
ATOM 5596 C CA . ILE A 1 731 ? 7.897 15.077 -46.139 1.00 61.25 731 ILE A CA 1
ATOM 5597 C C . ILE A 1 731 ? 8.706 16.375 -46.060 1.00 61.25 731 ILE A C 1
ATOM 5599 O O . ILE A 1 731 ? 9.027 16.943 -47.096 1.00 61.25 731 ILE A O 1
ATOM 5603 N N . SER A 1 732 ? 9.118 16.800 -44.867 1.00 59.84 732 SER A N 1
ATOM 5604 C CA . SER A 1 732 ? 9.918 18.015 -44.664 1.00 59.84 732 SER A CA 1
ATOM 5605 C C . SER A 1 732 ? 11.290 17.929 -45.337 1.00 59.84 732 SER A C 1
ATOM 5607 O O . SER A 1 732 ? 11.721 18.882 -45.979 1.00 59.84 732 SER A O 1
ATOM 5609 N N . GLN A 1 733 ? 11.964 16.777 -45.263 1.00 70.75 733 GLN A N 1
ATOM 5610 C CA . GLN A 1 733 ? 13.221 16.534 -45.976 1.00 70.75 733 GLN A CA 1
ATOM 5611 C C . GLN A 1 733 ? 13.029 16.590 -47.494 1.00 70.75 733 GLN A C 1
ATOM 5613 O O . GLN A 1 733 ? 13.835 17.215 -48.179 1.00 70.75 733 GLN A O 1
ATOM 5618 N N . ARG A 1 734 ? 11.949 15.990 -48.016 1.00 68.56 734 ARG A N 1
ATOM 5619 C CA . ARG A 1 734 ? 11.591 16.100 -49.436 1.00 68.56 734 ARG A CA 1
ATOM 5620 C C . ARG A 1 734 ? 11.283 17.540 -49.827 1.00 68.56 734 ARG A C 1
ATOM 5622 O O . ARG A 1 734 ? 11.734 17.965 -50.878 1.00 68.56 734 ARG A O 1
ATOM 5629 N N . LEU A 1 735 ? 10.586 18.305 -48.989 1.00 57.91 735 LEU A N 1
ATOM 5630 C CA . LEU A 1 735 ? 10.316 19.721 -49.243 1.00 57.91 735 LEU A CA 1
ATOM 5631 C C . LEU A 1 735 ? 11.607 20.547 -49.262 1.00 57.91 735 LEU A C 1
ATOM 5633 O O . LEU A 1 735 ? 11.791 21.338 -50.177 1.00 57.91 735 LEU A O 1
ATOM 5637 N N . MET A 1 736 ? 12.538 20.323 -48.327 1.00 68.56 736 MET A N 1
ATOM 5638 C CA . MET A 1 736 ? 13.855 20.976 -48.348 1.00 68.56 736 MET A CA 1
ATOM 5639 C C . MET A 1 736 ? 14.681 20.585 -49.575 1.00 68.56 736 MET A C 1
ATOM 5641 O O . MET A 1 736 ? 15.394 21.423 -50.120 1.00 68.56 736 MET A O 1
ATOM 5645 N N . GLN A 1 737 ? 14.605 19.325 -50.010 1.00 71.75 737 GLN A N 1
ATOM 5646 C CA . GLN A 1 737 ? 15.272 18.869 -51.226 1.00 71.75 737 GLN A CA 1
ATOM 5647 C C . GLN A 1 737 ? 14.679 19.547 -52.465 1.00 71.75 737 GLN A C 1
ATOM 5649 O O . GLN A 1 737 ? 15.427 20.137 -53.233 1.00 71.75 737 GLN A O 1
ATOM 5654 N N . VAL A 1 738 ? 13.351 19.556 -52.598 1.00 68.62 738 VAL A N 1
ATOM 5655 C CA . VAL A 1 738 ? 12.644 20.264 -53.675 1.00 68.62 738 VAL A CA 1
ATOM 5656 C C . VAL A 1 738 ? 12.983 21.754 -53.655 1.00 68.62 738 VAL A C 1
ATOM 5658 O O . VAL A 1 738 ? 13.218 22.345 -54.699 1.00 68.62 738 VAL A O 1
ATOM 5661 N N . GLN A 1 739 ? 13.083 22.375 -52.480 1.00 65.25 739 GLN A N 1
ATOM 5662 C CA . GLN A 1 739 ? 13.437 23.788 -52.368 1.00 65.25 739 GLN A CA 1
ATOM 5663 C C . GLN A 1 739 ? 14.897 24.066 -52.762 1.00 65.25 739 GLN A C 1
ATOM 5665 O O . GLN A 1 739 ? 15.167 25.092 -53.382 1.00 65.25 739 GLN A O 1
ATOM 5670 N N . LYS A 1 740 ? 15.834 23.155 -52.459 1.00 72.62 740 LYS A N 1
ATOM 5671 C CA . LYS A 1 740 ? 17.219 23.227 -52.956 1.00 72.62 740 LYS A CA 1
ATOM 5672 C C . LYS A 1 740 ? 17.297 23.028 -54.467 1.00 72.62 740 LYS A C 1
ATOM 5674 O O . LYS A 1 740 ? 18.061 23.735 -55.109 1.00 72.62 740 LYS A O 1
ATOM 5679 N N . GLU A 1 741 ? 16.507 22.108 -55.019 1.00 70.00 741 GLU A N 1
ATOM 5680 C CA . GLU A 1 741 ? 16.403 21.888 -56.467 1.00 70.00 741 GLU A CA 1
ATOM 5681 C C . GLU A 1 741 ? 15.819 23.121 -57.173 1.00 70.00 741 GLU A C 1
ATOM 5683 O O . GLU A 1 741 ? 16.342 23.545 -58.198 1.00 70.00 741 GLU A O 1
ATOM 5688 N N . ILE A 1 742 ? 14.802 23.769 -56.594 1.00 68.56 742 ILE A N 1
ATOM 5689 C CA . ILE A 1 742 ? 14.272 25.045 -57.099 1.00 68.56 742 ILE A CA 1
ATOM 5690 C C . ILE A 1 742 ? 15.352 26.131 -57.051 1.00 68.56 742 ILE A C 1
ATOM 5692 O O . ILE A 1 742 ? 15.552 26.819 -58.042 1.00 68.56 742 ILE A O 1
ATOM 5696 N N . GLN A 1 743 ? 16.098 26.252 -55.949 1.00 69.94 743 GLN A N 1
ATOM 5697 C CA . GLN A 1 743 ? 17.195 27.224 -55.854 1.00 69.94 743 GLN A CA 1
ATOM 5698 C C . GLN A 1 743 ? 18.323 26.946 -56.853 1.00 69.94 743 GLN A C 1
ATOM 5700 O O . GLN A 1 743 ? 18.887 27.892 -57.396 1.00 69.94 743 GLN A O 1
ATOM 5705 N N . SER A 1 744 ? 18.669 25.679 -57.113 1.00 74.75 744 SER A N 1
ATOM 5706 C CA . SER A 1 744 ? 19.648 25.354 -58.153 1.00 74.75 744 SER A CA 1
ATOM 5707 C C . SER A 1 744 ? 19.115 25.685 -59.541 1.00 74.75 744 SER A C 1
ATOM 5709 O O . SER A 1 744 ? 19.843 26.285 -60.316 1.00 74.75 744 SER A O 1
ATOM 5711 N N . ILE A 1 745 ? 17.840 25.394 -59.822 1.00 74.50 745 ILE A N 1
ATOM 5712 C CA . ILE A 1 745 ? 17.195 25.768 -61.087 1.00 74.50 745 ILE A CA 1
ATOM 5713 C C . ILE A 1 745 ? 17.176 27.294 -61.250 1.00 74.50 745 ILE A C 1
ATOM 5715 O O . ILE A 1 745 ? 17.499 27.787 -62.323 1.00 74.50 745 ILE A O 1
ATOM 5719 N N . ASP A 1 746 ? 16.858 28.055 -60.202 1.00 69.06 746 ASP A N 1
ATOM 5720 C CA . ASP A 1 746 ? 16.882 29.521 -60.238 1.00 69.06 746 ASP A CA 1
ATOM 5721 C C . ASP A 1 746 ? 18.299 30.056 -60.492 1.00 69.06 746 ASP A C 1
ATOM 5723 O O . ASP A 1 746 ? 18.481 30.954 -61.316 1.00 69.06 746 ASP A O 1
ATOM 5727 N N . ASN A 1 747 ? 19.315 29.481 -59.841 1.00 74.94 747 ASN A N 1
ATOM 5728 C CA . ASN A 1 747 ? 20.715 29.834 -60.081 1.00 74.94 747 ASN A CA 1
ATOM 5729 C C . ASN A 1 747 ? 21.152 29.489 -61.511 1.00 74.94 747 ASN A C 1
ATOM 5731 O O . ASN A 1 747 ? 21.814 30.306 -62.147 1.00 74.94 747 ASN A O 1
ATOM 5735 N N . ASP A 1 748 ? 20.748 28.331 -62.035 1.00 75.75 748 ASP A N 1
ATOM 5736 C CA . ASP A 1 748 ? 21.026 27.913 -63.411 1.00 75.75 748 ASP A CA 1
ATOM 5737 C C . ASP A 1 748 ? 20.317 28.832 -64.416 1.00 75.75 748 ASP A C 1
ATOM 5739 O O . ASP A 1 748 ? 20.904 29.218 -65.425 1.00 75.75 748 ASP A O 1
ATOM 5743 N N . ILE A 1 749 ? 19.081 29.261 -64.130 1.00 71.69 749 ILE A N 1
ATOM 5744 C CA . ILE A 1 749 ? 18.342 30.240 -64.940 1.00 71.69 749 ILE A CA 1
ATOM 5745 C C . ILE A 1 749 ? 19.062 31.592 -64.947 1.00 71.69 749 ILE A C 1
ATOM 5747 O O . ILE A 1 749 ? 19.169 32.211 -66.007 1.00 71.69 749 ILE A O 1
ATOM 5751 N N . VAL A 1 750 ? 19.543 32.070 -63.795 1.00 72.81 750 VAL A N 1
ATOM 5752 C CA . VAL A 1 750 ? 20.308 33.326 -63.705 1.00 72.81 750 VAL A CA 1
ATOM 5753 C C . VAL A 1 750 ? 21.630 33.201 -64.458 1.00 72.81 750 VAL A C 1
ATOM 5755 O O . VAL A 1 750 ? 21.913 34.046 -65.301 1.00 72.81 750 VAL A O 1
ATOM 5758 N N . ALA A 1 751 ? 22.385 32.124 -64.243 1.00 75.56 751 ALA A N 1
ATOM 5759 C CA . ALA A 1 751 ? 23.647 31.878 -64.935 1.00 75.56 751 ALA A CA 1
ATOM 5760 C C . ALA A 1 751 ? 23.455 31.781 -66.456 1.00 75.56 751 ALA A C 1
ATOM 5762 O O . ALA A 1 751 ? 24.214 32.380 -67.215 1.00 75.56 751 ALA A O 1
ATOM 5763 N N . ASN A 1 752 ? 22.406 31.092 -66.914 1.00 73.00 752 ASN A N 1
ATOM 5764 C CA . ASN A 1 752 ? 22.085 30.986 -68.334 1.00 73.00 752 ASN A CA 1
ATOM 5765 C C . ASN A 1 752 ? 21.630 32.334 -68.919 1.00 73.00 752 ASN A C 1
ATOM 5767 O O . ASN A 1 752 ? 21.995 32.683 -70.040 1.00 73.00 752 ASN A O 1
ATOM 5771 N N . ARG A 1 753 ? 20.876 33.138 -68.157 1.00 69.94 753 ARG A N 1
ATOM 5772 C CA . ARG A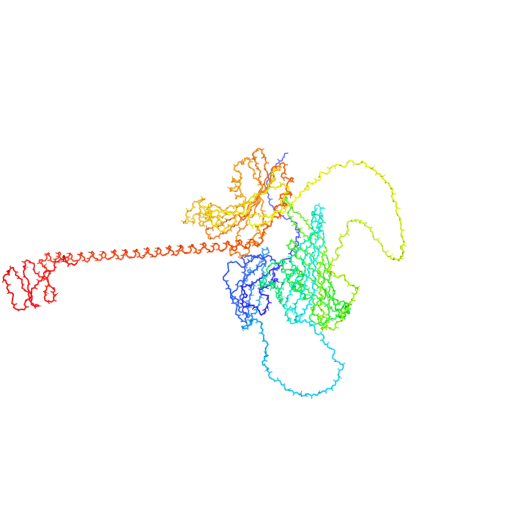 1 753 ? 20.518 34.512 -68.545 1.00 69.94 753 ARG A CA 1
ATOM 5773 C C . ARG A 1 753 ? 21.738 35.417 -68.650 1.00 69.94 753 ARG A C 1
ATOM 5775 O O . ARG A 1 753 ? 21.818 36.177 -69.610 1.00 69.94 753 ARG A O 1
ATOM 5782 N N . ASP A 1 754 ? 22.668 35.336 -67.705 1.00 72.38 754 ASP A N 1
ATOM 5783 C CA . ASP A 1 754 ? 23.904 36.117 -67.721 1.00 72.38 754 ASP A CA 1
ATOM 5784 C C . ASP A 1 754 ? 24.812 35.691 -68.881 1.00 72.38 754 ASP A C 1
ATOM 5786 O O . ASP A 1 754 ? 25.324 36.552 -69.594 1.00 72.38 754 ASP A O 1
ATOM 5790 N N . ALA A 1 755 ? 24.931 34.385 -69.148 1.00 73.75 755 ALA A N 1
ATOM 5791 C CA . ALA A 1 755 ? 25.638 33.861 -70.316 1.00 73.75 755 ALA A CA 1
ATOM 5792 C C . ALA A 1 755 ? 24.994 34.347 -71.624 1.00 73.75 755 ALA A C 1
ATOM 5794 O O . ALA A 1 755 ? 25.677 34.919 -72.470 1.00 73.75 755 ALA A O 1
ATOM 5795 N N . THR A 1 756 ? 23.668 34.230 -71.748 1.00 71.88 756 THR A N 1
ATOM 5796 C CA . THR A 1 756 ? 22.914 34.717 -72.915 1.00 71.88 756 THR A CA 1
ATOM 5797 C C . THR A 1 756 ? 23.097 36.223 -73.098 1.00 71.88 756 THR A C 1
ATOM 5799 O O . THR A 1 756 ? 23.341 36.692 -74.207 1.00 71.88 756 THR A O 1
ATOM 5802 N N . ARG A 1 757 ? 23.028 37.007 -72.015 1.00 70.50 757 ARG A N 1
ATOM 5803 C CA . ARG A 1 757 ? 23.240 38.459 -72.053 1.00 70.50 757 ARG A CA 1
ATOM 5804 C C . ARG A 1 757 ? 24.672 38.809 -72.445 1.00 70.50 757 ARG A C 1
ATOM 5806 O O . ARG A 1 757 ? 24.854 39.754 -73.202 1.00 70.50 757 ARG A O 1
ATOM 5813 N N . SER A 1 758 ? 25.661 38.055 -71.967 1.00 73.44 758 SER A N 1
ATOM 5814 C CA . SER A 1 758 ? 27.063 38.210 -72.359 1.00 73.44 758 SER A CA 1
ATOM 5815 C C . SER A 1 758 ? 27.247 37.940 -73.851 1.00 73.44 758 SER A C 1
ATOM 5817 O O . SER A 1 758 ? 27.894 38.733 -74.527 1.00 73.44 758 SER A O 1
ATOM 5819 N N . THR A 1 759 ? 26.645 36.873 -74.385 1.00 74.12 759 THR A N 1
ATOM 5820 C CA . THR A 1 759 ? 26.682 36.564 -75.822 1.00 74.12 759 THR A CA 1
ATOM 5821 C C . THR A 1 759 ? 25.988 37.644 -76.650 1.00 74.12 759 THR A C 1
ATOM 5823 O O . THR A 1 759 ? 26.518 38.051 -77.679 1.00 74.12 759 THR A O 1
ATOM 5826 N N . ILE A 1 760 ? 24.840 38.159 -76.193 1.00 71.75 760 ILE A N 1
ATOM 5827 C CA . ILE A 1 760 ? 24.139 39.267 -76.859 1.00 71.75 760 ILE A CA 1
ATOM 5828 C C . ILE A 1 760 ? 24.989 40.539 -76.839 1.00 71.75 760 ILE A C 1
ATOM 5830 O O . ILE A 1 760 ? 25.132 41.171 -77.875 1.00 71.75 760 ILE A O 1
ATOM 5834 N N . GLN A 1 761 ? 25.585 40.907 -75.702 1.00 72.38 761 GLN A N 1
ATOM 5835 C CA . GLN A 1 761 ? 26.441 42.094 -75.604 1.00 72.38 761 GLN A CA 1
ATOM 5836 C C . GLN A 1 761 ? 27.694 41.982 -76.469 1.00 72.38 761 GLN A C 1
ATOM 5838 O O . GLN A 1 761 ? 28.086 42.955 -77.105 1.00 72.38 761 GLN A O 1
ATOM 5843 N N . GLU A 1 762 ? 28.320 40.807 -76.498 1.00 74.31 762 GLU A N 1
ATOM 5844 C CA . GLU A 1 762 ? 29.458 40.542 -77.374 1.00 74.31 762 GLU A CA 1
ATOM 5845 C C . GLU A 1 762 ? 29.048 40.668 -78.847 1.00 74.31 762 GLU A C 1
ATOM 5847 O O . GLU A 1 762 ? 29.747 41.297 -79.634 1.00 74.31 762 GLU A O 1
ATOM 5852 N N . HIS A 1 763 ? 27.881 40.140 -79.217 1.00 72.19 763 HIS A N 1
ATOM 5853 C CA . HIS A 1 763 ? 27.348 40.290 -80.566 1.00 72.19 763 HIS A CA 1
ATOM 5854 C C . HIS A 1 763 ? 27.017 41.739 -80.914 1.00 72.19 763 HIS A C 1
ATOM 5856 O O . HIS A 1 763 ? 27.431 42.210 -81.964 1.00 72.19 763 HIS A O 1
ATOM 5862 N N . GLU A 1 764 ? 26.324 42.469 -80.037 1.00 73.69 764 GLU A N 1
ATOM 5863 C CA . GLU A 1 764 ? 26.044 43.896 -80.216 1.00 73.69 764 GLU A CA 1
ATOM 5864 C C . GLU A 1 764 ? 27.343 44.696 -80.370 1.00 73.69 764 GLU A C 1
ATOM 5866 O O . GLU A 1 764 ? 27.424 45.569 -81.230 1.00 73.69 764 GLU A O 1
ATOM 5871 N N . HIS A 1 765 ? 28.375 44.379 -79.583 1.00 73.94 765 HIS A N 1
ATOM 5872 C CA . HIS A 1 765 ? 29.692 44.995 -79.706 1.00 73.94 765 HIS A CA 1
ATOM 5873 C C . HIS A 1 765 ? 30.325 44.726 -81.075 1.00 73.94 765 HIS A C 1
ATOM 5875 O O . HIS A 1 765 ? 30.726 45.673 -81.747 1.00 73.94 765 HIS A O 1
ATOM 5881 N N . ASN A 1 766 ? 30.367 43.467 -81.509 1.00 75.69 766 ASN A N 1
ATOM 5882 C CA . ASN A 1 766 ? 30.954 43.090 -82.797 1.00 75.69 766 ASN A CA 1
ATOM 5883 C C . ASN A 1 766 ? 30.177 43.718 -83.964 1.00 75.69 766 ASN A C 1
ATOM 5885 O O . ASN A 1 766 ? 30.774 44.296 -84.871 1.00 75.69 766 ASN A O 1
ATOM 5889 N N . VAL A 1 767 ? 28.842 43.727 -83.882 1.00 74.69 767 VAL A N 1
ATOM 5890 C CA . VAL A 1 767 ? 27.979 44.382 -84.871 1.00 74.69 767 VAL A CA 1
ATOM 5891 C C . VAL A 1 767 ? 28.265 45.884 -84.949 1.00 74.69 767 VAL A C 1
ATOM 5893 O O . VAL A 1 767 ? 28.352 46.437 -86.044 1.00 74.69 767 VAL A O 1
ATOM 5896 N N . LEU A 1 768 ? 28.455 46.555 -83.807 1.00 74.69 768 LEU A N 1
ATOM 5897 C CA . LEU A 1 768 ? 28.831 47.972 -83.764 1.00 74.69 768 LEU A CA 1
ATOM 5898 C C . LEU A 1 768 ? 30.235 48.238 -84.326 1.00 74.69 768 LEU A C 1
ATOM 5900 O O . LEU A 1 768 ? 30.456 49.313 -84.885 1.00 74.69 768 LEU A O 1
ATOM 5904 N N . MET A 1 769 ? 31.164 47.289 -84.189 1.00 76.44 769 MET A N 1
ATOM 5905 C CA . MET A 1 769 ? 32.521 47.384 -84.742 1.00 76.44 769 MET A CA 1
ATOM 5906 C C . MET A 1 769 ? 32.603 47.016 -86.225 1.00 76.44 769 MET A C 1
ATOM 5908 O O . MET A 1 769 ? 33.620 47.284 -86.856 1.00 76.44 769 MET A O 1
ATOM 5912 N N . GLY A 1 770 ? 31.524 46.486 -86.808 1.00 75.88 770 GLY A N 1
ATOM 5913 C CA . GLY A 1 770 ? 31.516 46.082 -88.208 1.00 75.88 770 GLY A CA 1
ATOM 5914 C C . GLY A 1 770 ? 32.065 44.672 -88.448 1.00 75.88 770 GLY A C 1
ATOM 5915 O O . GLY A 1 770 ? 32.418 44.380 -89.582 1.00 75.88 770 GLY A O 1
ATOM 5916 N N . GLU A 1 771 ? 32.126 43.808 -87.431 1.00 79.75 771 GLU A N 1
ATOM 5917 C CA . GLU A 1 771 ? 32.770 42.484 -87.470 1.00 79.75 771 GLU A CA 1
ATOM 5918 C C . GLU A 1 771 ? 31.788 41.334 -87.132 1.00 79.75 771 GLU A C 1
ATOM 5920 O O . GLU A 1 771 ? 30.806 41.534 -86.415 1.00 79.75 771 GLU A O 1
ATOM 5925 N N . ASP A 1 772 ? 32.048 40.113 -87.622 1.00 79.56 772 ASP A N 1
ATOM 5926 C CA . ASP A 1 772 ? 31.251 38.901 -87.355 1.00 79.56 772 ASP A CA 1
ATOM 5927 C C . ASP A 1 772 ? 32.119 37.631 -87.209 1.00 79.56 772 ASP A C 1
ATOM 5929 O O . ASP A 1 772 ? 33.273 37.581 -87.646 1.00 79.56 772 ASP A O 1
ATOM 5933 N N . LYS A 1 773 ? 31.583 36.595 -86.550 1.00 82.06 773 LYS A N 1
ATOM 5934 C CA . LYS A 1 773 ? 32.318 35.367 -86.201 1.00 82.06 773 LYS A CA 1
ATOM 5935 C C . LYS A 1 773 ? 32.169 34.285 -87.270 1.00 82.06 773 LYS A C 1
ATOM 5937 O O . LYS A 1 773 ? 31.063 33.844 -87.583 1.00 82.06 773 LYS A O 1
ATOM 5942 N N . TYR A 1 774 ? 33.301 33.775 -87.748 1.00 82.25 774 TYR A N 1
ATOM 5943 C CA . TYR A 1 774 ? 33.368 32.696 -88.733 1.00 82.25 774 TYR A CA 1
ATOM 5944 C C . TYR A 1 774 ? 34.269 31.547 -88.266 1.00 82.25 774 TYR A C 1
ATOM 5946 O O . TYR A 1 774 ? 35.286 31.766 -87.610 1.00 82.25 774 TYR A O 1
ATOM 5954 N N . GLU A 1 775 ? 33.907 30.316 -88.622 1.00 86.38 775 GLU A N 1
ATOM 5955 C CA . GLU A 1 775 ? 34.659 29.095 -88.320 1.00 86.38 775 GLU A CA 1
ATOM 5956 C C . GLU A 1 775 ? 35.262 28.491 -89.589 1.00 86.38 775 GLU A C 1
ATOM 5958 O O . GLU A 1 775 ? 34.551 28.290 -90.574 1.00 86.38 775 GLU A O 1
ATOM 5963 N N . ASP A 1 776 ? 36.552 28.152 -89.563 1.00 84.25 776 ASP A N 1
ATOM 5964 C CA . ASP A 1 776 ? 37.183 27.332 -90.604 1.00 84.25 776 ASP A CA 1
ATOM 5965 C C . ASP A 1 776 ? 36.567 25.926 -90.605 1.00 84.25 776 ASP A C 1
ATOM 5967 O O . ASP A 1 776 ? 36.719 25.165 -89.647 1.00 84.25 776 ASP A O 1
ATOM 5971 N N . THR A 1 777 ? 35.919 25.553 -91.711 1.00 80.69 777 THR A N 1
ATOM 5972 C CA . THR A 1 777 ? 35.206 24.273 -91.848 1.00 80.69 777 THR A CA 1
ATOM 5973 C C . THR A 1 777 ? 36.101 23.032 -91.769 1.00 80.69 777 THR A C 1
ATOM 5975 O O . THR A 1 777 ? 35.591 21.936 -91.534 1.00 80.69 777 THR A O 1
ATOM 5978 N N . GLY A 1 778 ? 37.419 23.165 -91.951 1.00 77.31 778 GLY A N 1
ATOM 5979 C CA . GLY A 1 778 ? 38.356 22.042 -91.853 1.00 77.31 778 GLY A CA 1
ATOM 5980 C C . GLY A 1 778 ? 39.006 21.863 -90.483 1.00 77.31 778 GLY A C 1
ATOM 5981 O O . GLY A 1 778 ? 39.370 20.740 -90.137 1.00 77.31 778 GLY A O 1
ATOM 5982 N N . THR A 1 779 ? 39.180 22.945 -89.715 1.00 81.50 779 THR A N 1
ATOM 5983 C CA . THR A 1 779 ? 39.921 22.915 -88.436 1.00 81.50 779 THR A CA 1
ATOM 5984 C C . THR A 1 779 ? 39.071 23.245 -87.213 1.00 81.50 779 THR A C 1
ATOM 5986 O O . THR A 1 779 ? 39.463 22.899 -86.102 1.00 81.50 779 THR A O 1
ATOM 5989 N N . GLY A 1 780 ? 37.927 23.907 -87.394 1.00 78.75 780 GLY A N 1
ATOM 5990 C CA . GLY A 1 780 ? 37.107 24.426 -86.298 1.00 78.75 780 GLY A CA 1
ATOM 5991 C C . GLY A 1 780 ? 37.655 25.713 -85.665 1.00 78.75 780 GLY A C 1
ATOM 5992 O O . GLY A 1 780 ? 37.135 26.176 -84.651 1.00 78.75 780 GLY A O 1
ATOM 5993 N N . THR A 1 781 ? 38.723 26.299 -86.221 1.00 80.38 781 THR A N 1
ATOM 5994 C CA . THR A 1 781 ? 39.316 27.537 -85.691 1.00 80.38 781 THR A CA 1
ATOM 5995 C C . THR A 1 781 ? 38.393 28.723 -85.969 1.00 80.38 781 THR A C 1
ATOM 5997 O O . THR A 1 781 ? 37.914 28.890 -87.092 1.00 80.38 781 THR A O 1
ATOM 6000 N N . ARG A 1 782 ? 38.142 29.556 -84.950 1.00 83.94 782 ARG A N 1
ATOM 6001 C CA . ARG A 1 782 ? 37.223 30.701 -85.024 1.00 83.94 782 ARG A CA 1
ATOM 6002 C C . ARG A 1 782 ? 37.974 32.007 -85.249 1.00 83.94 782 ARG A C 1
ATOM 6004 O O . ARG A 1 782 ? 38.960 32.276 -84.568 1.00 83.94 782 ARG A O 1
ATOM 6011 N N . TYR A 1 783 ? 37.450 32.830 -86.147 1.00 79.19 783 TYR A N 1
ATOM 6012 C CA . TYR A 1 783 ? 37.985 34.135 -86.514 1.00 79.19 783 TYR A CA 1
ATOM 6013 C C . TYR A 1 783 ? 36.896 35.199 -86.367 1.00 79.19 783 TYR A C 1
ATOM 6015 O O . TYR A 1 783 ? 35.714 34.922 -86.583 1.00 79.19 783 TYR A O 1
ATOM 6023 N N . LEU A 1 784 ? 37.306 36.410 -86.002 1.00 81.06 784 LEU A N 1
ATOM 6024 C CA . LEU A 1 784 ? 36.477 37.610 -86.048 1.00 81.06 784 LEU A CA 1
ATOM 6025 C C . LEU A 1 784 ? 36.917 38.402 -87.284 1.00 81.06 784 LEU A C 1
ATOM 6027 O O . LEU A 1 784 ? 38.106 38.694 -87.408 1.00 81.06 784 LEU A O 1
ATOM 6031 N N . ILE A 1 785 ? 36.006 38.633 -88.228 1.00 82.00 785 ILE A N 1
ATOM 6032 C CA . ILE A 1 785 ? 36.319 39.201 -89.551 1.00 82.00 785 ILE A CA 1
ATOM 6033 C C . ILE A 1 785 ? 35.284 40.246 -89.963 1.00 82.00 785 ILE A C 1
ATOM 6035 O O . ILE A 1 785 ? 34.171 40.241 -89.442 1.00 82.00 785 ILE A O 1
ATOM 6039 N N . ASP A 1 786 ? 35.622 41.115 -90.916 1.00 79.25 786 ASP A N 1
ATOM 6040 C CA . ASP A 1 786 ? 34.755 42.227 -91.319 1.00 79.25 786 ASP A CA 1
ATOM 6041 C C . ASP A 1 786 ? 33.414 41.739 -91.898 1.00 79.25 786 ASP A C 1
ATOM 6043 O O . ASP A 1 786 ? 33.350 40.788 -92.685 1.00 79.25 786 ASP A O 1
ATOM 6047 N N . MET A 1 787 ? 32.330 42.424 -91.541 1.00 75.31 787 MET A N 1
ATOM 6048 C CA . MET A 1 787 ? 30.991 42.204 -92.086 1.00 75.31 787 MET A CA 1
ATOM 6049 C C . MET A 1 787 ? 30.856 42.732 -93.519 1.00 75.31 787 MET A C 1
ATOM 6051 O O . MET A 1 787 ? 31.544 43.657 -93.941 1.00 75.31 787 MET A O 1
ATOM 6055 N N . GLY A 1 788 ? 29.886 42.183 -94.260 1.00 71.88 788 GLY A N 1
ATOM 6056 C CA . GLY A 1 788 ? 29.540 42.639 -95.614 1.00 71.88 788 GLY A CA 1
ATOM 6057 C C . GLY A 1 788 ? 30.190 41.845 -96.748 1.00 71.88 788 GLY A C 1
ATOM 6058 O O . GLY A 1 788 ? 30.053 42.241 -97.908 1.00 71.88 788 GLY A O 1
ATOM 6059 N N . TYR A 1 789 ? 30.853 40.732 -96.416 1.00 78.06 789 TYR A N 1
ATOM 6060 C CA . TYR A 1 789 ? 31.410 39.779 -97.372 1.00 78.06 789 TYR A CA 1
ATOM 6061 C C . TYR A 1 789 ? 30.663 38.440 -97.350 1.00 78.06 789 TYR A C 1
ATOM 6063 O O . TYR A 1 789 ? 30.498 37.828 -96.295 1.00 78.06 789 TYR A O 1
ATOM 6071 N N . GLU A 1 790 ? 30.214 37.983 -98.517 1.00 78.62 790 GLU A N 1
ATOM 6072 C CA . GLU A 1 790 ? 29.321 36.829 -98.681 1.00 78.62 790 GLU A CA 1
ATOM 6073 C C . GLU A 1 790 ? 30.071 35.488 -98.682 1.00 78.62 790 GLU A C 1
ATOM 6075 O O . GLU A 1 790 ? 29.478 34.450 -98.381 1.00 78.62 790 GLU A O 1
ATOM 6080 N N . ARG A 1 791 ? 31.381 35.491 -98.970 1.00 83.50 791 ARG A N 1
ATOM 6081 C CA . ARG A 1 791 ? 32.252 34.307 -98.915 1.00 83.50 791 ARG A CA 1
ATOM 6082 C C . ARG A 1 791 ? 33.582 34.638 -98.242 1.00 83.50 791 ARG A C 1
ATOM 6084 O O . ARG A 1 791 ? 34.213 35.646 -98.565 1.00 83.50 791 ARG A O 1
ATOM 6091 N N . ASN A 1 792 ? 34.021 33.764 -97.337 1.00 87.50 792 ASN A N 1
ATOM 6092 C CA . ASN A 1 792 ? 35.231 33.952 -96.539 1.00 87.50 792 ASN A CA 1
ATOM 6093 C C . ASN A 1 792 ? 36.068 32.668 -96.558 1.00 87.50 792 ASN A C 1
ATOM 6095 O O . ASN A 1 792 ? 35.524 31.584 -96.365 1.00 87.50 792 ASN A O 1
ATOM 6099 N N . PHE A 1 793 ? 37.379 32.779 -96.779 1.00 87.38 793 PHE A N 1
ATOM 6100 C CA . PHE A 1 793 ? 38.282 31.627 -96.843 1.00 87.38 793 PHE A CA 1
ATOM 6101 C C . PHE A 1 793 ? 39.538 31.829 -96.010 1.00 87.38 793 PHE A C 1
ATOM 6103 O O . PHE A 1 793 ? 40.072 32.936 -95.951 1.00 87.38 793 PHE A O 1
ATOM 6110 N N . THR A 1 794 ? 40.079 30.740 -95.465 1.00 87.44 794 THR A N 1
ATOM 6111 C CA . THR A 1 794 ? 41.371 30.753 -94.767 1.00 87.44 794 THR A CA 1
ATOM 6112 C C . THR A 1 794 ? 42.200 29.508 -95.057 1.00 87.44 794 THR A C 1
ATOM 6114 O O . THR A 1 794 ? 41.669 28.411 -95.224 1.00 87.44 794 THR A O 1
ATOM 6117 N N . ASP A 1 795 ? 43.516 29.669 -95.123 1.00 85.50 795 ASP A N 1
ATOM 6118 C CA . ASP A 1 795 ? 44.488 28.574 -95.148 1.00 85.50 795 ASP A CA 1
ATOM 6119 C C . ASP A 1 795 ? 45.029 28.234 -93.744 1.00 85.50 795 ASP A C 1
ATOM 6121 O O . ASP A 1 795 ? 45.600 27.159 -93.548 1.00 85.50 795 ASP A O 1
ATOM 6125 N N . GLY A 1 796 ? 44.762 29.090 -92.752 1.00 78.94 796 GLY A N 1
ATOM 6126 C CA . GLY A 1 796 ? 45.260 29.014 -91.378 1.00 78.94 796 GLY A CA 1
ATOM 6127 C C . GLY A 1 796 ? 46.234 30.140 -91.009 1.00 78.94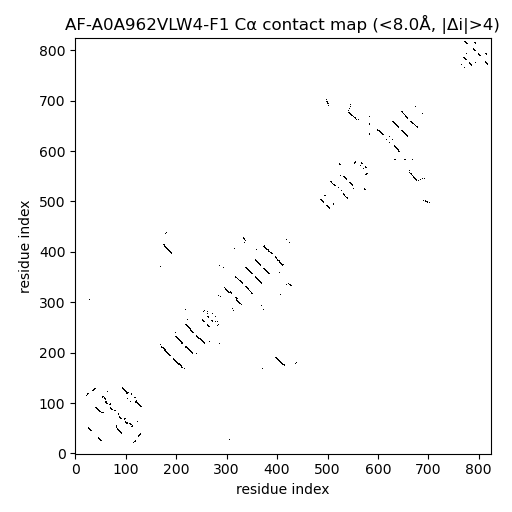 796 GLY A C 1
ATOM 6128 O O . GLY A 1 796 ? 46.401 30.413 -89.822 1.00 78.94 796 GLY A O 1
ATOM 6129 N N . GLU A 1 797 ? 46.824 30.829 -91.992 1.00 82.44 797 GLU A N 1
ATOM 6130 C CA . GLU A 1 797 ? 47.741 31.963 -91.779 1.00 82.44 797 GLU A CA 1
ATOM 6131 C C . GLU A 1 797 ? 47.174 33.287 -92.308 1.00 82.44 797 GLU A C 1
ATOM 6133 O O . GLU A 1 797 ? 47.463 34.353 -91.765 1.00 82.44 797 GLU A O 1
ATOM 6138 N N . THR A 1 798 ? 46.347 33.233 -93.350 1.00 83.12 798 THR A N 1
ATOM 6139 C CA . THR A 1 798 ? 45.775 34.400 -94.024 1.00 83.12 798 THR A CA 1
ATOM 6140 C C . THR A 1 798 ? 44.283 34.221 -94.297 1.00 83.12 798 THR A C 1
ATOM 6142 O O . THR A 1 798 ? 43.739 33.113 -94.222 1.00 83.12 798 THR A O 1
ATOM 6145 N N . LEU A 1 799 ? 43.599 35.332 -94.587 1.00 85.88 799 LEU A N 1
ATOM 6146 C CA . LEU A 1 799 ? 42.151 35.366 -94.765 1.00 85.88 799 LEU A CA 1
ATOM 6147 C C . LEU A 1 799 ? 41.770 36.138 -96.031 1.00 85.88 799 LEU A C 1
ATOM 6149 O O . LEU A 1 799 ? 42.349 37.183 -96.328 1.00 85.88 799 LEU A O 1
ATOM 6153 N N . ILE A 1 800 ? 40.805 35.605 -96.781 1.00 86.44 800 ILE A N 1
ATOM 6154 C CA . ILE A 1 800 ? 40.269 36.204 -98.007 1.00 86.44 800 ILE A CA 1
ATOM 6155 C C . ILE A 1 800 ? 38.769 36.421 -97.817 1.00 86.44 800 ILE A C 1
ATOM 6157 O O . ILE A 1 800 ? 38.046 35.459 -97.567 1.00 86.44 800 ILE A O 1
ATOM 6161 N N . GLN A 1 801 ? 38.304 37.662 -97.983 1.00 88.06 801 GLN A N 1
ATOM 6162 C CA . GLN A 1 801 ? 36.884 38.031 -97.935 1.00 88.06 801 GLN A CA 1
ATOM 6163 C C . GLN A 1 801 ? 36.438 38.566 -99.300 1.00 88.06 801 GLN A C 1
ATOM 6165 O O . GLN A 1 801 ? 37.113 39.414 -99.886 1.00 88.06 801 GLN A O 1
ATOM 6170 N N . THR A 1 802 ? 35.332 38.054 -99.844 1.00 82.06 802 THR A N 1
ATOM 6171 C CA . THR A 1 802 ? 34.851 38.437 -101.180 1.00 82.06 802 THR A CA 1
ATOM 6172 C C . THR A 1 802 ? 33.330 38.340 -101.311 1.00 82.06 802 THR A C 1
ATOM 6174 O O . THR A 1 802 ? 32.689 37.507 -100.677 1.00 82.06 802 THR A O 1
ATOM 6177 N N . ASN A 1 803 ? 32.764 39.185 -102.178 1.00 83.00 803 ASN A N 1
ATOM 6178 C CA . ASN A 1 803 ? 31.364 39.121 -102.630 1.00 83.00 803 ASN A CA 1
ATOM 6179 C C . ASN A 1 803 ? 31.218 38.485 -104.018 1.00 83.00 803 ASN A C 1
ATOM 6181 O O . ASN A 1 803 ? 30.120 38.397 -104.562 1.00 83.00 803 ASN A O 1
ATOM 6185 N N . ASP A 1 804 ? 32.324 38.053 -104.625 1.00 84.50 804 ASP A N 1
ATOM 6186 C CA . ASP A 1 804 ? 32.287 37.366 -105.909 1.00 84.50 804 ASP A CA 1
ATOM 6187 C C . ASP A 1 804 ? 31.989 35.873 -105.710 1.00 84.50 804 ASP A C 1
ATOM 6189 O O . ASP A 1 804 ? 32.822 35.094 -105.236 1.00 84.50 804 ASP A O 1
ATOM 6193 N N . TRP A 1 805 ? 30.785 35.458 -106.106 1.00 79.31 805 TRP A N 1
ATOM 6194 C CA . TRP A 1 805 ? 30.351 34.065 -106.010 1.00 79.31 805 TRP A CA 1
ATOM 6195 C C . TRP A 1 805 ? 31.153 33.097 -106.870 1.00 79.31 805 TRP A C 1
ATOM 6197 O O . TRP A 1 805 ? 31.168 31.903 -106.575 1.00 79.31 805 TRP A O 1
ATOM 6207 N N . LEU A 1 806 ? 31.803 33.595 -107.921 1.00 81.50 806 LEU A N 1
ATOM 6208 C CA . LEU A 1 806 ? 32.596 32.791 -108.845 1.00 81.50 806 LEU A CA 1
ATOM 6209 C C . LEU A 1 806 ? 34.078 32.746 -108.455 1.00 81.50 806 LEU A C 1
ATOM 6211 O O . LEU A 1 806 ? 34.863 32.094 -109.139 1.00 81.50 806 LEU A O 1
ATOM 6215 N N . TYR A 1 807 ? 34.468 33.407 -107.361 1.00 83.56 807 TYR A N 1
ATOM 6216 C CA . TYR A 1 807 ? 35.837 33.359 -106.869 1.00 83.56 807 TYR A CA 1
ATOM 6217 C C . TYR A 1 807 ? 36.191 31.952 -106.366 1.00 83.56 807 TYR A C 1
ATOM 6219 O O . TYR A 1 807 ? 35.567 31.426 -105.436 1.00 83.56 807 TYR A O 1
ATOM 6227 N N . GLU A 1 808 ? 37.212 31.349 -106.975 1.00 83.81 808 GLU A N 1
ATOM 6228 C CA . GLU A 1 808 ? 37.831 30.110 -106.508 1.00 83.81 808 GLU A CA 1
ATOM 6229 C C . GLU A 1 808 ? 39.118 30.455 -105.750 1.00 83.81 808 GLU A C 1
ATOM 6231 O O . GLU A 1 808 ? 40.032 31.049 -106.333 1.00 83.81 808 GLU A O 1
ATOM 6236 N N . PRO A 1 809 ? 39.207 30.128 -104.450 1.00 83.69 809 PRO A N 1
ATOM 6237 C CA . PRO A 1 809 ? 40.384 30.462 -103.673 1.00 83.69 809 PRO A CA 1
ATOM 6238 C C . PRO A 1 809 ? 41.576 29.578 -104.087 1.00 83.69 809 PRO A C 1
ATOM 6240 O O . PRO A 1 809 ? 41.388 28.469 -104.600 1.00 83.69 809 PRO A O 1
ATOM 6243 N N . PRO A 1 810 ? 42.820 30.030 -103.854 1.00 85.50 810 PRO A N 1
ATOM 6244 C CA . PRO A 1 810 ? 44.003 29.223 -104.127 1.00 85.50 810 PRO A CA 1
ATOM 6245 C C . PRO A 1 810 ? 43.983 27.869 -103.386 1.00 85.50 810 PRO A C 1
ATOM 6247 O O . PRO A 1 810 ? 43.383 27.757 -102.312 1.00 85.50 810 PRO A O 1
ATOM 6250 N N . PRO A 1 811 ? 44.674 26.833 -103.901 1.00 81.81 811 PRO A N 1
ATOM 6251 C CA . PRO A 1 811 ? 44.774 25.546 -103.216 1.00 81.81 811 PRO A CA 1
ATOM 6252 C C . PRO A 1 811 ? 45.317 25.701 -101.788 1.00 81.81 811 PRO A C 1
ATOM 6254 O O . PRO A 1 811 ? 46.356 26.323 -101.588 1.00 81.81 811 PRO A O 1
ATOM 6257 N N . GLY A 1 812 ? 44.631 25.106 -100.809 1.00 81.31 812 GLY A N 1
ATOM 6258 C CA . GLY A 1 812 ? 44.989 25.178 -99.384 1.00 81.31 812 GLY A CA 1
ATOM 6259 C C . GLY A 1 812 ? 44.032 26.026 -98.543 1.00 81.31 812 GLY A C 1
ATOM 6260 O O . GLY A 1 812 ? 43.894 25.761 -97.347 1.00 81.31 812 GLY A O 1
ATOM 6261 N N . TYR A 1 813 ? 43.305 26.952 -99.172 1.00 87.31 813 TYR A N 1
ATOM 6262 C CA . TYR A 1 813 ? 42.244 27.719 -98.527 1.00 87.31 813 TYR A CA 1
ATOM 6263 C C . TYR A 1 813 ? 40.963 26.896 -98.403 1.00 87.31 813 TYR A C 1
ATOM 6265 O O . TYR A 1 813 ? 40.568 26.162 -99.311 1.00 87.31 813 TYR A O 1
ATOM 6273 N N . ARG A 1 814 ? 40.310 27.034 -97.256 1.00 87.25 814 ARG A N 1
ATOM 6274 C CA . ARG A 1 814 ? 39.072 26.354 -96.890 1.00 87.25 814 ARG A CA 1
ATOM 6275 C C . ARG A 1 814 ? 37.986 27.380 -96.649 1.00 87.25 814 ARG A C 1
ATOM 6277 O O . ARG A 1 814 ? 38.270 28.501 -96.235 1.00 87.25 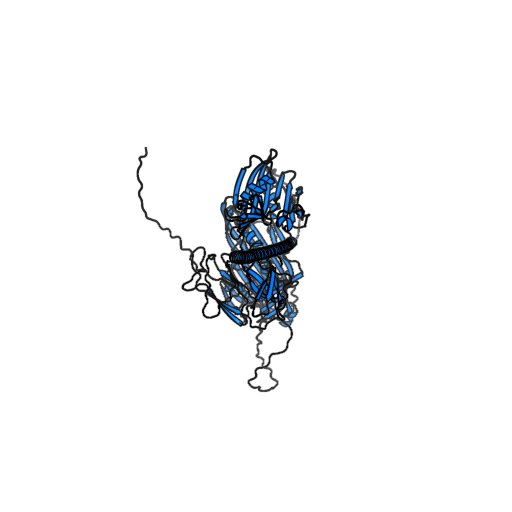814 ARG A O 1
ATOM 6284 N N . ASP A 1 815 ? 36.755 26.978 -96.934 1.00 86.31 815 ASP A N 1
ATOM 6285 C CA . ASP A 1 815 ? 35.585 27.820 -96.722 1.00 86.31 815 ASP A CA 1
ATOM 6286 C C . ASP A 1 815 ? 35.355 28.032 -95.226 1.00 86.31 815 ASP A C 1
ATOM 6288 O O . ASP A 1 815 ? 35.593 27.133 -94.406 1.00 86.31 815 ASP A O 1
ATOM 6292 N N . MET A 1 816 ? 34.887 29.220 -94.881 1.00 86.12 816 MET A N 1
ATOM 6293 C CA . MET A 1 816 ? 34.565 29.589 -93.518 1.00 86.12 816 MET A CA 1
ATOM 6294 C C . MET A 1 816 ? 33.063 29.767 -93.381 1.00 86.12 816 MET A C 1
ATOM 6296 O O . MET A 1 816 ? 32.409 30.448 -94.168 1.00 86.12 816 MET A O 1
ATOM 6300 N N . ARG A 1 817 ? 32.502 29.177 -92.331 1.00 82.94 817 ARG A N 1
ATOM 6301 C CA . ARG A 1 817 ? 31.070 29.233 -92.058 1.00 82.94 817 ARG A CA 1
ATOM 6302 C C . ARG A 1 817 ? 30.770 30.268 -90.982 1.00 82.94 817 ARG A C 1
ATOM 6304 O O . ARG A 1 817 ? 31.419 30.276 -89.942 1.00 82.94 817 ARG A O 1
ATOM 6311 N N . ASN A 1 818 ? 29.750 31.091 -91.207 1.00 80.25 818 ASN A N 1
ATOM 6312 C CA . ASN A 1 818 ? 29.245 32.024 -90.202 1.00 80.25 818 ASN A CA 1
ATOM 6313 C C . ASN A 1 818 ? 28.664 31.267 -88.993 1.00 80.25 818 ASN A C 1
ATOM 6315 O O . ASN A 1 818 ? 27.893 30.316 -89.165 1.00 80.25 818 ASN A O 1
ATOM 6319 N N . ILE A 1 819 ? 29.011 31.710 -87.785 1.00 74.50 819 ILE A N 1
ATOM 6320 C CA . ILE A 1 819 ? 28.508 31.162 -86.523 1.00 74.50 819 ILE A CA 1
ATOM 6321 C C . ILE A 1 819 ? 27.456 32.122 -85.941 1.00 74.50 819 ILE A C 1
ATOM 6323 O O . ILE A 1 819 ? 27.692 32.818 -84.955 1.00 74.50 819 ILE A O 1
ATOM 6327 N N . SER A 1 820 ? 26.275 32.184 -86.556 1.00 60.75 820 SER A N 1
ATOM 6328 C CA . SER A 1 820 ? 25.170 33.004 -86.044 1.00 60.75 820 SER A CA 1
ATOM 6329 C C . SER A 1 820 ? 24.545 32.383 -84.784 1.00 60.75 820 SER A C 1
ATOM 6331 O O . SER A 1 820 ? 24.364 31.170 -84.721 1.00 60.75 820 SER A O 1
ATOM 6333 N N . ILE A 1 821 ? 24.120 33.215 -83.827 1.00 55.56 821 ILE A N 1
ATOM 6334 C CA . ILE A 1 821 ? 23.706 32.866 -82.442 1.00 55.56 821 ILE A CA 1
ATOM 6335 C C . ILE A 1 821 ? 22.440 31.981 -82.328 1.00 55.56 821 ILE A C 1
ATOM 6337 O O . ILE A 1 821 ? 22.002 31.657 -81.232 1.00 55.56 821 ILE A O 1
ATOM 6341 N N . THR A 1 822 ? 21.819 31.546 -83.426 1.00 48.09 822 THR A N 1
ATOM 6342 C CA . THR A 1 822 ? 20.506 30.860 -83.391 1.00 48.09 822 THR A CA 1
ATOM 6343 C C . THR A 1 822 ? 20.551 29.334 -83.500 1.00 48.09 822 THR A C 1
ATOM 6345 O O . THR A 1 822 ? 19.555 28.723 -83.882 1.00 48.09 822 THR A O 1
ATOM 6348 N N . GLY A 1 823 ? 21.657 28.687 -83.135 1.00 43.41 823 GLY A N 1
ATOM 6349 C CA . GLY A 1 823 ? 21.716 27.226 -83.145 1.00 43.41 823 GLY A CA 1
ATOM 6350 C C . GLY A 1 823 ? 22.673 26.646 -82.121 1.00 43.41 823 GLY A C 1
ATOM 6351 O O . GLY A 1 823 ? 23.809 26.364 -82.478 1.00 43.41 823 GLY A O 1
ATOM 6352 N N . ASP A 1 824 ? 22.175 26.461 -80.900 1.00 38.25 824 ASP A N 1
ATOM 6353 C CA . ASP A 1 824 ? 22.388 25.271 -80.064 1.00 38.25 824 ASP A CA 1
ATOM 6354 C C . ASP A 1 824 ? 21.194 25.098 -79.110 1.00 38.25 824 ASP A C 1
ATOM 6356 O O . ASP A 1 824 ? 20.752 26.116 -78.519 1.00 38.25 824 ASP A O 1
#

Nearest PDB structures (foldseek):
  6ubl-assembly1_B  TM=2.827E-01  e=2.901E-03  Micromonospora chersina
  3oji-assembly1_A  TM=3.805E-01  e=3.443E-01  Arabidopsis thaliana
  3t24-assembly4_B  TM=1.412E-01  e=1.105E-02  Pseudomonas aeruginosa
  3oji-assembly1_B  TM=2.251E-01  e=2.845E-01  Arabidopsis thaliana
  7xw0-assembly1_A  TM=1.289E-01  e=7.833E-02  Escherichia coli

Mean predicted aligned error: 22.91 Å

Radius of gyration: 44.79 Å; Cα contacts (8 Å, |Δi|>4): 1497; chains: 1; bounding box: 102×108×159 Å

pLDDT: mean 70.72, std 20.56, range [18.92, 97.0]

Secondary structure (DSSP, 8-state):
-----------------PPPP--PPP-EEEEESPTTEEEE-TT--EEEEEESS-B-TT---EE--SSSPPP-BPP-S--EEETTEEEEEB--PPTT-EEEEEE--SS----BBTTT-PBPP-EEEEEEEPPTT--------PPPPPP-S--------------------B--TT-EEEEEEEEEEEEEEEETTS-EEEEEEEEEEEEEEEEEEEETTEEEEEEEEEEEEEEEEE-TTT-SEEEEESS-TT-EEEEEEETTEEEEEETTT-PBP--HHHHHHHSS-SS-S-S-SS---TT-EEEEETHHHHHHH-SS-B-S-EEEEEEEEEEE-TTT--EEEEEEEEEEEEEE-SS-EEEEEEEEEEEEETTBSS-SEEEEEEEEEEEEEEE-TTS-EEEEEEEEEEEEEEEEEEPHHHHHHTT------SSSS-TT----------------------------------------------PPP---EEEEE-TTT--EEEEEETT-EEEEEEE---GGG--SHHHHH--EEEEEEE-TTT--EEEEE----EEEE-TT--SS-PPTTSEETTEEEESSPPPHHHHIIIIIHHHH-TT-EEEEEEEEEE-HHHHHHHHHHHTTT-SSPPEEEEEEEEEEEEETTEEEEEEEEEEEEEEEETTEEEEEEEEEEEEEEEHHHHHHHHHHHHHHHHT-EE-HHHHHHHHHHHHHHHHHHHHHHHHHHHHHHHHHHHHHHHHHHHHHHHHHHHHHHHHHHHHHHHHHHHHHHTEEEEEETTT--EEEEESS-SEEEE-SS-EEEE--TTPPPPTT-EEEEE--SS--

Foldseek 3Di:
DDDDDDDDDDDDDDDDDPDPPPPDAKDFLAKVVGFAAEQAALPPFKIKTFIPAFWDQVFWDKDAPVPFAAAAFDDAPGQALGRGMGMTTGDRGDAFGKHKIWTDDPPGFRTAHPPPRHGHDTDMGMYTHHHPDDDDDDDDDDDDDDDDDDDDDDDDDDDDPDDPPFLAADDDAFWKKWKKKKKKKWWWKQWPVRDIFIKIKMWIWIWMWGQHDDDPNFRQKIKIFTQFTWMWIQDRVVRDTDIDGPDDGRFMWMWGDDLRAIWIARPVPRDTDPPPVCCLQPHQGLQFQADDRGFADAFDKDKDWASRVQSGPSNFRWHTFMKIKGQNDWDQDPQFRFTKGWMKTWTWTWGDPPVDIWTWIWIWTWIGGRSHSGTQKTKTKTKTKDKDWDQDPVRDTMIMIIIMIIMIMMGIGTDPVVSVVVVTDRDPDPDDDDPPPDDPPPPDDPDDDDDDDDDDDDDDDDDDDDDDDDDDDDDDPDDPPPDQDDWDWDWDQFPPQSFKIFTATPQKDKDFAWDAQDPVRQQALCNVQNIWGWMKIAHPPQRWIKTKGTKAKAKEFAPPPDPPPDDAQHADNRHGYHPDDDAFVRCCVPPVVCVVCVQWAPKDKADKAWPVVVQVVCQVVPPSPPSFRWDKTKIKIWMWTDDPNFIKIKIKIWMKTWDDDDRMIMMMTPIIMMTIGGPVCGVSCVVVSVRRVVRMGTDVVSVVVSVVSSVVSVVVVVVVVVVVVVVVVVVVVVVVVVVVVVVVVVVVVVVVVVVVVVVVVVVVVLVVVQWFWKAFPPPRDIDIGGPDFPWKKDLPPDIDGHNDPPDDDPPSIGTIGGDDPPDD

Sequence (824 aa):
MKPGFFLPTLFAGLVLFAAPGHCETPHLIKSIPADRAVDVSVTQGRIVLMFDQNMKMDSWSLMESGVHPFPPMSPMDEPWLDPLTFELKVKTLQPGTTYAIQLNGNKRKGFVAAQDQLPLPVTTITFTTAAEGVLPADKAKPAPQVQGAPPLANSQGNQDPTANGMQQLRIDRGWRFKVTRSIGFEGTESYQTVEQAAFRSLQKVVFTEEVLKTRLNTIDEARREVESAHLHSLDPQAGQMMEQEMVPAGTRFRVNHSPHGTTLFDDSSGQEIWDVDMVAVFAPPMVPRLWPQGLLQSGQKWSYQGAELVDRIGLIDVLGGTIELHVADITPDPSTGLEVAQIRGRLVTKVDLDTVVLGFDANVEIDIPLGLGVPFMVKFDGRLSGSGAFEDDRGQELAYAIEAKGTVLQIAQPANEVLAALGGTPVQSTQGVDTRGALRVPLNAGRSVLAYDGASGPGSRPESSADEVGSSRTTGARAAVKRSPVHRYRLYEDVTEKAFTVLIPEGWKTEGGIMRIAPSQIQTIVDGCGKKLYFSIHDPDSRASITYFPTEIFHTSAPGTSWLSVAPGQVLNGMKQMPQVLTPSQYVAQIVFPSSRPDASNVQWGEIKPLTSLADAWNRAFHSEDPVPPRVIAESVEVAYDRAGTRFAELWTALITTTSVNTSTVWLPDFAVVAGGPVDRVEAMAPVLKAVITSFRMNPSWMANMIADFDACTKKVAKTQEGIREHERRISQRLMQVQKEIQSIDNDIVANRDATRSTIQEHEHNVLMGEDKYEDTGTGTRYLIDMGYERNFTDGETLIQTNDWLYEPPPGYRDMRNISITGD

Solvent-accessible surface area (backbone atoms only — not comparable to full-atom values): 47250 Å² total; per-residue (Å²): 135,87,84,88,84,82,87,85,90,86,88,86,86,82,89,76,82,75,76,78,73,82,83,75,63,45,46,81,70,46,46,38,74,33,67,68,34,65,64,36,61,36,76,49,48,57,36,40,37,31,40,80,48,53,33,35,74,95,44,64,32,84,39,73,63,84,82,37,54,57,71,57,66,51,95,76,96,74,46,52,81,50,48,40,32,39,45,42,51,32,42,77,47,62,53,59,38,58,30,21,45,15,38,24,48,101,88,44,62,25,39,23,29,54,85,82,62,37,45,36,63,75,43,75,40,34,35,24,23,34,57,87,87,82,80,83,93,87,86,92,82,82,82,86,84,87,85,86,83,86,89,84,81,89,81,84,88,76,93,72,99,79,72,84,74,80,68,64,56,48,63,57,65,70,42,44,29,48,34,39,41,37,42,34,38,41,35,39,40,38,37,82,84,78,50,72,47,70,47,38,40,37,38,40,37,32,29,39,40,34,30,68,33,62,52,97,53,38,73,33,26,32,38,38,38,30,64,40,33,37,38,32,37,50,36,80,86,78,74,42,75,44,79,41,76,75,52,64,62,69,45,45,34,34,32,40,45,51,102,84,52,58,47,33,23,37,58,87,77,68,45,75,54,79,54,62,70,57,36,66,70,69,28,43,63,86,59,54,64,82,68,80,92,71,89,85,48,70,68,42,70,54,69,44,48,36,69,65,34,38,79,18,56,51,78,62,64,47,70,31,39,41,35,42,41,27,24,72,40,72,45,64,36,83,56,38,62,40,46,23,38,35,31,37,38,41,36,42,32,31,34,63,65,92,84,50,68,26,38,35,47,23,42,35,42,34,35,30,35,69,40,39,54,52,44,43,32,43,36,40,44,31,42,31,37,38,70,54,68,48,67,45,101,81,71,47,79,44,44,37,36,41,47,31,40,36,38,39,38,38,38,38,45,70,35,72,71,52,35,57,74,71,74,31,56,88,44,88,61,93,71,84,78,72,99,70,84,65,85,81,72,81,91,74,82,96,74,86,86,89,82,92,82,84,85,83,87,85,84,80,86,83,84,87,78,90,81,88,84,81,91,79,90,77,92,69,92,70,78,79,73,78,72,76,84,85,79,54,67,41,86,41,65,36,86,66,74,54,45,32,36,31,42,39,51,71,86,48,46,78,48,81,30,68,43,77,58,53,84,92,67,47,71,29,52,55,39,70,44,45,78,33,46,37,37,36,40,36,32,85,84,70,56,33,36,37,37,40,44,63,60,59,56,32,31,24,56,45,88,96,70,58,91,74,78,72,58,69,74,40,71,54,96,34,19,38,28,37,83,60,86,68,53,34,59,51,40,39,64,74,50,50,45,50,72,77,42,73,75,57,37,82,73,42,78,54,70,77,44,77,32,60,72,58,22,53,51,47,40,62,75,76,38,70,82,47,96,67,70,53,53,57,43,25,26,33,34,37,39,33,30,35,43,94,92,41,54,33,36,32,44,36,39,22,31,30,42,34,42,75,56,93,62,35,34,40,35,33,40,83,42,40,36,37,41,35,15,35,58,95,48,32,75,83,40,44,66,58,55,49,52,31,63,74,42,55,40,73,32,65,70,51,50,55,49,49,53,51,49,30,52,56,40,49,52,52,51,52,54,51,50,52,53,50,51,53,49,52,49,50,50,52,52,49,50,53,50,53,51,50,52,50,51,51,50,50,50,50,51,50,51,50,50,51,50,52,49,49,54,48,51,52,47,54,49,32,55,74,72,45,33,46,50,30,28,34,73,87,78,68,53,75,46,81,42,73,60,94,50,82,42,40,34,35,61,84,88,55,79,49,76,36,74,59,86,83,67,76,76,64,93,72,51,37,59,40,44,76,66,69,94,87,76,133